Protein 7NAA (pdb70)

B-factor: mean 72.17, std 18.71, range [42.24, 182.86]

Nearest PDB structures (foldseek):
  7naa-assembly1_A  TM=1.004E+00  e=2.270E-48  Mycobacterium tuberculosis
  7naa-assembly1_B  TM=9.798E-01  e=1.724E-45  Mycobacterium tuberculosis
  7naa-assembly2_D  TM=9.864E-01  e=9.974E-43  Mycobacterium tuberculosis
  7naa-assembly2_C  TM=9.886E-01  e=7.429E-39  Mycobacterium tuberculosis
  9c1w-assembly1_A  TM=7.776E-01  e=1.264E-12  Homo sapiens

Radius of gyration: 35.01 Å; Cα contacts (8 Å, |Δi|>4): 1855; chains: 4; bounding box: 90×110×55 Å

Secondary structure (DSSP, 8-state):
--TT-EETTEEEEEEEE--EEEEEE-SSSSSEEEEEE----HHHH--TTTTT---TTBPPEEEEEEETTEEEEEEE---EEEHHHHHHHT-TT---HHHHHHHHHHHHHHHHHHHHTT---S---GGGEEEESTTSTT-EEEE-----SS--HHHHTT----HHHHHHHHHHHHHHHHHSS-SS--S-HHHHHHHHHHSPPPPGGGT-GGGGGGHHHHHHHT-SSGGGS-SSHHHHHHHHHHH-/--SS-EETTEEEEEEEE--EEEEEE-SSSSSEEEEEE-----THHHH---TTBPPEEEEEEETTEEEEEEE---EEEHHHHHHHS-TT---HHHHHHHHHHHHHHHHHHHHTT---S---GGGEEEESTTSTT-EEEE-------TTS--HHHHTTPPP-THHHHHHHHHHHHHHHSSS-SS--S-HHHHHHHHHHSPPPPGGGT-GGGGGGHHHHHHHT-SSGGGS-SSHHHHHHHHHHH-/---EEEE-SSSSSEEEE-----HHHH---TTBPPEEEEE-----EEEEE---EEEHHHHHHHT-TT---HHHHHHHHHHHHHHHHHHHHTT---S---GGGEEEESTTSTT-EEEE-----SS--HHHHTTPPP-THHHHHHHHHHHHHHHHSS-SS--SSHHHHHHHHHHSPPPPGGGT-GGGGGGHHHHHHHT-SSGGGS-SSHHHHHHHHHHH-/---SEETTEEEEEE--EEEEE-SSSSSEEEEEE------HHHH---TTBPPEEEEEEETTEEEEEEE---EEEHHHHHHHS-TT---HHHHHHHHHHHHHHHHHHHHTT---S---GGGEEEESTTSTT-EEEE-----SS--HHHHTTPPP-HHHHHHHHHHHHHHHHHSS-SS--S-HHHHHHHHHHSPPPPGGGT-GGGGGGHHHHHHHT-SSGGGS-SSHHHHHHHHHH-

Structure (mmCIF, N/CA/C/O backbone):
data_7NAA
#
_entry.id   7NAA
#
_cell.length_a   100.127
_cell.length_b   239.330
_cell.length_c   53.982
_cell.angle_alpha   90.00
_cell.angle_beta   90.00
_cell.angle_gamma   90.00
#
_symmetry.space_group_name_H-M   'P 21 21 2'
#
loop_
_entity.id
_entity.type
_entity.pdbx_description
1 polymer 'Non-specific serine/threonine protein kinase'
2 non-polymer (4-{[4-(1-benzothiophen-2-yl)pyrimidin-2-yl]amino}phenyl)[4-(pyrrolidin-1-yl)piperidin-1-yl]methanone
3 water water
#
loop_
_atom_site.group_PDB
_atom_site.id
_atom_site.type_symbol
_atom_site.label_atom_id
_atom_site.label_alt_id
_atom_site.label_comp_id
_atom_site.label_asym_id
_atom_site.label_entity_id
_atom_site.label_seq_id
_atom_site.pdbx_PDB_ins_code
_atom_site.Cartn_x
_atom_site.Cartn_y
_atom_site.Cartn_z
_atom_site.occupancy
_atom_site.B_iso_or_equiv
_atom_site.auth_seq_id
_atom_site.auth_comp_id
_atom_site.auth_asym_id
_atom_site.auth_atom_id
_atom_site.pdbx_PDB_model_num
ATOM 1 N N . LEU A 1 3 ? 29.868 -6.807 29.086 1.00 76.46 3 LEU A N 1
ATOM 2 C CA . LEU A 1 3 ? 29.425 -8.194 28.672 1.00 78.27 3 LEU A CA 1
ATOM 3 C C . LEU A 1 3 ? 28.233 -8.618 29.544 1.00 77.34 3 LEU A C 1
ATOM 4 O O . LEU A 1 3 ? 27.140 -8.855 28.982 1.00 76.73 3 LEU A O 1
ATOM 9 N N . ALA A 1 4 ? 28.411 -8.669 30.866 1.00 77.27 4 ALA A N 1
ATOM 10 C CA . ALA A 1 4 ? 27.354 -9.089 31.818 1.00 77.77 4 ALA A CA 1
ATOM 11 C C . ALA A 1 4 ? 26.101 -8.214 31.621 1.00 74.97 4 ALA A C 1
ATOM 12 O O . ALA A 1 4 ? 26.217 -6.961 31.720 1.00 74.48 4 ALA A O 1
ATOM 14 N N . GLU A 1 5 ? 24.958 -8.839 31.308 1.00 73.98 5 GLU A N 1
ATOM 15 C CA . GLU A 1 5 ? 23.604 -8.215 31.325 1.00 72.07 5 GLU A CA 1
ATOM 16 C C . GLU A 1 5 ? 23.283 -7.722 32.743 1.00 72.61 5 GLU A C 1
ATOM 17 O O . GLU A 1 5 ? 23.501 -8.499 33.689 1.00 74.81 5 GLU A O 1
ATOM 19 N N . GLY A 1 6 ? 22.768 -6.493 32.882 1.00 69.93 6 GLY A N 1
ATOM 20 C CA . GLY A 1 6 ? 22.442 -5.878 34.187 1.00 69.97 6 GLY A CA 1
ATOM 21 C C . GLY A 1 6 ? 23.643 -5.181 34.806 1.00 70.14 6 GLY A C 1
ATOM 22 O O . GLY A 1 6 ? 23.447 -4.455 35.802 1.00 69.09 6 GLY A O 1
ATOM 23 N N . SER A 1 7 ? 24.835 -5.352 34.218 1.00 70.91 7 SER A N 1
ATOM 24 C CA . SER A 1 7 ? 26.099 -4.649 34.572 1.00 71.35 7 SER A CA 1
ATOM 25 C C . SER A 1 7 ? 25.996 -3.155 34.236 1.00 70.09 7 SER A C 1
ATOM 26 O O . SER A 1 7 ? 25.199 -2.798 33.343 1.00 68.07 7 SER A O 1
ATOM 28 N N . THR A 1 8 ? 26.795 -2.320 34.910 1.00 72.31 8 THR A N 1
ATOM 29 C CA . THR A 1 8 ? 26.953 -0.870 34.618 1.00 71.52 8 THR A CA 1
ATOM 30 C C . THR A 1 8 ? 28.281 -0.651 33.890 1.00 72.06 8 THR A C 1
ATOM 31 O O . THR A 1 8 ? 29.311 -1.151 34.376 1.00 76.30 8 THR A O 1
ATOM 35 N N . PHE A 1 9 ? 28.239 0.061 32.762 1.00 69.26 9 PHE A N 1
ATOM 36 C CA . PHE A 1 9 ? 29.415 0.431 31.937 1.00 67.35 9 PHE A CA 1
ATOM 37 C C . PHE A 1 9 ? 29.292 1.902 31.522 1.00 65.10 9 PHE A C 1
ATOM 38 O O . PHE A 1 9 ? 28.370 2.249 30.742 1.00 64.02 9 PHE A O 1
ATOM 46 N N . ALA A 1 10 ? 30.206 2.738 32.023 1.00 64.32 10 ALA A N 1
ATOM 47 C CA . ALA A 1 10 ? 30.240 4.199 31.789 1.00 61.85 10 ALA A CA 1
ATOM 48 C C . ALA A 1 10 ? 28.867 4.769 32.129 1.00 60.98 10 ALA A C 1
ATOM 49 O O . ALA A 1 10 ? 28.383 5.605 31.361 1.00 61.14 10 ALA A O 1
ATOM 51 N N . GLY A 1 11 ? 28.251 4.290 33.217 1.00 61.54 11 GLY A N 1
ATOM 52 C CA . GLY A 1 11 ? 26.943 4.762 33.706 1.00 61.05 11 GLY A CA 1
ATOM 53 C C . GLY A 1 11 ? 25.785 4.052 33.035 1.00 59.61 11 GLY A C 1
ATOM 54 O O . GLY A 1 11 ? 24.702 3.992 33.652 1.00 61.25 11 GLY A O 1
ATOM 55 N N . PHE A 1 12 ? 25.981 3.543 31.817 1.00 58.04 12 PHE A N 1
ATOM 56 C CA . PHE A 1 12 ? 24.954 2.784 31.057 1.00 57.85 12 PHE A CA 1
ATOM 57 C C . PHE A 1 12 ? 24.685 1.455 31.783 1.00 59.75 12 PHE A C 1
ATOM 58 O O . PHE A 1 12 ? 25.650 0.845 32.256 1.00 60.54 12 PHE A O 1
ATOM 66 N N . THR A 1 13 ? 23.418 1.042 31.892 1.00 60.38 13 THR A N 1
ATOM 67 C CA . THR A 1 13 ? 23.008 -0.311 32.355 1.00 61.95 13 THR A CA 1
ATOM 68 C C . THR A 1 13 ? 22.859 -1.221 31.129 1.00 61.91 13 THR A C 1
ATOM 69 O O . THR A 1 13 ? 22.006 -0.915 30.258 1.00 60.47 13 THR A O 1
ATOM 73 N N . ILE A 1 14 ? 23.652 -2.296 31.069 1.00 63.15 14 ILE A N 1
ATOM 74 C CA . ILE A 1 14 ? 23.656 -3.257 29.930 1.00 64.66 14 ILE A CA 1
ATOM 75 C C . ILE A 1 14 ? 22.365 -4.076 30.030 1.00 65.17 14 ILE A C 1
ATOM 76 O O . ILE A 1 14 ? 22.032 -4.487 31.152 1.00 65.98 14 ILE A O 1
ATOM 81 N N . VAL A 1 15 ? 21.661 -4.252 28.908 1.00 64.41 15 VAL A N 1
ATOM 82 C CA . VAL A 1 15 ? 20.344 -4.950 28.843 1.00 67.45 15 VAL A CA 1
ATOM 83 C C . VAL A 1 15 ? 20.525 -6.277 28.097 1.00 70.29 15 VAL A C 1
ATOM 84 O O . VAL A 1 15 ? 20.141 -7.298 28.683 1.00 72.25 15 VAL A O 1
ATOM 88 N N . ARG A 1 16 ? 21.104 -6.251 26.889 1.00 70.08 16 ARG A N 1
ATOM 89 C CA . ARG A 1 16 ? 21.468 -7.459 26.101 1.00 72.32 16 ARG A CA 1
ATOM 90 C C . ARG A 1 16 ? 22.576 -7.090 25.108 1.00 70.34 16 ARG A C 1
ATOM 91 O O . ARG A 1 16 ? 22.746 -5.897 24.862 1.00 67.92 16 ARG A O 1
ATOM 99 N N . GLN A 1 17 ? 23.297 -8.080 24.556 1.00 70.42 17 GLN A N 1
ATOM 100 C CA . GLN A 1 17 ? 24.182 -7.893 23.374 1.00 68.97 17 GLN A CA 1
ATOM 101 C C . GLN A 1 17 ? 23.301 -7.893 22.113 1.00 69.26 17 GLN A C 1
ATOM 102 O O . GLN A 1 17 ? 22.406 -8.761 22.021 1.00 70.80 17 GLN A O 1
ATOM 104 N N . LEU A 1 18 ? 23.502 -6.906 21.225 1.00 67.69 18 LEU A N 1
ATOM 105 C CA . LEU A 1 18 ? 22.725 -6.735 19.965 1.00 67.39 18 LEU A CA 1
ATOM 106 C C . LEU A 1 18 ? 23.515 -7.294 18.778 1.00 67.61 18 LEU A C 1
ATOM 107 O O . LEU A 1 18 ? 22.887 -7.693 17.784 1.00 68.81 18 LEU A O 1
ATOM 112 N N . GLY A 1 19 ? 24.843 -7.272 18.849 1.00 67.55 19 GLY A N 1
ATOM 113 C CA . GLY A 1 19 ? 25.701 -7.634 17.708 1.00 71.09 19 GLY A CA 1
ATOM 114 C C . GLY A 1 19 ? 27.185 -7.490 18.019 1.00 73.82 19 GLY A C 1
ATOM 115 O O . GLY A 1 19 ? 27.544 -7.247 19.204 1.00 74.02 19 GLY A O 1
ATOM 116 N N . SER A 1 20 ? 28.024 -7.667 16.989 1.00 77.40 20 SER A N 1
ATOM 117 C CA . SER A 1 20 ? 29.509 -7.738 17.074 1.00 78.97 20 SER A CA 1
ATOM 118 C C . SER A 1 20 ? 30.116 -7.458 15.691 1.00 79.42 20 SER A C 1
ATOM 119 O O . SER A 1 20 ? 30.366 -6.265 15.393 1.00 77.37 20 SER A O 1
ATOM 122 N N . GLY A 1 24 ? 34.713 -4.889 18.622 1.00 83.04 24 GLY A N 1
ATOM 123 C CA . GLY A 1 24 ? 33.468 -4.096 18.628 1.00 81.24 24 GLY A CA 1
ATOM 124 C C . GLY A 1 24 ? 32.231 -4.940 18.914 1.00 83.41 24 GLY A C 1
ATOM 125 O O . GLY A 1 24 ? 31.563 -5.347 17.927 1.00 85.68 24 GLY A O 1
ATOM 126 N N . GLU A 1 25 ? 31.932 -5.186 20.201 1.00 83.18 25 GLU A N 1
ATOM 127 C CA . GLU A 1 25 ? 30.642 -5.757 20.702 1.00 82.98 25 GLU A CA 1
ATOM 128 C C . GLU A 1 25 ? 29.663 -4.601 20.978 1.00 80.66 25 GLU A C 1
ATOM 129 O O . GLU A 1 25 ? 30.110 -3.568 21.550 1.00 80.57 25 GLU A O 1
ATOM 131 N N . VAL A 1 26 ? 28.395 -4.747 20.567 1.00 79.05 26 VAL A N 1
ATOM 132 C CA . VAL A 1 26 ? 27.343 -3.686 20.618 1.00 76.48 26 VAL A CA 1
ATOM 133 C C . VAL A 1 26 ? 26.199 -4.147 21.528 1.00 75.68 26 VAL A C 1
ATOM 134 O O . VAL A 1 26 ? 25.527 -5.142 21.172 1.00 78.59 26 VAL A O 1
ATOM 138 N N . TYR A 1 27 ? 25.945 -3.412 22.618 1.00 72.06 27 TYR A N 1
ATOM 139 C CA . TYR A 1 27 ? 24.915 -3.735 23.637 1.00 71.48 27 TYR A CA 1
ATOM 140 C C . TYR A 1 27 ? 23.761 -2.725 23.573 1.00 69.13 27 TYR A C 1
ATOM 141 O O . TYR A 1 27 ? 24.011 -1.541 23.352 1.00 69.20 27 TYR A O 1
ATOM 150 N N . LEU A 1 28 ? 22.528 -3.203 23.742 1.00 69.73 28 LEU A N 1
ATOM 151 C CA . LEU A 1 28 ? 21.347 -2.384 24.125 1.00 67.22 28 LEU A CA 1
ATOM 152 C C . LEU A 1 28 ? 21.539 -1.990 25.589 1.00 65.88 28 LEU A C 1
ATOM 153 O O . LEU A 1 28 ? 21.725 -2.900 26.425 1.00 67.23 28 LEU A O 1
ATOM 158 N N . ALA A 1 29 ? 21.535 -0.696 25.898 1.00 64.04 29 ALA A N 1
ATOM 159 C CA . ALA A 1 29 ? 21.898 -0.174 27.241 1.00 62.85 29 ALA A CA 1
ATOM 160 C C . ALA A 1 29 ? 20.968 0.981 27.629 1.00 60.13 29 ALA A C 1
ATOM 161 O O . ALA A 1 29 ? 20.680 1.814 26.762 1.00 57.84 29 ALA A O 1
ATOM 163 N N . ARG A 1 30 ? 20.527 1.016 28.890 1.00 59.03 30 ARG A N 1
ATOM 164 C CA . ARG A 1 30 ? 19.780 2.161 29.477 1.00 57.96 30 ARG A CA 1
ATOM 165 C C . ARG A 1 30 ? 20.787 3.280 29.749 1.00 56.48 30 ARG A C 1
ATOM 166 O O . ARG A 1 30 ? 21.811 2.993 30.399 1.00 56.91 30 ARG A O 1
ATOM 168 N N . HIS A 1 31 ? 20.520 4.491 29.235 1.00 55.20 31 HIS A N 1
ATOM 169 C CA . HIS A 1 31 ? 21.391 5.696 29.345 1.00 54.01 31 HIS A CA 1
ATOM 170 C C . HIS A 1 31 ? 21.493 6.080 30.816 1.00 53.58 31 HIS A C 1
ATOM 171 O O . HIS A 1 31 ? 20.518 5.961 31.552 1.00 54.82 31 HIS A O 1
ATOM 178 N N . PRO A 1 32 ? 22.667 6.524 31.307 1.00 52.82 32 PRO A N 1
ATOM 179 C CA . PRO A 1 32 ? 22.809 6.896 32.716 1.00 54.46 32 PRO A CA 1
ATOM 180 C C . PRO A 1 32 ? 21.893 8.027 33.221 1.00 56.25 32 PRO A C 1
ATOM 181 O O . PRO A 1 32 ? 21.543 7.987 34.377 1.00 57.75 32 PRO A O 1
ATOM 185 N N . ARG A 1 33 ? 21.531 9.002 32.376 1.00 56.74 33 ARG A N 1
ATOM 186 C CA . ARG A 1 33 ? 20.843 10.252 32.814 1.00 58.55 33 ARG A CA 1
ATOM 187 C C . ARG A 1 33 ? 19.475 10.398 32.141 1.00 59.24 33 ARG A C 1
ATOM 188 O O . ARG A 1 33 ? 18.537 10.828 32.822 1.00 61.42 33 ARG A O 1
ATOM 196 N N . LEU A 1 34 ? 19.348 10.080 30.853 1.00 58.86 34 LEU A N 1
ATOM 197 C CA . LEU A 1 34 ? 18.058 10.143 30.115 1.00 59.55 34 LEU A CA 1
ATOM 198 C C . LEU A 1 34 ? 17.333 8.810 30.273 1.00 59.61 34 LEU A C 1
ATOM 199 O O . LEU A 1 34 ? 17.952 7.752 30.206 1.00 58.42 34 LEU A O 1
ATOM 204 N N . PRO A 1 35 ? 15.992 8.812 30.447 1.00 61.65 35 PRO A N 1
ATOM 205 C CA . PRO A 1 35 ? 15.220 7.570 30.484 1.00 60.90 35 PRO A CA 1
ATOM 206 C C . PRO A 1 35 ? 14.898 7.094 29.059 1.00 59.10 35 PRO A C 1
ATOM 207 O O . PRO A 1 35 ? 13.792 7.291 28.584 1.00 59.24 35 PRO A O 1
ATOM 211 N N . ARG A 1 36 ? 15.892 6.485 28.414 1.00 56.97 36 ARG A N 1
ATOM 212 C CA . ARG A 1 36 ? 15.754 5.824 27.093 1.00 56.60 36 ARG A CA 1
ATOM 213 C C . ARG A 1 36 ? 16.840 4.756 26.952 1.00 54.92 36 ARG A C 1
ATOM 214 O O . ARG A 1 36 ? 17.780 4.754 27.755 1.00 54.10 36 ARG A O 1
ATOM 222 N N . GLN A 1 37 ? 16.697 3.889 25.952 1.00 55.24 37 GLN A N 1
ATOM 223 C CA . GLN A 1 37 ? 17.664 2.817 25.614 1.00 54.41 37 GLN A CA 1
ATOM 224 C C . GLN A 1 37 ? 18.528 3.295 24.444 1.00 52.68 37 GLN A C 1
ATOM 225 O O . GLN A 1 37 ? 17.973 3.839 23.477 1.00 51.27 37 GLN A O 1
ATOM 231 N N . ASP A 1 38 ? 19.838 3.079 24.555 1.00 52.64 38 ASP A N 1
ATOM 232 C CA . ASP A 1 38 ? 20.846 3.384 23.512 1.00 53.32 38 ASP A CA 1
ATOM 233 C C . ASP A 1 38 ? 21.576 2.103 23.105 1.00 53.56 38 ASP A C 1
ATOM 234 O O . ASP A 1 38 ? 21.505 1.104 23.844 1.00 55.81 38 ASP A O 1
ATOM 239 N N . ALA A 1 39 ? 22.223 2.142 21.944 1.00 53.30 39 ALA A N 1
ATOM 240 C CA . ALA A 1 39 ? 23.171 1.128 21.444 1.00 53.89 39 ALA A CA 1
ATOM 241 C C . ALA A 1 39 ? 24.575 1.562 21.862 1.00 54.40 39 ALA A C 1
ATOM 242 O O . ALA A 1 39 ? 25.012 2.629 21.412 1.00 56.48 39 ALA A O 1
ATOM 244 N N . LEU A 1 40 ? 25.237 0.785 22.719 1.00 55.38 40 LEU A N 1
ATOM 245 C CA . LEU A 1 40 ? 26.610 1.057 23.208 1.00 56.71 40 LEU A CA 1
ATOM 246 C C . LEU A 1 40 ? 27.583 0.083 22.533 1.00 59.62 40 LEU A C 1
ATOM 247 O O . LEU A 1 40 ? 27.455 -1.122 22.775 1.00 63.41 40 LEU A O 1
ATOM 252 N N . LYS A 1 41 ? 28.487 0.583 21.687 1.00 61.69 41 LYS A N 1
ATOM 253 C CA . LYS A 1 41 ? 29.575 -0.218 21.066 1.00 66.58 41 LYS A CA 1
ATOM 254 C C . LYS A 1 41 ? 30.864 -0.098 21.885 1.00 70.40 41 LYS A C 1
ATOM 255 O O . LYS A 1 41 ? 31.302 1.052 22.117 1.00 69.98 41 LYS A O 1
ATOM 261 N N . VAL A 1 42 ? 31.420 -1.237 22.327 1.00 73.67 42 VAL A N 1
ATOM 262 C CA . VAL A 1 42 ? 32.586 -1.299 23.259 1.00 75.77 42 VAL A CA 1
ATOM 263 C C . VAL A 1 42 ? 33.760 -2.034 22.601 1.00 78.69 42 VAL A C 1
ATOM 264 O O . VAL A 1 42 ? 33.498 -3.021 21.897 1.00 78.65 42 VAL A O 1
ATOM 268 N N . LEU A 1 43 ? 34.993 -1.557 22.828 1.00 83.05 43 LEU A N 1
ATOM 269 C CA . LEU A 1 43 ? 36.270 -2.197 22.392 1.00 86.84 43 LEU A CA 1
ATOM 270 C C . LEU A 1 43 ? 37.005 -2.758 23.621 1.00 90.60 43 LEU A C 1
ATOM 271 O O . LEU A 1 43 ? 36.784 -2.220 24.726 1.00 92.10 43 LEU A O 1
ATOM 273 N N . ARG A 1 44 ? 37.860 -3.773 23.431 1.00 93.83 44 ARG A N 1
ATOM 274 C CA . ARG A 1 44 ? 38.559 -4.527 24.515 1.00 97.42 44 ARG A CA 1
ATOM 275 C C . ARG A 1 44 ? 40.013 -4.049 24.677 1.00 99.70 44 ARG A C 1
ATOM 276 O O . ARG A 1 44 ? 40.380 -3.618 25.793 1.00 97.71 44 ARG A O 1
ATOM 278 N N . ALA A 1 45 ? 40.812 -4.162 23.606 1.00 103.30 45 ALA A N 1
ATOM 279 C CA . ALA A 1 45 ? 42.254 -3.815 23.539 1.00 105.65 45 ALA A CA 1
ATOM 280 C C . ALA A 1 45 ? 42.531 -2.992 22.271 1.00 103.95 45 ALA A C 1
ATOM 281 O O . ALA A 1 45 ? 42.336 -1.754 22.332 1.00 101.79 45 ALA A O 1
ATOM 283 N N . ALA A 1 55 ? 45.768 1.540 17.266 1.00 105.87 55 ALA A N 1
ATOM 284 C CA . ALA A 1 55 ? 44.372 1.091 17.038 1.00 104.07 55 ALA A CA 1
ATOM 285 C C . ALA A 1 55 ? 43.379 2.103 17.625 1.00 102.60 55 ALA A C 1
ATOM 286 O O . ALA A 1 55 ? 42.323 2.278 17.004 1.00 103.04 55 ALA A O 1
ATOM 288 N N . ARG A 1 56 ? 43.695 2.724 18.772 1.00 102.51 56 ARG A N 1
ATOM 289 C CA . ARG A 1 56 ? 42.832 3.733 19.451 1.00 99.61 56 ARG A CA 1
ATOM 290 C C . ARG A 1 56 ? 42.526 4.862 18.461 1.00 96.52 56 ARG A C 1
ATOM 291 O O . ARG A 1 56 ? 41.352 5.251 18.376 1.00 94.47 56 ARG A O 1
ATOM 299 N N . PHE A 1 57 ? 43.536 5.341 17.724 1.00 96.32 57 PHE A N 1
ATOM 300 C CA . PHE A 1 57 ? 43.402 6.409 16.695 1.00 96.18 57 PHE A CA 1
ATOM 301 C C . PHE A 1 57 ? 42.364 5.984 15.649 1.00 95.68 57 PHE A C 1
ATOM 302 O O . PHE A 1 57 ? 41.442 6.777 15.384 1.00 102.67 57 PHE A O 1
ATOM 304 N N . ASN A 1 58 ? 42.498 4.773 15.099 1.00 94.09 58 ASN A N 1
ATOM 305 C CA . ASN A 1 58 ? 41.543 4.177 14.122 1.00 91.64 58 ASN A CA 1
ATOM 306 C C . ASN A 1 58 ? 40.113 4.236 14.696 1.00 89.23 58 ASN A C 1
ATOM 307 O O . ASN A 1 58 ? 39.253 4.891 14.053 1.00 87.57 58 ASN A O 1
ATOM 309 N N . ARG A 1 59 ? 39.873 3.611 15.864 1.00 87.72 59 ARG A N 1
ATOM 310 C CA . ARG A 1 59 ? 38.570 3.615 16.594 1.00 84.58 59 ARG A CA 1
ATOM 311 C C . ARG A 1 59 ? 38.042 5.042 16.725 1.00 85.51 59 ARG A C 1
ATOM 312 O O . ARG A 1 59 ? 36.831 5.154 16.866 1.00 86.94 59 ARG A O 1
ATOM 314 N N . GLU A 1 60 ? 38.931 6.052 16.745 1.00 86.76 60 GLU A N 1
ATOM 315 C CA . GLU A 1 60 ? 38.617 7.506 16.659 1.00 83.70 60 GLU A CA 1
ATOM 316 C C . GLU A 1 60 ? 38.487 7.913 15.178 1.00 83.76 60 GLU A C 1
ATOM 317 O O . GLU A 1 60 ? 39.094 8.916 14.771 1.00 76.93 60 GLU A O 1
ATOM 319 N N . ALA A 1 61 ? 37.717 7.146 14.394 1.00 108.42 61 ALA A N 1
ATOM 320 C CA . ALA A 1 61 ? 37.078 7.565 13.118 1.00 106.60 61 ALA A CA 1
ATOM 321 C C . ALA A 1 61 ? 35.820 8.370 13.458 1.00 104.66 61 ALA A C 1
ATOM 322 O O . ALA A 1 61 ? 34.704 7.802 13.351 1.00 104.36 61 ALA A O 1
ATOM 324 N N . ASP A 1 62 ? 36.006 9.639 13.845 1.00 105.62 62 ASP A N 1
ATOM 325 C CA . ASP A 1 62 ? 34.945 10.612 14.241 1.00 101.84 62 ASP A CA 1
ATOM 326 C C . ASP A 1 62 ? 34.196 11.110 12.995 1.00 100.37 62 ASP A C 1
ATOM 327 O O . ASP A 1 62 ? 33.763 12.279 12.952 1.00 100.60 62 ASP A O 1
ATOM 332 N N . ALA A 1 63 ? 34.019 10.228 12.011 1.00 100.88 63 ALA A N 1
ATOM 333 C CA . ALA A 1 63 ? 33.186 10.441 10.801 1.00 98.76 63 ALA A CA 1
ATOM 334 C C . ALA A 1 63 ? 31.704 10.420 11.197 1.00 96.16 63 ALA A C 1
ATOM 335 O O . ALA A 1 63 ? 30.935 11.232 10.653 1.00 94.57 63 ALA A O 1
ATOM 337 N N . ALA A 1 64 ? 31.340 9.436 12.035 1.00 94.44 64 ALA A N 1
ATOM 338 C CA . ALA A 1 64 ? 29.944 9.076 12.391 1.00 91.50 64 ALA A CA 1
ATOM 339 C C . ALA A 1 64 ? 29.224 10.284 12.998 1.00 88.93 64 ALA A C 1
ATOM 340 O O . ALA A 1 64 ? 28.028 10.447 12.695 1.00 88.37 64 ALA A O 1
ATOM 342 N N . ALA A 1 65 ? 29.916 11.078 13.830 1.00 87.13 65 ALA A N 1
ATOM 343 C CA . ALA A 1 65 ? 29.405 12.326 14.458 1.00 85.60 65 ALA A CA 1
ATOM 344 C C . ALA A 1 65 ? 29.266 13.430 13.402 1.00 80.76 65 ALA A C 1
ATOM 345 O O . ALA A 1 65 ? 28.374 14.286 13.563 1.00 79.88 65 ALA A O 1
ATOM 347 N N . SER A 1 66 ? 30.114 13.392 12.365 1.00 77.05 66 SER A N 1
ATOM 348 C CA . SER A 1 66 ? 30.087 14.308 11.189 1.00 76.38 66 SER A CA 1
ATOM 349 C C . SER A 1 66 ? 28.798 14.124 10.374 1.00 73.07 66 SER A C 1
ATOM 350 O O . SER A 1 66 ? 28.366 15.100 9.746 1.00 76.32 66 SER A O 1
ATOM 352 N N . LEU A 1 67 ? 28.226 12.911 10.359 1.00 67.61 67 LEU A N 1
ATOM 353 C CA . LEU A 1 67 ? 27.094 12.538 9.476 1.00 65.50 67 LEU A CA 1
ATOM 354 C C . LEU A 1 67 ? 25.775 12.782 10.203 1.00 63.79 67 LEU A C 1
ATOM 355 O O . LEU A 1 67 ? 25.642 12.331 11.356 1.00 61.93 67 LEU A O 1
ATOM 360 N N . TRP A 1 68 ? 24.846 13.460 9.528 1.00 57.76 68 TRP A N 1
ATOM 361 C CA . TRP A 1 68 ? 23.487 13.778 10.020 1.00 56.31 68 TRP A CA 1
ATOM 362 C C . TRP A 1 68 ? 22.519 13.560 8.861 1.00 55.11 68 TRP A C 1
ATOM 363 O O . TRP A 1 68 ? 22.397 14.439 7.973 1.00 55.30 68 TRP A O 1
ATOM 374 N N . HIS A 1 69 ? 21.934 12.355 8.818 1.00 53.33 69 HIS A N 1
ATOM 375 C CA . HIS A 1 69 ? 21.057 11.859 7.726 1.00 52.36 69 HIS A CA 1
ATOM 376 C C . HIS A 1 69 ? 19.904 11.082 8.357 1.00 51.48 69 HIS A C 1
ATOM 377 O O . HIS A 1 69 ? 20.080 10.430 9.383 1.00 50.96 69 HIS A O 1
ATOM 384 N N . PRO A 1 70 ? 18.678 11.156 7.795 1.00 51.28 70 PRO A N 1
ATOM 385 C CA . PRO A 1 70 ? 17.528 10.470 8.380 1.00 51.04 70 PRO A CA 1
ATOM 386 C C . PRO A 1 70 ? 17.607 8.934 8.333 1.00 50.65 70 PRO A C 1
ATOM 387 O O . PRO A 1 70 ? 16.835 8.312 9.036 1.00 51.00 70 PRO A O 1
ATOM 391 N N . HIS A 1 71 ? 18.522 8.370 7.542 1.00 50.23 71 HIS A N 1
ATOM 392 C CA . HIS A 1 71 ? 18.718 6.900 7.364 1.00 49.94 71 HIS A CA 1
ATOM 393 C C . HIS A 1 71 ? 20.078 6.432 7.917 1.00 49.18 71 HIS A C 1
ATOM 394 O O . HIS A 1 71 ? 20.446 5.278 7.649 1.00 49.30 71 HIS A O 1
ATOM 401 N N . ILE A 1 72 ? 20.821 7.299 8.615 1.00 48.38 72 ILE A N 1
ATOM 402 C CA . ILE A 1 72 ? 22.107 6.951 9.283 1.00 47.51 72 ILE A CA 1
ATOM 403 C C . ILE A 1 72 ? 21.887 7.099 10.787 1.00 47.27 72 ILE A C 1
ATOM 404 O O . ILE A 1 72 ? 21.420 8.153 11.215 1.00 47.41 72 ILE A O 1
ATOM 409 N N . VAL A 1 73 ? 22.197 6.055 11.541 1.00 47.66 73 VAL A N 1
ATOM 410 C CA . VAL A 1 73 ? 22.076 5.997 13.028 1.00 48.15 73 VAL A CA 1
ATOM 411 C C . VAL A 1 73 ? 22.963 7.102 13.612 1.00 48.40 73 VAL A C 1
ATOM 412 O O . VAL A 1 73 ? 24.125 7.208 13.178 1.00 47.88 73 VAL A O 1
ATOM 416 N N . ALA A 1 74 ? 22.432 7.876 14.560 1.00 49.07 74 ALA A N 1
ATOM 417 C CA . ALA A 1 74 ? 23.111 9.038 15.188 1.00 49.52 74 ALA A CA 1
ATOM 418 C C . ALA A 1 74 ? 24.039 8.589 16.315 1.00 49.88 74 ALA A C 1
ATOM 419 O O . ALA A 1 74 ? 23.620 7.729 17.089 1.00 51.17 74 ALA A O 1
ATOM 421 N N . VAL A 1 75 ? 25.235 9.169 16.409 1.00 50.11 75 VAL A N 1
ATOM 422 C CA . VAL A 1 75 ? 26.151 9.033 17.575 1.00 50.11 75 VAL A CA 1
ATOM 423 C C . VAL A 1 75 ? 25.898 10.220 18.508 1.00 51.15 75 VAL A C 1
ATOM 424 O O . VAL A 1 75 ? 25.910 11.366 18.034 1.00 51.39 75 VAL A O 1
ATOM 428 N N . HIS A 1 76 ? 25.703 9.942 19.794 1.00 52.07 76 HIS A N 1
ATOM 429 C CA . HIS A 1 76 ? 25.506 10.957 20.858 1.00 52.65 76 HIS A CA 1
ATOM 430 C C . HIS A 1 76 ? 26.869 11.360 21.428 1.00 53.69 76 HIS A C 1
ATOM 431 O O . HIS A 1 76 ? 27.095 12.565 21.573 1.00 54.29 76 HIS A O 1
ATOM 438 N N . ASP A 1 77 ? 27.741 10.389 21.726 1.00 54.10 77 ASP A N 1
ATOM 439 C CA . ASP A 1 77 ? 28.998 10.615 22.486 1.00 54.92 77 ASP A CA 1
ATOM 440 C C . ASP A 1 77 ? 29.959 9.424 22.311 1.00 56.35 77 ASP A C 1
ATOM 441 O O . ASP A 1 77 ? 29.507 8.325 21.960 1.00 56.79 77 ASP A O 1
ATOM 446 N N . ARG A 1 78 ? 31.251 9.667 22.543 1.00 57.89 78 ARG A N 1
ATOM 447 C CA . ARG A 1 78 ? 32.361 8.685 22.558 1.00 58.74 78 ARG A CA 1
ATOM 448 C C . ARG A 1 78 ? 33.106 8.864 23.888 1.00 61.48 78 ARG A C 1
ATOM 449 O O . ARG A 1 78 ? 32.943 9.922 24.510 1.00 60.30 78 ARG A O 1
ATOM 451 N N . GLY A 1 79 ? 33.888 7.870 24.321 1.00 65.67 79 GLY A N 1
ATOM 452 C CA . GLY A 1 79 ? 34.685 7.972 25.561 1.00 68.54 79 GLY A CA 1
ATOM 453 C C . GLY A 1 79 ? 35.523 6.739 25.839 1.00 71.20 79 GLY A C 1
ATOM 454 O O . GLY A 1 79 ? 35.513 5.813 25.004 1.00 71.63 79 GLY A O 1
ATOM 455 N N . GLU A 1 80 ? 36.225 6.743 26.979 1.00 74.81 80 GLU A N 1
ATOM 456 C CA . GLU A 1 80 ? 37.050 5.613 27.491 1.00 77.78 80 GLU A CA 1
ATOM 457 C C . GLU A 1 80 ? 36.655 5.325 28.947 1.00 78.20 80 GLU A C 1
ATOM 458 O O . GLU A 1 80 ? 36.758 6.238 29.784 1.00 77.65 80 GLU A O 1
ATOM 464 N N . PHE A 1 81 ? 36.210 4.097 29.225 1.00 79.09 81 PHE A N 1
ATOM 465 C CA . PHE A 1 81 ? 35.845 3.593 30.575 1.00 80.84 81 PHE A CA 1
ATOM 466 C C . PHE A 1 81 ? 36.726 2.377 30.890 1.00 84.19 81 PHE A C 1
ATOM 467 O O . PHE A 1 81 ? 36.576 1.338 30.202 1.00 83.54 81 PHE A O 1
ATOM 475 N N . ASP A 1 82 ? 37.620 2.518 31.878 1.00 88.33 82 ASP A N 1
ATOM 476 C CA . ASP A 1 82 ? 38.575 1.469 32.331 1.00 90.96 82 ASP A CA 1
ATOM 477 C C . ASP A 1 82 ? 39.257 0.846 31.103 1.00 89.72 82 ASP A C 1
ATOM 478 O O . ASP A 1 82 ? 39.136 -0.383 30.913 1.00 88.23 82 ASP A O 1
ATOM 483 N N . GLY A 1 83 ? 39.902 1.677 30.278 1.00 88.53 83 GLY A N 1
ATOM 484 C CA . GLY A 1 83 ? 40.755 1.255 29.149 1.00 88.20 83 GLY A CA 1
ATOM 485 C C . GLY A 1 83 ? 39.972 0.738 27.950 1.00 88.40 83 GLY A C 1
ATOM 486 O O . GLY A 1 83 ? 40.625 0.373 26.950 1.00 92.15 83 GLY A O 1
ATOM 487 N N . GLN A 1 84 ? 38.636 0.691 28.020 1.00 87.81 84 GLN A N 1
ATOM 488 C CA . GLN A 1 84 ? 37.754 0.215 26.916 1.00 85.47 84 GLN A CA 1
ATOM 489 C C . GLN A 1 84 ? 37.078 1.431 26.259 1.00 83.36 84 GLN A C 1
ATOM 490 O O . GLN A 1 84 ? 36.378 2.170 26.976 1.00 80.90 84 GLN A O 1
ATOM 492 N N . LEU A 1 85 ? 37.293 1.637 24.953 1.00 81.45 85 LEU A N 1
ATOM 493 C CA . LEU A 1 85 ? 36.665 2.733 24.156 1.00 78.03 85 LEU A CA 1
ATOM 494 C C . LEU A 1 85 ? 35.202 2.381 23.871 1.00 75.55 85 LEU A C 1
ATOM 495 O O . LEU A 1 85 ? 34.944 1.226 23.453 1.00 77.07 85 LEU A O 1
ATOM 500 N N . TRP A 1 86 ? 34.289 3.342 24.065 1.00 71.95 86 TRP A N 1
ATOM 501 C CA . TRP A 1 86 ? 32.823 3.158 23.873 1.00 67.97 86 TRP A CA 1
ATOM 502 C C . TRP A 1 86 ? 32.250 4.263 22.973 1.00 65.55 86 TRP A C 1
ATOM 503 O O . TRP A 1 86 ? 32.762 5.405 23.020 1.00 64.62 86 TRP A O 1
ATOM 514 N N . ILE A 1 87 ? 31.211 3.919 22.206 1.00 62.80 87 ILE A N 1
ATOM 515 C CA . ILE A 1 87 ? 30.396 4.850 21.378 1.00 61.32 87 ILE A CA 1
ATOM 516 C C . ILE A 1 87 ? 28.929 4.674 21.772 1.00 61.20 87 ILE A C 1
ATOM 517 O O . ILE A 1 87 ? 28.393 3.569 21.574 1.00 60.70 87 ILE A O 1
ATOM 522 N N . ASP A 1 88 ? 28.314 5.731 22.314 1.00 61.71 88 ASP A N 1
ATOM 523 C CA . ASP A 1 88 ? 26.858 5.822 22.616 1.00 61.30 88 ASP A CA 1
ATOM 524 C C . ASP A 1 88 ? 26.162 6.292 21.337 1.00 60.76 88 ASP A C 1
ATOM 525 O O . ASP A 1 88 ? 26.553 7.362 20.827 1.00 61.00 88 ASP A O 1
ATOM 530 N N . MET A 1 89 ? 25.214 5.505 20.819 1.00 60.40 89 MET A N 1
ATOM 531 C CA . MET A 1 89 ? 24.469 5.844 19.578 1.00 60.97 89 MET A CA 1
ATOM 532 C C . MET A 1 89 ? 22.991 5.477 19.742 1.00 58.62 89 MET A C 1
ATOM 533 O O . MET A 1 89 ? 22.664 4.755 20.686 1.00 57.29 89 MET A O 1
ATOM 538 N N . ASP A 1 90 ? 22.138 6.010 18.868 1.00 56.68 90 ASP A N 1
ATOM 539 C CA . ASP A 1 90 ? 20.690 5.689 18.800 1.00 55.78 90 ASP A CA 1
ATOM 540 C C . ASP A 1 90 ? 20.502 4.174 18.806 1.00 54.19 90 ASP A C 1
ATOM 541 O O . ASP A 1 90 ? 21.266 3.508 18.124 1.00 53.38 90 ASP A O 1
ATOM 546 N N . PHE A 1 91 ? 19.505 3.683 19.539 1.00 53.93 91 PHE A N 1
ATOM 547 C CA . PHE A 1 91 ? 19.007 2.287 19.458 1.00 54.79 91 PHE A CA 1
ATOM 548 C C . PHE A 1 91 ? 17.792 2.287 18.539 1.00 53.72 91 PHE A C 1
ATOM 549 O O . PHE A 1 91 ? 16.801 2.977 18.855 1.00 52.91 91 PHE A O 1
ATOM 557 N N . VAL A 1 92 ? 17.875 1.536 17.435 1.00 53.05 92 VAL A N 1
ATOM 558 C CA . VAL A 1 92 ? 16.756 1.372 16.468 1.00 53.13 92 VAL A CA 1
ATOM 559 C C . VAL A 1 92 ? 15.890 0.208 16.965 1.00 54.58 92 VAL A C 1
ATOM 560 O O . VAL A 1 92 ? 16.261 -0.955 16.791 1.00 56.31 92 VAL A O 1
ATOM 564 N N . ASP A 1 93 ? 14.780 0.540 17.612 1.00 55.77 93 ASP A N 1
ATOM 565 C CA . ASP A 1 93 ? 13.813 -0.407 18.199 1.00 56.93 93 ASP A CA 1
ATOM 566 C C . ASP A 1 93 ? 12.962 -1.005 17.076 1.00 56.37 93 ASP A C 1
ATOM 567 O O . ASP A 1 93 ? 11.951 -0.390 16.681 1.00 56.04 93 ASP A O 1
ATOM 572 N N . GLY A 1 94 ? 13.400 -2.169 16.597 1.00 55.84 94 GLY A N 1
ATOM 573 C CA . GLY A 1 94 ? 12.744 -2.969 15.549 1.00 55.36 94 GLY A CA 1
ATOM 574 C C . GLY A 1 94 ? 13.524 -4.254 15.308 1.00 54.79 94 GLY A C 1
ATOM 575 O O . GLY A 1 94 ? 13.838 -4.933 16.297 1.00 55.41 94 GLY A O 1
ATOM 576 N N . THR A 1 95 ? 13.872 -4.534 14.053 1.00 53.44 95 THR A N 1
ATOM 577 C CA . THR A 1 95 ? 14.629 -5.729 13.620 1.00 53.12 95 THR A CA 1
ATOM 578 C C . THR A 1 95 ? 15.786 -5.314 12.708 1.00 53.31 95 THR A C 1
ATOM 579 O O . THR A 1 95 ? 15.667 -4.269 12.050 1.00 52.86 95 THR A O 1
ATOM 583 N N . ASP A 1 96 ? 16.858 -6.103 12.681 1.00 53.81 96 ASP A N 1
ATOM 584 C CA . ASP A 1 96 ? 17.852 -6.092 11.571 1.00 53.46 96 ASP A CA 1
ATOM 585 C C . ASP A 1 96 ? 17.314 -7.004 10.466 1.00 52.66 96 ASP A C 1
ATOM 586 O O . ASP A 1 96 ? 16.372 -7.784 10.733 1.00 53.15 96 ASP A O 1
ATOM 591 N N . THR A 1 97 ? 17.869 -6.904 9.262 1.00 51.56 97 THR A N 1
ATOM 592 C CA . THR A 1 97 ? 17.386 -7.664 8.085 1.00 51.83 97 THR A CA 1
ATOM 593 C C . THR A 1 97 ? 17.761 -9.145 8.229 1.00 52.27 97 THR A C 1
ATOM 594 O O . THR A 1 97 ? 17.093 -9.976 7.592 1.00 52.45 97 THR A O 1
ATOM 598 N N . VAL A 1 98 ? 18.789 -9.461 9.024 1.00 52.72 98 VAL A N 1
ATOM 599 C CA . VAL A 1 98 ? 19.240 -10.855 9.337 1.00 53.76 98 VAL A CA 1
ATOM 600 C C . VAL A 1 98 ? 18.051 -11.628 9.928 1.00 53.93 98 VAL A C 1
ATOM 601 O O . VAL A 1 98 ? 17.716 -12.691 9.386 1.00 53.44 98 VAL A O 1
ATOM 605 N N . SER A 1 99 ? 17.461 -11.087 10.998 1.00 53.52 99 SER A N 1
ATOM 606 C CA . SER A 1 99 ? 16.333 -11.672 11.762 1.00 53.87 99 SER A CA 1
ATOM 607 C C . SER A 1 99 ? 15.092 -11.755 10.877 1.00 53.85 99 SER A C 1
ATOM 608 O O . SER A 1 99 ? 14.303 -12.733 11.049 1.00 55.25 99 SER A O 1
ATOM 611 N N . LEU A 1 100 ? 14.928 -10.788 9.974 1.00 52.92 100 LEU A N 1
ATOM 612 C CA . LEU A 1 100 ? 13.801 -10.787 9.010 1.00 53.47 100 LEU A CA 1
ATOM 613 C C . LEU A 1 100 ? 13.963 -11.978 8.061 1.00 54.39 100 LEU A C 1
ATOM 614 O O . LEU A 1 100 ? 12.940 -12.608 7.727 1.00 54.43 100 LEU A O 1
ATOM 619 N N . LEU A 1 101 ? 15.200 -12.290 7.662 1.00 55.22 101 LEU A N 1
ATOM 620 C CA . LEU A 1 101 ? 15.515 -13.445 6.775 1.00 56.31 101 LEU A CA 1
ATOM 621 C C . LEU A 1 101 ? 15.328 -14.759 7.534 1.00 55.69 101 LEU A C 1
ATOM 622 O O . LEU A 1 101 ? 14.609 -15.614 7.021 1.00 55.71 101 LEU A O 1
ATOM 627 N N . ARG A 1 102 ? 15.936 -14.897 8.710 1.00 55.58 102 ARG A N 1
ATOM 628 C CA . ARG A 1 102 ? 15.884 -16.145 9.515 1.00 57.06 102 ARG A CA 1
ATOM 629 C C . ARG A 1 102 ? 14.411 -16.480 9.807 1.00 58.27 102 ARG A C 1
ATOM 630 O O . ARG A 1 102 ? 14.001 -17.595 9.504 1.00 58.90 102 ARG A O 1
ATOM 632 N N . ASP A 1 103 ? 13.631 -15.533 10.349 1.00 59.41 103 ASP A N 1
ATOM 633 C CA . ASP A 1 103 ? 12.344 -15.830 11.033 1.00 60.59 103 ASP A CA 1
ATOM 634 C C . ASP A 1 103 ? 11.131 -15.611 10.126 1.00 61.03 103 ASP A C 1
ATOM 635 O O . ASP A 1 103 ? 10.067 -16.155 10.494 1.00 60.90 103 ASP A O 1
ATOM 640 N N . ARG A 1 104 ? 11.237 -14.832 9.040 1.00 61.98 104 ARG A N 1
ATOM 641 C CA . ARG A 1 104 ? 10.041 -14.479 8.208 1.00 62.75 104 ARG A CA 1
ATOM 642 C C . ARG A 1 104 ? 10.192 -14.949 6.758 1.00 62.09 104 ARG A C 1
ATOM 643 O O . ARG A 1 104 ? 9.244 -15.524 6.266 1.00 62.76 104 ARG A O 1
ATOM 651 N N . TYR A 1 105 ? 11.337 -14.729 6.123 1.00 62.51 105 TYR A N 1
ATOM 652 C CA . TYR A 1 105 ? 11.562 -14.905 4.666 1.00 63.44 105 TYR A CA 1
ATOM 653 C C . TYR A 1 105 ? 12.850 -15.699 4.446 1.00 62.69 105 TYR A C 1
ATOM 654 O O . TYR A 1 105 ? 13.845 -15.159 3.971 1.00 61.97 105 TYR A O 1
ATOM 663 N N . PRO A 1 106 ? 12.919 -16.989 4.834 1.00 62.74 106 PRO A N 1
ATOM 664 C CA . PRO A 1 106 ? 14.176 -17.745 4.764 1.00 62.44 106 PRO A CA 1
ATOM 665 C C . PRO A 1 106 ? 14.715 -17.913 3.338 1.00 62.07 106 PRO A C 1
ATOM 666 O O . PRO A 1 106 ? 15.915 -18.059 3.185 1.00 61.35 106 PRO A O 1
ATOM 670 N N . ASN A 1 107 ? 13.813 -17.904 2.350 1.00 62.44 107 ASN A N 1
ATOM 671 C CA . ASN A 1 107 ? 14.141 -18.115 0.912 1.00 63.00 107 ASN A CA 1
ATOM 672 C C . ASN A 1 107 ? 14.224 -16.779 0.180 1.00 62.46 107 ASN A C 1
ATOM 673 O O . ASN A 1 107 ? 14.422 -16.789 -1.050 1.00 61.74 107 ASN A O 1
ATOM 678 N N . GLY A 1 108 ? 14.094 -15.666 0.903 1.00 62.63 108 GLY A N 1
ATOM 679 C CA . GLY A 1 108 ? 14.267 -14.306 0.362 1.00 61.76 108 GLY A CA 1
ATOM 680 C C . GLY A 1 108 ? 13.064 -13.427 0.621 1.00 61.66 108 GLY A C 1
ATOM 681 O O . GLY A 1 108 ? 11.966 -13.967 0.697 1.00 63.08 108 GLY A O 1
ATOM 682 N N . MET A 1 109 ? 13.282 -12.115 0.734 1.00 61.57 109 MET A N 1
ATOM 683 C CA . MET A 1 109 ? 12.235 -11.100 1.007 1.00 61.13 109 MET A CA 1
ATOM 684 C C . MET A 1 109 ? 11.534 -10.755 -0.300 1.00 60.94 109 MET A C 1
ATOM 685 O O . MET A 1 109 ? 12.103 -10.938 -1.372 1.00 61.13 109 MET A O 1
ATOM 690 N N . PRO A 1 110 ? 10.282 -10.251 -0.246 1.00 61.13 110 PRO A N 1
ATOM 691 C CA . PRO A 1 110 ? 9.604 -9.731 -1.431 1.00 62.32 110 PRO A CA 1
ATOM 692 C C . PRO A 1 110 ? 10.391 -8.587 -2.099 1.00 63.59 110 PRO A C 1
ATOM 693 O O . PRO A 1 110 ? 10.933 -7.743 -1.397 1.00 63.36 110 PRO A O 1
ATOM 697 N N . GLY A 1 111 ? 10.436 -8.601 -3.436 1.00 65.80 111 GLY A N 1
ATOM 698 C CA . GLY A 1 111 ? 11.145 -7.624 -4.286 1.00 66.32 111 GLY A CA 1
ATOM 699 C C . GLY A 1 111 ? 10.896 -6.181 -3.860 1.00 67.29 111 GLY A C 1
ATOM 700 O O . GLY A 1 111 ? 11.845 -5.444 -3.594 1.00 66.98 111 GLY A O 1
ATOM 701 N N . PRO A 1 112 ? 9.626 -5.716 -3.803 1.00 68.64 112 PRO A N 1
ATOM 702 C CA . PRO A 1 112 ? 9.334 -4.334 -3.411 1.00 67.77 112 PRO A CA 1
ATOM 703 C C . PRO A 1 112 ? 9.924 -3.929 -2.049 1.00 67.16 112 PRO A C 1
ATOM 704 O O . PRO A 1 112 ? 10.353 -2.794 -1.940 1.00 68.05 112 PRO A O 1
ATOM 708 N N . GLU A 1 113 ? 9.944 -4.831 -1.059 1.00 66.74 113 GLU A N 1
ATOM 709 C CA . GLU A 1 113 ? 10.491 -4.531 0.294 1.00 66.23 113 GLU A CA 1
ATOM 710 C C . GLU A 1 113 ? 12.016 -4.371 0.198 1.00 63.75 113 GLU A C 1
ATOM 711 O O . GLU A 1 113 ? 12.569 -3.521 0.922 1.00 61.90 113 GLU A O 1
ATOM 717 N N . VAL A 1 114 ? 12.675 -5.138 -0.674 1.00 62.09 114 VAL A N 1
ATOM 718 C CA . VAL A 1 114 ? 14.157 -5.077 -0.845 1.00 60.81 114 VAL A CA 1
ATOM 719 C C . VAL A 1 114 ? 14.530 -3.751 -1.525 1.00 59.83 114 VAL A C 1
ATOM 720 O O . VAL A 1 114 ? 15.487 -3.121 -1.061 1.00 58.89 114 VAL A O 1
ATOM 724 N N . THR A 1 115 ? 13.808 -3.337 -2.572 1.00 59.23 115 THR A N 1
ATOM 725 C CA . THR A 1 115 ? 14.023 -2.039 -3.270 1.00 59.37 115 THR A CA 1
ATOM 726 C C . THR A 1 115 ? 13.869 -0.882 -2.267 1.00 57.93 115 THR A C 1
ATOM 727 O O . THR A 1 115 ? 14.708 0.042 -2.290 1.00 56.77 115 THR A O 1
ATOM 731 N N . GLU A 1 116 ? 12.858 -0.943 -1.397 1.00 56.71 116 GLU A N 1
ATOM 732 C CA . GLU A 1 116 ? 12.650 0.047 -0.311 1.00 55.75 116 GLU A CA 1
ATOM 733 C C . GLU A 1 116 ? 13.925 0.129 0.536 1.00 54.27 116 GLU A C 1
ATOM 734 O O . GLU A 1 116 ? 14.493 1.224 0.668 1.00 56.09 116 GLU A O 1
ATOM 740 N N . ILE A 1 117 ? 14.394 -0.997 1.059 1.00 53.21 117 ILE A N 1
ATOM 741 C CA . ILE A 1 117 ? 15.546 -1.059 2.011 1.00 51.65 117 ILE A CA 1
ATOM 742 C C . ILE A 1 117 ? 16.828 -0.606 1.298 1.00 51.01 117 ILE A C 1
ATOM 743 O O . ILE A 1 117 ? 17.555 0.250 1.856 1.00 50.68 117 ILE A O 1
ATOM 748 N N . ILE A 1 118 ? 17.093 -1.135 0.103 1.00 50.48 118 ILE A N 1
ATOM 749 C CA . ILE A 1 118 ? 18.368 -0.869 -0.624 1.00 49.93 118 ILE A CA 1
ATOM 750 C C . ILE A 1 118 ? 18.402 0.607 -1.050 1.00 49.43 118 ILE A C 1
ATOM 751 O O . ILE A 1 118 ? 19.457 1.216 -0.871 1.00 48.95 118 ILE A O 1
ATOM 756 N N . THR A 1 119 ? 17.295 1.162 -1.554 1.00 49.64 119 THR A N 1
ATOM 757 C CA . THR A 1 119 ? 17.170 2.605 -1.902 1.00 49.87 119 THR A CA 1
ATOM 758 C C . THR A 1 119 ? 17.520 3.462 -0.672 1.00 49.15 119 THR A C 1
ATOM 759 O O . THR A 1 119 ? 18.365 4.379 -0.807 1.00 48.76 119 THR A O 1
ATOM 763 N N . ALA A 1 120 ? 16.921 3.173 0.485 1.00 48.53 120 ALA A N 1
ATOM 764 C CA . ALA A 1 120 ? 17.136 3.960 1.721 1.00 48.69 120 ALA A CA 1
ATOM 765 C C . ALA A 1 120 ? 18.620 3.939 2.091 1.00 48.84 120 ALA A C 1
ATOM 766 O O . ALA A 1 120 ? 19.172 5.017 2.411 1.00 49.07 120 ALA A O 1
ATOM 768 N N . VAL A 1 121 ? 19.242 2.756 2.053 1.00 49.49 121 VAL A N 1
ATOM 769 C CA . VAL A 1 121 ? 20.677 2.553 2.419 1.00 49.01 121 VAL A CA 1
ATOM 770 C C . VAL A 1 121 ? 21.561 3.186 1.339 1.00 49.16 121 VAL A C 1
ATOM 771 O O . VAL A 1 121 ? 22.605 3.767 1.702 1.00 49.17 121 VAL A O 1
ATOM 775 N N . ALA A 1 122 ? 21.167 3.077 0.067 1.00 49.51 122 ALA A N 1
ATOM 776 C CA . ALA A 1 122 ? 21.901 3.637 -1.089 1.00 50.52 122 ALA A CA 1
ATOM 777 C C . ALA A 1 122 ? 22.046 5.155 -0.890 1.00 51.28 122 ALA A C 1
ATOM 778 O O . ALA A 1 122 ? 23.140 5.701 -1.123 1.00 51.16 122 ALA A O 1
ATOM 780 N N . GLU A 1 123 ? 20.965 5.798 -0.462 1.00 52.00 123 GLU A N 1
ATOM 781 C CA . GLU A 1 123 ? 20.909 7.255 -0.210 1.00 52.54 123 GLU A CA 1
ATOM 782 C C . GLU A 1 123 ? 21.879 7.613 0.924 1.00 51.47 123 GLU A C 1
ATOM 783 O O . GLU A 1 123 ? 22.738 8.481 0.722 1.00 51.73 123 GLU A O 1
ATOM 789 N N . ALA A 1 124 ? 21.771 6.943 2.063 1.00 50.45 124 ALA A N 1
ATOM 790 C CA . ALA A 1 124 ? 22.672 7.123 3.225 1.00 49.64 124 ALA A CA 1
ATOM 791 C C . ALA A 1 124 ? 24.134 7.018 2.771 1.00 49.01 124 ALA A C 1
ATOM 792 O O . ALA A 1 124 ? 24.938 7.883 3.167 1.00 49.04 124 ALA A O 1
ATOM 794 N N . LEU A 1 125 ? 24.460 6.014 1.957 1.00 48.48 125 LEU A N 1
ATOM 795 C CA . LEU A 1 125 ? 25.858 5.730 1.530 1.00 48.53 125 LEU A CA 1
ATOM 796 C C . LEU A 1 125 ? 26.316 6.825 0.555 1.00 48.70 125 LEU A C 1
ATOM 797 O O . LEU A 1 125 ? 27.425 7.341 0.741 1.00 48.97 125 LEU A O 1
ATOM 802 N N . ASP A 1 126 ? 25.480 7.163 -0.431 1.00 49.01 126 ASP A N 1
ATOM 803 C CA . ASP A 1 126 ? 25.762 8.210 -1.448 1.00 49.41 126 ASP A CA 1
ATOM 804 C C . ASP A 1 126 ? 26.001 9.549 -0.749 1.00 49.78 126 ASP A C 1
ATOM 805 O O . ASP A 1 126 ? 26.938 10.244 -1.136 1.00 49.16 126 ASP A O 1
ATOM 810 N N . TYR A 1 127 ? 25.202 9.861 0.262 1.00 50.57 127 TYR A N 1
ATOM 811 C CA . TYR A 1 127 ? 25.339 11.081 1.091 1.00 51.47 127 TYR A CA 1
ATOM 812 C C . TYR A 1 127 ? 26.722 11.059 1.739 1.00 51.51 127 TYR A C 1
ATOM 813 O O . TYR A 1 127 ? 27.460 12.058 1.596 1.00 53.19 127 TYR A O 1
ATOM 822 N N . ALA A 1 128 ? 27.074 9.962 2.416 1.00 50.79 128 ALA A N 1
ATOM 823 C CA . ALA A 1 128 ? 28.355 9.818 3.143 1.00 50.23 128 ALA A CA 1
ATOM 824 C C . ALA A 1 128 ? 29.512 9.916 2.143 1.00 50.77 128 ALA A C 1
ATOM 825 O O . ALA A 1 128 ? 30.533 10.547 2.491 1.00 51.34 128 ALA A O 1
ATOM 827 N N . HIS A 1 129 ? 29.361 9.348 0.944 1.00 51.20 129 HIS A N 1
ATOM 828 C CA . HIS A 1 129 ? 30.419 9.319 -0.099 1.00 52.42 129 HIS A CA 1
ATOM 829 C C . HIS A 1 129 ? 30.703 10.751 -0.583 1.00 53.90 129 HIS A C 1
ATOM 830 O O . HIS A 1 129 ? 31.877 11.118 -0.672 1.00 53.62 129 HIS A O 1
ATOM 837 N N . GLU A 1 130 ? 29.660 11.541 -0.855 1.00 55.83 130 GLU A N 1
ATOM 838 C CA . GLU A 1 130 ? 29.762 12.959 -1.295 1.00 57.22 130 GLU A CA 1
ATOM 839 C C . GLU A 1 130 ? 30.580 13.766 -0.280 1.00 58.30 130 GLU A C 1
ATOM 840 O O . GLU A 1 130 ? 31.186 14.770 -0.707 1.00 61.20 130 GLU A O 1
ATOM 846 N N . ARG A 1 131 ? 30.596 13.352 0.995 1.00 57.38 131 ARG A N 1
ATOM 847 C CA . ARG A 1 131 ? 31.373 13.990 2.097 1.00 57.37 131 ARG A CA 1
ATOM 848 C C . ARG A 1 131 ? 32.671 13.214 2.370 1.00 58.02 131 ARG A C 1
ATOM 849 O O . ARG A 1 131 ? 33.223 13.365 3.475 1.00 57.04 131 ARG A O 1
ATOM 857 N N . ARG A 1 132 ? 33.145 12.424 1.401 1.00 60.09 132 ARG A N 1
ATOM 858 C CA . ARG A 1 132 ? 34.437 11.679 1.444 1.00 61.15 132 ARG A CA 1
ATOM 859 C C . ARG A 1 132 ? 34.488 10.720 2.651 1.00 58.94 132 ARG A C 1
ATOM 860 O O . ARG A 1 132 ? 35.567 10.591 3.248 1.00 59.98 132 ARG A O 1
ATOM 868 N N . LEU A 1 133 ? 33.379 10.059 3.002 1.00 54.39 133 LEU A N 1
ATOM 869 C CA . LEU A 1 133 ? 33.304 9.068 4.125 1.00 52.65 133 LEU A CA 1
ATOM 870 C C . LEU A 1 133 ? 32.720 7.727 3.636 1.00 50.22 133 LEU A C 1
ATOM 871 O O . LEU A 1 133 ? 31.674 7.748 2.978 1.00 49.67 133 LEU A O 1
ATOM 876 N N . LEU A 1 134 ? 33.396 6.615 3.937 1.00 48.24 134 LEU A N 1
ATOM 877 C CA . LEU A 1 134 ? 33.003 5.236 3.543 1.00 46.64 134 LEU A CA 1
ATOM 878 C C . LEU A 1 134 ? 32.485 4.489 4.771 1.00 45.84 134 LEU A C 1
ATOM 879 O O . LEU A 1 134 ? 33.026 4.687 5.854 1.00 45.89 134 LEU A O 1
ATOM 884 N N . HIS A 1 135 ? 31.478 3.646 4.599 1.00 45.43 135 HIS A N 1
ATOM 885 C CA . HIS A 1 135 ? 30.950 2.762 5.673 1.00 45.47 135 HIS A CA 1
ATOM 886 C C . HIS A 1 135 ? 31.981 1.678 5.984 1.00 45.94 135 HIS A C 1
ATOM 887 O O . HIS A 1 135 ? 32.379 1.564 7.157 1.00 46.28 135 HIS A O 1
ATOM 894 N N . ARG A 1 136 ? 32.369 0.921 4.951 1.00 45.95 136 ARG A N 1
ATOM 895 C CA . ARG A 1 136 ? 33.444 -0.107 4.970 1.00 46.75 136 ARG A CA 1
ATOM 896 C C . ARG A 1 136 ? 32.916 -1.471 5.460 1.00 47.14 136 ARG A C 1
ATOM 897 O O . ARG A 1 136 ? 33.687 -2.412 5.369 1.00 48.28 136 ARG A O 1
ATOM 899 N N . ASP A 1 137 ? 31.684 -1.597 5.952 1.00 46.41 137 ASP A N 1
ATOM 900 C CA . ASP A 1 137 ? 31.142 -2.883 6.487 1.00 46.70 137 ASP A CA 1
ATOM 901 C C . ASP A 1 137 ? 29.622 -2.965 6.268 1.00 45.60 137 ASP A C 1
ATOM 902 O O . ASP A 1 137 ? 28.922 -3.382 7.215 1.00 44.96 137 ASP A O 1
ATOM 907 N N . VAL A 1 138 ? 29.111 -2.624 5.073 1.00 44.95 138 VAL A N 1
ATOM 908 C CA . VAL A 1 138 ? 27.657 -2.786 4.755 1.00 44.57 138 VAL A CA 1
ATOM 909 C C . VAL A 1 138 ? 27.322 -4.283 4.783 1.00 45.34 138 VAL A C 1
ATOM 910 O O . VAL A 1 138 ? 28.012 -5.058 4.100 1.00 46.19 138 VAL A O 1
ATOM 914 N N . LYS A 1 139 ? 26.316 -4.671 5.566 1.00 45.31 139 LYS A N 1
ATOM 915 C CA . LYS A 1 139 ? 25.871 -6.080 5.696 1.00 46.81 139 LYS A CA 1
ATOM 916 C C . LYS A 1 139 ? 24.480 -6.112 6.322 1.00 47.21 139 LYS A C 1
ATOM 917 O O . LYS A 1 139 ? 24.097 -5.180 7.017 1.00 46.79 139 LYS A O 1
ATOM 923 N N . PRO A 1 140 ? 23.695 -7.191 6.104 1.00 48.77 140 PRO A N 1
ATOM 924 C CA . PRO A 1 140 ? 22.333 -7.279 6.627 1.00 48.91 140 PRO A CA 1
ATOM 925 C C . PRO A 1 140 ? 22.180 -6.896 8.106 1.00 49.19 140 PRO A C 1
ATOM 926 O O . PRO A 1 140 ? 21.144 -6.354 8.453 1.00 48.85 140 PRO A O 1
ATOM 930 N N . ALA A 1 141 ? 23.195 -7.161 8.934 1.00 50.51 141 ALA A N 1
ATOM 931 C CA . ALA A 1 141 ? 23.141 -6.946 10.400 1.00 51.86 141 ALA A CA 1
ATOM 932 C C . ALA A 1 141 ? 23.260 -5.455 10.739 1.00 51.36 141 ALA A C 1
ATOM 933 O O . ALA A 1 141 ? 22.867 -5.091 11.862 1.00 51.63 141 ALA A O 1
ATOM 935 N N . ASN A 1 142 ? 23.787 -4.651 9.812 1.00 51.36 142 ASN A N 1
ATOM 936 C CA . ASN A 1 142 ? 23.927 -3.172 9.941 1.00 51.31 142 ASN A CA 1
ATOM 937 C C . ASN A 1 142 ? 22.725 -2.451 9.322 1.00 51.30 142 ASN A C 1
ATOM 938 O O . ASN A 1 142 ? 22.733 -1.214 9.370 1.00 51.80 142 ASN A O 1
ATOM 943 N N . ILE A 1 143 ? 21.773 -3.172 8.722 1.00 50.90 143 ILE A N 1
ATOM 944 C CA . ILE A 1 143 ? 20.548 -2.567 8.132 1.00 50.85 143 ILE A CA 1
ATOM 945 C C . ILE A 1 143 ? 19.394 -2.848 9.090 1.00 51.14 143 ILE A C 1
ATOM 946 O O . ILE A 1 143 ? 18.917 -3.991 9.124 1.00 53.08 143 ILE A O 1
ATOM 951 N N . LEU A 1 144 ? 19.004 -1.832 9.859 1.00 50.89 144 LEU A N 1
ATOM 952 C CA . LEU A 1 144 ? 17.966 -1.896 10.911 1.00 51.18 144 LEU A CA 1
ATOM 953 C C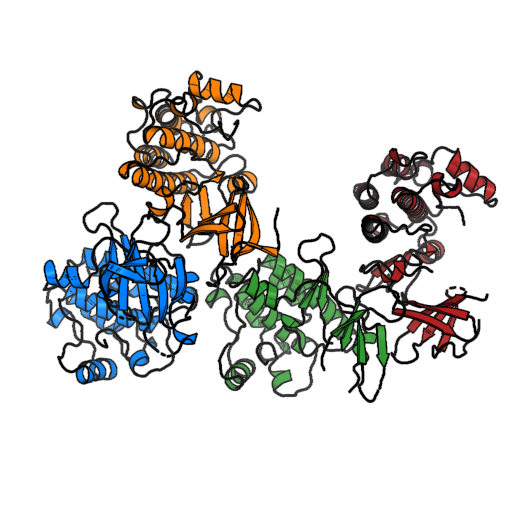 . LEU A 1 144 ? 16.687 -1.256 10.373 1.00 51.01 144 LEU A C 1
ATOM 954 O O . LEU A 1 144 ? 16.784 -0.377 9.531 1.00 50.41 144 LEU A O 1
ATOM 959 N N . ILE A 1 145 ? 15.530 -1.716 10.842 1.00 51.90 145 ILE A N 1
ATOM 960 C CA . ILE A 1 145 ? 14.184 -1.184 10.484 1.00 51.95 145 ILE A CA 1
ATOM 961 C C . ILE A 1 145 ? 13.384 -1.033 11.777 1.00 53.40 145 ILE A C 1
ATOM 962 O O . ILE A 1 145 ? 13.013 -2.048 12.352 1.00 53.51 145 ILE A O 1
ATOM 967 N N . ALA A 1 146 ? 13.156 0.199 12.231 1.00 55.33 146 ALA A N 1
ATOM 968 C CA . ALA A 1 146 ? 12.333 0.498 13.428 1.00 57.18 146 ALA A CA 1
ATOM 969 C C . ALA A 1 146 ? 10.864 0.407 13.016 1.00 59.02 146 ALA A C 1
ATOM 970 O O . ALA A 1 146 ? 10.547 0.792 11.851 1.00 58.02 146 ALA A O 1
ATOM 972 N N . ASN A 1 147 ? 10.016 -0.121 13.903 1.00 61.84 147 ASN A N 1
ATOM 973 C CA . ASN A 1 147 ? 8.543 -0.221 13.689 1.00 64.36 147 ASN A CA 1
ATOM 974 C C . ASN A 1 147 ? 8.283 -0.771 12.281 1.00 64.59 147 ASN A C 1
ATOM 975 O O . ASN A 1 147 ? 7.654 -0.107 11.453 1.00 64.57 147 ASN A O 1
ATOM 977 N N . PRO A 1 148 ? 8.792 -1.982 11.950 1.00 64.20 148 PRO A N 1
ATOM 978 C CA . PRO A 1 148 ? 8.706 -2.506 10.587 1.00 64.67 148 PRO A CA 1
ATOM 979 C C . PRO A 1 148 ? 7.277 -2.600 10.040 1.00 68.09 148 PRO A C 1
ATOM 980 O O . PRO A 1 148 ? 7.109 -2.411 8.858 1.00 68.36 148 PRO A O 1
ATOM 984 N N . ASP A 1 149 ? 6.303 -2.898 10.911 1.00 72.61 149 ASP A N 1
ATOM 985 C CA . ASP A 1 149 ? 4.899 -3.235 10.546 1.00 75.63 149 ASP A CA 1
ATOM 986 C C . ASP A 1 149 ? 3.987 -2.014 10.747 1.00 79.56 149 ASP A C 1
ATOM 987 O O . ASP A 1 149 ? 2.781 -2.157 10.498 1.00 80.53 149 ASP A O 1
ATOM 992 N N . SER A 1 150 ? 4.548 -0.876 11.181 1.00 83.95 150 SER A N 1
ATOM 993 C CA . SER A 1 150 ? 3.830 0.386 11.514 1.00 87.06 150 SER A CA 1
ATOM 994 C C . SER A 1 150 ? 3.983 1.391 10.377 1.00 89.55 150 SER A C 1
ATOM 995 O O . SER A 1 150 ? 4.828 1.230 9.499 1.00 87.47 150 SER A O 1
ATOM 997 N N . PRO A 1 151 ? 3.139 2.448 10.352 1.00 95.47 151 PRO A N 1
ATOM 998 C CA . PRO A 1 151 ? 3.378 3.613 9.498 1.00 98.15 151 PRO A CA 1
ATOM 999 C C . PRO A 1 151 ? 4.685 4.365 9.818 1.00 96.67 151 PRO A C 1
ATOM 1000 O O . PRO A 1 151 ? 5.224 4.988 8.922 1.00 95.54 151 PRO A O 1
ATOM 1004 N N . ASP A 1 152 ? 5.167 4.274 11.065 1.00 94.69 152 ASP A N 1
ATOM 1005 C CA . ASP A 1 152 ? 6.410 4.923 11.570 1.00 91.19 152 ASP A CA 1
ATOM 1006 C C . ASP A 1 152 ? 7.665 4.205 11.042 1.00 86.09 152 ASP A C 1
ATOM 1007 O O . ASP A 1 152 ? 8.763 4.556 11.514 1.00 83.26 152 ASP A O 1
ATOM 1012 N N . ARG A 1 153 ? 7.495 3.241 10.122 1.00 83.92 153 ARG A N 1
ATOM 1013 C CA . ARG A 1 153 ? 8.566 2.379 9.542 1.00 79.55 153 ARG A CA 1
ATOM 1014 C C . ARG A 1 153 ? 9.742 3.252 9.101 1.00 74.39 153 ARG A C 1
ATOM 1015 O O . ARG A 1 153 ? 9.496 4.253 8.410 1.00 75.27 153 ARG A O 1
ATOM 1023 N N . ARG A 1 154 ? 10.961 2.871 9.485 1.00 68.04 154 ARG A N 1
ATOM 1024 C CA . ARG A 1 154 ? 12.193 3.670 9.265 1.00 64.93 154 ARG A CA 1
ATOM 1025 C C . ARG A 1 154 ? 13.381 2.722 9.063 1.00 61.15 154 ARG A C 1
ATOM 1026 O O . ARG A 1 154 ? 13.743 2.022 10.036 1.00 60.33 154 ARG A O 1
ATOM 1034 N N . ILE A 1 155 ? 13.993 2.755 7.875 1.00 57.71 155 ILE A N 1
ATOM 1035 C CA . ILE A 1 155 ? 15.210 1.979 7.525 1.00 54.71 155 ILE A CA 1
ATOM 1036 C C . ILE A 1 155 ? 16.439 2.806 7.921 1.00 54.34 155 ILE A C 1
ATOM 1037 O O . ILE A 1 155 ? 16.538 3.969 7.489 1.00 55.17 155 ILE A O 1
ATOM 1042 N N . MET A 1 156 ? 17.349 2.204 8.694 1.00 52.71 156 MET A N 1
ATOM 1043 C CA . MET A 1 156 ? 18.564 2.865 9.225 1.00 51.69 156 MET A CA 1
ATOM 1044 C C . MET A 1 156 ? 19.802 2.036 8.871 1.00 50.58 156 MET A C 1
ATOM 1045 O O . MET A 1 156 ? 19.726 0.796 8.947 1.00 50.73 156 MET A O 1
ATOM 1050 N N . LEU A 1 157 ? 20.896 2.712 8.516 1.00 49.69 157 LEU A N 1
ATOM 1051 C CA . LEU A 1 157 ? 22.234 2.103 8.337 1.00 49.13 157 LEU A CA 1
ATOM 1052 C C . LEU A 1 157 ? 23.064 2.431 9.574 1.00 49.72 157 LEU A C 1
ATOM 1053 O O . LEU A 1 157 ? 23.215 3.621 9.864 1.00 49.51 157 LEU A O 1
ATOM 1058 N N . ALA A 1 158 ? 23.597 1.410 10.254 1.00 50.27 158 ALA A N 1
ATOM 1059 C CA . ALA A 1 158 ? 24.343 1.565 11.523 1.00 51.53 158 ALA A CA 1
ATOM 1060 C C . ALA A 1 158 ? 25.817 1.225 11.331 1.00 52.42 158 ALA A C 1
ATOM 1061 O O . ALA A 1 158 ? 26.158 0.663 10.288 1.00 50.65 158 ALA A O 1
ATOM 1063 N N . ASP A 1 159 ? 26.634 1.644 12.299 1.00 55.73 159 ASP A N 1
ATOM 1064 C CA . ASP A 1 159 ? 28.055 1.239 12.479 1.00 58.69 159 ASP A CA 1
ATOM 1065 C C . ASP A 1 159 ? 28.934 1.888 11.403 1.00 58.72 159 ASP A C 1
ATOM 1066 O O . ASP A 1 159 ? 29.897 1.237 10.960 1.00 61.25 159 ASP A O 1
ATOM 1071 N N . PHE A 1 160 ? 28.645 3.133 11.023 1.00 62.59 160 PHE A N 1
ATOM 1072 C CA . PHE A 1 160 ? 29.575 3.990 10.236 1.00 62.74 160 PHE A CA 1
ATOM 1073 C C . PHE A 1 160 ? 30.881 4.220 11.023 1.00 64.79 160 PHE A C 1
ATOM 1074 O O . PHE A 1 160 ? 31.949 3.839 10.478 1.00 67.69 160 PHE A O 1
ATOM 1082 N N . THR A 1 181 ? 33.732 -11.061 9.158 1.00 59.40 181 THR A N 1
ATOM 1083 C CA . THR A 1 181 ? 32.842 -11.642 8.109 1.00 59.42 181 THR A CA 1
ATOM 1084 C C . THR A 1 181 ? 33.176 -11.056 6.725 1.00 57.93 181 THR A C 1
ATOM 1085 O O . THR A 1 181 ? 33.198 -9.814 6.570 1.00 56.46 181 THR A O 1
ATOM 1089 N N . VAL A 1 182 ? 33.339 -11.955 5.749 1.00 56.36 182 VAL A N 1
ATOM 1090 C CA . VAL A 1 182 ? 33.948 -11.705 4.415 1.00 54.29 182 VAL A CA 1
ATOM 1091 C C . VAL A 1 182 ? 32.878 -11.889 3.334 1.00 52.94 182 VAL A C 1
ATOM 1092 O O . VAL A 1 182 ? 33.198 -11.770 2.155 1.00 51.75 182 VAL A O 1
ATOM 1096 N N . SER A 1 183 ? 31.640 -12.168 3.734 1.00 53.08 183 SER A N 1
ATOM 1097 C CA . SER A 1 183 ? 30.533 -12.541 2.818 1.00 53.21 183 SER A CA 1
ATOM 1098 C C . SER A 1 183 ? 30.203 -11.392 1.848 1.00 52.40 183 SER A C 1
ATOM 1099 O O . SER A 1 183 ? 29.785 -11.673 0.710 1.00 52.94 183 SER A O 1
ATOM 1102 N N . TYR A 1 184 ? 30.371 -10.137 2.271 1.00 51.61 184 TYR A N 1
ATOM 1103 C CA . TYR A 1 184 ? 29.901 -8.937 1.530 1.00 50.15 184 TYR A CA 1
ATOM 1104 C C . TYR A 1 184 ? 31.069 -8.024 1.138 1.00 49.26 184 TYR A C 1
ATOM 1105 O O . TYR A 1 184 ? 30.834 -7.122 0.317 1.00 48.36 184 TYR A O 1
ATOM 1114 N N . ALA A 1 185 ? 32.284 -8.269 1.647 1.00 48.68 185 ALA A N 1
ATOM 1115 C CA . ALA A 1 185 ? 33.476 -7.426 1.401 1.00 48.26 185 ALA A CA 1
ATOM 1116 C C . ALA A 1 185 ? 33.887 -7.497 -0.070 1.00 47.94 185 ALA A C 1
ATOM 1117 O O . ALA A 1 185 ? 33.922 -8.591 -0.658 1.00 48.57 185 ALA A O 1
ATOM 1119 N N . ALA A 1 186 ? 34.210 -6.335 -0.632 1.00 47.96 186 ALA A N 1
ATOM 1120 C CA . ALA A 1 186 ? 34.634 -6.140 -2.033 1.00 47.45 186 ALA A CA 1
ATOM 1121 C C . ALA A 1 186 ? 36.071 -6.614 -2.159 1.00 47.42 186 ALA A C 1
ATOM 1122 O O . ALA A 1 186 ? 36.837 -6.531 -1.203 1.00 47.21 186 ALA A O 1
ATOM 1124 N N . PRO A 1 187 ? 36.481 -7.124 -3.335 1.00 47.56 187 PRO A N 1
ATOM 1125 C CA . PRO A 1 187 ? 37.827 -7.667 -3.512 1.00 48.13 187 PRO A CA 1
ATOM 1126 C C . PRO A 1 187 ? 38.925 -6.658 -3.143 1.00 49.00 187 PRO A C 1
ATOM 1127 O O . PRO A 1 187 ? 39.861 -7.049 -2.431 1.00 49.60 187 PRO A O 1
ATOM 1131 N N . GLU A 1 188 ? 38.785 -5.408 -3.603 1.00 49.70 188 GLU A N 1
ATOM 1132 C CA . GLU A 1 188 ? 39.775 -4.325 -3.349 1.00 50.89 188 GLU A CA 1
ATOM 1133 C C . GLU A 1 188 ? 39.917 -4.106 -1.838 1.00 51.48 188 GLU A C 1
ATOM 1134 O O . GLU A 1 188 ? 41.038 -3.829 -1.390 1.00 52.02 188 GLU A O 1
ATOM 1140 N N . GLN A 1 189 ? 38.830 -4.260 -1.088 1.00 52.12 189 GLN A N 1
ATOM 1141 C CA . GLN A 1 189 ? 38.812 -4.060 0.381 1.00 53.39 189 GLN A CA 1
ATOM 1142 C C . GLN A 1 189 ? 39.500 -5.249 1.058 1.00 52.67 189 GLN A C 1
ATOM 1143 O O . GLN A 1 189 ? 40.305 -5.018 1.973 1.00 52.70 189 GLN A O 1
ATOM 1149 N N . LEU A 1 190 ? 39.206 -6.474 0.613 1.00 52.13 190 LEU A N 1
ATOM 1150 C CA . LEU A 1 190 ? 39.878 -7.703 1.116 1.00 51.96 190 LEU A CA 1
ATOM 1151 C C . LEU A 1 190 ? 41.389 -7.572 0.894 1.00 52.17 190 LEU A C 1
ATOM 1152 O O . LEU A 1 190 ? 42.143 -7.910 1.831 1.00 52.51 190 LEU A O 1
ATOM 1157 N N . MET A 1 191 ? 41.810 -7.052 -0.264 1.00 51.79 191 MET A N 1
ATOM 1158 C CA . MET A 1 191 ? 43.248 -6.913 -0.617 1.00 52.88 191 MET A CA 1
ATOM 1159 C C . MET A 1 191 ? 43.917 -5.759 0.147 1.00 54.49 191 MET A C 1
ATOM 1160 O O . MET A 1 191 ? 45.154 -5.663 0.114 1.00 55.07 191 MET A O 1
ATOM 1165 N N . GLY A 1 192 ? 43.145 -4.898 0.804 1.00 55.98 192 GLY A N 1
ATOM 1166 C CA . GLY A 1 192 ? 43.670 -3.719 1.519 1.00 57.48 192 GLY A CA 1
ATOM 1167 C C . GLY A 1 192 ? 44.184 -2.653 0.564 1.00 58.90 192 GLY A C 1
ATOM 1168 O O . GLY A 1 192 ? 45.126 -1.947 0.934 1.00 60.75 192 GLY A O 1
ATOM 1169 N N . ASN A 1 193 ? 43.579 -2.530 -0.621 1.00 59.58 193 ASN A N 1
ATOM 1170 C CA . ASN A 1 193 ? 43.885 -1.492 -1.644 1.00 60.44 193 ASN A CA 1
ATOM 1171 C C . ASN A 1 193 ? 43.113 -0.206 -1.326 1.00 59.87 193 ASN A C 1
ATOM 1172 O O . ASN A 1 193 ? 42.301 -0.211 -0.374 1.00 59.38 193 ASN A O 1
ATOM 1177 N N . GLU A 1 194 ? 43.364 0.852 -2.111 1.00 60.13 194 GLU A N 1
ATOM 1178 C CA . GLU A 1 194 ? 42.708 2.180 -1.998 1.00 59.82 194 GLU A CA 1
ATOM 1179 C C . GLU A 1 194 ? 41.209 1.991 -2.252 1.00 58.97 194 GLU A C 1
ATOM 1180 O O . GLU A 1 194 ? 40.845 1.340 -3.274 1.00 59.31 194 GLU A O 1
ATOM 1182 N N . LEU A 1 195 ? 40.378 2.521 -1.351 1.00 57.39 195 LEU A N 1
ATOM 1183 C CA . LEU A 1 195 ? 38.901 2.360 -1.412 1.00 55.53 195 LEU A CA 1
ATOM 1184 C C . LEU A 1 195 ? 38.249 3.627 -1.966 1.00 54.31 195 LEU A C 1
ATOM 1185 O O . LEU A 1 195 ? 38.836 4.681 -1.897 1.00 55.80 195 LEU A O 1
ATOM 1190 N N . ASP A 1 196 ? 37.053 3.472 -2.508 1.00 53.19 196 ASP A N 1
ATOM 1191 C CA . ASP A 1 196 ? 36.132 4.563 -2.882 1.00 53.26 196 ASP A CA 1
ATOM 1192 C C . ASP A 1 196 ? 34.717 4.051 -2.583 1.00 52.91 196 ASP A C 1
ATOM 1193 O O . ASP A 1 196 ? 34.583 2.917 -2.047 1.00 52.12 196 ASP A O 1
ATOM 1198 N N . GLY A 1 197 ? 33.699 4.848 -2.917 1.00 52.51 197 GLY A N 1
ATOM 1199 C CA . GLY A 1 197 ? 32.283 4.531 -2.639 1.00 51.91 197 GLY A CA 1
ATOM 1200 C C . GLY A 1 197 ? 31.876 3.190 -3.240 1.00 50.41 197 GLY A C 1
ATOM 1201 O O . GLY A 1 197 ? 31.000 2.522 -2.668 1.00 49.89 197 GLY A O 1
ATOM 1202 N N . ARG A 1 198 ? 32.498 2.795 -4.349 1.00 49.90 198 ARG A N 1
ATOM 1203 C CA . ARG A 1 198 ? 32.093 1.585 -5.107 1.00 50.00 198 ARG A CA 1
ATOM 1204 C C . ARG A 1 198 ? 32.377 0.312 -4.279 1.00 49.45 198 ARG A C 1
ATOM 1205 O O . ARG A 1 198 ? 31.773 -0.724 -4.584 1.00 49.02 198 ARG A O 1
ATOM 1207 N N . ALA A 1 199 ? 33.222 0.382 -3.244 1.00 49.26 199 ALA A N 1
ATOM 1208 C CA . ALA A 1 199 ? 33.449 -0.735 -2.296 1.00 48.61 199 ALA A CA 1
ATOM 1209 C C . ALA A 1 199 ? 32.164 -1.001 -1.506 1.00 48.12 199 ALA A C 1
ATOM 1210 O O . ALA A 1 199 ? 31.750 -2.159 -1.444 1.00 47.65 199 ALA A O 1
ATOM 1212 N N . ASP A 1 200 ? 31.560 0.045 -0.935 1.00 48.25 200 ASP A N 1
ATOM 1213 C CA . ASP A 1 200 ? 30.274 -0.024 -0.187 1.00 47.61 200 ASP A CA 1
ATOM 1214 C C . ASP A 1 200 ? 29.161 -0.482 -1.141 1.00 46.40 200 ASP A C 1
ATOM 1215 O O . ASP A 1 200 ? 28.234 -1.175 -0.678 1.00 45.75 200 ASP A O 1
ATOM 1220 N N . GLN A 1 201 ? 29.236 -0.101 -2.419 1.00 45.73 201 GLN A N 1
ATOM 1221 C CA . GLN A 1 201 ? 28.226 -0.498 -3.429 1.00 45.62 201 GLN A CA 1
ATOM 1222 C C . GLN A 1 201 ? 28.214 -2.027 -3.539 1.00 45.13 201 GLN A C 1
ATOM 1223 O O . GLN A 1 201 ? 27.115 -2.633 -3.426 1.00 44.92 201 GLN A O 1
ATOM 1229 N N . TYR A 1 202 ? 29.398 -2.616 -3.741 1.00 44.69 202 TYR A N 1
ATOM 1230 C CA . TYR A 1 202 ? 29.628 -4.085 -3.788 1.00 44.40 202 TYR A CA 1
ATOM 1231 C C . TYR A 1 202 ? 28.940 -4.723 -2.581 1.00 43.92 202 TYR A C 1
ATOM 1232 O O . TYR A 1 202 ? 28.106 -5.637 -2.756 1.00 44.71 202 TYR A O 1
ATOM 1241 N N . ALA A 1 203 ? 29.271 -4.244 -1.388 1.00 43.19 203 ALA A N 1
ATOM 1242 C CA . ALA A 1 203 ? 28.728 -4.760 -0.116 1.00 43.21 203 ALA A CA 1
ATOM 1243 C C . ALA A 1 203 ? 27.202 -4.684 -0.150 1.00 43.04 203 ALA A C 1
ATOM 1244 O O . ALA A 1 203 ? 26.558 -5.708 0.193 1.00 43.17 203 ALA A O 1
ATOM 1246 N N . LEU A 1 204 ? 26.651 -3.536 -0.560 1.00 42.80 204 LEU A N 1
ATOM 1247 C CA . LEU A 1 204 ? 25.182 -3.295 -0.633 1.00 42.79 204 LEU A CA 1
ATOM 1248 C C . LEU A 1 204 ? 24.551 -4.285 -1.618 1.00 42.59 204 LEU A C 1
ATOM 1249 O O . LEU A 1 204 ? 23.453 -4.774 -1.328 1.00 42.24 204 LEU A O 1
ATOM 1254 N N . ALA A 1 205 ? 25.215 -4.543 -2.747 1.00 42.74 205 ALA A N 1
ATOM 1255 C CA . ALA A 1 205 ? 24.737 -5.477 -3.792 1.00 43.20 205 ALA A CA 1
ATOM 1256 C C . ALA A 1 205 ? 24.755 -6.906 -3.243 1.00 43.76 205 ALA A C 1
ATOM 1257 O O . ALA A 1 205 ? 23.749 -7.626 -3.419 1.00 44.03 205 ALA A O 1
ATOM 1259 N N . ALA A 1 206 ? 25.853 -7.295 -2.592 1.00 44.27 206 ALA A N 1
ATOM 1260 C CA . ALA A 1 206 ? 26.009 -8.601 -1.907 1.00 44.73 206 ALA A CA 1
ATOM 1261 C C . ALA A 1 206 ? 24.913 -8.737 -0.852 1.00 44.95 206 ALA A C 1
ATOM 1262 O O . ALA A 1 206 ? 24.295 -9.812 -0.770 1.00 46.23 206 ALA A O 1
ATOM 1264 N N . THR A 1 207 ? 24.668 -7.672 -0.089 1.00 44.62 207 THR A N 1
ATOM 1265 C CA . THR A 1 207 ? 23.582 -7.603 0.919 1.00 44.58 207 THR A CA 1
ATOM 1266 C C . THR A 1 207 ? 22.241 -7.831 0.218 1.00 44.64 207 THR A C 1
ATOM 1267 O O . THR A 1 207 ? 21.471 -8.676 0.697 1.00 45.24 207 THR A O 1
ATOM 1271 N N . ALA A 1 208 ? 21.982 -7.141 -0.891 1.00 44.50 208 ALA A N 1
ATOM 1272 C CA . ALA A 1 208 ? 20.697 -7.222 -1.624 1.00 45.33 208 ALA A CA 1
ATOM 1273 C C . ALA A 1 208 ? 20.493 -8.654 -2.137 1.00 45.97 208 ALA A C 1
ATOM 1274 O O . ALA A 1 208 ? 19.376 -9.181 -2.023 1.00 46.26 208 ALA A O 1
ATOM 1276 N N . PHE A 1 209 ? 21.540 -9.254 -2.695 1.00 46.32 209 PHE A N 1
ATOM 1277 C CA . PHE A 1 209 ? 21.550 -10.659 -3.174 1.00 47.05 209 PHE A CA 1
ATOM 1278 C C . PHE A 1 209 ? 21.044 -11.556 -2.038 1.00 48.12 209 PHE A C 1
ATOM 1279 O O . PHE A 1 209 ? 20.090 -12.330 -2.242 1.00 48.45 209 PHE A O 1
ATOM 1287 N N . HIS A 1 210 ? 21.647 -11.430 -0.855 1.00 48.38 210 HIS A N 1
ATOM 1288 C CA . HIS A 1 210 ? 21.278 -12.205 0.359 1.00 49.43 210 HIS A CA 1
ATOM 1289 C C . HIS A 1 210 ? 19.794 -11.971 0.664 1.00 50.49 210 HIS A C 1
ATOM 1290 O O . HIS A 1 210 ? 19.062 -12.961 0.769 1.00 50.64 210 HIS A O 1
ATOM 1297 N N . LEU A 1 211 ? 19.363 -10.709 0.748 1.00 51.35 211 LEU A N 1
ATOM 1298 C CA . LEU A 1 211 ? 17.960 -10.337 1.087 1.00 52.18 211 LEU A CA 1
ATOM 1299 C C . LEU A 1 211 ? 16.981 -10.974 0.096 1.00 53.28 211 LEU A C 1
ATOM 1300 O O . LEU A 1 211 ? 15.916 -11.383 0.539 1.00 54.51 211 LEU A O 1
ATOM 1305 N N . LEU A 1 212 ? 17.319 -11.031 -1.193 1.00 53.67 212 LEU A N 1
ATOM 1306 C CA . LEU A 1 212 ? 16.410 -11.523 -2.268 1.00 54.38 212 LEU A CA 1
ATOM 1307 C C . LEU A 1 212 ? 16.340 -13.058 -2.298 1.00 54.96 212 LEU A C 1
ATOM 1308 O O . LEU A 1 212 ? 15.253 -13.550 -2.587 1.00 56.44 212 LEU A O 1
ATOM 1313 N N . THR A 1 213 ? 17.453 -13.773 -2.089 1.00 54.43 213 THR A N 1
ATOM 1314 C CA . THR A 1 213 ? 17.582 -15.238 -2.338 1.00 54.60 213 THR A CA 1
ATOM 1315 C C . THR A 1 213 ? 17.533 -16.068 -1.051 1.00 55.12 213 THR A C 1
ATOM 1316 O O . THR A 1 213 ? 17.054 -17.211 -1.122 1.00 57.03 213 THR A O 1
ATOM 1320 N N . GLY A 1 214 ? 18.082 -15.581 0.055 1.00 54.47 214 GLY A N 1
ATOM 1321 C CA . GLY A 1 214 ? 18.204 -16.356 1.302 1.00 54.70 214 GLY A CA 1
ATOM 1322 C C . GLY A 1 214 ? 19.651 -16.600 1.670 1.00 54.49 214 GLY A C 1
ATOM 1323 O O . GLY A 1 214 ? 19.916 -16.923 2.837 1.00 54.17 214 GLY A O 1
ATOM 1324 N N . SER A 1 215 ? 20.567 -16.394 0.722 1.00 54.75 215 SER A N 1
ATOM 1325 C CA . SER A 1 215 ? 22.019 -16.677 0.875 1.00 56.06 215 SER A CA 1
ATOM 1326 C C . SER A 1 215 ? 22.847 -15.628 0.132 1.00 55.58 215 SER A C 1
ATOM 1327 O O . SER A 1 215 ? 22.391 -15.050 -0.856 1.00 55.42 215 SER A O 1
ATOM 1330 N N . PRO A 1 216 ? 24.093 -15.355 0.584 1.00 54.82 216 PRO A N 1
ATOM 1331 C CA . PRO A 1 216 ? 24.977 -14.426 -0.117 1.00 54.36 216 PRO A CA 1
ATOM 1332 C C . PRO A 1 216 ? 25.460 -14.980 -1.454 1.00 54.48 216 PRO A C 1
ATOM 1333 O O . PRO A 1 216 ? 25.321 -16.167 -1.719 1.00 54.18 216 PRO A O 1
ATOM 1337 N N . PRO A 1 217 ? 26.029 -14.130 -2.340 1.00 55.19 217 PRO A N 1
ATOM 1338 C CA . PRO A 1 217 ? 26.432 -14.553 -3.682 1.00 55.92 217 PRO A CA 1
ATOM 1339 C C . PRO A 1 217 ? 27.417 -15.723 -3.677 1.00 57.03 217 PRO A C 1
ATOM 1340 O O . PRO A 1 217 ? 27.320 -16.559 -4.545 1.00 58.54 217 PRO A O 1
ATOM 1344 N N . PHE A 1 218 ? 28.327 -15.750 -2.704 1.00 57.74 218 PHE A N 1
ATOM 1345 C CA . PHE A 1 218 ? 29.353 -16.810 -2.517 1.00 58.87 218 PHE A CA 1
ATOM 1346 C C . PHE A 1 218 ? 29.172 -17.438 -1.134 1.00 61.42 218 PHE A C 1
ATOM 1347 O O . PHE A 1 218 ? 29.418 -16.755 -0.127 1.00 61.62 218 PHE A O 1
ATOM 1355 N N . GLN A 1 219 ? 28.669 -18.671 -1.089 1.00 65.80 219 GLN A N 1
ATOM 1356 C CA . GLN A 1 219 ? 28.386 -19.353 0.199 1.00 70.57 219 GLN A CA 1
ATOM 1357 C C . GLN A 1 219 ? 29.287 -20.580 0.311 1.00 70.81 219 GLN A C 1
ATOM 1358 O O . GLN A 1 219 ? 29.360 -21.344 -0.651 1.00 74.38 219 GLN A O 1
ATOM 1364 N N . HIS A 1 220 ? 29.990 -20.679 1.439 1.00 69.41 220 HIS A N 1
ATOM 1365 C CA . HIS A 1 220 ? 30.907 -21.790 1.772 1.00 69.77 220 HIS A CA 1
ATOM 1366 C C . HIS A 1 220 ? 31.236 -21.691 3.256 1.00 70.04 220 HIS A C 1
ATOM 1367 O O . HIS A 1 220 ? 31.336 -20.558 3.759 1.00 70.92 220 HIS A O 1
ATOM 1374 N N . ALA A 1 221 ? 31.388 -22.829 3.928 1.00 71.44 221 ALA A N 1
ATOM 1375 C CA . ALA A 1 221 ? 31.736 -22.896 5.367 1.00 72.48 221 ALA A CA 1
ATOM 1376 C C . ALA A 1 221 ? 33.117 -22.265 5.570 1.00 71.87 221 ALA A C 1
ATOM 1377 O O . ALA A 1 221 ? 33.304 -21.610 6.613 1.00 72.34 221 ALA A O 1
ATOM 1379 N N . ASN A 1 222 ? 34.027 -22.448 4.601 1.00 71.27 222 ASN A N 1
ATOM 1380 C CA . ASN A 1 222 ? 35.430 -21.962 4.651 1.00 71.42 222 ASN A CA 1
ATOM 1381 C C . ASN A 1 222 ? 35.494 -20.506 4.187 1.00 68.51 222 ASN A C 1
ATOM 1382 O O . ASN A 1 222 ? 35.340 -20.225 2.999 1.00 65.97 222 ASN A O 1
ATOM 1387 N N . PRO A 1 223 ? 35.774 -19.549 5.103 1.00 67.16 223 PRO A N 1
ATOM 1388 C CA . PRO A 1 223 ? 35.926 -18.140 4.736 1.00 65.77 223 PRO A CA 1
ATOM 1389 C C . PRO A 1 223 ? 36.941 -17.927 3.607 1.00 63.94 223 PRO A C 1
ATOM 1390 O O . PRO A 1 223 ? 36.709 -17.059 2.781 1.00 63.11 223 PRO A O 1
ATOM 1394 N N . ALA A 1 224 ? 38.026 -18.708 3.604 1.00 63.39 224 ALA A N 1
ATOM 1395 C CA . ALA A 1 224 ? 39.122 -18.613 2.611 1.00 62.62 224 ALA A CA 1
ATOM 1396 C C . ALA A 1 224 ? 38.544 -18.819 1.210 1.00 61.29 224 ALA A C 1
ATOM 1397 O O . ALA A 1 224 ? 39.010 -18.151 0.262 1.00 60.42 224 ALA A O 1
ATOM 1399 N N . VAL A 1 225 ? 37.541 -19.693 1.089 1.00 60.93 225 VAL A N 1
ATOM 1400 C CA . VAL A 1 225 ? 36.899 -20.012 -0.219 1.00 60.07 225 VAL A CA 1
ATOM 1401 C C . VAL A 1 225 ? 36.074 -18.797 -0.650 1.00 58.75 225 VAL A C 1
ATOM 1402 O O . VAL A 1 225 ? 36.257 -18.337 -1.784 1.00 59.33 225 VAL A O 1
ATOM 1406 N N . VAL A 1 226 ? 35.229 -18.281 0.242 1.00 57.32 226 VAL A N 1
ATOM 1407 C CA . VAL A 1 226 ? 34.418 -17.051 0.020 1.00 56.08 226 VAL A CA 1
ATOM 1408 C C . VAL A 1 226 ? 35.366 -15.935 -0.447 1.00 55.73 226 VAL A C 1
ATOM 1409 O O . VAL A 1 226 ? 35.098 -15.348 -1.518 1.00 55.74 226 VAL A O 1
ATOM 1413 N N . ILE A 1 227 ? 36.465 -15.699 0.279 1.00 55.09 227 ILE A N 1
ATOM 1414 C CA . ILE A 1 227 ? 37.472 -14.653 -0.068 1.00 54.49 227 ILE A CA 1
ATOM 1415 C C . ILE A 1 227 ? 37.958 -14.875 -1.503 1.00 54.67 227 ILE A C 1
ATOM 1416 O O . ILE A 1 227 ? 38.043 -13.885 -2.254 1.00 54.60 227 ILE A O 1
ATOM 1421 N N . SER A 1 228 ? 38.281 -16.118 -1.864 1.00 55.63 228 SER A N 1
ATOM 1422 C CA . SER A 1 228 ? 38.882 -16.456 -3.178 1.00 56.62 228 SER A CA 1
ATOM 1423 C C . SER A 1 228 ? 37.873 -16.147 -4.287 1.00 56.26 228 SER A C 1
ATOM 1424 O O . SER A 1 228 ? 38.290 -15.740 -5.388 1.00 56.04 228 SER A O 1
ATOM 1427 N N . GLN A 1 229 ? 36.586 -16.334 -4.007 1.00 56.70 229 GLN A N 1
ATOM 1428 C CA . GLN A 1 229 ? 35.516 -16.153 -5.017 1.00 58.09 229 GLN A CA 1
ATOM 1429 C C . GLN A 1 229 ? 35.289 -14.652 -5.227 1.00 56.37 229 GLN A C 1
ATOM 1430 O O . GLN A 1 229 ? 35.131 -14.228 -6.398 1.00 55.76 229 GLN A O 1
ATOM 1436 N N . HIS A 1 230 ? 35.299 -13.873 -4.142 1.00 54.53 230 HIS A N 1
ATOM 1437 C CA . HIS A 1 230 ? 35.299 -12.390 -4.193 1.00 53.04 230 HIS A CA 1
ATOM 1438 C C . HIS A 1 230 ? 36.412 -11.912 -5.131 1.00 53.55 230 HIS A C 1
ATOM 1439 O O . HIS A 1 230 ? 36.118 -11.056 -5.994 1.00 53.34 230 HIS A O 1
ATOM 1446 N N . LEU A 1 231 ? 37.617 -12.479 -5.010 1.00 54.00 231 LEU A N 1
ATOM 1447 C CA . LEU A 1 231 ? 38.825 -12.037 -5.761 1.00 54.69 231 LEU A CA 1
ATOM 1448 C C . LEU A 1 231 ? 38.797 -12.534 -7.215 1.00 55.78 231 LEU A C 1
ATOM 1449 O O . LEU A 1 231 ? 39.180 -11.749 -8.091 1.00 56.97 231 LEU A O 1
ATOM 1454 N N . SER A 1 232 ? 38.381 -13.777 -7.475 1.00 57.57 232 SER A N 1
ATOM 1455 C CA . SER A 1 232 ? 38.660 -14.503 -8.748 1.00 58.77 232 SER A CA 1
ATOM 1456 C C . SER A 1 232 ? 37.382 -14.983 -9.456 1.00 59.18 232 SER A C 1
ATOM 1457 O O . SER A 1 232 ? 37.388 -14.997 -10.700 1.00 60.64 232 SER A O 1
ATOM 1459 N N . ALA A 1 233 ? 36.340 -15.370 -8.720 1.00 59.00 233 ALA A N 1
ATOM 1460 C CA . ALA A 1 233 ? 35.141 -16.035 -9.283 1.00 59.48 233 ALA A CA 1
ATOM 1461 C C . ALA A 1 233 ? 34.224 -15.003 -9.951 1.00 59.69 233 ALA A C 1
ATOM 1462 O O . ALA A 1 233 ? 33.943 -13.964 -9.331 1.00 59.96 233 ALA A O 1
ATOM 1464 N N . SER A 1 234 ? 33.754 -15.303 -11.163 1.00 59.76 234 SER A N 1
ATOM 1465 C CA . SER A 1 234 ? 32.650 -14.583 -11.848 1.00 59.58 234 SER A CA 1
ATOM 1466 C C . SER A 1 234 ? 31.481 -14.416 -10.875 1.00 60.11 234 SER A C 1
ATOM 1467 O O . SER A 1 234 ? 31.132 -15.351 -10.163 1.00 60.20 234 SER A O 1
ATOM 1469 N N . PRO A 1 235 ? 30.860 -13.217 -10.765 1.00 60.93 235 PRO A N 1
ATOM 1470 C CA . PRO A 1 235 ? 29.685 -13.043 -9.912 1.00 59.87 235 PRO A CA 1
ATOM 1471 C C . PRO A 1 235 ? 28.554 -13.938 -10.405 1.00 59.90 235 PRO A C 1
ATOM 1472 O O . PRO A 1 235 ? 28.292 -14.007 -11.603 1.00 60.53 235 PRO A O 1
ATOM 1476 N N . PRO A 1 236 ? 27.842 -14.637 -9.495 1.00 59.40 236 PRO A N 1
ATOM 1477 C CA . PRO A 1 236 ? 26.864 -15.638 -9.892 1.00 59.46 236 PRO A CA 1
ATOM 1478 C C . PRO A 1 236 ? 25.597 -14.978 -10.442 1.00 59.93 236 PRO A C 1
ATOM 1479 O O . PRO A 1 236 ? 25.339 -13.836 -10.087 1.00 61.28 236 PRO A O 1
ATOM 1483 N N . ALA A 1 237 ? 24.855 -15.702 -11.278 1.00 60.52 237 ALA A N 1
ATOM 1484 C CA . ALA A 1 237 ? 23.511 -15.314 -11.739 1.00 61.15 237 ALA A CA 1
ATOM 1485 C C . ALA A 1 237 ? 22.515 -15.503 -10.591 1.00 61.50 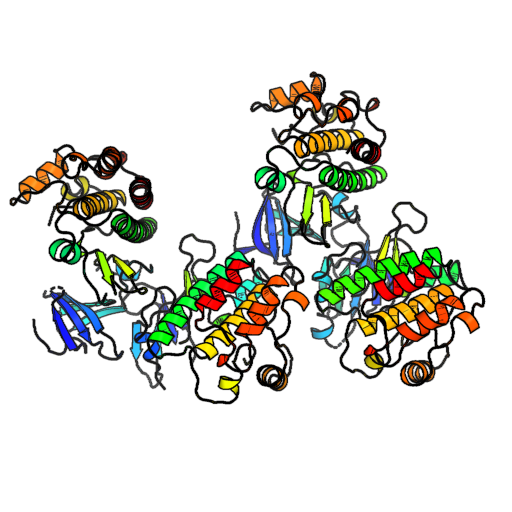237 ALA A C 1
ATOM 1486 O O . ALA A 1 237 ? 22.406 -16.620 -10.084 1.00 62.35 237 ALA A O 1
ATOM 1488 N N . ILE A 1 238 ? 21.835 -14.429 -10.185 1.00 61.74 238 ILE A N 1
ATOM 1489 C CA . ILE A 1 238 ? 20.788 -14.451 -9.125 1.00 61.82 238 ILE A CA 1
ATOM 1490 C C . ILE A 1 238 ? 19.638 -15.331 -9.624 1.00 63.79 238 ILE A C 1
ATOM 1491 O O . ILE A 1 238 ? 18.966 -15.950 -8.786 1.00 64.49 238 ILE A O 1
ATOM 1496 N N . GLY A 1 239 ? 19.440 -15.393 -10.945 1.00 65.99 239 GLY A N 1
ATOM 1497 C CA . GLY A 1 239 ? 18.456 -16.271 -11.610 1.00 68.50 239 GLY A CA 1
ATOM 1498 C C . GLY A 1 239 ? 18.709 -17.753 -11.331 1.00 69.95 239 GLY A C 1
ATOM 1499 O O . GLY A 1 239 ? 17.729 -18.514 -11.290 1.00 71.69 239 GLY A O 1
ATOM 1500 N N . ASP A 1 240 ? 19.972 -18.150 -11.141 1.00 69.23 240 ASP A N 1
ATOM 1501 C CA . ASP A 1 240 ? 20.382 -19.546 -10.836 1.00 69.59 240 ASP A CA 1
ATOM 1502 C C . ASP A 1 240 ? 19.957 -19.945 -9.413 1.00 69.43 240 ASP A C 1
ATOM 1503 O O . ASP A 1 240 ? 20.015 -21.136 -9.122 1.00 70.70 240 ASP A O 1
ATOM 1508 N N . ARG A 1 241 ? 19.568 -19.007 -8.546 1.00 69.49 241 ARG A N 1
ATOM 1509 C CA . ARG A 1 241 ? 19.043 -19.303 -7.178 1.00 70.43 241 ARG A CA 1
ATOM 1510 C C . ARG A 1 241 ? 17.518 -19.166 -7.154 1.00 70.93 241 ARG A C 1
ATOM 1511 O O . ARG A 1 241 ? 16.861 -20.014 -6.524 1.00 71.64 241 ARG A O 1
ATOM 1519 N N . VAL A 1 242 ? 17.001 -18.097 -7.768 1.00 70.35 242 VAL A N 1
ATOM 1520 C CA . VAL A 1 242 ? 15.554 -17.749 -7.816 1.00 70.63 242 VAL A CA 1
ATOM 1521 C C . VAL A 1 242 ? 15.206 -17.420 -9.264 1.00 72.53 242 VAL A C 1
ATOM 1522 O O . VAL A 1 242 ? 15.470 -16.317 -9.734 1.00 74.47 242 VAL A O 1
ATOM 1526 N N . PRO A 1 243 ? 14.648 -18.390 -10.025 1.00 75.00 243 PRO A N 1
ATOM 1527 C CA . PRO A 1 243 ? 14.317 -18.190 -11.439 1.00 74.18 243 PRO A CA 1
ATOM 1528 C C . PRO A 1 243 ? 13.573 -16.885 -11.757 1.00 72.31 243 PRO A C 1
ATOM 1529 O O . PRO A 1 243 ? 13.909 -16.262 -12.743 1.00 73.04 243 PRO A O 1
ATOM 1533 N N . GLU A 1 244 ? 12.601 -16.507 -10.921 1.00 71.27 244 GLU A N 1
ATOM 1534 C CA . GLU A 1 244 ? 11.771 -15.280 -11.094 1.00 70.66 244 GLU A CA 1
ATOM 1535 C C . GLU A 1 244 ? 12.673 -14.037 -11.192 1.00 69.00 244 GLU A C 1
ATOM 1536 O O . GLU A 1 244 ? 12.238 -13.061 -11.820 1.00 68.76 244 GLU A O 1
ATOM 1538 N N . LEU A 1 245 ? 13.886 -14.080 -10.627 1.00 68.13 245 LEU A N 1
ATOM 1539 C CA . LEU A 1 245 ? 14.807 -12.913 -10.504 1.00 67.18 245 LEU A CA 1
ATOM 1540 C C . LEU A 1 245 ? 15.834 -12.862 -11.644 1.00 67.05 245 LEU A C 1
ATOM 1541 O O . LEU A 1 245 ? 16.755 -12.026 -11.539 1.00 65.66 245 LEU A O 1
ATOM 1546 N N . THR A 1 246 ? 15.676 -13.664 -12.704 1.00 66.68 246 THR A N 1
ATOM 1547 C CA . THR A 1 246 ? 16.652 -13.739 -13.829 1.00 66.98 246 THR A CA 1
ATOM 1548 C C . THR A 1 246 ? 16.903 -12.348 -14.422 1.00 65.65 246 THR A C 1
ATOM 1549 O O . THR A 1 246 ? 18.040 -12.025 -14.746 1.00 65.82 246 THR A O 1
ATOM 1553 N N . PRO A 1 247 ? 15.878 -11.489 -14.615 1.00 64.55 247 PRO A N 1
ATOM 1554 C CA . PRO A 1 247 ? 16.097 -10.159 -15.192 1.00 64.58 247 PRO A CA 1
ATOM 1555 C C . PRO A 1 247 ? 17.155 -9.295 -14.479 1.00 63.63 247 PRO A C 1
ATOM 1556 O O . PRO A 1 247 ? 17.760 -8.475 -15.136 1.00 64.62 247 PRO A O 1
ATOM 1560 N N . LEU A 1 248 ? 17.370 -9.517 -13.181 1.00 61.62 248 LEU A N 1
ATOM 1561 C CA . LEU A 1 248 ? 18.357 -8.770 -12.354 1.00 59.19 248 LEU A CA 1
ATOM 1562 C C . LEU A 1 248 ? 19.785 -9.279 -12.602 1.00 58.56 248 LEU A C 1
ATOM 1563 O O . LEU A 1 248 ? 20.713 -8.702 -12.001 1.00 57.55 248 LEU A O 1
ATOM 1568 N N . ASP A 1 249 ? 19.975 -10.321 -13.416 1.00 57.89 249 ASP A N 1
ATOM 1569 C CA . ASP A 1 249 ? 21.301 -10.968 -13.602 1.00 57.70 249 ASP A CA 1
ATOM 1570 C C . ASP A 1 249 ? 22.351 -9.913 -13.956 1.00 56.88 249 ASP A C 1
ATOM 1571 O O . ASP A 1 249 ? 23.390 -9.838 -13.297 1.00 57.02 249 ASP A O 1
ATOM 1576 N N . PRO A 1 250 ? 22.130 -9.051 -14.979 1.00 55.60 250 PRO A N 1
ATOM 1577 C CA . PRO A 1 250 ? 23.149 -8.096 -15.408 1.00 53.98 250 PRO A CA 1
ATOM 1578 C C . PRO A 1 250 ? 23.404 -7.008 -14.353 1.00 52.40 250 PRO A C 1
ATOM 1579 O O . PRO A 1 250 ? 24.514 -6.483 -14.310 1.00 51.15 250 PRO A O 1
ATOM 1583 N N . VAL A 1 251 ? 22.382 -6.711 -13.538 1.00 51.26 251 VAL A N 1
ATOM 1584 C CA . VAL A 1 251 ? 22.424 -5.714 -12.426 1.00 50.29 251 VAL A CA 1
ATOM 1585 C C . VAL A 1 251 ? 23.456 -6.177 -11.397 1.00 50.06 251 VAL A C 1
ATOM 1586 O O . VAL A 1 251 ? 24.354 -5.384 -11.072 1.00 50.12 251 VAL A O 1
ATOM 1590 N N . PHE A 1 252 ? 23.353 -7.421 -10.918 1.00 50.03 252 PHE A N 1
ATOM 1591 C CA . PHE A 1 252 ? 24.294 -7.989 -9.919 1.00 49.15 252 PHE A CA 1
ATOM 1592 C C . PHE A 1 252 ? 25.642 -8.287 -10.578 1.00 49.17 252 PHE A C 1
ATOM 1593 O O . PHE A 1 252 ? 26.664 -8.072 -9.912 1.00 50.04 252 PHE A O 1
ATOM 1601 N N . ALA A 1 253 ? 25.654 -8.711 -11.842 1.00 49.50 253 ALA A N 1
ATOM 1602 C CA . ALA A 1 253 ? 26.894 -8.881 -12.638 1.00 50.59 253 ALA A CA 1
ATOM 1603 C C . ALA A 1 253 ? 27.703 -7.576 -12.588 1.00 51.25 253 ALA A C 1
ATOM 1604 O O . ALA A 1 253 ? 28.933 -7.628 -12.404 1.00 51.71 253 ALA A O 1
ATOM 1606 N N . LYS A 1 254 ? 27.014 -6.441 -12.717 1.00 51.92 254 LYS A N 1
ATOM 1607 C CA . LYS A 1 254 ? 27.616 -5.084 -12.780 1.00 51.90 254 LYS A CA 1
ATOM 1608 C C . LYS A 1 254 ? 28.056 -4.618 -11.389 1.00 50.78 254 LYS A C 1
ATOM 1609 O O . LYS A 1 254 ? 29.219 -4.205 -11.245 1.00 50.70 254 LYS A O 1
ATOM 1615 N N . ALA A 1 255 ? 27.150 -4.626 -10.414 1.00 49.61 255 ALA A N 1
ATOM 1616 C CA . ALA A 1 255 ? 27.412 -4.102 -9.056 1.00 49.24 255 ALA A CA 1
ATOM 1617 C C . ALA A 1 255 ? 28.441 -4.979 -8.339 1.00 49.16 255 ALA A C 1
ATOM 1618 O O . ALA A 1 255 ? 29.193 -4.430 -7.512 1.00 49.42 255 ALA A O 1
ATOM 1620 N N . LEU A 1 256 ? 28.496 -6.283 -8.651 1.00 49.51 256 LEU A N 1
ATOM 1621 C CA . LEU A 1 256 ? 29.451 -7.247 -8.029 1.00 49.33 256 LEU A CA 1
ATOM 1622 C C . LEU A 1 256 ? 30.691 -7.427 -8.911 1.00 50.29 256 LEU A C 1
ATOM 1623 O O . LEU A 1 256 ? 31.461 -8.377 -8.652 1.00 52.10 256 LEU A O 1
ATOM 1628 N N . ALA A 1 257 ? 30.898 -6.550 -9.892 1.00 50.78 257 ALA A N 1
ATOM 1629 C CA . ALA A 1 257 ? 32.085 -6.553 -10.775 1.00 51.87 257 ALA A CA 1
ATOM 1630 C C . ALA A 1 257 ? 33.354 -6.566 -9.920 1.00 52.97 257 ALA A C 1
ATOM 1631 O O . ALA A 1 257 ? 33.324 -6.035 -8.807 1.00 52.50 257 ALA A O 1
ATOM 1633 N N . LYS A 1 258 ? 34.424 -7.163 -10.439 1.00 55.72 258 LYS A N 1
ATOM 1634 C CA . LYS A 1 258 ? 35.744 -7.281 -9.759 1.00 56.88 258 LYS A CA 1
ATOM 1635 C C . LYS A 1 258 ? 36.411 -5.909 -9.728 1.00 57.97 258 LYS A C 1
ATOM 1636 O O . LYS A 1 258 ? 36.840 -5.507 -8.631 1.00 60.55 258 LYS A O 1
ATOM 1642 N N . GLN A 1 259 ? 36.484 -5.242 -10.881 1.00 62.60 259 GLN A N 1
ATOM 1643 C CA . GLN A 1 259 ? 37.070 -3.883 -11.027 1.00 63.82 259 GLN A CA 1
ATOM 1644 C C . GLN A 1 259 ? 36.017 -2.843 -10.626 1.00 60.82 259 GLN A C 1
ATOM 1645 O O . GLN A 1 259 ? 34.960 -2.768 -11.246 1.00 60.52 259 GLN A O 1
ATOM 1651 N N . PRO A 1 260 ? 36.251 -2.007 -9.583 1.00 58.90 260 PRO A N 1
ATOM 1652 C CA . PRO A 1 260 ? 35.325 -0.929 -9.227 1.00 57.02 260 PRO A CA 1
ATOM 1653 C C . PRO A 1 260 ? 34.823 -0.074 -10.402 1.00 56.89 260 PRO A C 1
ATOM 1654 O O . PRO A 1 260 ? 33.666 0.266 -10.417 1.00 54.76 260 PRO A O 1
ATOM 1658 N N . LYS A 1 261 ? 35.693 0.226 -11.370 1.00 59.98 261 LYS A N 1
ATOM 1659 C CA . LYS A 1 261 ? 35.363 1.083 -12.543 1.00 61.92 261 LYS A CA 1
ATOM 1660 C C . LYS A 1 261 ? 34.197 0.487 -13.343 1.00 61.93 261 LYS A C 1
ATOM 1661 O O . LYS A 1 261 ? 33.560 1.257 -14.082 1.00 64.88 261 LYS A O 1
ATOM 1667 N N . ASP A 1 262 ? 33.913 -0.813 -13.216 1.00 60.88 262 ASP A N 1
ATOM 1668 C CA . ASP A 1 262 ? 32.881 -1.509 -14.038 1.00 60.60 262 ASP A CA 1
ATOM 1669 C C . ASP A 1 262 ? 31.546 -1.589 -13.283 1.00 57.75 262 ASP A C 1
ATOM 1670 O O . ASP A 1 262 ? 30.564 -2.085 -13.874 1.00 57.26 262 ASP A O 1
ATOM 1675 N N . ARG A 1 263 ? 31.480 -1.071 -12.056 1.00 55.46 263 ARG A N 1
ATOM 1676 C CA . ARG A 1 263 ? 30.236 -1.035 -11.248 1.00 54.09 263 ARG A CA 1
ATOM 1677 C C . ARG A 1 263 ? 29.417 0.209 -11.613 1.00 54.41 263 ARG A C 1
ATOM 1678 O O . ARG A 1 263 ? 29.784 0.905 -12.568 1.00 56.52 263 ARG A O 1
ATOM 1686 N N . TYR A 1 264 ? 28.328 0.464 -10.893 1.00 53.70 264 TYR A N 1
ATOM 1687 C CA . TYR A 1 264 ? 27.519 1.701 -11.038 1.00 55.90 264 TYR A CA 1
ATOM 1688 C C . TYR A 1 264 ? 28.311 2.885 -10.471 1.00 57.07 264 TYR A C 1
ATOM 1689 O O . TYR A 1 264 ? 29.236 2.660 -9.670 1.00 56.09 264 TYR A O 1
ATOM 1698 N N . GLN A 1 265 ? 27.967 4.108 -10.884 1.00 59.01 265 GLN A N 1
ATOM 1699 C CA . GLN A 1 265 ? 28.664 5.328 -10.410 1.00 60.86 265 GLN A CA 1
ATOM 1700 C C . GLN A 1 265 ? 28.242 5.650 -8.975 1.00 59.13 265 GLN A C 1
ATOM 1701 O O . GLN A 1 265 ? 29.119 6.038 -8.188 1.00 59.26 265 GLN A O 1
ATOM 1707 N N . ARG A 1 266 ? 26.954 5.495 -8.665 1.00 58.54 266 ARG A N 1
ATOM 1708 C CA . ARG A 1 266 ? 26.368 5.741 -7.323 1.00 58.94 266 ARG A CA 1
ATOM 1709 C C . ARG A 1 266 ? 25.571 4.506 -6.876 1.00 57.12 266 ARG A C 1
ATOM 1710 O O . ARG A 1 266 ? 25.127 3.733 -7.733 1.00 57.22 266 ARG A O 1
ATOM 1718 N N . CYS A 1 267 ? 25.397 4.345 -5.565 1.00 55.60 267 CYS A N 1
ATOM 1719 C CA . CYS A 1 267 ? 24.617 3.254 -4.934 1.00 54.97 267 CYS A CA 1
ATOM 1720 C C . CYS A 1 267 ? 23.140 3.348 -5.343 1.00 55.66 267 CYS A C 1
ATOM 1721 O O . CYS A 1 267 ? 22.516 2.280 -5.508 1.00 55.39 267 CYS A O 1
ATOM 1724 N N . VAL A 1 268 ? 22.589 4.559 -5.501 1.00 55.62 268 VAL A N 1
ATOM 1725 C CA . VAL A 1 268 ? 21.157 4.741 -5.893 1.00 55.96 268 VAL A CA 1
ATOM 1726 C C . VAL A 1 268 ? 20.962 4.288 -7.340 1.00 55.38 268 VAL A C 1
ATOM 1727 O O . VAL A 1 268 ? 19.836 3.893 -7.668 1.00 55.93 268 VAL A O 1
ATOM 1731 N N . ASP A 1 269 ? 21.997 4.366 -8.180 1.00 55.08 269 ASP A N 1
ATOM 1732 C CA . ASP A 1 269 ? 21.926 3.856 -9.573 1.00 55.98 269 ASP A CA 1
ATOM 1733 C C . ASP A 1 269 ? 21.648 2.356 -9.501 1.00 54.65 269 ASP A C 1
ATOM 1734 O O . ASP A 1 269 ? 20.754 1.891 -10.229 1.00 55.83 269 ASP A O 1
ATOM 1739 N N . PHE A 1 270 ? 22.376 1.641 -8.639 1.00 52.57 270 PHE A N 1
ATOM 1740 C CA . PHE A 1 270 ? 22.188 0.191 -8.400 1.00 51.30 270 PHE A CA 1
ATOM 1741 C C . PHE A 1 270 ? 20.774 -0.036 -7.853 1.00 51.75 270 PHE A C 1
ATOM 1742 O O . PHE A 1 270 ? 20.051 -0.878 -8.414 1.00 53.65 270 PHE A O 1
ATOM 1750 N N . ALA A 1 271 ? 20.392 0.699 -6.808 1.00 51.74 271 ALA A N 1
ATOM 1751 C CA . ALA A 1 271 ? 19.059 0.612 -6.169 1.00 53.22 271 ALA A CA 1
ATOM 1752 C C . ALA A 1 271 ? 17.956 0.818 -7.217 1.00 55.60 271 ALA A C 1
ATOM 1753 O O . ALA A 1 271 ? 16.936 0.114 -7.151 1.00 56.89 271 ALA A O 1
ATOM 1755 N N . ARG A 1 272 ? 18.148 1.752 -8.152 1.00 57.19 272 ARG A N 1
ATOM 1756 C CA . ARG A 1 272 ? 17.161 2.080 -9.215 1.00 59.48 272 ARG A CA 1
ATOM 1757 C C . ARG A 1 272 ? 17.090 0.928 -10.216 1.00 58.57 272 ARG A C 1
ATOM 1758 O O . ARG A 1 272 ? 15.979 0.595 -10.628 1.00 60.92 272 ARG A O 1
ATOM 1766 N N . ALA A 1 273 ? 18.226 0.353 -10.598 1.00 56.82 273 ALA A N 1
ATOM 1767 C CA . ALA A 1 273 ? 18.320 -0.792 -11.535 1.00 56.94 273 ALA A CA 1
ATOM 1768 C C . ALA A 1 273 ? 17.564 -1.989 -10.948 1.00 56.72 273 ALA A C 1
ATOM 1769 O O . ALA A 1 273 ? 16.888 -2.682 -11.742 1.00 57.98 273 ALA A O 1
ATOM 1771 N N . LEU A 1 274 ? 17.664 -2.207 -9.630 1.00 55.73 274 LEU A N 1
ATOM 1772 C CA . LEU A 1 274 ? 16.839 -3.197 -8.885 1.00 57.05 274 LEU A CA 1
ATOM 1773 C C . LEU A 1 274 ? 15.357 -2.869 -9.079 1.00 60.30 274 LEU A C 1
ATOM 1774 O O . LEU A 1 274 ? 14.627 -3.719 -9.627 1.00 62.20 274 LEU A O 1
ATOM 1779 N N . GLY A 1 275 ? 14.939 -1.675 -8.644 1.00 63.45 275 GLY A N 1
ATOM 1780 C CA . GLY A 1 275 ? 13.546 -1.201 -8.713 1.00 67.61 275 GLY A CA 1
ATOM 1781 C C . GLY A 1 275 ? 12.934 -1.442 -10.082 1.00 71.40 275 GLY A C 1
ATOM 1782 O O . GLY A 1 275 ? 11.824 -2.000 -10.134 1.00 73.54 275 GLY A O 1
ATOM 1783 N N . HIS A 1 276 ? 13.642 -1.058 -11.149 1.00 75.10 276 HIS A N 1
ATOM 1784 C CA . HIS A 1 276 ? 13.182 -1.125 -12.563 1.00 81.15 276 HIS A CA 1
ATOM 1785 C C . HIS A 1 276 ? 12.648 -2.529 -12.880 1.00 81.65 276 HIS A C 1
ATOM 1786 O O . HIS A 1 276 ? 11.615 -2.624 -13.578 1.00 85.75 276 HIS A O 1
ATOM 1793 N N . ARG A 1 277 ? 13.311 -3.573 -12.371 1.00 80.28 277 ARG A N 1
ATOM 1794 C CA . ARG A 1 277 ? 13.024 -4.991 -12.707 1.00 81.13 277 ARG A CA 1
ATOM 1795 C C . ARG A 1 277 ? 12.182 -5.658 -11.608 1.00 80.83 277 ARG A C 1
ATOM 1796 O O . ARG A 1 277 ? 11.552 -6.665 -11.930 1.00 84.06 277 ARG A O 1
ATOM 1804 N N . LEU A 1 278 ? 12.092 -5.087 -10.405 1.00 79.79 278 LEU A N 1
ATOM 1805 C CA . LEU A 1 278 ? 11.144 -5.544 -9.348 1.00 79.60 278 LEU A CA 1
ATOM 1806 C C . LEU A 1 278 ? 9.818 -4.768 -9.460 1.00 82.47 278 LEU A C 1
ATOM 1807 O O . LEU A 1 278 ? 9.478 -3.826 -8.744 1.00 83.92 278 LEU A O 1
ATOM 1812 N N . LEU B 1 3 ? 25.453 35.265 27.684 1.00 100.95 3 LEU B N 1
ATOM 1813 C CA . LEU B 1 3 ? 26.562 35.777 28.539 1.00 102.27 3 LEU B CA 1
ATOM 1814 C C . LEU B 1 3 ? 27.736 34.786 28.507 1.00 100.05 3 LEU B C 1
ATOM 1815 O O . LEU B 1 3 ? 28.150 34.331 29.586 1.00 101.91 3 LEU B O 1
ATOM 1820 N N . ALA B 1 4 ? 28.252 34.506 27.293 1.00 97.71 4 ALA B N 1
ATOM 1821 C CA . ALA B 1 4 ? 29.395 33.597 27.091 1.00 93.50 4 ALA B CA 1
ATOM 1822 C C . ALA B 1 4 ? 29.790 33.536 25.597 1.00 92.31 4 ALA B C 1
ATOM 1823 O O . ALA B 1 4 ? 28.918 33.292 24.770 1.00 94.10 4 ALA B O 1
ATOM 1825 N N . GLU B 1 5 ? 31.050 33.804 25.225 1.00 89.04 5 GLU B N 1
ATOM 1826 C CA . GLU B 1 5 ? 31.530 33.642 23.821 1.00 87.69 5 GLU B CA 1
ATOM 1827 C C . GLU B 1 5 ? 33.005 33.197 23.882 1.00 84.88 5 GLU B C 1
ATOM 1828 O O . GLU B 1 5 ? 33.774 33.803 24.622 1.00 88.36 5 GLU B O 1
ATOM 1834 N N . GLY B 1 6 ? 33.427 32.191 23.112 1.00 80.72 6 GLY B N 1
ATOM 1835 C CA . GLY B 1 6 ? 34.800 31.673 23.203 1.00 76.99 6 GLY B CA 1
ATOM 1836 C C . GLY B 1 6 ? 34.984 31.015 24.555 1.00 74.85 6 GLY B C 1
ATOM 1837 O O . GLY B 1 6 ? 36.073 30.543 24.870 1.00 72.60 6 GLY B O 1
ATOM 1838 N N . SER B 1 7 ? 33.928 30.952 25.340 1.00 74.85 7 SER B N 1
ATOM 1839 C CA . SER B 1 7 ? 33.931 30.395 26.719 1.00 75.50 7 SER B CA 1
ATOM 1840 C C . SER B 1 7 ? 33.842 28.861 26.683 1.00 76.07 7 SER B C 1
ATOM 1841 O O . SER B 1 7 ? 33.345 28.327 25.674 1.00 75.49 7 SER B O 1
ATOM 1843 N N . THR B 1 8 ? 34.297 28.180 27.738 1.00 77.98 8 THR B N 1
ATOM 1844 C CA . THR B 1 8 ? 34.150 26.713 27.941 1.00 79.70 8 THR B CA 1
ATOM 1845 C C . THR B 1 8 ? 33.053 26.455 28.974 1.00 81.47 8 THR B C 1
ATOM 1846 O O . THR B 1 8 ? 33.132 27.047 30.066 1.00 83.00 8 THR B O 1
ATOM 1850 N N . PHE B 1 9 ? 32.078 25.604 28.637 1.00 82.60 9 PHE B N 1
ATOM 1851 C CA . PHE B 1 9 ? 30.940 25.218 29.513 1.00 83.94 9 PHE B CA 1
ATOM 1852 C C . PHE B 1 9 ? 30.700 23.710 29.396 1.00 86.53 9 PHE B C 1
ATOM 1853 O O . PHE B 1 9 ? 30.281 23.248 28.321 1.00 85.57 9 PHE B O 1
ATOM 1861 N N . ALA B 1 10 ? 30.950 22.979 30.485 1.00 62.05 10 ALA B N 1
ATOM 1862 C CA . ALA B 1 10 ? 30.833 21.510 30.567 1.00 63.18 10 ALA B CA 1
ATOM 1863 C C . ALA B 1 10 ? 31.606 20.891 29.405 1.00 62.95 10 ALA B C 1
ATOM 1864 O O . ALA B 1 10 ? 31.072 19.963 28.780 1.00 65.42 10 ALA B O 1
ATOM 1866 N N . GLY B 1 11 ? 32.791 21.421 29.106 1.00 63.09 11 GLY B N 1
ATOM 1867 C CA . GLY B 1 11 ? 33.682 20.916 28.043 1.00 62.38 11 GLY B CA 1
ATOM 1868 C C . GLY B 1 11 ? 33.355 21.511 26.684 1.00 60.83 11 GLY B C 1
ATOM 1869 O O . GLY B 1 11 ? 34.257 21.552 25.821 1.00 60.50 11 GLY B O 1
ATOM 1870 N N . PHE B 1 12 ? 32.109 21.937 26.480 1.00 60.15 12 PHE B N 1
ATOM 1871 C CA . PHE B 1 12 ? 31.648 22.578 25.223 1.00 60.67 12 PHE B CA 1
ATOM 1872 C C . PHE B 1 12 ? 32.344 23.943 25.080 1.00 60.74 12 PHE B C 1
ATOM 1873 O O . PHE B 1 12 ? 32.493 24.639 26.099 1.00 60.43 12 PHE B O 1
ATOM 1881 N N . THR B 1 13 ? 32.803 24.285 23.871 1.00 60.21 13 THR B N 1
ATOM 1882 C CA . THR B 1 13 ? 33.282 25.640 23.511 1.00 61.54 13 THR B CA 1
ATOM 1883 C C . THR B 1 13 ? 32.120 26.422 22.893 1.00 61.16 13 THR B C 1
ATOM 1884 O O . THR B 1 13 ? 31.589 25.973 21.864 1.00 57.51 13 THR B O 1
ATOM 1888 N N . ILE B 1 14 ? 31.764 27.564 23.497 1.00 62.42 14 ILE B N 1
ATOM 1889 C CA . ILE B 1 14 ? 30.664 28.454 23.020 1.00 62.14 14 ILE B CA 1
ATOM 1890 C C . ILE B 1 14 ? 31.128 29.138 21.733 1.00 62.63 14 ILE B C 1
ATOM 1891 O O . ILE B 1 14 ? 32.255 29.594 21.700 1.00 63.82 14 ILE B O 1
ATOM 1896 N N . VAL B 1 15 ? 30.279 29.146 20.705 1.00 62.68 15 VAL B N 1
ATOM 1897 C CA . VAL B 1 15 ? 30.560 29.676 19.341 1.00 63.69 15 VAL B CA 1
ATOM 1898 C C . VAL B 1 15 ? 29.674 30.907 19.102 1.00 65.88 15 VAL B C 1
ATOM 1899 O O . VAL B 1 15 ? 30.195 31.938 18.662 1.00 68.24 15 VAL B O 1
ATOM 1903 N N . ARG B 1 16 ? 28.370 30.793 19.357 1.00 66.29 16 ARG B N 1
ATOM 1904 C CA . ARG B 1 16 ? 27.350 31.837 19.105 1.00 68.20 16 ARG B CA 1
ATOM 1905 C C . ARG B 1 16 ? 26.207 31.688 20.117 1.00 67.37 16 ARG B C 1
ATOM 1906 O O . ARG B 1 16 ? 26.038 30.581 20.643 1.00 65.20 16 ARG B O 1
ATOM 1914 N N . GLN B 1 17 ? 25.425 32.744 20.364 1.00 68.96 17 GLN B N 1
ATOM 1915 C CA . GLN B 1 17 ? 24.086 32.622 21.015 1.00 68.76 17 GLN B CA 1
ATOM 1916 C C . GLN B 1 17 ? 23.072 32.302 19.912 1.00 69.35 17 GLN B C 1
ATOM 1917 O O . GLN B 1 17 ? 23.176 32.908 18.834 1.00 68.36 17 GLN B O 1
ATOM 1919 N N . LEU B 1 18 ? 22.171 31.340 20.156 1.00 69.93 18 LEU B N 1
ATOM 1920 C CA . LEU B 1 18 ? 21.118 30.907 19.201 1.00 70.52 18 LEU B CA 1
ATOM 1921 C C . LEU B 1 18 ? 19.739 31.413 19.638 1.00 72.58 18 LEU B C 1
ATOM 1922 O O . LEU B 1 18 ? 18.868 31.538 18.743 1.00 72.06 18 LEU B O 1
ATOM 1927 N N . GLY B 1 19 ? 19.498 31.606 20.941 1.00 74.25 19 GLY B N 1
ATOM 1928 C CA . GLY B 1 19 ? 18.159 31.991 21.426 1.00 77.75 19 GLY B CA 1
ATOM 1929 C C . GLY B 1 19 ? 18.046 32.116 22.936 1.00 80.40 19 GLY B C 1
ATOM 1930 O O . GLY B 1 19 ? 19.072 31.977 23.621 1.00 78.62 19 GLY B O 1
ATOM 1931 N N . SER B 1 20 ? 16.812 32.347 23.412 1.00 84.43 20 SER B N 1
ATOM 1932 C CA . SER B 1 20 ? 16.418 32.516 24.838 1.00 86.15 20 SER B CA 1
ATOM 1933 C C . SER B 1 20 ? 15.040 31.880 25.095 1.00 86.45 20 SER B C 1
ATOM 1934 O O . SER B 1 20 ? 14.235 31.837 24.138 1.00 86.00 20 SER B O 1
ATOM 1937 N N . GLY B 1 24 ? 16.504 30.110 30.215 1.00 87.05 24 GLY B N 1
ATOM 1938 C CA . GLY B 1 24 ? 16.825 29.169 29.120 1.00 84.57 24 GLY B CA 1
ATOM 1939 C C . GLY B 1 24 ? 17.480 29.859 27.926 1.00 83.81 24 GLY B C 1
ATOM 1940 O O . GLY B 1 24 ? 16.745 30.157 26.951 1.00 83.07 24 GLY B O 1
ATOM 1941 N N . GLU B 1 25 ? 18.799 30.112 28.011 1.00 81.28 25 GLU B N 1
ATOM 1942 C CA . GLU B 1 25 ? 19.661 30.622 26.910 1.00 79.59 25 GLU B CA 1
ATOM 1943 C C . GLU B 1 25 ? 20.241 29.419 26.145 1.00 76.37 25 GLU B C 1
ATOM 1944 O O . GLU B 1 25 ? 20.651 28.441 26.793 1.00 73.98 25 GLU B O 1
ATOM 1946 N N . VAL B 1 26 ? 20.264 29.492 24.808 1.00 74.88 26 VAL B N 1
ATOM 1947 C CA . VAL B 1 26 ? 20.691 28.403 23.875 1.00 72.54 26 VAL B CA 1
ATOM 1948 C C . VAL B 1 26 ? 21.917 28.870 23.077 1.00 72.57 26 VAL B C 1
ATOM 1949 O O . VAL B 1 26 ? 21.790 29.862 22.323 1.00 72.89 26 VAL B O 1
ATOM 1953 N N . TYR B 1 27 ? 23.040 28.151 23.183 1.00 70.03 27 TYR B N 1
ATOM 1954 C CA . TYR B 1 27 ? 24.314 28.467 22.482 1.00 68.25 27 TYR B CA 1
ATOM 1955 C C . TYR B 1 27 ? 24.612 27.401 21.421 1.00 64.20 27 TYR B C 1
ATOM 1956 O O . TYR B 1 27 ? 24.349 26.222 21.661 1.00 63.02 27 TYR B O 1
ATOM 1965 N N . LEU B 1 28 ? 25.123 27.817 20.260 1.00 61.71 28 LEU B N 1
ATOM 1966 C CA . LEU B 1 28 ? 25.876 26.955 19.316 1.00 59.69 28 LEU B CA 1
ATOM 1967 C C . LEU B 1 28 ? 27.229 26.656 19.962 1.00 59.84 28 LEU B C 1
ATOM 1968 O O . LEU B 1 28 ? 27.930 27.606 20.266 1.00 60.41 28 LEU B O 1
ATOM 1973 N N . ALA B 1 29 ? 27.572 25.386 20.183 1.00 60.10 29 ALA B N 1
ATOM 1974 C CA . ALA B 1 29 ? 28.760 24.977 20.973 1.00 60.42 29 ALA B CA 1
ATOM 1975 C C . ALA B 1 29 ? 29.474 23.789 20.320 1.00 59.60 29 ALA B C 1
ATOM 1976 O O . ALA B 1 29 ? 28.793 22.889 19.844 1.00 58.34 29 ALA B O 1
ATOM 1978 N N . ARG B 1 30 ? 30.805 23.830 20.267 1.00 59.99 30 ARG B N 1
ATOM 1979 C CA . ARG B 1 30 ? 31.664 22.713 19.809 1.00 59.95 30 ARG B CA 1
ATOM 1980 C C . ARG B 1 30 ? 31.713 21.679 20.940 1.00 59.23 30 ARG B C 1
ATOM 1981 O O . ARG B 1 30 ? 32.011 22.073 22.082 1.00 59.22 30 ARG B O 1
ATOM 1989 N N . HIS B 1 31 ? 31.398 20.419 20.616 1.00 57.68 31 HIS B N 1
ATOM 1990 C CA . HIS B 1 31 ? 31.306 19.284 21.569 1.00 57.23 31 HIS B CA 1
ATOM 1991 C C . HIS B 1 31 ? 32.693 19.011 22.145 1.00 57.24 31 HIS B C 1
ATOM 1992 O O . HIS B 1 31 ? 33.693 19.115 21.440 1.00 57.46 31 HIS B O 1
ATOM 1999 N N . PRO B 1 32 ? 32.805 18.684 23.450 1.00 57.17 32 PRO B N 1
ATOM 2000 C CA . PRO B 1 32 ? 34.106 18.421 24.062 1.00 57.98 32 PRO B CA 1
ATOM 2001 C C . PRO B 1 32 ? 34.916 17.255 23.468 1.00 58.50 32 PRO B C 1
ATOM 2002 O O . PRO B 1 32 ? 36.120 17.342 23.508 1.00 59.70 32 PRO B O 1
ATOM 2006 N N . ARG B 1 33 ? 34.268 16.216 22.937 1.00 57.87 33 ARG B N 1
ATOM 2007 C CA . ARG B 1 33 ? 34.951 14.977 22.470 1.00 59.38 33 ARG B CA 1
ATOM 2008 C C . ARG B 1 33 ? 34.771 14.784 20.958 1.00 60.11 33 ARG B C 1
ATOM 2009 O O . ARG B 1 33 ? 35.745 14.395 20.311 1.00 63.03 33 ARG B O 1
ATOM 2017 N N . LEU B 1 34 ? 33.573 14.999 20.415 1.00 60.30 34 LEU B N 1
ATOM 2018 C CA . LEU B 1 34 ? 33.278 14.783 18.972 1.00 60.50 34 LEU B CA 1
ATOM 2019 C C . LEU B 1 34 ? 33.566 16.063 18.197 1.00 60.66 34 LEU B C 1
ATOM 2020 O O . LEU B 1 34 ? 33.263 17.153 18.674 1.00 60.89 34 LEU B O 1
ATOM 2025 N N . PRO B 1 35 ? 34.125 15.979 16.969 1.00 60.89 35 PRO B N 1
ATOM 2026 C CA . PRO B 1 35 ? 34.382 17.163 16.151 1.00 60.06 35 PRO B CA 1
ATOM 2027 C C . PRO B 1 35 ? 33.124 17.603 15.386 1.00 58.53 35 PRO B C 1
ATOM 2028 O O . PRO B 1 35 ? 33.026 17.349 14.196 1.00 58.09 35 PRO B O 1
ATOM 2032 N N . ARG B 1 36 ? 32.179 18.219 16.093 1.00 57.43 36 ARG B N 1
ATOM 2033 C CA . ARG B 1 36 ? 30.925 18.758 15.507 1.00 57.47 36 ARG B CA 1
ATOM 2034 C C . ARG B 1 36 ? 30.377 19.851 16.427 1.00 57.31 36 ARG B C 1
ATOM 2035 O O . ARG B 1 36 ? 30.820 19.931 17.590 1.00 56.37 36 ARG B O 1
ATOM 2043 N N . GLN B 1 37 ? 29.424 20.633 15.919 1.00 57.57 37 GLN B N 1
ATOM 2044 C CA . GLN B 1 37 ? 28.748 21.719 16.669 1.00 58.00 37 GLN B CA 1
ATOM 2045 C C . GLN B 1 37 ? 27.379 21.212 17.131 1.00 56.61 37 GLN B C 1
ATOM 2046 O O . GLN B 1 37 ? 26.672 20.576 16.330 1.00 56.53 37 GLN B O 1
ATOM 2052 N N . ASP B 1 38 ? 27.032 21.493 18.385 1.00 56.41 38 ASP B N 1
ATOM 2053 C CA . ASP B 1 38 ? 25.734 21.147 19.018 1.00 56.83 38 ASP B CA 1
ATOM 2054 C C . ASP B 1 38 ? 25.045 22.430 19.503 1.00 58.90 38 ASP B C 1
ATOM 2055 O O . ASP B 1 38 ? 25.726 23.480 19.611 1.00 60.28 38 ASP B O 1
ATOM 2060 N N . ALA B 1 39 ? 23.738 22.347 19.765 1.00 58.29 39 ALA B N 1
ATOM 2061 C CA . ALA B 1 39 ? 22.928 23.373 20.455 1.00 58.85 39 ALA B CA 1
ATOM 2062 C C . ALA B 1 39 ? 22.907 23.044 21.947 1.00 59.89 39 ALA B C 1
ATOM 2063 O O . ALA B 1 39 ? 22.397 21.975 22.293 1.00 60.09 39 ALA B O 1
ATOM 2065 N N . LEU B 1 40 ? 23.480 23.915 22.780 1.00 62.16 40 LEU B N 1
ATOM 2066 C CA . LEU B 1 40 ? 23.553 23.750 24.252 1.00 63.42 40 LEU B CA 1
ATOM 2067 C C . LEU B 1 40 ? 22.581 24.737 24.914 1.00 65.26 40 LEU B C 1
ATOM 2068 O O . LEU B 1 40 ? 22.798 25.946 24.791 1.00 66.59 40 LEU B O 1
ATOM 2073 N N . LYS B 1 41 ? 21.517 24.235 25.544 1.00 66.80 41 LYS B N 1
ATOM 2074 C CA . LYS B 1 41 ? 20.539 25.045 26.314 1.00 68.76 41 LYS B CA 1
ATOM 2075 C C . LYS B 1 41 ? 20.982 25.029 27.778 1.00 71.27 41 LYS B C 1
ATOM 2076 O O . LYS B 1 41 ? 21.290 23.935 28.279 1.00 70.35 41 LYS B O 1
ATOM 2082 N N . VAL B 1 42 ? 21.037 26.201 28.422 1.00 75.26 42 VAL B N 1
ATOM 2083 C CA . VAL B 1 42 ? 21.600 26.399 29.793 1.00 77.68 42 VAL B CA 1
ATOM 2084 C C . VAL B 1 42 ? 20.567 27.136 30.658 1.00 81.82 42 VAL B C 1
ATOM 2085 O O . VAL B 1 42 ? 19.924 28.056 30.133 1.00 85.05 42 VAL B O 1
ATOM 2089 N N . LEU B 1 43 ? 20.427 26.736 31.930 1.00 84.32 43 LEU B N 1
ATOM 2090 C CA . LEU B 1 43 ? 19.576 27.392 32.967 1.00 88.00 43 LEU B CA 1
ATOM 2091 C C . LEU B 1 43 ? 20.486 28.074 34.006 1.00 90.87 43 LEU B C 1
ATOM 2092 O O . LEU B 1 43 ? 21.641 27.631 34.149 1.00 91.53 43 LEU B O 1
ATOM 2094 N N . ARG B 1 44 ? 19.998 29.110 34.706 1.00 92.82 44 ARG B N 1
ATOM 2095 C CA . ARG B 1 44 ? 20.794 29.908 35.690 1.00 94.77 44 ARG B CA 1
ATOM 2096 C C . ARG B 1 44 ? 20.423 29.496 37.127 1.00 96.58 44 ARG B C 1
ATOM 2097 O O . ARG B 1 44 ? 21.333 29.095 37.883 1.00 94.49 44 ARG B O 1
ATOM 2099 N N . ALA B 1 45 ? 19.142 29.621 37.491 1.00 99.27 45 ALA B N 1
ATOM 2100 C CA . ALA B 1 45 ? 18.575 29.299 38.827 1.00 99.84 45 ALA B CA 1
ATOM 2101 C C . ALA B 1 45 ? 18.176 27.812 38.876 1.00 98.39 45 ALA B C 1
ATOM 2102 O O . ALA B 1 45 ? 17.035 27.510 39.298 1.00 97.27 45 ALA B O 1
ATOM 2104 N N . GLU B 1 60 ? 12.945 19.637 33.646 1.00 99.21 60 GLU B N 1
ATOM 2105 C CA . GLU B 1 60 ? 13.183 18.168 33.535 1.00 98.84 60 GLU B CA 1
ATOM 2106 C C . GLU B 1 60 ? 12.413 17.608 32.330 1.00 98.05 60 GLU B C 1
ATOM 2107 O O . GLU B 1 60 ? 11.539 16.715 32.533 1.00 93.81 60 GLU B O 1
ATOM 2109 N N . ALA B 1 61 ? 12.732 18.085 31.128 1.00 98.25 61 ALA B N 1
ATOM 2110 C CA . ALA B 1 61 ? 12.062 17.624 29.912 1.00 95.82 61 ALA B CA 1
ATOM 2111 C C . ALA B 1 61 ? 12.682 16.359 29.360 1.00 96.85 61 ALA B C 1
ATOM 2112 O O . ALA B 1 61 ? 13.364 16.397 28.337 1.00 94.13 61 ALA B O 1
ATOM 2114 N N . ASP B 1 62 ? 12.442 15.224 30.011 1.00 95.77 62 ASP B N 1
ATOM 2115 C CA . ASP B 1 62 ? 12.966 13.942 29.537 1.00 91.46 62 ASP B CA 1
ATOM 2116 C C . ASP B 1 62 ? 12.231 13.491 28.288 1.00 89.77 62 ASP B C 1
ATOM 2117 O O . ASP B 1 62 ? 12.780 12.743 27.491 1.00 91.91 62 ASP B O 1
ATOM 2122 N N . ALA B 1 63 ? 10.982 13.908 28.130 1.00 88.18 63 ALA B N 1
ATOM 2123 C CA . ALA B 1 63 ? 10.207 13.615 26.921 1.00 86.30 63 ALA B CA 1
ATOM 2124 C C . ALA B 1 63 ? 10.934 13.830 25.603 1.00 83.31 63 ALA B C 1
ATOM 2125 O O . ALA B 1 63 ? 10.738 13.083 24.656 1.00 79.19 63 ALA B O 1
ATOM 2127 N N . ALA B 1 64 ? 11.732 14.877 25.518 1.00 82.01 64 ALA B N 1
ATOM 2128 C CA . ALA B 1 64 ? 12.524 15.177 24.298 1.00 80.26 64 ALA B CA 1
ATOM 2129 C C . ALA B 1 64 ? 13.428 13.984 23.921 1.00 79.53 64 ALA B C 1
ATOM 2130 O O . ALA B 1 64 ? 13.541 13.695 22.704 1.00 79.17 64 ALA B O 1
ATOM 2132 N N . ALA B 1 65 ? 14.048 13.334 24.918 1.00 78.17 65 ALA B N 1
ATOM 2133 C CA . ALA B 1 65 ? 14.904 12.130 24.767 1.00 76.58 65 ALA B CA 1
ATOM 2134 C C . ALA B 1 65 ? 14.049 10.907 24.415 1.00 73.58 65 ALA B C 1
ATOM 2135 O O . ALA B 1 65 ? 14.573 9.999 23.755 1.00 73.39 65 ALA B O 1
ATOM 2137 N N . SER B 1 66 ? 12.786 10.897 24.856 1.00 71.08 66 SER B N 1
ATOM 2138 C CA . SER B 1 66 ? 11.760 9.863 24.549 1.00 69.13 66 SER B CA 1
ATOM 2139 C C . SER B 1 66 ? 11.436 9.842 23.047 1.00 66.78 66 SER B C 1
ATOM 2140 O O . SER B 1 66 ? 11.024 8.793 22.555 1.00 70.22 66 SER B O 1
ATOM 2142 N N . LEU B 1 67 ? 11.579 10.967 22.342 1.00 63.35 67 LEU B N 1
ATOM 2143 C CA . LEU B 1 67 ? 11.135 11.106 20.929 1.00 60.83 67 LEU B CA 1
ATOM 2144 C C . LEU B 1 67 ? 12.295 10.806 19.983 1.00 57.76 67 LEU B C 1
ATOM 2145 O O . LEU B 1 67 ? 13.367 11.356 20.205 1.00 56.72 67 LEU B O 1
ATOM 2150 N N . TRP B 1 68 ? 12.042 9.980 18.958 1.00 55.81 68 TRP B N 1
ATOM 2151 C CA . TRP B 1 68 ? 13.005 9.626 17.879 1.00 53.70 68 TRP B CA 1
ATOM 2152 C C . TRP B 1 68 ? 12.278 9.774 16.538 1.00 52.47 68 TRP B C 1
ATOM 2153 O O . TRP B 1 68 ? 11.538 8.852 16.130 1.00 52.94 68 TRP B O 1
ATOM 2164 N N . HIS B 1 69 ? 12.444 10.917 15.889 1.00 51.43 69 HIS B N 1
ATOM 2165 C CA . HIS B 1 69 ? 11.728 11.285 14.639 1.00 50.96 69 HIS B CA 1
ATOM 2166 C C . HIS B 1 69 ? 12.676 12.075 13.750 1.00 49.79 69 HIS B C 1
ATOM 2167 O O . HIS B 1 69 ? 13.470 12.866 14.258 1.00 49.24 69 HIS B O 1
ATOM 2174 N N . PRO B 1 70 ? 12.644 11.866 12.415 1.00 49.88 70 PRO B N 1
ATOM 2175 C CA . PRO B 1 70 ? 13.553 12.567 11.511 1.00 50.61 70 PRO B CA 1
ATOM 2176 C C . PRO B 1 70 ? 13.331 14.087 11.434 1.00 50.85 70 PRO B C 1
ATOM 2177 O O . PRO B 1 70 ? 14.198 14.754 10.920 1.00 51.47 70 PRO B O 1
ATOM 2181 N N . HIS B 1 71 ? 12.194 14.582 11.938 1.00 51.22 71 HIS B N 1
ATOM 2182 C CA . HIS B 1 71 ? 11.788 16.013 11.913 1.00 51.62 71 HIS B CA 1
ATOM 2183 C C . HIS B 1 71 ? 11.703 16.602 13.333 1.00 51.29 71 HIS B C 1
ATOM 2184 O O . HIS B 1 71 ? 11.180 17.732 13.466 1.00 50.90 71 HIS B O 1
ATOM 2191 N N . ILE B 1 72 ? 12.161 15.881 14.363 1.00 52.13 72 ILE B N 1
ATOM 2192 C CA . ILE B 1 72 ? 12.263 16.400 15.764 1.00 51.54 72 ILE B CA 1
ATOM 2193 C C . ILE B 1 72 ? 13.746 16.452 16.120 1.00 51.27 72 ILE B C 1
ATOM 2194 O O . ILE B 1 72 ? 14.420 15.461 15.919 1.00 52.74 72 ILE B O 1
ATOM 2199 N N . VAL B 1 73 ? 14.217 17.589 16.609 1.00 52.09 73 VAL B N 1
ATOM 2200 C CA . VAL B 1 73 ? 15.626 17.823 17.044 1.00 52.39 73 VAL B CA 1
ATOM 2201 C C . VAL B 1 73 ? 15.947 16.826 18.166 1.00 52.15 73 VAL B C 1
ATOM 2202 O O . VAL B 1 73 ? 15.154 16.727 19.095 1.00 52.84 73 VAL B O 1
ATOM 2206 N N . ALA B 1 74 ? 17.063 16.104 18.055 1.00 51.75 74 ALA B N 1
ATOM 2207 C CA . ALA B 1 74 ? 17.468 15.005 18.960 1.00 51.41 74 ALA B CA 1
ATOM 2208 C C . ALA B 1 74 ? 18.222 15.571 20.163 1.00 51.88 74 ALA B C 1
ATOM 2209 O O . ALA B 1 74 ? 19.039 16.478 19.952 1.00 52.85 74 ALA B O 1
ATOM 2211 N N . VAL B 1 75 ? 17.981 15.037 21.357 1.00 51.88 75 VAL B N 1
ATOM 2212 C CA . VAL B 1 75 ? 18.786 15.311 22.584 1.00 52.58 75 VAL B CA 1
ATOM 2213 C C . VAL B 1 75 ? 19.862 14.228 22.711 1.00 53.45 75 VAL B C 1
ATOM 2214 O O . VAL B 1 75 ? 19.523 13.044 22.633 1.00 53.47 75 VAL B O 1
ATOM 2218 N N . HIS B 1 76 ? 21.114 14.628 22.915 1.00 54.66 76 HIS B N 1
ATOM 2219 C CA . HIS B 1 76 ? 22.265 13.715 23.130 1.00 54.75 76 HIS B CA 1
ATOM 2220 C C . HIS B 1 76 ? 22.420 13.423 24.622 1.00 55.24 76 HIS B C 1
ATOM 2221 O O . HIS B 1 76 ? 22.593 12.260 24.948 1.00 57.53 76 HIS B O 1
ATOM 2228 N N . ASP B 1 77 ? 22.339 14.435 25.485 1.00 56.12 77 ASP B N 1
ATOM 2229 C CA . ASP B 1 77 ? 22.680 14.320 26.932 1.00 57.06 77 ASP B CA 1
ATOM 2230 C C . ASP B 1 77 ? 22.140 15.533 27.717 1.00 59.31 77 ASP B C 1
ATOM 2231 O O . ASP B 1 77 ? 21.855 16.573 27.104 1.00 59.44 77 ASP B O 1
ATOM 2236 N N . ARG B 1 78 ? 22.001 15.381 29.035 1.00 62.17 78 ARG B N 1
ATOM 2237 C CA . ARG B 1 78 ? 21.623 16.431 30.022 1.00 64.06 78 ARG B CA 1
ATOM 2238 C C . ARG B 1 78 ? 22.671 16.397 31.140 1.00 66.33 78 ARG B C 1
ATOM 2239 O O . ARG B 1 78 ? 23.387 15.375 31.236 1.00 66.76 78 ARG B O 1
ATOM 2241 N N . GLY B 1 79 ? 22.781 17.454 31.949 1.00 68.61 79 GLY B N 1
ATOM 2242 C CA . GLY B 1 79 ? 23.728 17.488 33.080 1.00 71.10 79 GLY B CA 1
ATOM 2243 C C . GLY B 1 79 ? 23.666 18.775 33.881 1.00 73.99 79 GLY B C 1
ATOM 2244 O O . GLY B 1 79 ? 22.815 19.631 33.567 1.00 74.92 79 GLY B O 1
ATOM 2245 N N . GLU B 1 80 ? 24.543 18.891 34.884 1.00 77.41 80 GLU B N 1
ATOM 2246 C CA . GLU B 1 80 ? 24.699 20.078 35.762 1.00 82.01 80 GLU B CA 1
ATOM 2247 C C . GLU B 1 80 ? 26.180 20.473 35.810 1.00 82.69 80 GLU B C 1
ATOM 2248 O O . GLU B 1 80 ? 27.006 19.635 36.223 1.00 82.02 80 GLU B O 1
ATOM 2254 N N . PHE B 1 81 ? 26.494 21.702 35.392 1.00 84.68 81 PHE B N 1
ATOM 2255 C CA . PHE B 1 81 ? 27.851 22.307 35.442 1.00 86.64 81 PHE B CA 1
ATOM 2256 C C . PHE B 1 81 ? 27.792 23.586 36.285 1.00 87.28 81 PHE B C 1
ATOM 2257 O O . PHE B 1 81 ? 27.114 24.541 35.855 1.00 87.94 81 PHE B O 1
ATOM 2265 N N . ASP B 1 82 ? 28.467 23.590 37.440 1.00 88.05 82 ASP B N 1
ATOM 2266 C CA . ASP B 1 82 ? 28.525 24.733 38.397 1.00 89.74 82 ASP B CA 1
ATOM 2267 C C . ASP B 1 82 ? 27.102 25.256 38.640 1.00 89.31 82 ASP B C 1
ATOM 2268 O O . ASP B 1 82 ? 26.853 26.450 38.378 1.00 87.58 82 ASP B O 1
ATOM 2273 N N . GLY B 1 83 ? 26.193 24.371 39.065 1.00 89.77 83 GLY B N 1
ATOM 2274 C CA . GLY B 1 83 ? 24.824 24.712 39.504 1.00 89.37 83 GLY B CA 1
ATOM 2275 C C . GLY B 1 83 ? 23.883 25.062 38.359 1.00 87.69 83 GLY B C 1
ATOM 2276 O O . GLY B 1 83 ? 22.697 25.300 38.652 1.00 87.32 83 GLY B O 1
ATOM 2277 N N . GLN B 1 84 ? 24.363 25.076 37.110 1.00 86.17 84 GLN B N 1
ATOM 2278 C CA . GLN B 1 84 ? 23.563 25.422 35.903 1.00 85.58 84 GLN B CA 1
ATOM 2279 C C . GLN B 1 84 ? 23.225 24.136 35.128 1.00 83.16 84 GLN B C 1
ATOM 2280 O O . GLN B 1 84 ? 24.162 23.424 34.733 1.00 83.45 84 GLN B O 1
ATOM 2282 N N . LEU B 1 85 ? 21.933 23.844 34.946 1.00 80.99 85 LEU B N 1
ATOM 2283 C CA . LEU B 1 85 ? 21.430 22.659 34.198 1.00 79.73 85 LEU B CA 1
ATOM 2284 C C . LEU B 1 85 ? 21.572 22.917 32.697 1.00 78.88 85 LEU B C 1
ATOM 2285 O O . LEU B 1 85 ? 21.176 24.010 32.252 1.00 78.04 85 LEU B O 1
ATOM 2290 N N . TRP B 1 86 ? 22.094 21.934 31.950 1.00 77.97 86 TRP B N 1
ATOM 2291 C CA . TRP B 1 86 ? 22.354 22.040 30.487 1.00 75.61 86 TRP B CA 1
ATOM 2292 C C . TRP B 1 86 ? 21.749 20.845 29.740 1.00 73.29 86 TRP B C 1
ATOM 2293 O O . TRP B 1 86 ? 21.710 19.744 30.314 1.00 73.14 86 TRP B O 1
ATOM 2304 N N . ILE B 1 87 ? 21.315 21.081 28.499 1.00 70.98 87 ILE B N 1
ATOM 2305 C CA . ILE B 1 87 ? 20.825 20.051 27.540 1.00 69.51 87 ILE B CA 1
ATOM 2306 C C . ILE B 1 87 ? 21.637 20.177 26.247 1.00 67.71 87 ILE B C 1
ATOM 2307 O O . ILE B 1 87 ? 21.561 21.241 25.602 1.00 66.09 87 ILE B O 1
ATOM 2312 N N . ASP B 1 88 ? 22.392 19.129 25.904 1.00 65.73 88 ASP B N 1
ATOM 2313 C CA . ASP B 1 88 ? 23.137 18.992 24.623 1.00 63.71 88 ASP B CA 1
ATOM 2314 C C . ASP B 1 88 ? 22.173 18.386 23.603 1.00 62.50 88 ASP B C 1
ATOM 2315 O O . ASP B 1 88 ? 21.635 17.314 23.887 1.00 62.24 88 ASP B O 1
ATOM 2320 N N . MET B 1 89 ? 21.930 19.069 22.485 1.00 62.57 89 MET B N 1
ATOM 2321 C CA . MET B 1 89 ? 21.008 18.591 21.414 1.00 62.85 89 MET B CA 1
ATOM 2322 C C . MET B 1 89 ? 21.600 18.906 20.035 1.00 61.01 89 MET B C 1
ATOM 2323 O O . MET B 1 89 ? 22.559 19.680 19.971 1.00 60.66 89 MET B O 1
ATOM 2328 N N . ASP B 1 90 ? 21.073 18.270 18.990 1.00 60.02 90 ASP B N 1
ATOM 2329 C CA . ASP B 1 90 ? 21.451 18.512 17.576 1.00 60.66 90 ASP B CA 1
ATOM 2330 C C . ASP B 1 90 ? 21.425 20.009 17.291 1.00 61.28 90 ASP B C 1
ATOM 2331 O O . ASP B 1 90 ? 20.503 20.670 17.772 1.00 62.11 90 ASP B O 1
ATOM 2336 N N . PHE B 1 91 ? 22.403 20.503 16.534 1.00 61.62 91 PHE B N 1
ATOM 2337 C CA . PHE B 1 91 ? 22.401 21.861 15.948 1.00 62.03 91 PHE B CA 1
ATOM 2338 C C . PHE B 1 91 ? 21.909 21.759 14.507 1.00 62.21 91 PHE B C 1
ATOM 2339 O O . PHE B 1 91 ? 22.551 21.065 13.707 1.00 61.25 91 PHE B O 1
ATOM 2347 N N . VAL B 1 92 ? 20.809 22.438 14.192 1.00 63.58 92 VAL B N 1
ATOM 2348 C CA . VAL B 1 92 ? 20.269 22.535 12.803 1.00 65.42 92 VAL B CA 1
ATOM 2349 C C . VAL B 1 92 ? 20.964 23.710 12.103 1.00 65.90 92 VAL B C 1
ATOM 2350 O O . VAL B 1 92 ? 20.582 24.859 12.363 1.00 64.68 92 VAL B O 1
ATOM 2354 N N . ASP B 1 93 ? 21.961 23.418 11.269 1.00 67.05 93 ASP B N 1
ATOM 2355 C CA . ASP B 1 93 ? 22.754 24.435 10.530 1.00 68.22 93 ASP B CA 1
ATOM 2356 C C . ASP B 1 93 ? 21.948 24.923 9.328 1.00 68.19 93 ASP B C 1
ATOM 2357 O O . ASP B 1 93 ? 22.031 24.327 8.250 1.00 67.19 93 ASP B O 1
ATOM 2362 N N . GLY B 1 94 ? 21.186 25.990 9.541 1.00 70.30 94 GLY B N 1
ATOM 2363 C CA . GLY B 1 94 ? 20.390 26.723 8.544 1.00 72.09 94 GLY B CA 1
ATOM 2364 C C . GLY B 1 94 ? 19.730 27.922 9.207 1.00 72.84 94 GLY B C 1
ATOM 2365 O O . GLY B 1 94 ? 20.436 28.649 9.979 1.00 73.67 94 GLY B O 1
ATOM 2366 N N . THR B 1 95 ? 18.427 28.105 8.976 1.00 72.52 95 THR B N 1
ATOM 2367 C CA . THR B 1 95 ? 17.639 29.233 9.537 1.00 75.12 95 THR B CA 1
ATOM 2368 C C . THR B 1 95 ? 16.354 28.715 10.183 1.00 71.86 95 THR B C 1
ATOM 2369 O O . THR B 1 95 ? 15.918 27.620 9.799 1.00 71.29 95 THR B O 1
ATOM 2373 N N . ASP B 1 96 ? 15.796 29.485 11.123 1.00 70.17 96 ASP B N 1
ATOM 2374 C CA . ASP B 1 96 ? 14.383 29.360 11.553 1.00 69.80 96 ASP B CA 1
ATOM 2375 C C . ASP B 1 96 ? 13.497 30.072 10.524 1.00 68.76 96 ASP B C 1
ATOM 2376 O O . ASP B 1 96 ? 14.035 30.836 9.720 1.00 69.13 96 ASP B O 1
ATOM 2381 N N . THR B 1 97 ? 12.196 29.799 10.533 1.00 67.36 97 THR B N 1
ATOM 2382 C CA . THR B 1 97 ? 11.242 30.315 9.519 1.00 67.24 97 THR B CA 1
ATOM 2383 C C . THR B 1 97 ? 11.031 31.816 9.735 1.00 68.84 97 THR B C 1
ATOM 2384 O O . THR B 1 97 ? 10.668 32.475 8.749 1.00 70.27 97 THR B O 1
ATOM 2388 N N . VAL B 1 98 ? 11.253 32.321 10.960 1.00 69.05 98 VAL B N 1
ATOM 2389 C CA . VAL B 1 98 ? 11.167 33.773 11.315 1.00 69.72 98 VAL B CA 1
ATOM 2390 C C . VAL B 1 98 ? 12.113 34.550 10.394 1.00 70.58 98 VAL B C 1
ATOM 2391 O O . VAL B 1 98 ? 11.649 35.483 9.704 1.00 72.61 98 VAL B O 1
ATOM 2395 N N . SER B 1 99 ? 13.391 34.166 10.406 1.00 70.78 99 SER B N 1
ATOM 2396 C CA . SER B 1 99 ? 14.493 34.812 9.649 1.00 72.85 99 SER B CA 1
ATOM 2397 C C . SER B 1 99 ? 14.259 34.651 8.144 1.00 74.03 99 SER B C 1
ATOM 2398 O O . SER B 1 99 ? 14.652 35.558 7.375 1.00 75.24 99 SER B O 1
ATOM 2401 N N . LEU B 1 100 ? 13.718 33.503 7.742 1.00 73.20 100 LEU B N 1
ATOM 2402 C CA . LEU B 1 100 ? 13.458 33.259 6.336 1.00 74.14 100 LEU B CA 1
ATOM 2403 C C . LEU B 1 100 ? 12.310 34.139 5.937 1.00 75.54 100 LEU B C 1
ATOM 2404 O O . LEU B 1 100 ? 12.247 34.502 4.793 1.00 75.19 100 LEU B O 1
ATOM 2409 N N . LEU B 1 101 ? 11.356 34.385 6.834 1.00 76.22 101 LEU B N 1
ATOM 2410 C CA . LEU B 1 101 ? 10.254 35.325 6.570 1.00 77.94 101 LEU B CA 1
ATOM 2411 C C . LEU B 1 101 ? 10.695 36.778 6.490 1.00 82.04 101 LEU B C 1
ATOM 2412 O O . LEU B 1 101 ? 10.171 37.523 5.698 1.00 84.04 101 LEU B O 1
ATOM 2417 N N . ARG B 1 102 ? 11.620 37.214 7.343 1.00 83.50 102 ARG B N 1
ATOM 2418 C CA . ARG B 1 102 ? 12.023 38.623 7.375 1.00 85.28 102 ARG B CA 1
ATOM 2419 C C . ARG B 1 102 ? 13.051 38.995 6.316 1.00 86.07 102 ARG B C 1
ATOM 2420 O O . ARG B 1 102 ? 12.981 40.094 5.773 1.00 88.87 102 ARG B O 1
ATOM 2422 N N . ASP B 1 103 ? 13.972 38.094 6.000 1.00 86.29 103 ASP B N 1
ATOM 2423 C CA . ASP B 1 103 ? 15.094 38.370 5.053 1.00 88.71 103 ASP B CA 1
ATOM 2424 C C . ASP B 1 103 ? 14.750 38.006 3.599 1.00 88.60 103 ASP B C 1
ATOM 2425 O O . ASP B 1 103 ? 15.356 38.553 2.698 1.00 91.39 103 ASP B O 1
ATOM 2430 N N . ARG B 1 104 ? 13.846 37.062 3.383 1.00 89.90 104 ARG B N 1
ATOM 2431 C CA . ARG B 1 104 ? 13.176 36.768 2.092 1.00 91.74 104 ARG B CA 1
ATOM 2432 C C . ARG B 1 104 ? 11.691 36.726 2.450 1.00 89.90 104 ARG B C 1
ATOM 2433 O O . ARG B 1 104 ? 11.407 36.539 3.638 1.00 90.07 104 ARG B O 1
ATOM 2441 N N . TYR B 1 105 ? 10.771 36.855 1.500 1.00 86.93 105 TYR B N 1
ATOM 2442 C CA . TYR B 1 105 ? 9.318 36.604 1.730 1.00 84.87 105 TYR B CA 1
ATOM 2443 C C . TYR B 1 105 ? 8.761 37.390 2.927 1.00 82.51 105 TYR B C 1
ATOM 2444 O O . TYR B 1 105 ? 8.032 36.832 3.748 1.00 80.70 105 TYR B O 1
ATOM 2453 N N . PRO B 1 106 ? 8.950 38.727 3.020 1.00 82.04 106 PRO B N 1
ATOM 2454 C CA . PRO B 1 106 ? 8.311 39.514 4.078 1.00 80.25 106 PRO B CA 1
ATOM 2455 C C . PRO B 1 106 ? 6.777 39.529 3.993 1.00 77.38 106 PRO B C 1
ATOM 2456 O O . PRO B 1 106 ? 6.147 39.727 5.014 1.00 74.50 106 PRO B O 1
ATOM 2460 N N . ASN B 1 107 ? 6.230 39.342 2.801 1.00 76.63 107 ASN B N 1
ATOM 2461 C CA . ASN B 1 107 ? 4.788 39.384 2.619 1.00 76.77 107 ASN B CA 1
ATOM 2462 C C . ASN B 1 107 ? 4.212 37.989 2.636 1.00 74.49 107 ASN B C 1
ATOM 2463 O O . ASN B 1 107 ? 2.999 37.813 2.676 1.00 73.50 107 ASN B O 1
ATOM 2468 N N . GLY B 1 108 ? 5.081 36.991 2.600 1.00 73.39 108 GLY B N 1
ATOM 2469 C CA . GLY B 1 108 ? 4.622 35.623 2.683 1.00 72.46 108 GLY B CA 1
ATOM 2470 C C . GLY B 1 108 ? 5.361 34.608 1.852 1.00 72.20 108 GLY B C 1
ATOM 2471 O O . GLY B 1 108 ? 5.831 34.897 0.750 1.00 71.78 108 GLY B O 1
ATOM 2472 N N . MET B 1 109 ? 5.398 33.378 2.344 1.00 71.08 109 MET B N 1
ATOM 2473 C CA . MET B 1 109 ? 6.144 32.347 1.653 1.00 69.98 109 MET B CA 1
ATOM 2474 C C . MET B 1 109 ? 5.360 31.679 0.510 1.00 68.47 109 MET B C 1
ATOM 2475 O O . MET B 1 109 ? 4.132 31.674 0.547 1.00 68.11 109 MET B O 1
ATOM 2480 N N . PRO B 1 110 ? 6.057 31.119 -0.516 1.00 67.77 110 PRO B N 1
ATOM 2481 C CA . PRO B 1 110 ? 5.274 30.429 -1.540 1.00 68.33 110 PRO B CA 1
ATOM 2482 C C . PRO B 1 110 ? 4.487 29.242 -0.951 1.00 69.03 110 PRO B C 1
ATOM 2483 O O . PRO B 1 110 ? 5.025 28.534 -0.099 1.00 68.33 110 PRO B O 1
ATOM 2487 N N . GLY B 1 111 ? 3.240 29.064 -1.408 1.00 69.95 111 GLY B N 1
ATOM 2488 C CA . GLY B 1 111 ? 2.310 28.006 -0.964 1.00 69.60 111 GLY B CA 1
ATOM 2489 C C . GLY B 1 111 ? 2.968 26.629 -0.889 1.00 69.42 111 GLY B C 1
ATOM 2490 O O . GLY B 1 111 ? 2.937 25.988 0.155 1.00 69.82 111 GLY B O 1
ATOM 2491 N N . PRO B 1 112 ? 3.566 26.113 -1.987 1.00 69.44 112 PRO B N 1
ATOM 2492 C CA . PRO B 1 112 ? 4.202 24.797 -1.963 1.00 68.92 112 PRO B CA 1
ATOM 2493 C C . PRO B 1 112 ? 5.274 24.629 -0.871 1.00 68.48 112 PRO B C 1
ATOM 2494 O O . PRO B 1 112 ? 5.338 23.544 -0.311 1.00 68.70 112 PRO B O 1
ATOM 2498 N N . GLU B 1 113 ? 6.066 25.667 -0.578 1.00 67.87 113 GLU B N 1
ATOM 2499 C CA . GLU B 1 113 ? 7.125 25.596 0.470 1.00 67.34 113 GLU B CA 1
ATOM 2500 C C . GLU B 1 113 ? 6.462 25.513 1.852 1.00 65.79 113 GLU B C 1
ATOM 2501 O O . GLU B 1 113 ? 7.007 24.819 2.726 1.00 65.34 113 GLU B O 1
ATOM 2507 N N . VAL B 1 114 ? 5.322 26.174 2.047 1.00 66.03 114 VAL B N 1
ATOM 2508 C CA . VAL B 1 114 ? 4.592 26.177 3.351 1.00 66.40 114 VAL B CA 1
ATOM 2509 C C . VAL B 1 114 ? 3.987 24.783 3.585 1.00 66.26 114 VAL B C 1
ATOM 2510 O O . VAL B 1 114 ? 4.122 24.289 4.710 1.00 66.95 114 VAL B O 1
ATOM 2514 N N . THR B 1 115 ? 3.365 24.171 2.573 1.00 65.82 115 THR B N 1
ATOM 2515 C CA . THR B 1 115 ? 2.801 22.794 2.655 1.00 66.36 115 THR B CA 1
ATOM 2516 C C . THR B 1 115 ? 3.917 21.799 3.023 1.00 64.42 115 THR B C 1
ATOM 2517 O O . THR B 1 115 ? 3.682 20.930 3.887 1.00 62.08 115 THR B O 1
ATOM 2521 N N . GLU B 1 116 ? 5.095 21.936 2.411 1.00 62.89 116 GLU B N 1
ATOM 2522 C CA . GLU B 1 116 ? 6.287 21.114 2.734 1.00 61.98 116 GLU B CA 1
ATOM 2523 C C . GLU B 1 116 ? 6.581 21.241 4.236 1.00 59.58 116 GLU B C 1
ATOM 2524 O O . GLU B 1 116 ? 6.615 20.215 4.925 1.00 59.41 116 GLU B O 1
ATOM 2530 N N . ILE B 1 117 ? 6.748 22.465 4.736 1.00 58.06 117 ILE B N 1
ATOM 2531 C CA . ILE B 1 117 ? 7.167 22.732 6.144 1.00 56.77 117 ILE B CA 1
ATOM 2532 C C . ILE B 1 117 ? 6.072 22.255 7.111 1.00 54.90 117 ILE B C 1
ATOM 2533 O O . ILE B 1 117 ? 6.392 21.570 8.097 1.00 53.46 117 ILE B O 1
ATOM 2538 N N . ILE B 1 118 ? 4.815 22.598 6.845 1.00 54.02 118 ILE B N 1
ATOM 2539 C CA . ILE B 1 118 ? 3.683 22.300 7.771 1.00 53.10 118 ILE B CA 1
ATOM 2540 C C . ILE B 1 118 ? 3.464 20.786 7.814 1.00 52.28 118 ILE B C 1
ATOM 2541 O O . ILE B 1 118 ? 3.288 20.274 8.925 1.00 53.20 118 ILE B O 1
ATOM 2546 N N . THR B 1 119 ? 3.509 20.092 6.671 1.00 51.15 119 THR B N 1
ATOM 2547 C CA . THR B 1 119 ? 3.423 18.609 6.599 1.00 50.18 119 THR B CA 1
ATOM 2548 C C . THR B 1 119 ? 4.515 17.989 7.486 1.00 49.16 119 THR B C 1
ATOM 2549 O O . THR B 1 119 ? 4.186 17.131 8.324 1.00 48.99 119 THR B O 1
ATOM 2553 N N . ALA B 1 120 ? 5.764 18.417 7.330 1.00 48.42 120 ALA B N 1
ATOM 2554 C CA . ALA B 1 120 ? 6.916 17.888 8.098 1.00 48.23 120 ALA B CA 1
ATOM 2555 C C . ALA B 1 120 ? 6.665 18.050 9.602 1.00 48.08 120 ALA B C 1
ATOM 2556 O O . ALA B 1 120 ? 6.871 17.079 10.354 1.00 47.93 120 ALA B O 1
ATOM 2558 N N . VAL B 1 121 ? 6.229 19.239 10.024 1.00 48.35 121 VAL B N 1
ATOM 2559 C CA . VAL B 1 121 ? 5.980 19.574 11.459 1.00 48.10 121 VAL B CA 1
ATOM 2560 C C . VAL B 1 121 ? 4.724 18.828 11.940 1.00 47.90 121 VAL B C 1
ATOM 2561 O O . VAL B 1 121 ? 4.718 18.371 13.097 1.00 47.88 121 VAL B O 1
ATOM 2565 N N . ALA B 1 122 ? 3.708 18.699 11.080 1.00 47.83 122 ALA B N 1
ATOM 2566 C CA . ALA B 1 122 ? 2.444 17.988 11.374 1.00 48.01 122 ALA B CA 1
ATOM 2567 C C . ALA B 1 122 ? 2.760 16.536 11.753 1.00 48.46 122 ALA B C 1
ATOM 2568 O O . ALA B 1 122 ? 2.191 16.016 12.739 1.00 48.16 122 ALA B O 1
ATOM 2570 N N . GLU B 1 123 ? 3.662 15.920 10.996 1.00 48.91 123 GLU B N 1
ATOM 2571 C CA . GLU B 1 123 ? 4.104 14.524 11.200 1.00 49.41 123 GLU B CA 1
ATOM 2572 C C . GLU B 1 123 ? 4.790 14.419 12.568 1.00 48.87 123 GLU B C 1
ATOM 2573 O O . GLU B 1 123 ? 4.378 13.556 13.382 1.00 49.17 123 GLU B O 1
ATOM 2579 N N . ALA B 1 124 ? 5.777 15.273 12.825 1.00 47.96 124 ALA B N 1
ATOM 2580 C CA . ALA B 1 124 ? 6.520 15.318 14.101 1.00 47.82 124 ALA B CA 1
ATOM 2581 C C . ALA B 1 124 ? 5.530 15.408 15.265 1.00 47.63 124 ALA B C 1
ATOM 2582 O O . ALA B 1 124 ? 5.699 14.680 16.257 1.00 47.43 124 ALA B O 1
ATOM 2584 N N . LEU B 1 125 ? 4.520 16.270 15.143 1.00 47.74 125 LEU B N 1
ATOM 2585 C CA . LEU B 1 125 ? 3.558 16.548 16.240 1.00 48.08 125 LEU B CA 1
ATOM 2586 C C . LEU B 1 125 ? 2.644 15.334 16.415 1.00 48.46 125 LEU B C 1
ATOM 2587 O O . LEU B 1 125 ? 2.460 14.907 17.577 1.00 49.12 125 LEU B O 1
ATOM 2592 N N . ASP B 1 126 ? 2.103 14.795 15.312 1.00 48.24 126 ASP B N 1
ATOM 2593 C CA . ASP B 1 126 ? 1.201 13.611 15.321 1.00 47.87 126 ASP B CA 1
ATOM 2594 C C . ASP B 1 126 ? 1.928 12.433 15.976 1.00 48.35 126 ASP B C 1
ATOM 2595 O O . ASP B 1 126 ? 1.311 11.734 16.806 1.00 48.35 126 ASP B O 1
ATOM 2600 N N . TYR B 1 127 ? 3.206 12.242 15.635 1.00 48.90 127 TYR B N 1
ATOM 2601 C CA . TYR B 1 127 ? 4.086 11.211 16.239 1.00 49.75 127 TYR B CA 1
ATOM 2602 C C . TYR B 1 127 ? 4.140 11.424 17.759 1.00 50.31 127 TYR B C 1
ATOM 2603 O O . TYR B 1 127 ? 3.870 10.468 18.511 1.00 50.54 127 TYR B O 1
ATOM 2612 N N . ALA B 1 128 ? 4.464 12.644 18.202 1.00 50.44 128 ALA B N 1
ATOM 2613 C CA . ALA B 1 128 ? 4.624 12.977 19.636 1.00 51.32 128 ALA B CA 1
ATOM 2614 C C . ALA B 1 128 ? 3.287 12.780 20.358 1.00 52.29 128 ALA B C 1
ATOM 2615 O O . ALA B 1 128 ? 3.302 12.301 21.513 1.00 52.30 128 ALA B O 1
ATOM 2617 N N . HIS B 1 129 ? 2.171 13.106 19.693 1.00 52.72 129 HIS B N 1
ATOM 2618 C CA . HIS B 1 129 ? 0.809 13.010 20.281 1.00 53.35 129 HIS B CA 1
ATOM 2619 C C . HIS B 1 129 ? 0.472 11.540 20.554 1.00 54.19 129 HIS B C 1
ATOM 2620 O O . HIS B 1 129 ? -0.005 11.256 21.669 1.00 54.66 129 HIS B O 1
ATOM 2627 N N . GLU B 1 130 ? 0.739 10.649 19.589 1.00 54.78 130 GLU B N 1
ATOM 2628 C CA . GLU B 1 130 ? 0.502 9.182 19.714 1.00 55.62 130 GLU B CA 1
ATOM 2629 C C . GLU B 1 130 ? 1.225 8.636 20.954 1.00 57.13 130 GLU B C 1
ATOM 2630 O O . GLU B 1 130 ? 0.740 7.636 21.497 1.00 57.23 130 GLU B O 1
ATOM 2632 N N . ARG B 1 131 ? 2.321 9.279 21.381 1.00 58.92 131 ARG B N 1
ATOM 2633 C CA . ARG B 1 131 ? 3.129 8.919 22.583 1.00 60.31 131 ARG B CA 1
ATOM 2634 C C . ARG B 1 131 ? 2.777 9.813 23.781 1.00 59.74 131 ARG B C 1
ATOM 2635 O O . ARG B 1 131 ? 3.622 9.920 24.707 1.00 59.05 131 ARG B O 1
ATOM 2643 N N . ARG B 1 132 ? 1.590 10.434 23.770 1.00 59.56 132 ARG B N 1
ATOM 2644 C CA . ARG B 1 132 ? 1.027 11.217 24.906 1.00 59.33 132 ARG B CA 1
ATOM 2645 C C . ARG B 1 132 ? 1.969 12.384 25.282 1.00 58.74 132 ARG B C 1
ATOM 2646 O O . ARG B 1 132 ? 2.089 12.676 26.489 1.00 58.87 132 ARG B O 1
ATOM 2648 N N . LEU B 1 133 ? 2.603 13.035 24.297 1.00 57.88 133 LEU B N 1
ATOM 2649 C CA . LEU B 1 133 ? 3.480 14.225 24.506 1.00 57.67 133 LEU B CA 1
ATOM 2650 C C . LEU B 1 133 ? 3.001 15.377 23.613 1.00 55.44 133 LEU B C 1
ATOM 2651 O O . LEU B 1 133 ? 2.880 15.178 22.384 1.00 53.25 133 LEU B O 1
ATOM 2656 N N . LEU B 1 134 ? 2.763 16.542 24.224 1.00 54.88 134 LEU B N 1
ATOM 2657 C CA . LEU B 1 134 ? 2.396 17.797 23.517 1.00 54.32 134 LEU B CA 1
ATOM 2658 C C . LEU B 1 134 ? 3.624 18.705 23.466 1.00 54.24 134 LEU B C 1
ATOM 2659 O O . LEU B 1 134 ? 4.380 18.735 24.460 1.00 54.73 134 LEU B O 1
ATOM 2664 N N . HIS B 1 135 ? 3.834 19.392 22.344 1.00 53.82 135 HIS B N 1
ATOM 2665 C CA . HIS B 1 135 ? 4.912 20.401 22.188 1.00 54.05 135 HIS B CA 1
ATOM 2666 C C . HIS B 1 135 ? 4.607 21.602 23.086 1.00 55.46 135 HIS B C 1
ATOM 2667 O O . HIS B 1 135 ? 5.458 21.942 23.915 1.00 56.03 135 HIS B O 1
ATOM 2674 N N . ARG B 1 136 ? 3.431 22.205 22.903 1.00 56.81 136 ARG B N 1
ATOM 2675 C CA . ARG B 1 136 ? 2.848 23.287 23.747 1.00 59.31 136 ARG B CA 1
ATOM 2676 C C . ARG B 1 136 ? 3.356 24.676 23.340 1.00 58.50 136 ARG B C 1
ATOM 2677 O O . ARG B 1 136 ? 2.803 25.631 23.861 1.00 59.63 136 ARG B O 1
ATOM 2685 N N . ASP B 1 137 ? 4.317 24.779 22.413 1.00 57.02 137 ASP B N 1
ATOM 2686 C CA . ASP B 1 137 ? 4.888 26.077 21.973 1.00 56.67 137 ASP B CA 1
ATOM 2687 C C . ASP B 1 137 ? 5.312 26.019 20.496 1.00 55.07 137 ASP B C 1
ATOM 2688 O O . ASP B 1 137 ? 6.386 26.533 20.172 1.00 53.73 137 ASP B O 1
ATOM 2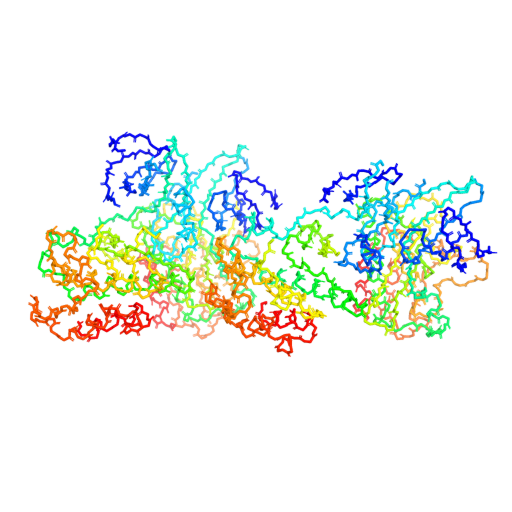693 N N . VAL B 1 138 ? 4.469 25.476 19.615 1.00 54.55 138 VAL B N 1
ATOM 2694 C CA . VAL B 1 138 ? 4.706 25.480 18.141 1.00 54.14 138 VAL B CA 1
ATOM 2695 C C . VAL B 1 138 ? 4.656 26.936 17.676 1.00 54.98 138 VAL B C 1
ATOM 2696 O O . VAL B 1 138 ? 3.646 27.627 17.970 1.00 54.31 138 VAL B O 1
ATOM 2700 N N . LYS B 1 139 ? 5.713 27.386 16.996 1.00 56.15 139 LYS B N 1
ATOM 2701 C CA . LYS B 1 139 ? 5.822 28.780 16.490 1.00 57.27 139 LYS B CA 1
ATOM 2702 C C . LYS B 1 139 ? 6.940 28.844 15.458 1.00 57.21 139 LYS B C 1
ATOM 2703 O O . LYS B 1 139 ? 7.852 28.018 15.482 1.00 57.07 139 LYS B O 1
ATOM 2709 N N . PRO B 1 140 ? 6.909 29.832 14.535 1.00 57.82 140 PRO B N 1
ATOM 2710 C CA . PRO B 1 140 ? 7.918 29.934 13.480 1.00 58.22 140 PRO B CA 1
ATOM 2711 C C . PRO B 1 140 ? 9.372 29.804 13.962 1.00 58.96 140 PRO B C 1
ATOM 2712 O O . PRO B 1 140 ? 10.173 29.265 13.217 1.00 58.74 140 PRO B O 1
ATOM 2716 N N . ALA B 1 141 ? 9.682 30.264 15.178 1.00 60.27 141 ALA B N 1
ATOM 2717 C CA . ALA B 1 141 ? 11.066 30.297 15.718 1.00 61.33 141 ALA B CA 1
ATOM 2718 C C . ALA B 1 141 ? 11.529 28.895 16.123 1.00 60.29 141 ALA B C 1
ATOM 2719 O O . ALA B 1 141 ? 12.754 28.695 16.253 1.00 60.15 141 ALA B O 1
ATOM 2721 N N . ASN B 1 142 ? 10.585 27.974 16.347 1.00 60.23 142 ASN B N 1
ATOM 2722 C CA . ASN B 1 142 ? 10.856 26.555 16.701 1.00 60.09 142 ASN B CA 1
ATOM 2723 C C . ASN B 1 142 ? 10.861 25.667 15.450 1.00 59.58 142 ASN B C 1
ATOM 2724 O O . ASN B 1 142 ? 11.081 24.472 15.609 1.00 59.56 142 ASN B O 1
ATOM 2729 N N . ILE B 1 143 ? 10.600 26.214 14.264 1.00 60.27 143 ILE B N 1
ATOM 2730 C CA . ILE B 1 143 ? 10.665 25.461 12.978 1.00 59.89 143 ILE B CA 1
ATOM 2731 C C . ILE B 1 143 ? 11.963 25.862 12.278 1.00 60.67 143 ILE B C 1
ATOM 2732 O O . ILE B 1 143 ? 12.025 26.966 11.738 1.00 60.16 143 ILE B O 1
ATOM 2737 N N . LEU B 1 144 ? 12.957 24.975 12.316 1.00 60.79 144 LEU B N 1
ATOM 2738 C CA . LEU B 1 144 ? 14.306 25.170 11.728 1.00 61.03 144 LEU B CA 1
ATOM 2739 C C . LEU B 1 144 ? 14.380 24.414 10.398 1.00 61.61 144 LEU B C 1
ATOM 2740 O O . LEU B 1 144 ? 13.688 23.395 10.257 1.00 61.32 144 LEU B O 1
ATOM 2745 N N . ILE B 1 145 ? 15.161 24.924 9.447 1.00 63.33 145 ILE B N 1
ATOM 2746 C CA . ILE B 1 145 ? 15.401 24.295 8.117 1.00 64.82 145 ILE B CA 1
ATOM 2747 C C . ILE B 1 145 ? 16.905 24.335 7.840 1.00 65.85 145 ILE B C 1
ATOM 2748 O O . ILE B 1 145 ? 17.438 25.442 7.587 1.00 68.78 145 ILE B O 1
ATOM 2753 N N . ALA B 1 146 ? 17.566 23.185 7.885 1.00 66.12 146 ALA B N 1
ATOM 2754 C CA . ALA B 1 146 ? 18.996 23.037 7.550 1.00 67.90 146 ALA B CA 1
ATOM 2755 C C . ALA B 1 146 ? 19.132 23.056 6.029 1.00 69.45 146 ALA B C 1
ATOM 2756 O O . ALA B 1 146 ? 18.244 22.483 5.365 1.00 67.60 146 ALA B O 1
ATOM 2758 N N . ASN B 1 147 ? 20.182 23.700 5.515 1.00 72.77 147 ASN B N 1
ATOM 2759 C CA . ASN B 1 147 ? 20.525 23.711 4.067 1.00 76.29 147 ASN B CA 1
ATOM 2760 C C . ASN B 1 147 ? 19.263 23.978 3.252 1.00 77.49 147 ASN B C 1
ATOM 2761 O O . ASN B 1 147 ? 18.862 23.146 2.441 1.00 77.79 147 ASN B O 1
ATOM 2766 N N . PRO B 1 148 ? 18.584 25.130 3.460 1.00 79.16 148 PRO B N 1
ATOM 2767 C CA . PRO B 1 148 ? 17.301 25.396 2.807 1.00 80.78 148 PRO B CA 1
ATOM 2768 C C . PRO B 1 148 ? 17.345 25.327 1.273 1.00 83.63 148 PRO B C 1
ATOM 2769 O O . PRO B 1 148 ? 16.364 24.884 0.704 1.00 85.18 148 PRO B O 1
ATOM 2773 N N . ASP B 1 149 ? 18.461 25.737 0.661 1.00 88.97 149 ASP B N 1
ATOM 2774 C CA . ASP B 1 149 ? 18.609 25.882 -0.817 1.00 92.96 149 ASP B CA 1
ATOM 2775 C C . ASP B 1 149 ? 19.366 24.690 -1.416 1.00 97.68 149 ASP B C 1
ATOM 2776 O O . ASP B 1 149 ? 19.616 24.724 -2.642 1.00 101.20 149 ASP B O 1
ATOM 2781 N N . SER B 1 150 ? 19.711 23.687 -0.597 1.00 112.74 150 SER B N 1
ATOM 2782 C CA . SER B 1 150 ? 20.427 22.443 -1.003 1.00 111.20 150 SER B CA 1
ATOM 2783 C C . SER B 1 150 ? 19.442 21.288 -1.172 1.00 106.08 150 SER B C 1
ATOM 2784 O O . SER B 1 150 ? 18.305 21.357 -0.709 1.00 100.70 150 SER B O 1
ATOM 2786 N N . PRO B 1 151 ? 19.853 20.201 -1.863 1.00 106.16 151 PRO B N 1
ATOM 2787 C CA . PRO B 1 151 ? 19.106 18.942 -1.844 1.00 103.57 151 PRO B CA 1
ATOM 2788 C C . PRO B 1 151 ? 19.014 18.302 -0.447 1.00 99.67 151 PRO B C 1
ATOM 2789 O O . PRO B 1 151 ? 18.037 17.601 -0.193 1.00 96.32 151 PRO B O 1
ATOM 2793 N N . ASP B 1 152 ? 19.998 18.572 0.429 1.00 99.25 152 ASP B N 1
ATOM 2794 C CA . ASP B 1 152 ? 20.086 17.995 1.803 1.00 95.16 152 ASP B CA 1
ATOM 2795 C C . ASP B 1 152 ? 19.115 18.723 2.748 1.00 91.36 152 ASP B C 1
ATOM 2796 O O . ASP B 1 152 ? 19.211 18.483 3.974 1.00 89.15 152 ASP B O 1
ATOM 2798 N N . ARG B 1 153 ? 18.234 19.575 2.197 1.00 89.46 153 ARG B N 1
ATOM 2799 C CA . ARG B 1 153 ? 17.188 20.360 2.910 1.00 87.18 153 ARG B CA 1
ATOM 2800 C C . ARG B 1 153 ? 16.472 19.471 3.933 1.00 80.74 153 ARG B C 1
ATOM 2801 O O . ARG B 1 153 ? 16.040 18.368 3.548 1.00 80.53 153 ARG B O 1
ATOM 2809 N N . ARG B 1 154 ? 16.341 19.951 5.173 1.00 75.82 154 ARG B N 1
ATOM 2810 C CA . ARG B 1 154 ? 15.774 19.189 6.308 1.00 71.46 154 ARG B CA 1
ATOM 2811 C C . ARG B 1 154 ? 15.001 20.125 7.247 1.00 67.99 154 ARG B C 1
ATOM 2812 O O . ARG B 1 154 ? 15.613 21.019 7.837 1.00 68.16 154 ARG B O 1
ATOM 2820 N N . ILE B 1 155 ? 13.700 19.891 7.375 1.00 64.36 155 ILE B N 1
ATOM 2821 C CA . ILE B 1 155 ? 12.754 20.663 8.231 1.00 62.36 155 ILE B CA 1
ATOM 2822 C C . ILE B 1 155 ? 12.725 20.011 9.616 1.00 60.96 155 ILE B C 1
ATOM 2823 O O . ILE B 1 155 ? 12.428 18.811 9.671 1.00 61.14 155 ILE B O 1
ATOM 2828 N N . MET B 1 156 ? 13.000 20.758 10.687 1.00 60.86 156 MET B N 1
ATOM 2829 C CA . MET B 1 156 ? 13.096 20.229 12.079 1.00 61.20 156 MET B CA 1
ATOM 2830 C C . MET B 1 156 ? 12.224 21.049 13.038 1.00 61.29 156 MET B C 1
ATOM 2831 O O . MET B 1 156 ? 12.177 22.266 12.873 1.00 62.76 156 MET B O 1
ATOM 2836 N N . LEU B 1 157 ? 11.574 20.393 14.001 1.00 61.60 157 LEU B N 1
ATOM 2837 C CA . LEU B 1 157 ? 10.812 21.028 15.103 1.00 62.17 157 LEU B CA 1
ATOM 2838 C C . LEU B 1 157 ? 11.655 20.941 16.374 1.00 63.62 157 LEU B C 1
ATOM 2839 O O . LEU B 1 157 ? 12.020 19.815 16.744 1.00 64.58 157 LEU B O 1
ATOM 2844 N N . ALA B 1 158 ? 11.924 22.075 17.029 1.00 63.89 158 ALA B N 1
ATOM 2845 C CA . ALA B 1 158 ? 12.780 22.165 18.234 1.00 65.60 158 ALA B CA 1
ATOM 2846 C C . ALA B 1 158 ? 11.967 22.590 19.463 1.00 66.23 158 ALA B C 1
ATOM 2847 O O . ALA B 1 158 ? 10.814 22.993 19.300 1.00 64.64 158 ALA B O 1
ATOM 2849 N N . ASP B 1 159 ? 12.583 22.482 20.643 1.00 69.46 159 ASP B N 1
ATOM 2850 C CA . ASP B 1 159 ? 12.149 23.090 21.931 1.00 72.78 159 ASP B CA 1
ATOM 2851 C C . ASP B 1 159 ? 10.903 22.371 22.464 1.00 72.86 159 ASP B C 1
ATOM 2852 O O . ASP B 1 159 ? 10.022 23.049 23.026 1.00 74.36 159 ASP B O 1
ATOM 2857 N N . PHE B 1 160 ? 10.844 21.050 22.328 1.00 73.20 160 PHE B N 1
ATOM 2858 C CA . PHE B 1 160 ? 9.848 20.199 23.042 1.00 75.28 160 PHE B CA 1
ATOM 2859 C C . PHE B 1 160 ? 10.057 20.296 24.558 1.00 80.07 160 PHE B C 1
ATOM 2860 O O . PHE B 1 160 ? 9.065 20.701 25.240 1.00 84.04 160 PHE B O 1
ATOM 2868 N N . THR B 1 178 ? 6.187 36.101 31.698 1.00 134.40 178 THR B N 1
ATOM 2869 C CA . THR B 1 178 ? 4.859 35.432 31.594 1.00 134.53 178 THR B CA 1
ATOM 2870 C C . THR B 1 178 ? 4.248 35.663 30.202 1.00 131.87 178 THR B C 1
ATOM 2871 O O . THR B 1 178 ? 3.658 34.702 29.665 1.00 131.82 178 THR B O 1
ATOM 2875 N N . VAL B 1 179 ? 4.433 36.861 29.629 1.00 129.42 179 VAL B N 1
ATOM 2876 C CA . VAL B 1 179 ? 3.918 37.219 28.294 1.00 124.62 179 VAL B CA 1
ATOM 2877 C C . VAL B 1 179 ? 4.783 36.652 27.154 1.00 121.30 179 VAL B C 1
ATOM 2878 O O . VAL B 1 179 ? 5.480 37.431 26.505 1.00 120.27 179 VAL B O 1
ATOM 2880 N N . GLY B 1 180 ? 4.752 35.330 26.886 1.00 116.70 180 GLY B N 1
ATOM 2881 C CA . GLY B 1 180 ? 5.596 34.756 25.852 1.0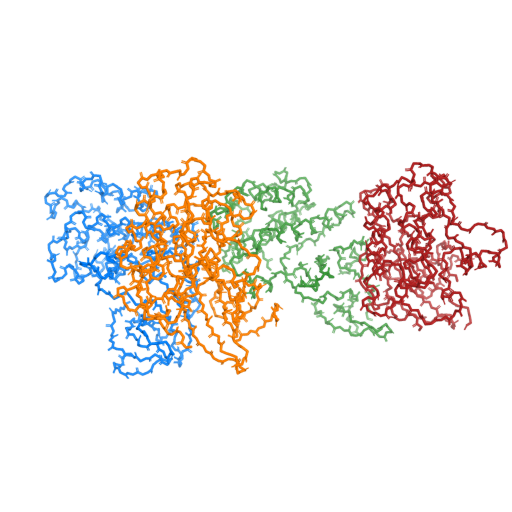0 111.19 180 GLY B CA 1
ATOM 2882 C C . GLY B 1 180 ? 4.936 34.993 24.522 1.00 107.66 180 GLY B C 1
ATOM 2883 O O . GLY B 1 180 ? 4.251 35.986 24.304 1.00 111.97 180 GLY B O 1
ATOM 2884 N N . THR B 1 181 ? 5.152 34.081 23.597 1.00 100.85 181 THR B N 1
ATOM 2885 C CA . THR B 1 181 ? 4.500 34.202 22.324 1.00 95.83 181 THR B CA 1
ATOM 2886 C C . THR B 1 181 ? 3.067 33.764 22.390 1.00 92.40 181 THR B C 1
ATOM 2887 O O . THR B 1 181 ? 2.743 32.628 22.054 1.00 90.47 181 THR B O 1
ATOM 2889 N N . VAL B 1 182 ? 2.212 34.656 22.858 1.00 73.70 182 VAL B N 1
ATOM 2890 C CA . VAL B 1 182 ? 0.760 34.335 22.922 1.00 70.30 182 VAL B CA 1
ATOM 2891 C C . VAL B 1 182 ? 0.190 34.398 21.503 1.00 68.34 182 VAL B C 1
ATOM 2892 O O . VAL B 1 182 ? -0.995 34.108 21.357 1.00 69.12 182 VAL B O 1
ATOM 2896 N N . SER B 1 183 ? 1.006 34.724 20.500 1.00 66.12 183 SER B N 1
ATOM 2897 C CA . SER B 1 183 ? 0.561 34.893 19.095 1.00 65.01 183 SER B CA 1
ATOM 2898 C C . SER B 1 183 ? -0.044 33.599 18.531 1.00 62.88 183 SER B C 1
ATOM 2899 O O . SER B 1 183 ? -0.950 33.709 17.678 1.00 66.15 183 SER B O 1
ATOM 2902 N N . TYR B 1 184 ? 0.439 32.430 18.964 1.00 59.35 184 TYR B N 1
ATOM 2903 C CA . TYR B 1 184 ? 0.077 31.120 18.358 1.00 57.08 184 TYR B CA 1
ATOM 2904 C C . TYR B 1 184 ? -0.645 30.203 19.358 1.00 54.92 184 TYR B C 1
ATOM 2905 O O . TYR B 1 184 ? -1.183 29.208 18.903 1.00 54.17 184 TYR B O 1
ATOM 2914 N N . ALA B 1 185 ? -0.702 30.549 20.645 1.00 54.65 185 ALA B N 1
ATOM 2915 C CA . ALA B 1 185 ? -1.286 29.716 21.722 1.00 54.67 185 ALA B CA 1
ATOM 2916 C C . ALA B 1 185 ? -2.791 29.555 21.514 1.00 55.07 185 ALA B C 1
ATOM 2917 O O . ALA B 1 185 ? -3.480 30.544 21.228 1.00 57.36 185 ALA B O 1
ATOM 2919 N N . ALA B 1 186 ? -3.284 28.333 21.690 1.00 55.45 186 ALA B N 1
ATOM 2920 C CA . ALA B 1 186 ? -4.706 27.960 21.571 1.00 55.84 186 ALA B CA 1
ATOM 2921 C C . ALA B 1 186 ? -5.445 28.463 22.807 1.00 56.44 186 ALA B C 1
ATOM 2922 O O . ALA B 1 186 ? -4.877 28.510 23.904 1.00 56.85 186 ALA B O 1
ATOM 2924 N N . PRO B 1 187 ? -6.734 28.844 22.658 1.00 56.68 187 PRO B N 1
ATOM 2925 C CA . PRO B 1 187 ? -7.499 29.414 23.762 1.00 57.48 187 PRO B CA 1
ATOM 2926 C C . PRO B 1 187 ? -7.524 28.497 24.995 1.00 58.21 187 PRO B C 1
ATOM 2927 O O . PRO B 1 187 ? -7.331 28.999 26.085 1.00 59.00 187 PRO B O 1
ATOM 2931 N N . GLU B 1 188 ? -7.745 27.192 24.802 1.00 58.94 188 GLU B N 1
ATOM 2932 C CA . GLU B 1 188 ? -7.846 26.207 25.914 1.00 59.68 188 GLU B CA 1
ATOM 2933 C C . GLU B 1 188 ? -6.518 26.182 26.676 1.00 60.32 188 GLU B C 1
ATOM 2934 O O . GLU B 1 188 ? -6.555 25.982 27.899 1.00 60.76 188 GLU B O 1
ATOM 2940 N N . GLN B 1 189 ? -5.395 26.389 25.986 1.00 60.93 189 GLN B N 1
ATOM 2941 C CA . GLN B 1 189 ? -4.046 26.380 26.608 1.00 62.28 189 GLN B CA 1
ATOM 2942 C C . GLN B 1 189 ? -3.860 27.679 27.399 1.00 61.97 189 GLN B C 1
ATOM 2943 O O . GLN B 1 189 ? -3.366 27.606 28.535 1.00 62.21 189 GLN B O 1
ATOM 2949 N N . LEU B 1 190 ? -4.255 28.817 26.830 1.00 61.42 190 LEU B N 1
ATOM 2950 C CA . LEU B 1 190 ? -4.249 30.130 27.538 1.00 62.05 190 LEU B CA 1
ATOM 2951 C C . LEU B 1 190 ? -5.094 30.024 28.822 1.00 62.57 190 LEU B C 1
ATOM 2952 O O . LEU B 1 190 ? -4.626 30.506 29.868 1.00 62.07 190 LEU B O 1
ATOM 2957 N N . MET B 1 191 ? -6.261 29.371 28.761 1.00 62.57 191 MET B N 1
ATOM 2958 C CA . MET B 1 191 ? -7.196 29.213 29.911 1.00 63.63 191 MET B CA 1
ATOM 2959 C C . MET B 1 191 ? -6.658 28.196 30.937 1.00 64.34 191 MET B C 1
ATOM 2960 O O . MET B 1 191 ? -7.229 28.119 32.038 1.00 65.60 191 MET B O 1
ATOM 2965 N N . GLY B 1 192 ? -5.634 27.412 30.597 1.00 64.25 192 GLY B N 1
ATOM 2966 C CA . GLY B 1 192 ? -5.073 26.380 31.492 1.00 65.41 192 GLY B CA 1
ATOM 2967 C C . GLY B 1 192 ? -6.013 25.197 31.668 1.00 65.84 192 GLY B C 1
ATOM 2968 O O . GLY B 1 192 ? -6.013 24.601 32.760 1.00 66.28 192 GLY B O 1
ATOM 2969 N N . ASN B 1 193 ? -6.791 24.870 30.630 1.00 65.59 193 ASN B N 1
ATOM 2970 C CA . ASN B 1 193 ? -7.714 23.703 30.591 1.00 66.22 193 ASN B CA 1
ATOM 2971 C C . ASN B 1 193 ? -6.946 22.437 30.193 1.00 65.79 193 ASN B C 1
ATOM 2972 O O . ASN B 1 193 ? -5.764 22.562 29.824 1.00 66.48 193 ASN B O 1
ATOM 2977 N N . GLU B 1 194 ? -7.611 21.278 30.248 1.00 66.23 194 GLU B N 1
ATOM 2978 C CA . GLU B 1 194 ? -7.054 19.959 29.829 1.00 66.05 194 GLU B CA 1
ATOM 2979 C C . GLU B 1 194 ? -6.747 20.033 28.330 1.00 64.44 194 GLU B C 1
ATOM 2980 O O . GLU B 1 194 ? -7.637 20.484 27.556 1.00 65.68 194 GLU B O 1
ATOM 2982 N N . LEU B 1 195 ? -5.526 19.646 27.944 1.00 61.34 195 LEU B N 1
ATOM 2983 C CA . LEU B 1 195 ? -5.026 19.774 26.551 1.00 59.01 195 LEU B CA 1
ATOM 2984 C C . LEU B 1 195 ? -5.079 18.415 25.842 1.00 57.55 195 LEU B C 1
ATOM 2985 O O . LEU B 1 195 ? -5.120 17.380 26.511 1.00 57.31 195 LEU B O 1
ATOM 2990 N N . ASP B 1 196 ? -5.094 18.447 24.515 1.00 55.75 196 ASP B N 1
ATOM 2991 C CA . ASP B 1 196 ? -4.826 17.290 23.638 1.00 54.71 196 ASP B CA 1
ATOM 2992 C C . ASP B 1 196 ? -4.027 17.812 22.438 1.00 53.79 196 ASP B C 1
ATOM 2993 O O . ASP B 1 196 ? -3.670 19.013 22.434 1.00 54.31 196 ASP B O 1
ATOM 2998 N N . GLY B 1 197 ? -3.759 16.952 21.462 1.00 53.16 197 GLY B N 1
ATOM 2999 C CA . GLY B 1 197 ? -2.960 17.281 20.273 1.00 52.84 197 GLY B CA 1
ATOM 3000 C C . GLY B 1 197 ? -3.516 18.467 19.511 1.00 52.57 197 GLY B C 1
ATOM 3001 O O . GLY B 1 197 ? -2.729 19.190 18.876 1.00 53.31 197 GLY B O 1
ATOM 3002 N N . ARG B 1 198 ? -4.822 18.690 19.570 1.00 52.62 198 ARG B N 1
ATOM 3003 C CA . ARG B 1 198 ? -5.488 19.761 18.783 1.00 52.53 198 ARG B CA 1
ATOM 3004 C C . ARG B 1 198 ? -5.048 21.147 19.267 1.00 51.21 198 ARG B C 1
ATOM 3005 O O . ARG B 1 198 ? -5.222 22.098 18.494 1.00 51.94 198 ARG B O 1
ATOM 3013 N N . ALA B 1 199 ? -4.458 21.268 20.458 1.00 50.28 199 ALA B N 1
ATOM 3014 C CA . ALA B 1 199 ? -3.836 22.536 20.934 1.00 49.83 199 ALA B CA 1
ATOM 3015 C C . ALA B 1 199 ? -2.635 22.888 20.046 1.00 48.53 199 ALA B C 1
ATOM 3016 O O . ALA B 1 199 ? -2.572 24.025 19.572 1.00 48.30 199 ALA B O 1
ATOM 3018 N N . ASP B 1 200 ? -1.729 21.931 19.822 1.00 47.73 200 ASP B N 1
ATOM 3019 C CA . ASP B 1 200 ? -0.548 22.088 18.927 1.00 46.88 200 ASP B CA 1
ATOM 3020 C C . ASP B 1 200 ? -1.032 22.338 17.493 1.00 46.53 200 ASP B C 1
ATOM 3021 O O . ASP B 1 200 ? -0.337 23.063 16.762 1.00 46.60 200 ASP B O 1
ATOM 3026 N N . GLN B 1 201 ? -2.172 21.760 17.094 1.00 46.49 201 GLN B N 1
ATOM 3027 C CA . GLN B 1 201 ? -2.740 21.949 15.731 1.00 46.41 201 GLN B CA 1
ATOM 3028 C C . GLN B 1 201 ? -3.025 23.444 15.528 1.00 47.14 201 GLN B C 1
ATOM 3029 O O . GLN B 1 201 ? -2.556 24.016 14.514 1.00 46.30 201 GLN B O 1
ATOM 3035 N N . TYR B 1 202 ? -3.755 24.042 16.475 1.00 48.24 202 TYR B N 1
ATOM 3036 C CA . TYR B 1 202 ? -4.078 25.488 16.517 1.00 49.85 202 TYR B CA 1
ATOM 3037 C C . TYR B 1 202 ? -2.784 26.288 16.298 1.00 51.16 202 TYR B C 1
ATOM 3038 O O . TYR B 1 202 ? -2.723 27.132 15.371 1.00 52.23 202 TYR B O 1
ATOM 3047 N N . ALA B 1 203 ? -1.769 26.019 17.125 1.00 51.19 203 ALA B N 1
ATOM 3048 C CA . ALA B 1 203 ? -0.464 26.702 17.066 1.00 51.97 203 ALA B CA 1
ATOM 3049 C C . ALA B 1 203 ? 0.130 26.552 15.658 1.00 52.63 203 ALA B C 1
ATOM 3050 O O . ALA B 1 203 ? 0.579 27.579 15.092 1.00 55.01 203 ALA B O 1
ATOM 3052 N N . LEU B 1 204 ? 0.110 25.336 15.110 1.00 52.24 204 LEU B N 1
ATOM 3053 C CA . LEU B 1 204 ? 0.662 25.018 13.767 1.00 52.62 204 LEU B CA 1
ATOM 3054 C C . LEU B 1 204 ? -0.105 25.803 12.702 1.00 52.23 204 LEU B C 1
ATOM 3055 O O . LEU B 1 204 ? 0.537 26.275 11.748 1.00 52.75 204 LEU B O 1
ATOM 3060 N N . ALA B 1 205 ? -1.426 25.913 12.843 1.00 51.53 205 ALA B N 1
ATOM 3061 C CA . ALA B 1 205 ? -2.293 26.646 11.894 1.00 51.96 205 ALA B CA 1
ATOM 3062 C C . ALA B 1 205 ? -1.972 28.148 11.971 1.00 52.13 205 ALA B C 1
ATOM 3063 O O . ALA B 1 205 ? -1.819 28.788 10.901 1.00 51.21 205 ALA B O 1
ATOM 3065 N N . ALA B 1 206 ? -1.858 28.680 13.192 1.00 51.90 206 ALA B N 1
ATOM 3066 C CA . ALA B 1 206 ? -1.450 30.076 13.464 1.00 52.25 206 ALA B CA 1
ATOM 3067 C C . ALA B 1 206 ? -0.073 30.317 12.840 1.00 52.22 206 ALA B C 1
ATOM 3068 O O . ALA B 1 206 ? 0.119 31.371 12.188 1.00 52.53 206 ALA B O 1
ATOM 3070 N N . THR B 1 207 ? 0.843 29.368 13.024 1.00 50.78 207 THR B N 1
ATOM 3071 C CA . THR B 1 207 ? 2.197 29.401 12.416 1.00 50.43 207 THR B CA 1
ATOM 3072 C C . THR B 1 207 ? 2.064 29.459 10.885 1.00 51.42 207 THR B C 1
ATOM 3073 O O . THR B 1 207 ? 2.705 30.327 10.267 1.00 51.79 207 THR B O 1
ATOM 3077 N N . ALA B 1 208 ? 1.242 28.590 10.294 1.00 51.86 208 ALA B N 1
ATOM 3078 C CA . ALA B 1 208 ? 1.076 28.497 8.826 1.00 53.29 208 ALA B CA 1
ATOM 3079 C C . ALA B 1 208 ? 0.512 29.821 8.288 1.00 55.35 208 ALA B C 1
ATOM 3080 O O . ALA B 1 208 ? 0.996 30.306 7.241 1.00 56.19 208 ALA B O 1
ATOM 3082 N N . PHE B 1 209 ? -0.479 30.385 8.982 1.00 56.63 209 PHE B N 1
ATOM 3083 C CA . PHE B 1 209 ? -1.089 31.704 8.664 1.00 58.00 209 PHE B CA 1
ATOM 3084 C C . PHE B 1 209 ? 0.033 32.736 8.528 1.00 58.77 209 PHE B C 1
ATOM 3085 O O . PHE B 1 209 ? 0.120 33.417 7.492 1.00 59.13 209 PHE B O 1
ATOM 3093 N N . HIS B 1 210 ? 0.893 32.816 9.546 1.00 59.16 210 HIS B N 1
ATOM 3094 C CA . HIS B 1 210 ? 2.056 33.742 9.602 1.00 59.78 210 HIS B CA 1
ATOM 3095 C C . HIS B 1 210 ? 2.936 33.494 8.375 1.00 60.95 210 HIS B C 1
ATOM 3096 O O . HIS B 1 210 ? 3.209 34.451 7.660 1.00 63.41 210 HIS B O 1
ATOM 3103 N N . LEU B 1 211 ? 3.324 32.242 8.125 1.00 61.09 211 LEU B N 1
ATOM 3104 C CA . LEU B 1 211 ? 4.248 31.882 7.021 1.00 62.29 211 LEU B CA 1
ATOM 3105 C C . LEU B 1 211 ? 3.650 32.312 5.678 1.00 64.06 211 LEU B C 1
ATOM 3106 O O . LEU B 1 211 ? 4.429 32.748 4.822 1.00 65.78 211 LEU B O 1
ATOM 3111 N N . LEU B 1 212 ? 2.346 32.151 5.476 1.00 65.02 212 LEU B N 1
ATOM 3112 C CA . LEU B 1 212 ? 1.715 32.463 4.186 1.00 66.71 212 LEU B CA 1
ATOM 3113 C C . LEU B 1 212 ? 1.483 33.946 4.002 1.00 68.17 212 LEU B C 1
ATOM 3114 O O . LEU B 1 212 ? 1.586 34.455 2.889 1.00 69.36 212 LEU B O 1
ATOM 3119 N N . THR B 1 213 ? 1.140 34.651 5.070 1.00 69.05 213 THR B N 1
ATOM 3120 C CA . THR B 1 213 ? 0.997 36.096 4.991 1.00 70.38 213 THR B CA 1
ATOM 3121 C C . THR B 1 213 ? 2.305 36.560 5.583 1.00 73.20 213 THR B C 1
ATOM 3122 O O . THR B 1 213 ? 3.266 35.817 5.587 1.00 76.78 213 THR B O 1
ATOM 3126 N N . GLY B 1 214 ? 2.386 37.773 6.091 1.00 74.89 214 GLY B N 1
ATOM 3127 C CA . GLY B 1 214 ? 3.610 38.166 6.767 1.00 75.01 214 GLY B CA 1
ATOM 3128 C C . GLY B 1 214 ? 3.304 38.472 8.208 1.00 73.95 214 GLY B C 1
ATOM 3129 O O . GLY B 1 214 ? 4.056 39.193 8.860 1.00 75.35 214 GLY B O 1
ATOM 3130 N N . SER B 1 215 ? 2.224 37.901 8.724 1.00 72.83 215 SER B N 1
ATOM 3131 C CA . SER B 1 215 ? 1.774 38.249 10.101 1.00 71.91 215 SER B CA 1
ATOM 3132 C C . SER B 1 215 ? 0.873 37.140 10.647 1.00 71.41 215 SER B C 1
ATOM 3133 O O . SER B 1 215 ? 0.201 36.429 9.893 1.00 70.58 215 SER B O 1
ATOM 3135 N N . PRO B 1 216 ? 0.828 36.960 11.986 1.00 70.48 216 PRO B N 1
ATOM 3136 C CA . PRO B 1 216 ? -0.072 35.996 12.614 1.00 68.62 216 PRO B CA 1
ATOM 3137 C C . PRO B 1 216 ? -1.537 36.398 12.483 1.00 69.33 216 PRO B C 1
ATOM 3138 O O . PRO B 1 216 ? -1.855 37.543 12.142 1.00 69.95 216 PRO B O 1
ATOM 3142 N N . PRO B 1 217 ? -2.486 35.470 12.752 1.00 69.18 217 PRO B N 1
ATOM 3143 C CA . PRO B 1 217 ? -3.911 35.743 12.582 1.00 69.27 217 PRO B CA 1
ATOM 3144 C C . PRO B 1 217 ? -4.386 36.964 13.393 1.00 69.53 217 PRO B C 1
ATOM 3145 O O . PRO B 1 217 ? -5.225 37.688 12.907 1.00 69.22 217 PRO B O 1
ATOM 3149 N N . PHE B 1 218 ? -3.846 37.134 14.604 1.00 69.86 218 PHE B N 1
ATOM 3150 C CA . PHE B 1 218 ? -4.162 38.222 15.554 1.00 71.31 218 PHE B CA 1
ATOM 3151 C C . PHE B 1 218 ? -2.866 38.956 15.896 1.00 74.79 218 PHE B C 1
ATOM 3152 O O . PHE B 1 218 ? -2.023 38.401 16.617 1.00 73.94 218 PHE B O 1
ATOM 3160 N N . GLN B 1 219 ? -2.715 40.188 15.407 1.00 81.74 219 GLN B N 1
ATOM 3161 C CA . GLN B 1 219 ? -1.499 41.005 15.651 1.00 84.59 219 GLN B CA 1
ATOM 3162 C C . GLN B 1 219 ? -1.893 42.246 16.448 1.00 83.95 219 GLN B C 1
ATOM 3163 O O . GLN B 1 219 ? -2.870 42.903 16.062 1.00 83.76 219 GLN B O 1
ATOM 3169 N N . HIS B 1 220 ? -1.191 42.487 17.554 1.00 85.28 220 HIS B N 1
ATOM 3170 C CA . HIS B 1 220 ? -1.392 43.661 18.443 1.00 87.44 220 HIS B CA 1
ATOM 3171 C C . HIS B 1 220 ? -0.187 43.768 19.375 1.00 86.66 220 HIS B C 1
ATOM 3172 O O . HIS B 1 220 ? 0.331 42.722 19.782 1.00 86.59 220 HIS B O 1
ATOM 3179 N N . ALA B 1 221 ? 0.250 44.990 19.670 1.00 87.17 221 ALA B N 1
ATOM 3180 C CA . ALA B 1 221 ? 1.397 45.262 20.564 1.00 86.34 221 ALA B CA 1
ATOM 3181 C C . ALA B 1 221 ? 1.069 44.750 21.971 1.00 84.32 221 ALA B C 1
ATOM 3182 O O . ALA B 1 221 ? 2.002 44.241 22.627 1.00 85.38 221 ALA B O 1
ATOM 3184 N N . ASN B 1 222 ? -0.203 44.855 22.388 1.00 80.15 222 ASN B N 1
ATOM 3185 C CA . ASN B 1 222 ? -0.696 44.451 23.735 1.00 77.53 222 ASN B CA 1
ATOM 3186 C C . ASN B 1 222 ? -1.000 42.949 23.739 1.00 76.38 222 ASN B C 1
ATOM 3187 O O . ASN B 1 222 ? -1.978 42.504 23.132 1.00 73.13 222 ASN B O 1
ATOM 3189 N N . PRO B 1 223 ? -0.187 42.127 24.450 1.00 74.72 223 PRO B N 1
ATOM 3190 C CA . PRO B 1 223 ? -0.437 40.693 24.557 1.00 73.28 223 PRO B CA 1
ATOM 3191 C C . PRO B 1 223 ? -1.860 40.374 25.032 1.00 72.35 223 PRO B C 1
ATOM 3192 O O . PRO B 1 223 ? -2.424 39.395 24.546 1.00 74.22 223 PRO B O 1
ATOM 3196 N N . ALA B 1 224 ? -2.391 41.183 25.955 1.00 70.74 224 ALA B N 1
ATOM 3197 C CA . ALA B 1 224 ? -3.731 40.998 26.553 1.00 70.50 224 ALA B CA 1
ATOM 3198 C C . ALA B 1 224 ? -4.783 41.012 25.439 1.00 70.54 224 ALA B C 1
ATOM 3199 O O . ALA B 1 224 ? -5.759 40.223 25.527 1.00 69.61 224 ALA B O 1
ATOM 3201 N N . VAL B 1 225 ? -4.571 41.841 24.413 1.00 70.61 225 VAL B N 1
ATOM 3202 C CA . VAL B 1 225 ? -5.518 41.966 23.267 1.00 70.52 225 VAL B CA 1
ATOM 3203 C C . VAL B 1 225 ? -5.446 40.677 22.438 1.00 67.77 225 VAL B C 1
ATOM 3204 O O . VAL B 1 225 ? -6.492 40.091 22.165 1.00 65.99 225 VAL B O 1
ATOM 3208 N N . VAL B 1 226 ? -4.239 40.252 22.075 1.00 66.83 226 VAL B N 1
ATOM 3209 C CA . VAL B 1 226 ? -3.983 38.991 21.331 1.00 66.10 226 VAL B CA 1
ATOM 3210 C C . VAL B 1 226 ? -4.664 37.843 22.088 1.00 65.24 226 VAL B C 1
ATOM 3211 O O . VAL B 1 226 ? -5.459 37.120 21.451 1.00 64.62 226 VAL B O 1
ATOM 3215 N N . ILE B 1 227 ? -4.435 37.732 23.399 1.00 64.72 227 ILE B N 1
ATOM 3216 C CA . ILE B 1 227 ? -5.060 36.670 24.244 1.00 65.26 227 ILE B CA 1
ATOM 3217 C C . ILE B 1 227 ? -6.585 36.728 24.091 1.00 65.33 227 ILE B C 1
ATOM 3218 O O . ILE B 1 227 ? -7.201 35.666 23.934 1.00 64.43 227 ILE B O 1
ATOM 3223 N N . SER B 1 228 ? -7.168 37.924 24.151 1.00 67.33 228 SER B N 1
ATOM 3224 C CA . SER B 1 228 ? -8.639 38.124 24.124 1.00 68.89 228 SER B CA 1
ATOM 3225 C C . SER B 1 228 ? -9.191 37.679 22.769 1.00 69.65 228 SER B C 1
ATOM 3226 O O . SER B 1 228 ? -10.315 37.154 22.738 1.00 71.08 228 SER B O 1
ATOM 3229 N N . GLN B 1 229 ? -8.425 37.859 21.695 1.00 70.06 229 GLN B N 1
ATOM 3230 C CA . GLN B 1 229 ? -8.867 37.518 20.318 1.00 71.17 229 GLN B CA 1
ATOM 3231 C C . GLN B 1 229 ? -8.829 35.995 20.156 1.00 69.48 229 GLN B C 1
ATOM 3232 O O . GLN B 1 229 ? -9.787 35.427 19.578 1.00 70.23 229 GLN B O 1
ATOM 3238 N N . HIS B 1 230 ? -7.777 35.351 20.669 1.00 67.24 230 HIS B N 1
ATOM 3239 C CA . HIS B 1 230 ? -7.680 33.873 20.766 1.00 65.47 230 HIS B CA 1
ATOM 3240 C C . HIS B 1 230 ? -8.947 33.335 21.431 1.00 65.92 230 HIS B C 1
ATOM 3241 O O . HIS B 1 230 ? -9.505 32.365 20.897 1.00 67.70 230 HIS B O 1
ATOM 3248 N N . LEU B 1 231 ? -9.394 33.952 22.530 1.00 65.61 231 LEU B N 1
ATOM 3249 C CA . LEU B 1 231 ? -10.530 33.454 23.356 1.00 66.07 231 LEU B CA 1
ATOM 3250 C C . LEU B 1 231 ? -11.882 33.766 22.700 1.00 66.90 231 LEU B C 1
ATOM 3251 O O . LEU B 1 231 ? -12.761 32.899 22.755 1.00 68.35 231 LEU B O 1
ATOM 3256 N N . SER B 1 232 ? -12.062 34.964 22.132 1.00 68.20 232 SER B N 1
ATOM 3257 C CA . SER B 1 232 ? -13.398 35.556 21.830 1.00 68.41 232 SER B CA 1
ATOM 3258 C C . SER B 1 232 ? -13.560 35.928 20.349 1.00 68.61 232 SER B C 1
ATOM 3259 O O . SER B 1 232 ? -14.692 35.810 19.854 1.00 70.68 232 SER B O 1
ATOM 3261 N N . ALA B 1 233 ? -12.501 36.361 19.660 1.00 67.68 233 ALA B N 1
ATOM 3262 C CA . ALA B 1 233 ? -12.573 36.873 18.272 1.00 67.61 233 ALA B CA 1
ATOM 3263 C C . ALA B 1 233 ? -12.710 35.712 17.282 1.00 68.11 233 ALA B C 1
ATOM 3264 O O . ALA B 1 233 ? -11.947 34.740 17.380 1.00 68.46 233 ALA B O 1
ATOM 3266 N N . SER B 1 234 ? -13.643 35.823 16.342 1.00 69.22 234 SER B N 1
ATOM 3267 C CA . SER B 1 234 ? -13.757 34.939 15.157 1.00 69.43 234 SER B CA 1
ATOM 3268 C C . SER B 1 234 ? -12.390 34.867 14.471 1.00 69.48 234 SER B C 1
ATOM 3269 O O . SER B 1 234 ? -11.713 35.883 14.328 1.00 70.96 234 SER B O 1
ATOM 3272 N N . PRO B 1 235 ? -11.903 33.671 14.069 1.00 68.95 235 PRO B N 1
ATOM 3273 C CA . PRO B 1 235 ? -10.638 33.576 13.344 1.00 67.73 235 PRO B CA 1
ATOM 3274 C C . PRO B 1 235 ? -10.747 34.314 12.015 1.00 67.42 235 PRO B C 1
ATOM 3275 O O . PRO B 1 235 ? -11.737 34.173 11.312 1.00 66.34 235 PRO B O 1
ATOM 3279 N N . PRO B 1 236 ? -9.728 35.105 11.623 1.00 67.75 236 PRO B N 1
ATOM 3280 C CA . PRO B 1 236 ? -9.820 35.951 10.435 1.00 67.42 236 PRO B CA 1
ATOM 3281 C C . PRO B 1 236 ? -9.721 35.112 9.158 1.00 65.13 236 PRO B C 1
ATOM 3282 O O . PRO B 1 236 ? -9.146 34.075 9.217 1.00 64.83 236 PRO B O 1
ATOM 3286 N N . ALA B 1 237 ? -10.311 35.584 8.063 1.00 65.43 237 ALA B N 1
ATOM 3287 C CA . ALA B 1 237 ? -10.185 34.998 6.710 1.00 66.27 237 ALA B CA 1
ATOM 3288 C C . ALA B 1 237 ? -8.794 35.338 6.172 1.00 67.55 237 ALA B C 1
ATOM 3289 O O . ALA B 1 237 ? -8.443 36.525 6.123 1.00 68.36 237 ALA B O 1
ATOM 3291 N N . ILE B 1 238 ? -8.015 34.316 5.822 1.00 69.01 238 ILE B N 1
ATOM 3292 C CA . ILE B 1 238 ? -6.642 34.472 5.257 1.00 68.92 238 ILE B CA 1
ATOM 3293 C C . ILE B 1 238 ? -6.763 35.186 3.906 1.00 69.32 238 ILE B C 1
ATOM 3294 O O . ILE B 1 238 ? -5.829 35.892 3.531 1.00 68.11 238 ILE B O 1
ATOM 3299 N N . GLY B 1 239 ? -7.896 35.013 3.221 1.00 71.56 239 GLY B N 1
ATOM 3300 C CA . GLY B 1 239 ? -8.226 35.700 1.955 1.00 76.00 239 GLY B CA 1
ATOM 3301 C C . GLY B 1 239 ? -8.299 37.214 2.115 1.00 78.77 239 GLY B C 1
ATOM 3302 O O . GLY B 1 239 ? -7.979 37.921 1.144 1.00 79.79 239 GLY B O 1
ATOM 3303 N N . ASP B 1 240 ? -8.688 37.699 3.301 1.00 79.61 240 ASP B N 1
ATOM 3304 C CA . ASP B 1 240 ? -8.788 39.143 3.633 1.00 81.32 240 ASP B CA 1
ATOM 3305 C C . ASP B 1 240 ? -7.387 39.776 3.725 1.00 81.63 240 ASP B C 1
ATOM 3306 O O . ASP B 1 240 ? -7.319 41.012 3.727 1.00 84.45 240 ASP B O 1
ATOM 3311 N N . ARG B 1 241 ? -6.309 38.987 3.814 1.00 80.03 241 ARG B N 1
ATOM 3312 C CA . ARG B 1 241 ? -4.904 39.485 3.853 1.00 80.19 241 ARG B CA 1
ATOM 3313 C C . ARG B 1 241 ? -4.233 39.270 2.494 1.00 79.97 241 ARG B C 1
ATOM 3314 O O . ARG B 1 241 ? -3.489 40.179 2.051 1.00 80.80 241 ARG B O 1
ATOM 3322 N N . VAL B 1 242 ? -4.436 38.090 1.900 1.00 77.34 242 VAL B N 1
ATOM 3323 C CA . VAL B 1 242 ? -3.853 37.682 0.590 1.00 78.12 242 VAL B CA 1
ATOM 3324 C C . VAL B 1 242 ? -4.979 37.102 -0.260 1.00 80.11 242 VAL B C 1
ATOM 3325 O O . VAL B 1 242 ? -5.362 35.946 -0.089 1.00 79.52 242 VAL B O 1
ATOM 3329 N N . PRO B 1 243 ? -5.575 37.913 -1.167 1.00 83.68 243 PRO B N 1
ATOM 3330 C CA . PRO B 1 243 ? -6.708 37.479 -1.992 1.00 85.27 243 PRO B CA 1
ATOM 3331 C C . PRO B 1 243 ? -6.549 36.103 -2.651 1.00 85.12 243 PRO B C 1
ATOM 3332 O O . PRO B 1 243 ? -7.498 35.348 -2.645 1.00 86.90 243 PRO B O 1
ATOM 3336 N N . GLU B 1 244 ? -5.357 35.818 -3.191 1.00 84.95 244 GLU B N 1
ATOM 3337 C CA . GLU B 1 244 ? -5.022 34.549 -3.890 1.00 83.56 244 GLU B CA 1
ATOM 3338 C C . GLU B 1 244 ? -5.323 33.345 -2.981 1.00 81.45 244 GLU B C 1
ATOM 3339 O O . GLU B 1 244 ? -5.605 32.273 -3.532 1.00 80.84 244 GLU B O 1
ATOM 3341 N N . LEU B 1 245 ? -5.287 33.523 -1.652 1.00 79.73 245 LEU B N 1
ATOM 3342 C CA . LEU B 1 245 ? -5.370 32.426 -0.647 1.00 77.18 245 LEU B CA 1
ATOM 3343 C C . LEU B 1 245 ? -6.804 32.240 -0.121 1.00 76.70 245 LEU B C 1
ATOM 3344 O O . LEU B 1 245 ? -6.968 31.493 0.876 1.00 74.04 245 LEU B O 1
ATOM 3349 N N . THR B 1 246 ? -7.815 32.849 -0.753 1.00 77.18 246 THR B N 1
ATOM 3350 C CA . THR B 1 246 ? -9.231 32.792 -0.287 1.00 77.17 246 THR B CA 1
ATOM 3351 C C . THR B 1 246 ? -9.687 31.341 -0.130 1.00 76.28 246 THR B C 1
ATOM 3352 O O . THR B 1 246 ? -10.391 31.030 0.825 1.00 76.09 246 THR B O 1
ATOM 3356 N N . PRO B 1 247 ? -9.346 30.411 -1.055 1.00 75.77 247 PRO B N 1
ATOM 3357 C CA . PRO B 1 247 ? -9.767 29.016 -0.932 1.00 76.79 247 PRO B CA 1
ATOM 3358 C C . PRO B 1 247 ? -9.447 28.347 0.418 1.00 76.00 247 PRO B C 1
ATOM 3359 O O . PRO B 1 247 ? -10.189 27.458 0.808 1.00 76.85 247 PRO B O 1
ATOM 3363 N N . LEU B 1 248 ? -8.374 28.778 1.090 1.00 74.26 248 LEU B N 1
ATOM 3364 C CA . LEU B 1 248 ? -7.922 28.220 2.389 1.00 72.76 248 LEU B CA 1
ATOM 3365 C C . LEU B 1 248 ? -8.784 28.750 3.544 1.00 70.18 248 LEU B C 1
ATOM 3366 O O . LEU B 1 248 ? -8.544 28.317 4.680 1.00 70.18 248 LEU B O 1
ATOM 3371 N N . ASP B 1 249 ? -9.726 29.658 3.295 1.00 68.81 249 ASP B N 1
ATOM 3372 C CA . ASP B 1 249 ? -10.511 30.333 4.364 1.00 67.94 249 ASP B CA 1
ATOM 3373 C C . ASP B 1 249 ? -11.116 29.291 5.299 1.00 65.49 249 ASP B C 1
ATOM 3374 O O . ASP B 1 249 ? -10.914 29.369 6.505 1.00 63.92 249 ASP B O 1
ATOM 3379 N N . PRO B 1 250 ? -11.858 28.276 4.795 1.00 64.99 250 PRO B N 1
ATOM 3380 C CA . PRO B 1 250 ? -12.539 27.317 5.668 1.00 63.15 250 PRO B CA 1
ATOM 3381 C C . PRO B 1 250 ? -11.550 26.414 6.414 1.00 60.21 250 PRO B C 1
ATOM 3382 O O . PRO B 1 250 ? -11.888 25.968 7.499 1.00 59.23 250 PRO B O 1
ATOM 3386 N N . VAL B 1 251 ? -10.367 26.197 5.824 1.00 58.36 251 VAL B N 1
ATOM 3387 C CA . VAL B 1 251 ? -9.244 25.392 6.400 1.00 56.48 251 VAL B CA 1
ATOM 3388 C C . VAL B 1 251 ? -8.770 26.060 7.696 1.00 54.98 251 VAL B C 1
ATOM 3389 O O . VAL B 1 251 ? -8.741 25.377 8.726 1.00 54.17 251 VAL B O 1
ATOM 3393 N N . PHE B 1 252 ? -8.438 27.351 7.652 1.00 54.84 252 PHE B N 1
ATOM 3394 C CA . PHE B 1 252 ? -7.971 28.117 8.838 1.00 53.82 252 PHE B CA 1
ATOM 3395 C C . PHE B 1 252 ? -9.147 28.365 9.787 1.00 53.56 252 PHE B C 1
ATOM 3396 O O . PHE B 1 252 ? -8.930 28.301 11.006 1.00 52.73 252 PHE B O 1
ATOM 3404 N N . ALA B 1 253 ? -10.353 28.597 9.260 1.00 54.20 253 ALA B N 1
ATOM 3405 C CA . ALA B 1 253 ? -11.593 28.716 10.064 1.00 55.10 253 ALA B CA 1
ATOM 3406 C C . ALA B 1 253 ? -11.723 27.479 10.957 1.00 55.08 253 ALA B C 1
ATOM 3407 O O . ALA B 1 253 ? -12.053 27.630 12.147 1.00 56.22 253 ALA B O 1
ATOM 3409 N N . LYS B 1 254 ? -11.429 26.303 10.402 1.00 54.60 254 LYS B N 1
ATOM 3410 C CA . LYS B 1 254 ? -11.563 24.991 11.080 1.00 54.55 254 LYS B CA 1
ATOM 3411 C C . LYS B 1 254 ? -10.421 24.763 12.073 1.00 53.54 254 LYS B C 1
ATOM 3412 O O . LYS B 1 254 ? -10.706 24.461 13.231 1.00 53.64 254 LYS B O 1
ATOM 3418 N N . ALA B 1 255 ? -9.174 24.855 11.625 1.00 52.97 255 ALA B N 1
ATOM 3419 C CA . ALA B 1 255 ? -7.981 24.556 12.447 1.00 52.71 255 ALA B CA 1
ATOM 3420 C C . ALA B 1 255 ? -7.847 25.596 13.573 1.00 53.27 255 ALA B C 1
ATOM 3421 O O . ALA B 1 255 ? -7.332 25.217 14.642 1.00 53.72 255 ALA B O 1
ATOM 3423 N N . LEU B 1 256 ? -8.302 26.843 13.359 1.00 53.59 256 LEU B N 1
ATOM 3424 C CA . LEU B 1 256 ? -8.232 27.939 14.370 1.00 53.14 256 LEU B CA 1
ATOM 3425 C C . LEU B 1 256 ? -9.551 28.043 15.142 1.00 53.52 256 LEU B C 1
ATOM 3426 O O . LEU B 1 256 ? -9.738 29.046 15.852 1.00 56.03 256 LEU B O 1
ATOM 3431 N N . ALA B 1 257 ? -10.424 27.046 15.042 1.00 53.37 257 ALA B N 1
ATOM 3432 C CA . ALA B 1 257 ? -11.695 26.980 15.793 1.00 54.37 257 ALA B CA 1
ATOM 3433 C C . ALA B 1 257 ? -11.417 27.151 17.288 1.00 54.75 257 ALA B C 1
ATOM 3434 O O . ALA B 1 257 ? -10.333 26.774 17.734 1.00 53.55 257 ALA B O 1
ATOM 3436 N N . LYS B 1 258 ? -12.377 27.719 18.016 1.00 57.62 258 LYS B N 1
ATOM 3437 C CA . LYS B 1 258 ? -12.289 28.020 19.470 1.00 59.29 258 LYS B CA 1
ATOM 3438 C C . LYS B 1 258 ? -12.351 26.708 20.247 1.00 59.69 258 LYS B C 1
ATOM 3439 O O . LYS B 1 258 ? -11.475 26.493 21.093 1.00 59.18 258 LYS B O 1
ATOM 3445 N N . GLN B 1 259 ? -13.361 25.883 19.954 1.00 61.47 259 GLN B N 1
ATOM 3446 C CA . GLN B 1 259 ? -13.559 24.539 20.542 1.00 62.85 259 GLN B CA 1
ATOM 3447 C C . GLN B 1 259 ? -12.650 23.534 19.827 1.00 61.37 259 GLN B C 1
ATOM 3448 O O . GLN B 1 259 ? -12.783 23.328 18.627 1.00 60.31 259 GLN B O 1
ATOM 3454 N N . PRO B 1 260 ? -11.716 22.854 20.533 1.00 60.50 260 PRO B N 1
ATOM 3455 C CA . PRO B 1 260 ? -10.920 21.776 19.935 1.00 59.68 260 PRO B CA 1
ATOM 3456 C C . PRO B 1 260 ? -11.718 20.750 19.109 1.00 60.71 260 PRO B C 1
ATOM 3457 O O . PRO B 1 260 ? -11.235 20.355 18.062 1.00 60.90 260 PRO B O 1
ATOM 3461 N N . LYS B 1 261 ? -12.922 20.383 19.566 1.00 61.15 261 LYS B N 1
ATOM 3462 C CA . LYS B 1 261 ? -13.805 19.382 18.900 1.00 60.73 261 LYS B CA 1
ATOM 3463 C C . LYS B 1 261 ? -14.097 19.797 17.446 1.00 60.45 261 LYS B C 1
ATOM 3464 O O . LYS B 1 261 ? -14.456 18.906 16.654 1.00 59.77 261 LYS B O 1
ATOM 3466 N N . ASP B 1 262 ? -13.979 21.090 17.101 1.00 60.20 262 ASP B N 1
ATOM 3467 C CA . ASP B 1 262 ? -14.388 21.623 15.771 1.00 60.52 262 ASP B CA 1
ATOM 3468 C C . ASP B 1 262 ? -13.181 21.710 14.832 1.00 58.54 262 ASP B C 1
ATOM 3469 O O . ASP B 1 262 ? -13.380 22.082 13.660 1.00 58.67 262 ASP B O 1
ATOM 3474 N N . ARG B 1 263 ? -11.984 21.348 15.298 1.00 56.81 263 ARG B N 1
ATOM 3475 C CA . ARG B 1 263 ? -10.745 21.375 14.475 1.00 55.73 263 ARG B CA 1
ATOM 3476 C C . ARG B 1 263 ? -10.614 20.051 13.711 1.00 55.76 263 ARG B C 1
ATOM 3477 O O . ARG B 1 263 ? -11.558 19.225 13.761 1.00 55.90 263 ARG B O 1
ATOM 3485 N N . TYR B 1 264 ? -9.493 19.849 13.015 1.00 55.10 264 TYR B N 1
ATOM 3486 C CA . TYR B 1 264 ? -9.150 18.548 12.377 1.00 55.31 264 TYR B CA 1
ATOM 3487 C C . TYR B 1 264 ? -8.803 17.536 13.470 1.00 56.23 264 TYR B C 1
ATOM 3488 O O . TYR B 1 264 ? -8.497 17.947 14.602 1.00 55.92 264 TYR B O 1
ATOM 3497 N N . GLN B 1 265 ? -8.846 16.244 13.154 1.00 58.44 265 GLN B N 1
ATOM 3498 C CA . GLN B 1 265 ? -8.526 15.182 14.143 1.00 60.29 265 GLN B CA 1
ATOM 3499 C C . GLN B 1 265 ? -7.011 15.131 14.382 1.00 59.75 265 GLN B C 1
ATOM 3500 O O . GLN B 1 265 ? -6.618 14.975 15.560 1.00 59.31 265 GLN B O 1
ATOM 3506 N N . ARG B 1 266 ? -6.215 15.246 13.311 1.00 59.83 266 ARG B N 1
ATOM 3507 C CA . ARG B 1 266 ? -4.730 15.189 13.344 1.00 60.36 266 ARG B CA 1
ATOM 3508 C C . ARG B 1 266 ? -4.151 16.406 12.609 1.00 59.71 266 ARG B C 1
ATOM 3509 O O . ARG B 1 266 ? -4.854 17.001 11.763 1.00 59.40 266 ARG B O 1
ATOM 3517 N N . CYS B 1 267 ? -2.911 16.765 12.936 1.00 58.49 267 CYS B N 1
ATOM 3518 C CA . CYS B 1 267 ? -2.168 17.894 12.324 1.00 57.52 267 CYS B CA 1
ATOM 3519 C C . CYS B 1 267 ? -1.950 17.648 10.825 1.00 56.21 267 CYS B C 1
ATOM 3520 O O . CYS B 1 267 ? -1.988 18.633 10.068 1.00 56.93 267 CYS B O 1
ATOM 3523 N N . VAL B 1 268 ? -1.711 16.403 10.405 1.00 54.37 268 VAL B N 1
ATOM 3524 C CA . VAL B 1 268 ? -1.479 16.069 8.966 1.00 54.02 268 VAL B CA 1
ATOM 3525 C C . VAL B 1 268 ? -2.773 16.270 8.171 1.00 53.79 268 VAL B C 1
ATOM 3526 O O . VAL B 1 268 ? -2.681 16.534 6.967 1.00 53.04 268 VAL B O 1
ATOM 3530 N N . ASP B 1 269 ? -3.936 16.128 8.803 1.00 54.15 269 ASP B N 1
ATOM 3531 C CA . ASP B 1 269 ? -5.238 16.378 8.136 1.00 55.14 269 ASP B CA 1
ATOM 3532 C C . ASP B 1 269 ? -5.261 17.855 7.737 1.00 55.92 269 ASP B C 1
ATOM 3533 O O . ASP B 1 269 ? -5.623 18.147 6.582 1.00 58.70 269 ASP B O 1
ATOM 3538 N N . PHE B 1 270 ? -4.865 18.743 8.654 1.00 58.29 270 PHE B N 1
ATOM 3539 C CA . PHE B 1 270 ? -4.750 20.202 8.408 1.00 57.97 270 PHE B CA 1
ATOM 3540 C C . PHE B 1 270 ? -3.716 20.436 7.302 1.00 55.80 270 PHE B C 1
ATOM 3541 O O . PHE B 1 270 ? -4.026 21.133 6.329 1.00 56.43 270 PHE B O 1
ATOM 3549 N N . ALA B 1 271 ? -2.524 19.860 7.437 1.00 54.77 271 ALA B N 1
ATOM 3550 C CA . ALA B 1 271 ? -1.422 19.972 6.458 1.00 54.67 271 ALA B CA 1
ATOM 3551 C C . ALA B 1 271 ? -1.901 19.538 5.069 1.00 55.30 271 ALA B C 1
ATOM 3552 O O . ALA B 1 271 ? -1.514 20.184 4.083 1.00 55.12 271 ALA B O 1
ATOM 3554 N N . ARG B 1 272 ? -2.713 18.477 4.989 1.00 57.16 272 ARG B N 1
ATOM 3555 C CA . ARG B 1 272 ? -3.238 17.933 3.706 1.00 59.38 272 ARG B CA 1
ATOM 3556 C C . ARG B 1 272 ? -4.259 18.912 3.124 1.00 58.56 272 ARG B C 1
ATOM 3557 O O . ARG B 1 272 ? -4.233 19.115 1.914 1.00 58.77 272 ARG B O 1
ATOM 3565 N N . ALA B 1 273 ? -5.132 19.481 3.955 1.00 58.40 273 ALA B N 1
ATOM 3566 C CA . ALA B 1 273 ? -6.159 20.466 3.548 1.00 60.02 273 ALA B CA 1
ATOM 3567 C C . ALA B 1 273 ? -5.473 21.712 2.959 1.00 60.59 273 ALA B C 1
ATOM 3568 O O . ALA B 1 273 ? -6.003 22.255 1.969 1.00 61.13 273 ALA B O 1
ATOM 3570 N N . LEU B 1 274 ? -4.339 22.133 3.530 1.00 60.25 274 LEU B N 1
ATOM 3571 C CA . LEU B 1 274 ? -3.452 23.174 2.944 1.00 61.65 274 LEU B CA 1
ATOM 3572 C C . LEU B 1 274 ? -3.002 22.729 1.551 1.00 63.88 274 LEU B C 1
ATOM 3573 O O . LEU B 1 274 ? -3.292 23.442 0.580 1.00 65.97 274 LEU B O 1
ATOM 3578 N N . GLY B 1 275 ? -2.304 21.593 1.469 1.00 66.27 275 GLY B N 1
ATOM 3579 C CA . GLY B 1 275 ? -1.754 21.034 0.221 1.00 69.90 275 GLY B CA 1
ATOM 3580 C C . GLY B 1 275 ? -2.779 21.028 -0.899 1.00 73.58 275 GLY B C 1
ATOM 3581 O O . GLY B 1 275 ? -2.438 21.476 -2.001 1.00 74.16 275 GLY B O 1
ATOM 3582 N N . HIS B 1 276 ? -3.996 20.551 -0.612 1.00 78.72 276 HIS B N 1
ATOM 3583 C CA . HIS B 1 276 ? -5.125 20.390 -1.572 1.00 84.64 276 HIS B CA 1
ATOM 3584 C C . HIS B 1 276 ? -5.338 21.692 -2.353 1.00 86.40 276 HIS B C 1
ATOM 3585 O O . HIS B 1 276 ? -5.608 21.600 -3.560 1.00 90.30 276 HIS B O 1
ATOM 3592 N N . ARG B 1 277 ? -5.211 22.850 -1.693 1.00 86.32 277 ARG B N 1
ATOM 3593 C CA . ARG B 1 277 ? -5.516 24.184 -2.279 1.00 86.66 277 ARG B CA 1
ATOM 3594 C C . ARG B 1 277 ? -4.226 24.900 -2.704 1.00 84.26 277 ARG B C 1
ATOM 3595 O O . ARG B 1 277 ? -4.327 25.748 -3.583 1.00 84.56 277 ARG B O 1
ATOM 3603 N N . LEU B 1 278 ? -3.057 24.538 -2.171 1.00 83.66 278 LEU B N 1
ATOM 3604 C CA . LEU B 1 278 ? -1.749 25.129 -2.581 1.00 84.04 278 LEU B CA 1
ATOM 3605 C C . LEU B 1 278 ? -1.073 24.236 -3.635 1.00 86.81 278 LEU B C 1
ATOM 3606 O O . LEU B 1 278 ? -0.174 23.407 -3.411 1.00 87.31 278 LEU B O 1
ATOM 3611 N N . GLY C 1 24 ? 64.589 28.530 17.803 1.00 113.83 24 GLY C N 1
ATOM 3612 C CA . GLY C 1 24 ? 63.639 29.674 17.883 1.00 111.89 24 GLY C CA 1
ATOM 3613 C C . GLY C 1 24 ? 62.456 29.379 18.793 1.00 113.26 24 GLY C C 1
ATOM 3614 O O . GLY C 1 24 ? 61.394 28.983 18.267 1.00 113.27 24 GLY C O 1
ATOM 3615 N N . GLU C 1 25 ? 62.636 29.569 20.109 1.00 114.15 25 GLU C N 1
ATOM 3616 C CA . GLU C 1 25 ? 61.563 29.574 21.148 1.00 115.23 25 GLU C CA 1
ATOM 3617 C C . GLU C 1 25 ? 61.021 31.006 21.295 1.00 114.89 25 GLU C C 1
ATOM 3618 O O . GLU C 1 25 ? 61.841 31.952 21.279 1.00 115.43 25 GLU C O 1
ATOM 3620 N N . VAL C 1 26 ? 59.692 31.162 21.380 1.00 115.71 26 VAL C N 1
ATOM 3621 C CA . VAL C 1 26 ? 58.975 32.477 21.373 1.00 111.74 26 VAL C CA 1
ATOM 3622 C C . VAL C 1 26 ? 58.218 32.650 22.693 1.00 108.14 26 VAL C C 1
ATOM 3623 O O . VAL C 1 26 ? 57.279 31.867 22.935 1.00 109.46 26 VAL C O 1
ATOM 3627 N N . TYR C 1 27 ? 58.589 33.655 23.491 1.00 104.12 27 TYR C N 1
ATOM 3628 C CA . TYR C 1 27 ? 58.028 33.904 24.846 1.00 102.37 27 TYR C CA 1
ATOM 3629 C C . TYR C 1 27 ? 57.191 35.191 24.844 1.00 99.62 27 TYR C C 1
ATOM 3630 O O . TYR C 1 27 ? 57.594 36.170 24.188 1.00 98.29 27 TYR C O 1
ATOM 3632 N N . LEU C 1 28 ? 56.036 35.154 25.517 1.00 98.38 28 LEU C N 1
ATOM 3633 C CA . LEU C 1 28 ? 55.274 36.364 25.920 1.00 96.90 28 LEU C CA 1
ATOM 3634 C C . LEU C 1 28 ? 56.046 37.005 27.073 1.00 97.72 28 LEU C C 1
ATOM 3635 O O . LEU C 1 28 ? 56.292 36.305 28.061 1.00 97.58 28 LEU C O 1
ATOM 3637 N N . ALA C 1 29 ? 56.453 38.270 26.939 1.00 99.88 29 ALA C N 1
ATOM 3638 C CA . ALA C 1 29 ? 57.374 38.941 27.887 1.00 100.24 29 ALA C CA 1
ATOM 3639 C C . ALA C 1 29 ? 56.923 40.381 28.146 1.00 99.89 29 ALA C C 1
ATOM 3640 O O . ALA C 1 29 ? 56.527 41.058 27.170 1.00 100.24 29 ALA C O 1
ATOM 3642 N N . ARG C 1 30 ? 56.999 40.819 29.411 1.00 100.29 30 ARG C N 1
ATOM 3643 C CA . ARG C 1 30 ? 56.839 42.240 29.820 1.00 99.70 30 ARG C CA 1
ATOM 3644 C C . ARG C 1 30 ? 58.104 43.000 29.400 1.00 99.21 30 ARG C C 1
ATOM 3645 O O . ARG C 1 30 ? 59.207 42.543 29.755 1.00 99.35 30 ARG C O 1
ATOM 3647 N N . HIS C 1 31 ? 57.941 44.088 28.636 1.00 98.61 31 HIS C N 1
ATOM 3648 C CA . HIS C 1 31 ? 59.037 44.923 28.069 1.00 97.17 31 HIS C CA 1
ATOM 3649 C C . HIS C 1 31 ? 59.784 45.582 29.226 1.00 100.46 31 HIS C C 1
ATOM 3650 O O . HIS C 1 31 ? 59.174 45.967 30.223 1.00 103.20 31 HIS C O 1
ATOM 3657 N N . PRO C 1 32 ? 61.127 45.705 29.154 1.00 101.07 32 PRO C N 1
ATOM 3658 C CA . PRO C 1 32 ? 61.899 46.299 30.248 1.00 102.21 32 PRO C CA 1
ATOM 3659 C C . PRO C 1 32 ? 61.553 47.754 30.614 1.00 103.10 32 PRO C C 1
ATOM 3660 O O . PRO C 1 32 ? 61.691 48.081 31.773 1.00 104.28 32 PRO C O 1
ATOM 3664 N N . ARG C 1 33 ? 61.121 48.581 29.656 1.00 103.94 33 ARG C N 1
ATOM 3665 C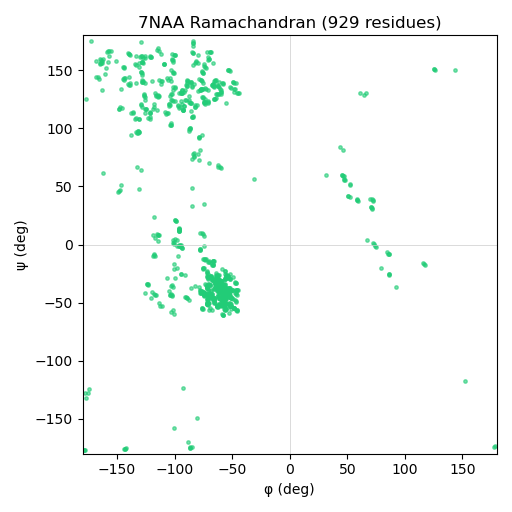 CA . ARG C 1 33 ? 60.920 50.045 29.867 1.00 104.65 33 ARG C CA 1
ATOM 3666 C C . ARG C 1 33 ? 59.443 50.431 29.686 1.00 104.92 33 ARG C C 1
ATOM 3667 O O . ARG C 1 33 ? 58.953 51.217 30.511 1.00 106.99 33 ARG C O 1
ATOM 3669 N N . LEU C 1 34 ? 58.764 49.916 28.658 1.00 115.22 34 LEU C N 1
ATOM 3670 C CA . LEU C 1 34 ? 57.346 50.256 28.365 1.00 113.42 34 LEU C CA 1
ATOM 3671 C C . LEU C 1 34 ? 56.430 49.290 29.113 1.00 114.08 34 LEU C C 1
ATOM 3672 O O . LEU C 1 34 ? 56.718 48.098 29.189 1.00 114.38 34 LEU C O 1
ATOM 3677 N N . PRO C 1 35 ? 55.294 49.760 29.675 1.00 114.01 35 PRO C N 1
ATOM 3678 C CA . PRO C 1 35 ? 54.372 48.888 30.401 1.00 115.21 35 PRO C CA 1
ATOM 3679 C C . PRO C 1 35 ? 53.411 48.167 29.441 1.00 112.45 35 PRO C C 1
ATOM 3680 O O . PRO C 1 35 ? 52.266 48.572 29.325 1.00 112.58 35 PRO C O 1
ATOM 3684 N N . ARG C 1 36 ? 53.910 47.139 28.755 1.00 109.45 36 ARG C N 1
ATOM 3685 C CA . ARG C 1 36 ? 53.124 46.318 27.796 1.00 107.31 36 ARG C CA 1
ATOM 3686 C C . ARG C 1 36 ? 53.802 44.960 27.610 1.00 104.44 36 ARG C C 1
ATOM 3687 O O . ARG C 1 36 ? 54.976 44.835 28.005 1.00 102.30 36 ARG C O 1
ATOM 3695 N N . GLN C 1 37 ? 53.080 44.001 27.028 1.00 102.39 37 GLN C N 1
ATOM 3696 C CA . GLN C 1 37 ? 53.567 42.618 26.777 1.00 100.49 37 GLN C CA 1
ATOM 3697 C C . GLN C 1 37 ? 53.964 42.494 25.301 1.00 98.17 37 GLN C C 1
ATOM 3698 O O . GLN C 1 37 ? 53.198 42.955 24.435 1.00 96.02 37 GLN C O 1
ATOM 3700 N N . ASP C 1 38 ? 55.140 41.922 25.044 1.00 98.41 38 ASP C N 1
ATOM 3701 C CA . ASP C 1 38 ? 55.696 41.692 23.686 1.00 98.99 38 ASP C CA 1
ATOM 3702 C C . ASP C 1 38 ? 55.962 40.194 23.496 1.00 101.46 38 ASP C C 1
ATOM 3703 O O . ASP C 1 38 ? 56.038 39.463 24.519 1.00 104.03 38 ASP C O 1
ATOM 3708 N N . ALA C 1 39 ? 56.086 39.770 22.230 1.00 100.45 39 ALA C N 1
ATOM 3709 C CA . ALA C 1 39 ? 56.548 38.426 21.820 1.00 98.84 39 ALA C CA 1
ATOM 3710 C C . ALA C 1 39 ? 58.058 38.494 21.592 1.00 101.48 39 ALA C C 1
ATOM 3711 O O . ALA C 1 39 ? 58.474 39.243 20.692 1.00 101.62 39 ALA C O 1
ATOM 3713 N N . LEU C 1 40 ? 58.844 37.770 22.395 1.00 104.97 40 LEU C N 1
ATOM 3714 C CA . LEU C 1 40 ? 60.325 37.695 22.268 1.00 106.96 40 LEU C CA 1
ATOM 3715 C C . LEU C 1 40 ? 60.707 36.328 21.684 1.00 108.61 40 LEU C C 1
ATOM 3716 O O . LEU C 1 40 ? 60.461 35.317 22.366 1.00 110.03 40 LEU C O 1
ATOM 3718 N N . LYS C 1 41 ? 61.240 36.302 20.457 1.00 108.09 41 LYS C N 1
ATOM 3719 C CA . LYS C 1 41 ? 61.767 35.077 19.797 1.00 107.12 41 LYS C CA 1
ATOM 3720 C C . LYS C 1 41 ? 63.265 34.985 20.098 1.00 107.79 41 LYS C C 1
ATOM 3721 O O . LYS C 1 41 ? 63.933 36.019 19.942 1.00 107.44 41 LYS C O 1
ATOM 3723 N N . ARG C 1 59 ? 71.667 34.373 9.811 1.00 120.66 59 ARG C N 1
ATOM 3724 C CA . ARG C 1 59 ? 70.297 34.358 9.213 1.00 118.86 59 ARG C CA 1
ATOM 3725 C C . ARG C 1 59 ? 69.331 35.162 10.100 1.00 116.92 59 ARG C C 1
ATOM 3726 O O . ARG C 1 59 ? 68.335 34.587 10.607 1.00 113.05 59 ARG C O 1
ATOM 3728 N N . GLU C 1 60 ? 69.638 36.452 10.276 1.00 119.34 60 GLU C N 1
ATOM 3729 C CA . GLU C 1 60 ? 68.768 37.486 10.905 1.00 118.67 60 GLU C CA 1
ATOM 3730 C C . GLU C 1 60 ? 67.830 38.064 9.831 1.00 117.98 60 GLU C C 1
ATOM 3731 O O . GLU C 1 60 ? 68.353 38.714 8.889 1.00 114.79 60 GLU C O 1
ATOM 3733 N N . ALA C 1 61 ? 66.523 37.841 9.960 1.00 115.80 61 ALA C N 1
ATOM 3734 C CA . ALA C 1 61 ? 65.554 38.349 8.991 1.00 111.97 61 ALA C CA 1
ATOM 3735 C C . ALA C 1 61 ? 65.117 39.750 9.358 1.00 111.26 61 ALA C C 1
ATOM 3736 O O . ALA C 1 61 ? 64.228 39.933 10.187 1.00 109.44 61 ALA C O 1
ATOM 3738 N N . ASP C 1 62 ? 65.732 40.745 8.735 1.00 111.28 62 ASP C N 1
ATOM 3739 C CA . ASP C 1 62 ? 65.406 42.132 9.031 1.00 107.36 62 ASP C CA 1
ATOM 3740 C C . ASP C 1 62 ? 64.372 42.631 8.047 1.00 103.17 62 ASP C C 1
ATOM 3741 O O . ASP C 1 62 ? 63.952 43.782 8.120 1.00 101.20 62 ASP C O 1
ATOM 3746 N N . ALA C 1 63 ? 63.968 41.774 7.116 1.00 101.76 63 ALA C N 1
ATOM 3747 C CA . ALA C 1 63 ? 62.933 42.136 6.155 1.00 99.27 63 ALA C CA 1
ATOM 3748 C C . ALA C 1 63 ? 61.628 42.332 6.897 1.00 94.90 63 ALA C C 1
ATOM 3749 O O . ALA C 1 63 ? 60.772 43.096 6.471 1.00 93.23 63 ALA C O 1
ATOM 3751 N N . ALA C 1 64 ? 61.456 41.614 7.991 1.00 90.61 64 ALA C N 1
ATOM 3752 C CA . ALA C 1 64 ? 60.260 41.791 8.853 1.00 89.42 64 ALA C CA 1
ATOM 3753 C C . ALA C 1 64 ? 60.140 43.242 9.349 1.00 89.54 64 ALA C C 1
ATOM 3754 O O . ALA C 1 64 ? 59.006 43.766 9.379 1.00 89.67 64 ALA C O 1
ATOM 3756 N N . ALA C 1 65 ? 61.261 43.850 9.756 1.00 90.62 65 ALA C N 1
ATOM 3757 C CA . ALA C 1 65 ? 61.368 45.257 10.216 1.00 90.00 65 ALA C CA 1
ATOM 3758 C C . ALA C 1 65 ? 61.199 46.217 9.032 1.00 88.83 65 ALA C C 1
ATOM 3759 O O . ALA C 1 65 ? 60.758 47.349 9.267 1.00 88.46 65 ALA C O 1
ATOM 3761 N N . SER C 1 66 ? 61.553 45.776 7.818 1.00 89.01 66 SER C N 1
ATOM 3762 C CA . SER C 1 66 ? 61.357 46.501 6.532 1.00 89.24 66 SER C CA 1
ATOM 3763 C C . SER C 1 66 ? 59.865 46.717 6.239 1.00 88.15 66 SER C C 1
ATOM 3764 O O . SER C 1 66 ? 59.542 47.718 5.567 1.00 89.74 66 SER C O 1
ATOM 3766 N N . LEU C 1 67 ? 58.986 45.827 6.708 1.00 86.09 67 LEU C N 1
ATOM 3767 C CA . LEU C 1 67 ? 57.537 45.852 6.362 1.00 84.68 67 LEU C CA 1
ATOM 3768 C C . LEU C 1 67 ? 56.760 46.639 7.418 1.00 83.80 67 LEU C C 1
ATOM 3769 O O . LEU C 1 67 ? 56.966 46.372 8.610 1.00 85.20 67 LEU C O 1
ATOM 3774 N N . TRP C 1 68 ? 55.879 47.544 6.977 1.00 81.67 68 TRP C N 1
ATOM 3775 C CA . TRP C 1 68 ? 54.985 48.370 7.835 1.00 78.82 68 TRP C CA 1
ATOM 3776 C C . TRP C 1 68 ? 53.562 48.283 7.268 1.00 75.46 68 TRP C C 1
ATOM 3777 O O . TRP C 1 68 ? 53.245 48.995 6.296 1.00 75.39 68 TRP C O 1
ATOM 3788 N N . HIS C 1 69 ? 52.751 47.389 7.820 1.00 72.89 69 HIS C N 1
ATOM 3789 C CA . HIS C 1 69 ? 51.391 47.063 7.313 1.00 71.59 69 HIS C CA 1
ATOM 3790 C C . HIS C 1 69 ? 50.480 46.778 8.500 1.00 71.59 69 HIS C C 1
ATOM 3791 O O . HIS C 1 69 ? 50.930 46.212 9.492 1.00 72.31 69 HIS C O 1
ATOM 3798 N N . PRO C 1 70 ? 49.191 47.183 8.458 1.00 72.03 70 PRO C N 1
ATOM 3799 C CA . PRO C 1 70 ? 48.286 46.956 9.586 1.00 71.57 70 PRO C CA 1
ATOM 3800 C C . PRO C 1 70 ? 47.962 45.478 9.856 1.00 70.77 70 PRO C C 1
ATOM 3801 O O . PRO C 1 70 ? 47.452 45.196 10.922 1.00 70.33 70 PRO C O 1
ATOM 3805 N N . HIS C 1 71 ? 48.274 44.585 8.910 1.00 70.57 71 HIS C N 1
ATOM 3806 C CA . HIS C 1 71 ? 48.005 43.125 8.987 1.00 71.47 71 HIS C CA 1
ATOM 3807 C C . HIS C 1 71 ? 49.307 42.307 9.037 1.00 71.67 71 HIS C C 1
ATOM 3808 O O 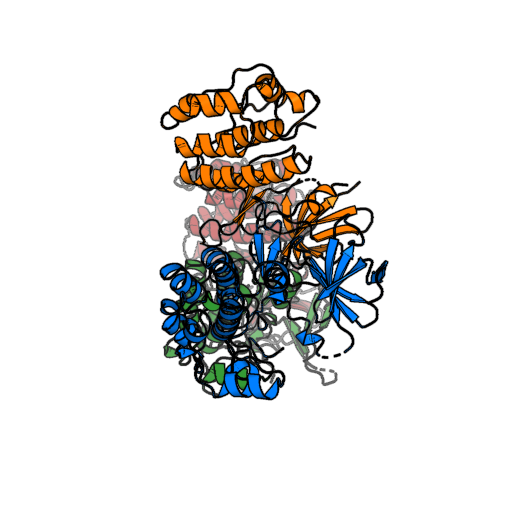. HIS C 1 71 ? 49.211 41.073 8.905 1.00 71.01 71 HIS C O 1
ATOM 3815 N N . ILE C 1 72 ? 50.474 42.948 9.175 1.00 71.47 72 ILE C N 1
ATOM 3816 C CA . ILE C 1 72 ? 51.781 42.252 9.360 1.00 72.23 72 ILE C CA 1
ATOM 3817 C C . ILE C 1 72 ? 52.288 42.596 10.757 1.00 74.60 72 ILE C C 1
ATOM 3818 O O . ILE C 1 72 ? 52.328 43.790 11.078 1.00 75.31 72 ILE C O 1
ATOM 3823 N N . VAL C 1 73 ? 52.640 41.580 11.546 1.00 77.91 73 VAL C N 1
ATOM 3824 C CA . VAL C 1 73 ? 53.152 41.729 12.938 1.00 80.54 73 VAL C CA 1
ATOM 3825 C C . VAL C 1 73 ? 54.430 42.571 12.893 1.00 80.70 73 VAL C C 1
ATOM 3826 O O . VAL C 1 73 ? 55.288 42.277 12.050 1.00 78.79 73 VAL C O 1
ATOM 3830 N N . ALA C 1 74 ? 54.528 43.592 13.750 1.00 83.10 74 ALA C N 1
ATOM 3831 C CA . ALA C 1 74 ? 55.627 44.587 13.752 1.00 84.73 74 ALA C CA 1
ATOM 3832 C C . ALA C 1 74 ? 56.801 44.060 14.577 1.00 87.70 74 ALA C C 1
ATOM 3833 O O . ALA C 1 74 ? 56.550 43.494 15.655 1.00 89.61 74 ALA C O 1
ATOM 3835 N N . VAL C 1 75 ? 58.028 44.289 14.099 1.00 90.02 75 VAL C N 1
ATOM 3836 C CA . VAL C 1 75 ? 59.287 44.090 14.879 1.00 91.79 75 VAL C CA 1
ATOM 3837 C C . VAL C 1 75 ? 59.666 45.436 15.490 1.00 91.57 75 VAL C C 1
ATOM 3838 O O . VAL C 1 75 ? 59.705 46.432 14.746 1.00 93.22 75 VAL C O 1
ATOM 3842 N N . HIS C 1 76 ? 59.947 45.464 16.790 1.00 93.20 76 HIS C N 1
ATOM 3843 C CA . HIS C 1 76 ? 60.419 46.672 17.519 1.00 95.95 76 HIS C CA 1
ATOM 3844 C C . HIS C 1 76 ? 61.949 46.747 17.465 1.00 97.16 76 HIS C C 1
ATOM 3845 O O . HIS C 1 76 ? 62.460 47.825 17.158 1.00 96.88 76 HIS C O 1
ATOM 3852 N N . ASP C 1 77 ? 62.642 45.636 17.727 1.00 100.07 77 ASP C N 1
ATOM 3853 C CA . ASP C 1 77 ? 64.116 45.612 17.936 1.00 103.07 77 ASP C CA 1
ATOM 3854 C C . ASP C 1 77 ? 64.666 44.179 17.815 1.00 105.39 77 ASP C C 1
ATOM 3855 O O . ASP C 1 77 ? 63.885 43.218 17.954 1.00 102.91 77 ASP C O 1
ATOM 3860 N N . ARG C 1 78 ? 65.972 44.065 17.541 1.00 108.42 78 ARG C N 1
ATOM 3861 C CA . ARG C 1 78 ? 66.765 42.804 17.521 1.00 110.51 78 ARG C CA 1
ATOM 3862 C C . ARG C 1 78 ? 67.966 42.995 18.458 1.00 115.37 78 ARG C C 1
ATOM 3863 O O . ARG C 1 78 ? 68.264 44.159 18.783 1.00 117.17 78 ARG C O 1
ATOM 3865 N N . GLY C 1 79 ? 68.620 41.911 18.890 1.00 120.31 79 GLY C N 1
ATOM 3866 C CA . GLY C 1 79 ? 69.834 41.992 19.731 1.00 124.92 79 GLY C CA 1
ATOM 3867 C C . GLY C 1 79 ? 70.427 40.632 20.062 1.00 127.86 79 GLY C C 1
ATOM 3868 O O . GLY C 1 79 ? 69.898 39.626 19.569 1.00 126.64 79 GLY C O 1
ATOM 3869 N N . GLU C 1 80 ? 71.495 40.616 20.869 1.00 133.44 80 GLU C N 1
ATOM 3870 C CA . GLU C 1 80 ? 72.171 39.391 21.388 1.00 136.52 80 GLU C CA 1
ATOM 3871 C C . GLU C 1 80 ? 72.328 39.505 22.910 1.00 136.74 80 GLU C C 1
ATOM 3872 O O . GLU C 1 80 ? 72.948 40.494 23.363 1.00 134.96 80 GLU C O 1
ATOM 3874 N N . ASP C 1 82 ? 73.658 37.063 26.026 1.00 180.27 82 ASP C N 1
ATOM 3875 C CA . ASP C 1 82 ? 74.492 35.891 26.409 1.00 180.23 82 ASP C CA 1
ATOM 3876 C C . ASP C 1 82 ? 74.513 34.889 25.248 1.00 174.17 82 ASP C C 1
ATOM 3877 O O . ASP C 1 82 ? 74.091 33.733 25.457 1.00 175.60 82 ASP C O 1
ATOM 3879 N N . GLY C 1 83 ? 74.943 35.337 24.062 1.00 166.76 83 GLY C N 1
ATOM 3880 C CA . GLY C 1 83 ? 75.169 34.495 22.869 1.00 160.32 83 GLY C CA 1
ATOM 3881 C C . GLY C 1 83 ? 73.883 34.007 22.209 1.00 153.91 83 GLY C C 1
ATOM 3882 O O . GLY C 1 83 ? 73.991 33.277 21.205 1.00 149.29 83 GLY C O 1
ATOM 3883 N N . GLN C 1 84 ? 72.710 34.388 22.729 1.00 151.02 84 GLN C N 1
ATOM 3884 C CA . GLN C 1 84 ? 71.382 34.026 22.160 1.00 146.51 84 GLN C CA 1
ATOM 3885 C C . GLN C 1 84 ? 70.798 35.256 21.447 1.00 143.72 84 GLN C C 1
ATOM 3886 O O . GLN C 1 84 ? 70.612 36.291 22.114 1.00 145.43 84 GLN C O 1
ATOM 3888 N N . LEU C 1 85 ? 70.543 35.153 20.134 1.00 139.58 85 LEU C N 1
ATOM 3889 C CA . LEU C 1 85 ? 69.954 36.238 19.299 1.00 135.45 85 LEU C CA 1
ATOM 3890 C C . LEU C 1 85 ? 68.448 36.310 19.574 1.00 131.88 85 LEU C C 1
ATOM 3891 O O . LEU C 1 85 ? 67.807 35.241 19.573 1.00 129.83 85 LEU C O 1
ATOM 3893 N N . TRP C 1 86 ? 67.912 37.519 19.782 1.00 130.67 86 TRP C N 1
ATOM 3894 C CA . TRP C 1 86 ? 66.488 37.756 20.146 1.00 128.65 86 TRP C CA 1
ATOM 3895 C C . TRP C 1 86 ? 65.853 38.795 19.215 1.00 124.41 86 TRP C C 1
ATOM 3896 O O . TRP C 1 86 ? 66.570 39.717 18.768 1.00 125.59 86 TRP C O 1
ATOM 3907 N N . ILE C 1 87 ? 64.550 38.635 18.951 1.00 117.24 87 ILE C N 1
ATOM 3908 C CA . ILE C 1 87 ? 63.703 39.601 18.194 1.00 111.41 87 ILE C CA 1
ATOM 3909 C C . ILE C 1 87 ? 62.505 39.969 19.072 1.00 110.44 87 ILE C C 1
ATOM 3910 O O . ILE C 1 87 ? 61.715 39.063 19.392 1.00 109.79 87 ILE C O 1
ATOM 3912 N N . ASP C 1 88 ? 62.405 41.249 19.451 1.00 110.21 88 ASP C N 1
ATOM 3913 C CA . ASP C 1 88 ? 61.251 41.852 20.170 1.00 108.89 88 ASP C CA 1
ATOM 3914 C C . ASP C 1 88 ? 60.223 42.259 19.111 1.00 106.42 88 ASP C C 1
ATOM 3915 O O . ASP C 1 88 ? 60.596 43.015 18.195 1.00 105.37 88 ASP C O 1
ATOM 3920 N N . MET C 1 89 ? 58.999 41.728 19.188 1.00 105.46 89 MET C N 1
ATOM 3921 C CA . MET C 1 89 ? 57.919 42.021 18.207 1.00 103.46 89 MET C CA 1
ATOM 3922 C C . MET C 1 89 ? 56.583 42.153 18.943 1.00 101.15 89 MET C C 1
ATOM 3923 O O . MET C 1 89 ? 56.512 41.784 20.141 1.00 102.32 89 MET C O 1
ATOM 3928 N N . ASP C 1 90 ? 55.582 42.712 18.260 1.00 97.62 90 ASP C N 1
ATOM 3929 C CA . ASP C 1 90 ? 54.191 42.839 18.766 1.00 96.82 90 ASP C CA 1
ATOM 3930 C C . ASP C 1 90 ? 53.724 41.490 19.303 1.00 94.13 90 ASP C C 1
ATOM 3931 O O . ASP C 1 90 ? 54.030 40.484 18.657 1.00 92.81 90 ASP C O 1
ATOM 3936 N N . PHE C 1 91 ? 53.004 41.483 20.424 1.00 93.56 91 PHE C N 1
ATOM 3937 C CA . PHE C 1 91 ? 52.264 40.304 20.934 1.00 91.01 91 PHE C CA 1
ATOM 3938 C C . PHE C 1 91 ? 50.809 40.420 20.477 1.00 88.43 91 PHE C C 1
ATOM 3939 O O . PHE C 1 91 ? 50.153 41.385 20.890 1.00 90.47 91 PHE C O 1
ATOM 3947 N N . VAL C 1 92 ? 50.328 39.471 19.670 1.00 84.65 92 VAL C N 1
ATOM 3948 C CA . VAL C 1 92 ? 48.907 39.409 19.219 1.00 81.47 92 VAL C CA 1
ATOM 3949 C C . VAL C 1 92 ? 48.125 38.629 20.279 1.00 81.93 92 VAL C C 1
ATOM 3950 O O . VAL C 1 92 ? 48.208 37.397 20.288 1.00 82.49 92 VAL C O 1
ATOM 3954 N N . ASP C 1 93 ? 47.421 39.334 21.165 1.00 84.08 93 ASP C N 1
ATOM 3955 C CA . ASP C 1 93 ? 46.633 38.727 22.272 1.00 85.12 93 ASP C CA 1
ATOM 3956 C C . ASP C 1 93 ? 45.313 38.204 21.702 1.00 82.92 93 ASP C C 1
ATOM 3957 O O . ASP C 1 93 ? 44.355 38.994 21.634 1.00 82.32 93 ASP C O 1
ATOM 3962 N N . GLY C 1 94 ? 45.280 36.931 21.301 1.00 81.45 94 GLY C N 1
ATOM 3963 C CA . GLY C 1 94 ? 44.061 36.273 20.786 1.00 79.15 94 GLY C CA 1
ATOM 3964 C C . GLY C 1 94 ? 44.290 34.806 20.511 1.00 77.50 94 GLY C C 1
ATOM 3965 O O . GLY C 1 94 ? 44.797 34.135 21.404 1.00 79.74 94 GLY C O 1
ATOM 3966 N N . THR C 1 95 ? 43.953 34.349 19.307 1.00 74.74 95 THR C N 1
ATOM 3967 C CA . THR C 1 95 ? 44.061 32.943 18.846 1.00 72.86 95 THR C CA 1
ATOM 3968 C C . THR C 1 95 ? 44.711 32.911 17.460 1.00 71.03 95 THR C C 1
ATOM 3969 O O . THR C 1 95 ? 44.601 33.908 16.731 1.00 70.71 95 THR C O 1
ATOM 3973 N N . ASP C 1 96 ? 45.359 31.800 17.100 1.00 69.24 96 ASP C N 1
ATOM 3974 C CA . ASP C 1 96 ? 45.674 31.465 15.682 1.00 66.63 96 ASP C CA 1
ATOM 3975 C C . ASP C 1 96 ? 44.447 30.771 15.091 1.00 64.11 96 ASP C C 1
ATOM 3976 O O . ASP C 1 96 ? 43.565 30.378 15.869 1.00 63.70 96 ASP C O 1
ATOM 3981 N N . THR C 1 97 ? 44.379 30.645 13.765 1.00 62.15 97 THR C N 1
ATOM 3982 C CA . THR C 1 97 ? 43.204 30.069 13.059 1.00 61.50 97 THR C CA 1
ATOM 3983 C C . THR C 1 97 ? 43.139 28.554 13.297 1.00 61.82 97 THR C C 1
ATOM 3984 O O . THR C 1 97 ? 42.033 28.006 13.182 1.00 61.80 97 THR C O 1
ATOM 3988 N N . VAL C 1 98 ? 44.274 27.911 13.611 1.00 62.49 98 VAL C N 1
ATOM 3989 C CA . VAL C 1 98 ? 44.371 26.455 13.950 1.00 63.35 98 VAL C CA 1
ATOM 3990 C C . VAL C 1 98 ? 43.440 26.177 15.131 1.00 63.02 98 VAL C C 1
ATOM 3991 O O . VAL C 1 98 ? 42.578 25.294 15.013 1.00 63.51 98 VAL C O 1
ATOM 3995 N N . SER C 1 99 ? 43.630 26.914 16.226 1.00 62.14 99 SER C N 1
ATOM 3996 C CA . SER C 1 99 ? 42.877 26.789 17.498 1.00 62.31 99 SER C CA 1
ATOM 3997 C C . SER C 1 99 ? 41.411 27.162 17.277 1.00 61.17 99 SER C C 1
ATOM 3998 O O . SER C 1 99 ? 40.563 26.594 17.961 1.00 60.96 99 SER C O 1
ATOM 4001 N N . LEU C 1 100 ? 41.128 28.086 16.364 1.00 60.25 100 LEU C N 1
ATOM 400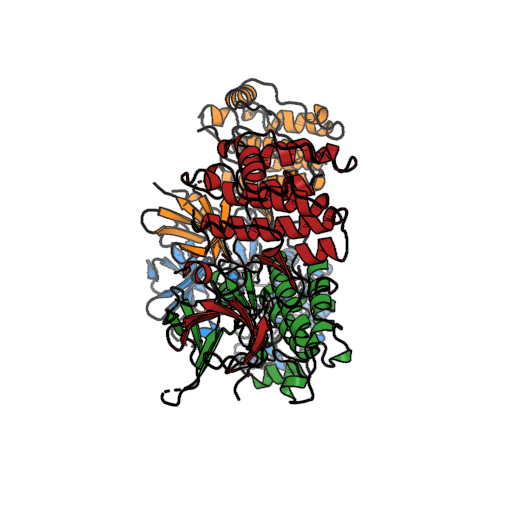2 C CA . LEU C 1 100 ? 39.733 28.452 15.995 1.00 60.36 100 LEU C CA 1
ATOM 4003 C C . LEU C 1 100 ? 39.055 27.244 15.337 1.00 60.29 100 LEU C C 1
ATOM 4004 O O . LEU C 1 100 ? 37.846 27.025 15.604 1.00 60.04 100 LEU C O 1
ATOM 4009 N N . LEU C 1 101 ? 39.804 26.489 14.523 1.00 60.55 101 LEU C N 1
ATOM 4010 C CA . LEU C 1 101 ? 39.303 25.272 13.832 1.00 61.49 101 LEU C CA 1
ATOM 4011 C C . LEU C 1 101 ? 39.109 24.141 14.859 1.00 62.31 101 LEU C C 1
ATOM 4012 O O . LEU C 1 101 ? 38.012 23.550 14.888 1.00 62.07 101 LEU C O 1
ATOM 4017 N N . ARG C 1 102 ? 40.123 23.860 15.680 1.00 63.13 102 ARG C N 1
ATOM 4018 C CA . ARG C 1 102 ? 40.074 22.796 16.715 1.00 65.18 102 ARG C CA 1
ATOM 4019 C C . ARG C 1 102 ? 38.894 23.057 17.667 1.00 65.88 102 ARG C C 1
ATOM 4020 O O . ARG C 1 102 ? 38.075 22.151 17.821 1.00 67.31 102 ARG C O 1
ATOM 4022 N N . ASP C 1 103 ? 38.755 24.269 18.199 1.00 67.07 103 ASP C N 1
ATOM 4023 C CA . ASP C 1 103 ? 37.939 24.593 19.403 1.00 68.14 103 ASP C CA 1
ATOM 4024 C C . ASP C 1 103 ? 36.521 25.063 19.041 1.00 66.67 103 ASP C C 1
ATOM 4025 O O . ASP C 1 103 ? 35.657 24.937 19.933 1.00 65.01 103 ASP C O 1
ATOM 4030 N N . ARG C 1 104 ? 36.292 25.624 17.844 1.00 66.89 104 ARG C N 1
ATOM 4031 C CA . ARG C 1 104 ? 34.973 26.220 17.488 1.00 67.97 104 ARG C CA 1
ATOM 4032 C C . ARG C 1 104 ? 34.389 25.655 16.194 1.00 69.00 104 ARG C C 1
ATOM 4033 O O . ARG C 1 104 ? 33.177 25.421 16.192 1.00 68.43 104 ARG C O 1
ATOM 4041 N N . TYR C 1 105 ? 35.182 25.453 15.145 1.00 63.76 105 TYR C N 1
ATOM 4042 C CA . TYR C 1 105 ? 34.698 25.148 13.768 1.00 65.37 105 TYR C CA 1
ATOM 4043 C C . TYR C 1 105 ? 35.410 23.917 13.199 1.00 64.61 105 TYR C C 1
ATOM 4044 O O . TYR C 1 105 ? 36.215 24.025 12.282 1.00 62.78 105 TYR C O 1
ATOM 4053 N N . PRO C 1 106 ? 35.239 22.713 13.783 1.00 65.72 106 PRO C N 1
ATOM 4054 C CA . PRO C 1 106 ? 36.041 21.550 13.388 1.00 66.17 106 PRO C CA 1
ATOM 4055 C C . PRO C 1 106 ? 35.823 21.103 11.935 1.00 67.00 106 PRO C C 1
ATOM 4056 O O . PRO C 1 106 ? 36.747 20.543 11.348 1.00 66.55 106 PRO C O 1
ATOM 4060 N N . ASN C 1 107 ? 34.632 21.379 11.393 1.00 69.41 107 ASN C N 1
ATOM 4061 C CA . ASN C 1 107 ? 34.209 20.997 10.019 1.00 71.12 107 ASN C CA 1
ATOM 4062 C C . ASN C 1 107 ? 34.387 22.175 9.059 1.00 69.20 107 ASN C C 1
ATOM 4063 O O . ASN C 1 107 ? 34.007 22.024 7.882 1.00 70.03 107 ASN C O 1
ATOM 4068 N N . GLY C 1 108 ? 34.940 23.296 9.527 1.00 67.59 108 GLY C N 1
ATOM 4069 C CA . GLY C 1 108 ? 35.230 24.475 8.686 1.00 65.55 108 GLY C CA 1
ATOM 4070 C C . GLY C 1 108 ? 34.615 25.742 9.253 1.00 63.81 108 GLY C C 1
ATOM 4071 O O . GLY C 1 108 ? 33.559 25.645 9.914 1.00 63.51 108 GLY C O 1
ATOM 4072 N N . MET C 1 109 ? 35.263 26.885 9.000 1.00 62.20 109 MET C N 1
ATOM 4073 C CA . MET C 1 109 ? 34.851 28.235 9.479 1.00 61.02 109 MET C CA 1
ATOM 4074 C C . MET C 1 109 ? 33.741 28.761 8.585 1.00 60.57 109 MET C C 1
ATOM 4075 O O . MET C 1 109 ? 33.619 28.326 7.441 1.00 61.29 109 MET C O 1
ATOM 4080 N N . PRO C 1 110 ? 32.903 29.702 9.082 1.00 59.67 110 PRO C N 1
ATOM 4081 C CA . PRO C 1 110 ? 31.895 30.348 8.241 1.00 59.83 110 PRO C CA 1
ATOM 4082 C C . PRO C 1 110 ? 32.521 31.057 7.029 1.00 58.70 110 PRO C C 1
ATOM 4083 O O . PRO C 1 110 ? 33.547 31.675 7.195 1.00 57.35 110 PRO C O 1
ATOM 4087 N N . GLY C 1 111 ? 31.899 30.943 5.852 1.00 59.27 111 GLY C N 1
ATOM 4088 C CA . GLY C 1 111 ? 32.357 31.548 4.584 1.00 59.24 111 GLY C CA 1
ATOM 4089 C C . GLY C 1 111 ? 32.759 33.014 4.737 1.00 58.52 111 GLY C C 1
ATOM 4090 O O . GLY C 1 111 ? 33.882 33.384 4.407 1.00 57.71 111 GLY C O 1
ATOM 4091 N N . PRO C 1 112 ? 31.867 33.896 5.238 1.00 60.01 112 PRO C N 1
ATOM 4092 C CA . PRO C 1 112 ? 32.201 35.308 5.432 1.00 60.39 112 PRO C CA 1
ATOM 4093 C C . PRO C 1 112 ? 33.461 35.551 6.277 1.00 59.89 112 PRO C C 1
ATOM 4094 O O . PRO C 1 112 ? 34.190 36.463 5.949 1.00 61.03 112 PRO C O 1
ATOM 4098 N N . GLU C 1 113 ? 33.699 34.753 7.326 1.00 59.52 113 GLU C N 1
ATOM 4099 C CA . GLU C 1 113 ? 34.886 34.907 8.216 1.00 58.42 113 GLU C CA 1
ATOM 4100 C C . GLU C 1 113 ? 36.140 34.498 7.439 1.00 58.65 113 GLU C C 1
ATOM 4101 O O . GLU C 1 113 ? 37.175 35.123 7.670 1.00 59.60 113 GLU C O 1
ATOM 4107 N N . VAL C 1 114 ? 36.052 33.511 6.542 1.00 59.23 114 VAL C N 1
ATOM 4108 C CA . VAL C 1 114 ? 37.217 33.036 5.738 1.00 59.30 114 VAL C CA 1
ATOM 4109 C C . VAL C 1 114 ? 37.593 34.117 4.718 1.00 59.44 114 VAL C C 1
ATOM 4110 O O . VAL C 1 114 ? 38.804 34.398 4.604 1.00 59.34 114 VAL C O 1
ATOM 4114 N N . THR C 1 115 ? 36.617 34.712 4.023 1.00 60.84 115 THR C N 1
ATOM 4115 C CA . THR C 1 115 ? 36.844 35.833 3.067 1.00 62.23 115 THR C CA 1
ATOM 4116 C C . THR C 1 115 ? 37.536 37.004 3.792 1.00 62.22 115 THR C C 1
ATOM 4117 O O . THR C 1 115 ? 38.505 37.572 3.231 1.00 61.78 115 THR C O 1
ATOM 4121 N N . GLU C 1 116 ? 37.071 37.339 4.999 1.00 61.94 116 GLU C N 1
ATOM 4122 C CA . GLU C 1 116 ? 37.687 38.389 5.854 1.00 61.96 116 GLU C CA 1
ATOM 4123 C C . GLU C 1 116 ? 39.168 38.049 6.054 1.00 60.26 116 GLU C C 1
ATOM 4124 O O . GLU C 1 116 ? 40.007 38.885 5.715 1.00 60.10 116 GLU C O 1
ATOM 4130 N N . ILE C 1 117 ? 39.474 36.842 6.545 1.00 57.93 117 ILE C N 1
ATOM 4131 C CA . ILE C 1 117 ? 40.857 36.432 6.928 1.00 56.49 117 ILE C CA 1
ATOM 4132 C C . ILE C 1 117 ? 41.733 36.388 5.676 1.00 55.37 117 ILE C C 1
ATOM 4133 O O . ILE C 1 117 ? 42.848 36.953 5.722 1.00 55.49 117 ILE C O 1
ATOM 4138 N N . ILE C 1 118 ? 41.256 35.757 4.600 1.00 54.15 118 ILE C N 1
ATOM 4139 C CA . ILE C 1 118 ? 42.089 35.532 3.384 1.00 53.75 118 ILE C CA 1
ATOM 4140 C C . ILE C 1 118 ? 42.364 36.887 2.718 1.00 54.70 118 ILE C C 1
ATOM 4141 O O . ILE C 1 118 ? 43.531 37.113 2.346 1.00 54.41 118 ILE C O 1
ATOM 4146 N N . THR C 1 119 ? 41.357 37.762 2.606 1.00 55.95 119 THR C N 1
ATOM 4147 C CA . THR C 1 119 ? 41.516 39.136 2.058 1.00 56.83 119 THR C CA 1
ATOM 4148 C C . THR C 1 119 ? 42.605 39.874 2.857 1.00 57.21 119 THR C C 1
ATOM 4149 O O . THR C 1 119 ? 43.524 40.435 2.230 1.00 57.52 119 THR C O 1
ATOM 4153 N N . ALA C 1 120 ? 42.519 39.871 4.190 1.00 57.08 120 ALA C N 1
ATOM 4154 C CA . ALA C 1 120 ? 43.471 40.573 5.086 1.00 57.35 120 ALA C CA 1
ATOM 4155 C C . ALA C 1 120 ? 44.891 40.076 4.818 1.00 57.49 120 ALA C C 1
ATOM 4156 O O . ALA C 1 120 ? 45.801 40.918 4.677 1.00 58.69 120 ALA C O 1
ATOM 4158 N N . VAL C 1 121 ? 45.071 38.751 4.756 1.00 56.55 121 VAL C N 1
ATOM 4159 C CA . VAL C 1 121 ? 46.401 38.103 4.555 1.00 56.25 121 VAL C CA 1
ATOM 4160 C C . VAL C 1 121 ? 46.857 38.336 3.106 1.00 56.05 121 VAL C C 1
ATOM 4161 O O . VAL C 1 121 ? 48.064 38.554 2.908 1.00 55.72 121 VAL C O 1
ATOM 4165 N N . ALA C 1 122 ? 45.932 38.307 2.144 1.00 55.99 122 ALA C N 1
ATOM 4166 C CA . ALA C 1 122 ? 46.210 38.530 0.706 1.00 56.98 122 ALA C CA 1
ATOM 4167 C C . ALA C 1 122 ? 46.848 39.911 0.532 1.00 59.05 122 ALA C C 1
ATOM 4168 O O . ALA C 1 122 ? 47.847 40.042 -0.216 1.00 59.71 122 ALA C O 1
ATOM 4170 N N . GLU C 1 123 ? 46.291 40.902 1.226 1.00 60.98 123 GLU C N 1
ATOM 4171 C CA . GLU C 1 123 ? 46.760 42.305 1.196 1.00 62.32 123 GLU C CA 1
ATOM 4172 C C . GLU C 1 123 ? 48.182 42.365 1.763 1.00 62.41 123 GLU C C 1
ATOM 4173 O O . GLU C 1 123 ? 49.078 42.891 1.065 1.00 62.72 123 GLU C O 1
ATOM 4179 N N . ALA C 1 124 ? 48.389 41.817 2.961 1.00 62.09 124 ALA C N 1
ATOM 4180 C CA . ALA C 1 124 ? 49.709 41.765 3.637 1.00 62.65 124 ALA C CA 1
ATOM 4181 C C . ALA C 1 124 ? 50.742 41.170 2.677 1.00 62.44 124 ALA C C 1
ATOM 4182 O O . ALA C 1 124 ? 51.843 41.739 2.564 1.00 64.07 124 ALA C O 1
ATOM 4184 N N . LEU C 1 125 ? 50.391 40.078 1.998 1.00 60.61 125 LEU C N 1
ATOM 4185 C CA . LEU C 1 125 ? 51.331 39.331 1.127 1.00 61.13 125 LEU C CA 1
ATOM 4186 C C . LEU C 1 125 ? 51.610 40.150 -0.135 1.00 61.78 125 LEU C C 1
ATOM 4187 O O . LEU C 1 125 ? 52.793 40.276 -0.492 1.00 62.22 125 LEU C O 1
ATOM 4192 N N . ASP C 1 126 ? 50.567 40.687 -0.774 1.00 62.79 126 ASP C N 1
ATOM 4193 C CA . ASP C 1 126 ? 50.684 41.521 -2.004 1.00 64.03 126 ASP C CA 1
ATOM 4194 C C . ASP C 1 126 ? 51.576 42.732 -1.710 1.00 65.38 126 ASP C C 1
ATOM 4195 O O . ASP C 1 126 ? 52.442 43.053 -2.551 1.00 66.81 126 ASP C O 1
ATOM 4200 N N . TYR C 1 127 ? 51.400 43.352 -0.542 1.00 66.17 127 TYR C N 1
ATOM 4201 C CA . TYR C 1 127 ? 52.240 44.481 -0.060 1.00 68.25 127 TYR C CA 1
ATOM 4202 C C . TYR C 1 127 ? 53.703 44.019 0.001 1.00 68.18 127 TYR C C 1
ATOM 4203 O O . TYR C 1 127 ? 54.570 44.683 -0.576 1.00 68.67 127 TYR C O 1
ATOM 4212 N N . ALA C 1 128 ? 53.969 42.897 0.674 1.00 68.01 128 ALA C N 1
ATOM 4213 C CA . ALA C 1 128 ? 55.336 42.357 0.877 1.00 68.34 128 ALA C CA 1
ATOM 4214 C C . ALA C 1 128 ? 55.951 41.994 -0.476 1.00 68.49 128 ALA C C 1
ATOM 4215 O O . ALA C 1 128 ? 57.159 42.230 -0.656 1.00 68.62 128 ALA C O 1
ATOM 4217 N N . HIS C 1 129 ? 55.142 41.473 -1.403 1.00 68.87 129 HIS C N 1
ATOM 4218 C CA . HIS C 1 129 ? 55.604 41.034 -2.746 1.00 70.57 129 HIS C CA 1
ATOM 4219 C C . HIS C 1 129 ? 56.074 42.254 -3.544 1.00 72.29 129 HIS C C 1
ATOM 4220 O O . HIS C 1 129 ? 57.167 42.173 -4.129 1.00 72.88 129 HIS C O 1
ATOM 4227 N N . GLU C 1 130 ? 55.300 43.343 -3.536 1.00 75.42 130 GLU C N 1
ATOM 4228 C CA . GLU C 1 130 ? 55.648 44.629 -4.210 1.00 79.00 130 GLU C CA 1
ATOM 4229 C C . GLU C 1 130 ? 57.024 45.122 -3.746 1.00 79.42 130 GLU C C 1
ATOM 4230 O O . GLU C 1 130 ? 57.672 45.813 -4.541 1.00 81.30 130 GLU C O 1
ATOM 4236 N N . ARG C 1 131 ? 57.437 44.778 -2.520 1.00 79.04 131 ARG C N 1
ATOM 4237 C CA . ARG C 1 131 ? 58.753 45.135 -1.915 1.00 80.78 131 ARG C CA 1
ATOM 4238 C C . ARG C 1 131 ? 59.753 43.972 -2.026 1.00 80.09 131 ARG C C 1
ATOM 4239 O O . ARG C 1 131 ? 60.734 43.964 -1.248 1.00 79.71 131 ARG C O 1
ATOM 4247 N N . ARG C 1 132 ? 59.519 43.032 -2.951 1.00 78.64 132 ARG C N 1
ATOM 4248 C CA . ARG C 1 132 ? 60.439 41.911 -3.290 1.00 77.79 132 ARG C CA 1
ATOM 4249 C C . ARG C 1 132 ? 60.725 41.046 -2.045 1.00 76.89 132 ARG C C 1
ATOM 4250 O O . ARG C 1 132 ? 61.873 40.583 -1.904 1.00 77.51 132 ARG C O 1
ATOM 4252 N N . LEU C 1 133 ? 59.719 40.818 -1.189 1.00 75.03 133 LEU C N 1
ATOM 4253 C CA . LEU C 1 133 ? 59.823 39.955 0.020 1.00 74.02 133 LEU C CA 1
ATOM 4254 C C . LEU C 1 133 ? 58.711 38.902 0.000 1.00 70.67 133 LEU C C 1
ATOM 4255 O O . LEU C 1 133 ? 57.530 39.275 -0.158 1.00 69.81 133 LEU C O 1
ATOM 4260 N N . LEU C 1 134 ? 59.087 37.630 0.163 1.00 68.45 134 LEU C N 1
ATOM 4261 C CA . LEU C 1 134 ? 58.153 36.472 0.224 1.00 64.87 134 LEU C CA 1
ATOM 4262 C C . LEU C 1 134 ? 58.059 36.012 1.676 1.00 64.01 134 LEU C C 1
ATOM 4263 O O . LEU C 1 134 ? 59.096 36.039 2.369 1.00 66.66 134 LEU C O 1
ATOM 4268 N N . HIS C 1 135 ? 56.869 35.613 2.119 1.00 61.70 135 HIS C N 1
ATOM 4269 C CA . HIS C 1 135 ? 56.644 35.060 3.479 1.00 61.59 135 HIS C CA 1
ATOM 4270 C C . HIS C 1 135 ? 57.322 33.691 3.570 1.00 61.84 135 HIS C C 1
ATOM 4271 O O . HIS C 1 135 ? 58.131 33.502 4.478 1.00 63.21 135 HIS C O 1
ATOM 4278 N N . ARG C 1 136 ? 56.978 32.786 2.647 1.00 61.54 136 ARG C N 1
ATOM 4279 C CA . ARG C 1 136 ? 57.618 31.460 2.419 1.00 62.37 136 ARG C CA 1
ATOM 4280 C C . ARG C 1 136 ? 57.002 30.387 3.332 1.00 59.77 136 ARG C C 1
ATOM 4281 O O . ARG C 1 136 ? 57.290 29.233 3.083 1.00 59.21 136 ARG C O 1
ATOM 4289 N N . ASP C 1 137 ? 56.140 30.736 4.296 1.00 57.64 137 ASP C N 1
ATOM 4290 C CA . ASP C 1 137 ? 55.517 29.762 5.226 1.00 56.80 137 ASP C CA 1
ATOM 4291 C C . ASP C 1 137 ? 54.101 30.202 5.633 1.00 54.30 137 ASP C C 1
ATOM 4292 O O . ASP C 1 137 ? 53.785 30.097 6.832 1.00 53.31 137 ASP C O 1
ATOM 4297 N N . VAL C 1 138 ? 53.256 30.614 4.678 1.00 52.77 138 VAL C N 1
ATOM 4298 C CA . VAL C 1 138 ? 51.826 30.944 4.963 1.00 52.36 138 VAL C CA 1
ATOM 4299 C C . VAL C 1 138 ? 51.109 29.662 5.409 1.00 51.88 138 VAL C C 1
ATOM 4300 O O . VAL C 1 138 ? 51.179 28.661 4.679 1.00 52.65 138 VAL C O 1
ATOM 4304 N N . LYS C 1 139 ? 50.474 29.693 6.578 1.00 51.17 139 LYS C N 1
ATOM 4305 C CA . LYS C 1 139 ? 49.743 28.534 7.145 1.00 51.22 139 LYS C CA 1
ATOM 4306 C C . LYS C 1 139 ? 48.823 29.022 8.258 1.00 50.76 139 LYS C C 1
ATOM 4307 O O . LYS C 1 139 ? 49.083 30.051 8.867 1.00 50.16 139 LYS C O 1
ATOM 4313 N N . PRO C 1 140 ? 47.740 28.275 8.572 1.00 50.72 140 PRO C N 1
ATOM 4314 C CA . PRO C 1 140 ? 46.798 28.675 9.618 1.00 50.71 140 PRO C CA 1
ATOM 4315 C C . PRO C 1 140 ? 47.439 29.134 10.938 1.00 52.04 140 PRO C C 1
ATOM 4316 O O . PRO C 1 140 ? 46.893 30.010 11.565 1.00 53.85 140 PRO C O 1
ATOM 4320 N N . ALA C 1 141 ? 48.575 28.568 11.319 1.00 53.46 141 ALA C N 1
ATOM 4321 C CA . ALA C 1 141 ? 49.247 28.825 12.616 1.00 55.17 141 ALA C CA 1
ATOM 4322 C C . ALA C 1 141 ? 49.946 30.191 12.599 1.00 56.01 141 ALA C C 1
ATOM 4323 O O . ALA C 1 141 ? 50.242 30.701 13.688 1.00 56.05 141 ALA C O 1
ATOM 4325 N N . ASN C 1 142 ? 50.227 30.732 11.411 1.00 57.46 142 ASN C N 1
ATOM 4326 C CA . ASN C 1 142 ? 50.847 32.071 11.204 1.00 59.59 142 ASN C CA 1
ATOM 4327 C C . ASN C 1 142 ? 49.785 33.149 10.962 1.00 58.83 142 ASN C C 1
ATOM 4328 O O . ASN C 1 142 ? 50.171 34.301 10.742 1.00 59.21 142 ASN C O 1
ATOM 4333 N N . ILE C 1 143 ? 48.501 32.786 10.957 1.00 58.83 143 ILE C N 1
ATOM 4334 C CA . ILE C 1 143 ? 47.375 33.757 10.848 1.00 58.73 143 ILE C CA 1
ATOM 4335 C C . ILE C 1 143 ? 46.786 33.908 12.249 1.00 58.90 143 ILE C C 1
ATOM 4336 O O . ILE C 1 143 ? 46.059 33.002 12.686 1.00 58.27 143 ILE C O 1
ATOM 4341 N N . LEU C 1 144 ? 47.114 35.017 12.910 1.00 60.36 144 LEU C N 1
ATOM 4342 C CA . LEU C 1 144 ? 46.680 35.346 14.291 1.00 61.23 144 LEU C CA 1
ATOM 4343 C C . LEU C 1 144 ? 45.524 36.338 14.217 1.00 61.19 144 LEU C C 1
ATOM 4344 O O . LEU C 1 144 ? 45.481 37.112 13.262 1.00 61.40 144 LEU C O 1
ATOM 4349 N N . ILE C 1 145 ? 44.605 36.258 15.170 1.00 61.49 145 ILE C N 1
ATOM 4350 C CA . ILE C 1 145 ? 43.458 37.194 15.309 1.00 61.94 145 ILE C CA 1
ATOM 4351 C C . ILE C 1 145 ? 43.414 37.656 16.766 1.00 63.00 145 ILE C C 1
ATOM 4352 O O . ILE C 1 145 ? 43.080 36.840 17.625 1.00 61.29 145 ILE C O 1
ATOM 4357 N N . ALA C 1 146 ? 43.776 38.913 17.028 1.00 65.32 146 ALA C N 1
ATOM 4358 C CA . ALA C 1 146 ? 43.682 39.520 18.372 1.00 66.74 146 ALA C CA 1
ATOM 4359 C C . ALA C 1 146 ? 42.223 39.867 18.646 1.00 66.79 146 ALA C C 1
ATOM 4360 O O . ALA C 1 146 ? 41.542 40.287 17.698 1.00 65.33 146 ALA C O 1
ATOM 4362 N N . ASN C 1 147 ? 41.778 39.656 19.892 1.00 67.92 147 ASN C N 1
ATOM 4363 C CA . ASN C 1 147 ? 40.422 40.021 20.370 1.00 70.62 147 ASN C CA 1
ATOM 4364 C C . ASN C 1 147 ? 39.403 39.575 19.326 1.00 70.20 147 ASN C C 1
ATOM 4365 O O . ASN C 1 147 ? 38.687 40.397 18.757 1.00 71.13 147 ASN C O 1
ATOM 4370 N N . PRO C 1 148 ? 39.327 38.264 19.006 1.00 69.76 148 PRO C N 1
ATOM 4371 C CA . PRO C 1 148 ? 38.468 37.781 17.921 1.00 69.22 148 PRO C CA 1
ATOM 4372 C C . PRO C 1 148 ? 36.990 38.167 18.069 1.00 69.08 148 PRO C C 1
ATOM 4373 O O . PRO C 1 148 ? 36.353 38.392 17.069 1.00 66.93 148 PRO C O 1
ATOM 4377 N N . ASP C 1 149 ? 36.501 38.224 19.311 1.00 70.98 149 ASP C N 1
ATOM 4378 C CA . ASP C 1 149 ? 35.065 38.355 19.678 1.00 72.55 149 ASP C CA 1
ATOM 4379 C C . ASP C 1 149 ? 34.753 39.809 20.067 1.00 71.21 149 ASP C C 1
ATOM 4380 O O . ASP C 1 149 ? 33.596 40.068 20.427 1.00 70.82 149 ASP C O 1
ATOM 4385 N N . SER C 1 150 ? 35.744 40.710 19.997 1.00 71.26 150 SER C N 1
ATOM 4386 C CA . SER C 1 150 ? 35.636 42.163 20.307 1.00 72.70 150 SER C CA 1
ATOM 4387 C C . SER C 1 150 ? 35.506 42.965 19.017 1.00 72.77 150 SER C C 1
ATOM 4388 O O . SER C 1 150 ? 35.786 42.462 17.930 1.00 70.86 150 SER C O 1
ATOM 4390 N N . PRO C 1 151 ? 35.061 44.237 19.100 1.00 75.23 151 PRO C N 1
ATOM 4391 C CA . PRO C 1 151 ? 35.182 45.171 17.977 1.00 76.07 151 PRO C CA 1
ATOM 4392 C C . PRO C 1 151 ? 36.642 45.476 17.582 1.00 76.40 151 PRO C C 1
ATOM 4393 O O . PRO C 1 151 ? 36.873 45.785 16.425 1.00 74.97 151 PRO C O 1
ATOM 4397 N N . ASP C 1 152 ? 37.584 45.352 18.529 1.00 77.97 152 ASP C N 1
ATOM 4398 C CA . ASP C 1 152 ? 39.042 45.611 18.336 1.00 78.64 152 ASP C CA 1
ATOM 4399 C C . ASP C 1 152 ? 39.704 44.446 17.580 1.00 76.88 152 ASP C C 1
ATOM 4400 O O . ASP C 1 152 ? 40.953 44.424 17.497 1.00 74.61 152 ASP C O 1
ATOM 4402 N N . ARG C 1 153 ? 38.895 43.523 17.040 1.00 76.77 153 ARG C N 1
ATOM 4403 C CA . ARG C 1 153 ? 39.298 42.352 16.210 1.00 73.97 153 ARG C CA 1
ATOM 4404 C C . ARG C 1 153 ? 40.323 42.793 15.165 1.00 72.72 153 ARG C C 1
ATOM 4405 O O . ARG C 1 153 ? 40.058 43.790 14.473 1.00 77.21 153 ARG C O 1
ATOM 4413 N N . ARG C 1 154 ? 41.437 42.068 15.064 1.00 71.95 154 ARG C N 1
ATOM 4414 C CA . ARG C 1 154 ? 42.563 42.394 14.160 1.00 70.63 154 ARG C CA 1
ATOM 4415 C C . ARG C 1 154 ? 43.228 41.103 13.674 1.00 67.41 154 ARG C C 1
ATOM 4416 O O . ARG C 1 154 ? 43.760 40.366 14.512 1.00 65.22 154 ARG C O 1
ATOM 4424 N N . ILE C 1 155 ? 43.210 40.879 12.360 1.00 65.60 155 ILE C N 1
ATOM 4425 C CA . ILE C 1 155 ? 43.845 39.730 11.651 1.00 63.35 155 ILE C CA 1
ATOM 4426 C C . ILE C 1 155 ? 45.295 40.108 11.341 1.00 64.49 155 ILE C C 1
ATOM 4427 O O . ILE C 1 155 ? 45.495 41.146 10.687 1.00 67.12 155 ILE C O 1
ATOM 4432 N N . MET C 1 156 ? 46.259 39.297 11.777 1.00 64.72 156 MET C N 1
ATOM 4433 C CA . MET C 1 156 ? 47.718 39.564 11.630 1.00 65.60 156 MET C CA 1
ATOM 4434 C C . MET C 1 156 ? 48.394 38.353 10.979 1.00 64.55 156 MET C C 1
ATOM 4435 O O . MET C 1 156 ? 48.041 37.222 11.331 1.00 64.33 156 MET C O 1
ATOM 4440 N N . LEU C 1 157 ? 49.334 38.596 10.064 1.00 64.72 157 LEU C N 1
ATOM 4441 C CA . LEU C 1 157 ? 50.236 37.577 9.475 1.00 64.09 157 LEU C CA 1
ATOM 4442 C C . LEU C 1 157 ? 51.583 37.672 10.190 1.00 66.08 157 LEU C C 1
ATOM 4443 O O . LEU C 1 157 ? 52.172 38.786 10.203 1.00 67.77 157 LEU C O 1
ATOM 4448 N N . ALA C 1 158 ? 52.036 36.562 10.776 1.00 67.50 158 ALA C N 1
ATOM 4449 C CA . ALA C 1 158 ? 53.252 36.503 11.616 1.00 70.42 158 ALA C CA 1
ATOM 4450 C C . ALA C 1 158 ? 54.301 35.612 10.950 1.00 72.08 158 ALA C C 1
ATOM 4451 O O . ALA C 1 158 ? 53.963 34.923 9.978 1.00 70.30 158 ALA C O 1
ATOM 4453 N N . ASP C 1 159 ? 55.535 35.670 11.459 1.00 76.94 159 ASP C N 1
ATOM 4454 C CA . ASP C 1 159 ? 56.656 34.737 11.165 1.00 80.99 159 ASP C CA 1
ATOM 4455 C C . ASP C 1 159 ? 57.153 34.932 9.726 1.00 80.26 159 ASP C C 1
ATOM 4456 O O . ASP C 1 159 ? 57.508 33.930 9.073 1.00 79.54 159 ASP C O 1
ATOM 4461 N N . PHE C 1 160 ? 57.220 36.185 9.260 1.00 80.82 160 PHE C N 1
ATOM 4462 C CA . PHE C 1 160 ? 57.987 36.579 8.052 1.00 80.85 160 PHE C CA 1
ATOM 4463 C C . PHE C 1 160 ? 59.479 36.236 8.246 1.00 82.72 160 PHE C C 1
ATOM 4464 O O . PHE C 1 160 ? 59.990 35.481 7.395 1.00 82.13 160 PHE C O 1
ATOM 4472 N N . THR C 1 181 ? 56.112 21.032 8.546 1.00 60.76 181 THR C N 1
ATOM 4473 C CA . THR C 1 181 ? 54.764 20.830 7.943 1.00 60.69 181 THR C CA 1
ATOM 4474 C C . THR C 1 181 ? 54.768 21.221 6.459 1.00 58.90 181 THR C C 1
ATOM 4475 O O . THR C 1 181 ? 55.150 22.359 6.130 1.00 60.54 181 THR C O 1
ATOM 4479 N N . VAL C 1 182 ? 54.274 20.315 5.618 1.00 56.72 182 VAL C N 1
ATOM 4480 C CA . VAL C 1 182 ? 54.370 20.358 4.128 1.00 55.10 182 VAL C CA 1
ATOM 4481 C C . VAL C 1 182 ? 52.956 20.456 3.548 1.00 53.90 182 VAL C C 1
ATOM 4482 O O . VAL C 1 182 ? 52.809 20.402 2.314 1.00 53.72 182 VAL C O 1
ATOM 4486 N N . SER C 1 183 ? 51.951 20.603 4.404 1.00 53.04 183 SER C N 1
ATOM 4487 C CA . SER C 1 183 ? 50.524 20.675 4.006 1.00 53.61 183 SER C CA 1
ATOM 4488 C C . SER C 1 183 ? 50.241 21.833 3.036 1.00 52.78 183 SER C C 1
ATOM 4489 O O . SER C 1 183 ? 49.327 21.665 2.198 1.00 52.30 183 SER C O 1
ATOM 4492 N N . TYR C 1 184 ? 50.967 22.960 3.126 1.00 52.66 184 TYR C N 1
ATOM 4493 C CA . TYR C 1 184 ? 50.616 24.210 2.393 1.00 52.01 184 TYR C CA 1
ATOM 4494 C C . TYR C 1 184 ? 51.716 24.622 1.405 1.00 52.46 184 TYR C C 1
ATOM 4495 O O . TYR C 1 184 ? 51.403 25.509 0.579 1.00 52.16 184 TYR C O 1
ATOM 4504 N N . ALA C 1 185 ? 52.892 23.978 1.422 1.00 53.18 185 ALA C N 1
ATOM 4505 C CA . ALA C 1 185 ? 54.047 24.404 0.580 1.00 54.08 185 ALA C CA 1
ATOM 4506 C C . ALA C 1 185 ? 53.756 24.180 -0.912 1.00 54.68 185 ALA C C 1
ATOM 4507 O O . ALA C 1 185 ? 53.230 23.115 -1.263 1.00 55.15 185 ALA C O 1
ATOM 4509 N N . ALA C 1 186 ? 54.114 25.149 -1.746 1.00 55.09 186 ALA C N 1
ATOM 4510 C CA . ALA C 1 186 ? 53.928 25.125 -3.213 1.00 55.61 186 ALA C CA 1
ATOM 4511 C C . ALA C 1 186 ? 54.979 24.216 -3.823 1.00 55.78 186 ALA C C 1
ATOM 4512 O O . ALA C 1 186 ? 56.089 24.121 -3.304 1.00 56.08 186 ALA C O 1
ATOM 4514 N N . PRO C 1 187 ? 54.660 23.534 -4.941 1.00 56.64 187 PRO C N 1
ATOM 4515 C CA . PRO C 1 187 ? 55.580 22.583 -5.554 1.00 57.09 187 PRO C CA 1
ATOM 4516 C C . PRO C 1 187 ? 56.952 23.189 -5.879 1.00 58.56 187 PRO C C 1
ATOM 4517 O O . PRO C 1 187 ? 57.947 22.562 -5.589 1.00 58.71 187 PRO C O 1
ATOM 4521 N N . GLU C 1 188 ? 56.978 24.389 -6.457 1.00 60.33 188 GLU C N 1
ATOM 4522 C CA . GLU C 1 188 ? 58.238 25.082 -6.864 1.00 61.73 188 GLU C CA 1
ATOM 4523 C C . GLU C 1 188 ? 59.098 25.317 -5.617 1.00 61.61 188 GLU C C 1
ATOM 4524 O O . GLU C 1 188 ? 60.342 25.237 -5.742 1.00 62.10 188 GLU C O 1
ATOM 4530 N N . GLN C 1 189 ? 58.468 25.568 -4.464 1.00 60.44 189 GLN C N 1
ATOM 4531 C CA . GLN C 1 189 ? 59.192 25.816 -3.193 1.00 60.94 189 GLN C CA 1
ATOM 4532 C C . GLN C 1 189 ? 59.744 24.489 -2.660 1.00 60.87 189 GLN C C 1
ATOM 4533 O O . GLN C 1 189 ? 60.909 24.462 -2.230 1.00 61.49 189 GLN C O 1
ATOM 4539 N N . LEU C 1 190 ? 58.942 23.424 -2.704 1.00 59.36 190 LEU C N 1
ATOM 4540 C CA . LEU C 1 190 ? 59.389 22.055 -2.338 1.00 59.21 190 LEU C CA 1
ATOM 4541 C C . LEU C 1 190 ? 60.588 21.655 -3.209 1.00 59.64 190 LEU C C 1
ATOM 4542 O O . LEU C 1 190 ? 61.536 21.085 -2.652 1.00 60.11 190 LEU C O 1
ATOM 4547 N N . MET C 1 191 ? 60.565 21.969 -4.509 1.00 59.82 191 MET C N 1
ATOM 4548 C CA . MET C 1 191 ? 61.649 21.619 -5.471 1.00 61.60 191 MET C CA 1
ATOM 4549 C C . MET C 1 191 ? 62.893 22.493 -5.257 1.00 62.26 191 MET C C 1
ATOM 4550 O O . MET C 1 191 ? 63.946 22.165 -5.831 1.00 64.48 191 MET C O 1
ATOM 4555 N N . GLY C 1 192 ? 62.796 23.568 -4.477 1.00 62.52 192 GLY C N 1
ATOM 4556 C CA . GLY C 1 192 ? 63.914 24.501 -4.249 1.00 63.11 192 GLY C CA 1
ATOM 4557 C C . GLY C 1 192 ? 64.220 25.334 -5.481 1.00 63.66 192 GLY C C 1
ATOM 4558 O O . GLY C 1 192 ? 65.383 25.692 -5.634 1.00 65.11 192 GLY C O 1
ATOM 4559 N N . ASN C 1 193 ? 63.216 25.635 -6.311 1.00 64.55 193 ASN C N 1
ATOM 4560 C CA . ASN C 1 193 ? 63.344 26.479 -7.528 1.00 67.09 193 ASN C CA 1
ATOM 4561 C C . ASN C 1 193 ? 63.246 27.963 -7.156 1.00 68.23 193 ASN C C 1
ATOM 4562 O O . ASN C 1 193 ? 62.932 28.263 -5.984 1.00 66.42 193 ASN C O 1
ATOM 4567 N N . GLU C 1 194 ? 63.489 28.844 -8.139 1.00 69.46 194 GLU C N 1
ATOM 4568 C CA . GLU C 1 194 ? 63.338 30.317 -8.017 1.00 70.86 194 GLU C CA 1
ATOM 4569 C C . GLU C 1 194 ? 61.868 30.617 -7.705 1.00 70.76 194 GLU C C 1
ATOM 4570 O O . GLU C 1 194 ? 60.982 30.082 -8.418 1.00 69.74 194 GLU C O 1
ATOM 4572 N N . LEU C 1 195 ? 61.628 31.421 -6.661 1.00 69.91 195 LEU C N 1
ATOM 4573 C CA . LEU C 1 195 ? 60.275 31.701 -6.116 1.00 68.10 195 LEU C CA 1
ATOM 4574 C C . LEU C 1 195 ? 59.787 33.072 -6.592 1.00 68.22 195 LEU C C 1
ATOM 4575 O O . LEU C 1 195 ? 60.615 33.918 -6.954 1.00 68.99 195 LEU C O 1
ATOM 4580 N N . ASP C 1 196 ? 58.475 33.268 -6.564 1.00 67.42 196 ASP C N 1
ATOM 4581 C CA . ASP C 1 196 ? 57.825 34.593 -6.687 1.00 67.29 196 ASP C CA 1
ATOM 4582 C C . ASP C 1 196 ? 56.613 34.582 -5.749 1.00 67.10 196 ASP C C 1
ATOM 4583 O O . ASP C 1 196 ? 56.430 33.586 -5.013 1.00 64.95 196 ASP C O 1
ATOM 4588 N N . GLY C 1 197 ? 55.825 35.654 -5.764 1.00 68.85 197 GLY C N 1
ATOM 4589 C CA . GLY C 1 197 ? 54.653 35.832 -4.889 1.00 69.72 197 GLY C CA 1
ATOM 4590 C C . GLY C 1 197 ? 53.660 34.694 -5.028 1.00 69.41 197 GLY C C 1
ATOM 4591 O O . GLY C 1 197 ? 52.978 34.388 -4.031 1.00 70.70 197 GLY C O 1
ATOM 4592 N N . ARG C 1 198 ? 53.586 34.063 -6.201 1.00 68.69 198 ARG C N 1
ATOM 4593 C CA . ARG C 1 198 ? 52.572 33.017 -6.478 1.00 68.86 198 ARG C CA 1
ATOM 4594 C C . ARG C 1 198 ? 52.825 31.780 -5.600 1.00 67.05 198 ARG C C 1
ATOM 4595 O O . ARG C 1 198 ? 51.882 30.986 -5.447 1.00 67.07 198 ARG C O 1
ATOM 4603 N N . ALA C 1 199 ? 54.021 31.616 -5.020 1.00 64.85 199 ALA C N 1
ATOM 4604 C CA . ALA C 1 199 ? 54.317 30.538 -4.051 1.00 62.58 199 ALA C CA 1
ATOM 4605 C C . ALA C 1 199 ? 53.489 30.757 -2.784 1.00 61.72 199 ALA C C 1
ATOM 4606 O O . ALA C 1 199 ? 52.828 29.807 -2.347 1.00 64.65 199 ALA C O 1
ATOM 4608 N N . ASP C 1 200 ? 53.511 31.968 -2.224 1.00 61.37 200 ASP C N 1
ATOM 4609 C CA . ASP C 1 200 ? 52.699 32.354 -1.037 1.00 59.95 200 ASP C CA 1
ATOM 4610 C C . ASP C 1 200 ? 51.208 32.245 -1.376 1.00 59.18 200 ASP C C 1
ATOM 4611 O O . ASP C 1 200 ? 50.421 31.916 -0.462 1.00 58.65 200 ASP C O 1
ATOM 4616 N N . GLN C 1 201 ? 50.822 32.523 -2.628 1.00 58.32 201 GLN C N 1
ATOM 4617 C CA . GLN C 1 201 ? 49.406 32.439 -3.073 1.00 57.76 201 GLN C CA 1
ATOM 4618 C C . GLN C 1 201 ? 48.923 30.995 -2.864 1.00 56.05 201 GLN C C 1
ATOM 4619 O O . GLN C 1 201 ? 47.867 30.798 -2.217 1.00 54.95 201 GLN C O 1
ATOM 4625 N N . TYR C 1 202 ? 49.684 30.034 -3.395 1.00 54.89 202 TYR C N 1
ATOM 4626 C CA . TYR C 1 202 ? 49.448 28.576 -3.255 1.00 54.10 202 TYR C CA 1
ATOM 4627 C C . TYR C 1 202 ? 49.202 28.258 -1.775 1.00 52.93 202 TYR C C 1
ATOM 4628 O O . TYR C 1 202 ? 48.152 27.666 -1.433 1.00 52.75 202 TYR C O 1
ATOM 4637 N N . ALA C 1 203 ? 50.140 28.656 -0.915 1.00 51.59 203 ALA C N 1
ATOM 4638 C CA . ALA C 1 203 ? 50.071 28.416 0.542 1.00 51.01 203 ALA C CA 1
ATOM 4639 C C . ALA C 1 203 ? 48.775 29.010 1.094 1.00 51.32 203 ALA C C 1
ATOM 4640 O O . ALA C 1 203 ? 48.082 28.304 1.852 1.00 51.22 203 ALA C O 1
ATOM 4642 N N . LEU C 1 204 ? 48.447 30.249 0.706 1.00 52.19 204 LEU C N 1
ATOM 4643 C CA . LEU C 1 204 ? 47.224 30.965 1.164 1.00 52.56 204 LEU C CA 1
ATOM 4644 C C . LEU C 1 204 ? 45.978 30.198 0.707 1.00 52.46 204 LEU C C 1
ATOM 4645 O O . LEU C 1 204 ? 45.018 30.123 1.486 1.00 52.61 204 LEU C O 1
ATOM 4650 N N . ALA C 1 205 ? 45.988 29.671 -0.516 1.00 52.54 205 ALA C N 1
ATOM 4651 C CA . ALA C 1 205 ? 44.865 28.893 -1.085 1.00 53.60 205 ALA C CA 1
ATOM 4652 C C . ALA C 1 205 ? 44.706 27.574 -0.312 1.00 53.63 205 ALA C C 1
ATOM 4653 O O . ALA C 1 205 ? 43.554 27.222 0.069 1.00 55.03 205 ALA C O 1
ATOM 4655 N N . ALA C 1 206 ? 45.823 26.880 -0.071 1.00 52.39 206 ALA C N 1
ATOM 4656 C CA . ALA C 1 206 ? 45.881 25.651 0.750 1.00 51.87 206 ALA C CA 1
ATOM 4657 C C . ALA C 1 206 ? 45.349 25.967 2.151 1.00 51.62 206 ALA C C 1
ATOM 4658 O O . ALA C 1 206 ? 44.542 25.170 2.685 1.00 51.86 206 ALA C O 1
ATOM 4660 N N . THR C 1 207 ? 45.770 27.098 2.716 1.00 51.56 207 THR C N 1
ATOM 4661 C CA . THR C 1 207 ? 45.290 27.603 4.029 1.00 51.66 207 THR C CA 1
ATOM 4662 C C . THR C 1 207 ? 43.768 27.789 3.972 1.00 51.31 207 THR C C 1
ATOM 4663 O O . THR C 1 207 ? 43.081 27.289 4.874 1.00 50.62 207 THR C O 1
ATOM 4667 N N . ALA C 1 208 ? 43.260 28.443 2.930 1.00 51.54 208 ALA C N 1
ATOM 4668 C CA . ALA C 1 208 ? 41.821 28.753 2.780 1.00 52.55 208 ALA C CA 1
ATOM 4669 C C . ALA C 1 208 ? 41.023 27.454 2.709 1.00 52.95 208 ALA C C 1
ATOM 4670 O O . ALA C 1 208 ? 39.956 27.368 3.381 1.00 53.78 208 ALA C O 1
ATOM 4672 N N . PHE C 1 209 ? 41.519 26.492 1.921 1.00 52.76 209 PHE C N 1
ATOM 4673 C CA . PHE C 1 209 ? 40.920 25.142 1.774 1.00 52.85 209 PHE C CA 1
ATOM 4674 C C . PHE C 1 209 ? 40.707 24.555 3.177 1.00 52.63 209 PHE C C 1
ATOM 4675 O O . PHE C 1 209 ? 39.573 24.152 3.525 1.00 52.68 209 PHE C O 1
ATOM 4683 N N . HIS C 1 210 ? 41.773 24.542 3.979 1.00 52.15 210 HIS C N 1
ATOM 4684 C CA . HIS C 1 210 ? 41.769 24.008 5.365 1.00 52.19 210 HIS C CA 1
ATOM 4685 C C . HIS C 1 210 ? 40.716 24.759 6.178 1.00 52.52 210 HIS C C 1
ATOM 4686 O O . HIS C 1 210 ? 39.859 24.085 6.768 1.00 52.96 210 HIS C O 1
ATOM 4693 N N . LEU C 1 211 ? 40.744 26.095 6.168 1.00 52.93 211 LEU C N 1
ATOM 4694 C CA . LEU C 1 211 ? 39.820 26.940 6.973 1.00 53.76 211 LEU C CA 1
ATOM 4695 C C . LEU C 1 211 ? 38.369 26.624 6.605 1.00 54.40 211 LEU C C 1
ATOM 4696 O O . LEU C 1 211 ? 37.558 26.608 7.534 1.00 55.39 211 LEU C O 1
ATOM 4701 N N . LEU C 1 212 ? 38.059 26.387 5.324 1.00 54.92 212 LEU C N 1
ATOM 4702 C CA . LEU C 1 212 ? 36.664 26.172 4.843 1.00 56.57 212 LEU C CA 1
ATOM 4703 C C . LEU C 1 212 ? 36.141 24.764 5.174 1.00 56.85 212 LEU C C 1
ATOM 4704 O O . LEU C 1 212 ? 34.948 24.666 5.514 1.00 56.85 212 LEU C O 1
ATOM 4709 N N . THR C 1 213 ? 36.972 23.719 5.039 1.00 56.47 213 THR C N 1
ATOM 4710 C CA . THR C 1 213 ? 36.548 22.297 5.075 1.00 56.07 213 THR C CA 1
ATOM 4711 C C . THR C 1 213 ? 36.832 21.632 6.424 1.00 55.84 213 THR C C 1
ATOM 4712 O O . THR C 1 213 ? 36.060 20.762 6.788 1.00 57.65 213 THR C O 1
ATOM 4716 N N . GLY C 1 214 ? 37.930 21.955 7.095 1.00 55.55 214 GLY C N 1
ATOM 4717 C CA . GLY C 1 214 ? 38.357 21.249 8.321 1.00 55.93 214 GLY C CA 1
ATOM 4718 C C . GLY C 1 214 ? 39.687 20.553 8.116 1.00 55.99 214 GLY C C 1
ATOM 4719 O O . GLY C 1 214 ? 40.333 20.267 9.135 1.00 56.61 214 GLY C O 1
ATOM 4720 N N . SER C 1 215 ? 40.110 20.357 6.861 1.00 56.28 215 SER C N 1
ATOM 4721 C CA . SER C 1 215 ? 41.350 19.620 6.497 1.00 56.37 215 SER C CA 1
ATOM 4722 C C . SER C 1 215 ? 42.027 20.242 5.271 1.00 55.26 215 SER C C 1
ATOM 4723 O O . SER C 1 215 ? 41.377 20.867 4.439 1.00 54.79 215 SER C O 1
ATOM 4726 N N . PRO C 1 216 ? 43.364 20.105 5.141 1.00 54.43 216 PRO C N 1
ATOM 4727 C CA . PRO C 1 216 ? 44.076 20.636 3.978 1.00 54.03 216 PRO C CA 1
ATOM 4728 C C . PRO C 1 216 ? 43.798 19.847 2.703 1.00 54.19 216 PRO C C 1
ATOM 4729 O O . PRO C 1 216 ? 43.303 18.729 2.759 1.00 54.67 216 PRO C O 1
ATOM 4733 N N . PRO C 1 217 ? 44.140 20.397 1.519 1.00 54.46 217 PRO C N 1
ATOM 4734 C CA . PRO C 1 217 ? 43.812 19.757 0.241 1.00 55.53 217 PRO C CA 1
ATOM 4735 C C . PRO C 1 217 ? 44.388 18.340 0.095 1.00 56.34 217 PRO C C 1
ATOM 4736 O O . PRO C 1 217 ? 43.730 17.535 -0.502 1.00 56.13 217 PRO C O 1
ATOM 4740 N N . PHE C 1 218 ? 45.593 18.104 0.608 1.00 56.91 218 PHE C N 1
ATOM 4741 C CA . PHE C 1 218 ? 46.245 16.807 0.504 1.00 57.63 218 PHE C CA 1
ATOM 4742 C C . PHE C 1 218 ? 46.626 16.359 1.901 1.00 58.98 218 PHE C C 1
ATOM 4743 O O . PHE C 1 218 ? 47.328 17.073 2.611 1.00 59.57 218 PHE C O 1
ATOM 4751 N N . GLN C 1 219 ? 46.179 15.175 2.299 1.00 61.83 219 GLN C N 1
ATOM 4752 C CA . GLN C 1 219 ? 46.482 14.667 3.634 1.00 63.15 219 GLN C CA 1
ATOM 4753 C C . GLN C 1 219 ? 46.949 13.220 3.663 1.00 63.68 219 GLN C C 1
ATOM 4754 O O . GLN C 1 219 ? 46.408 12.385 2.943 1.00 65.90 219 GLN C O 1
ATOM 4760 N N . HIS C 1 220 ? 47.947 12.927 4.492 1.00 64.44 220 HIS C N 1
ATOM 4761 C CA . HIS C 1 220 ? 48.485 11.576 4.607 1.00 64.94 220 HIS C CA 1
ATOM 4762 C C . HIS C 1 220 ? 49.384 11.553 5.833 1.00 65.50 220 HIS C C 1
ATOM 4763 O O . HIS C 1 220 ? 49.864 12.596 6.262 1.00 66.71 220 HIS C O 1
ATOM 4770 N N . ALA C 1 221 ? 49.618 10.373 6.398 1.00 68.41 221 ALA C N 1
ATOM 4771 C CA . ALA C 1 221 ? 50.458 10.251 7.612 1.00 68.66 221 ALA C CA 1
ATOM 4772 C C . ALA C 1 221 ? 51.906 10.465 7.142 1.00 67.98 221 ALA C C 1
ATOM 4773 O O . ALA C 1 221 ? 52.684 11.054 7.906 1.00 69.12 221 ALA C O 1
ATOM 4775 N N . ASN C 1 222 ? 52.231 10.022 5.922 1.00 66.18 222 ASN C N 1
ATOM 4776 C CA . ASN C 1 222 ? 53.580 10.130 5.306 1.00 64.86 222 ASN C CA 1
ATOM 4777 C C . ASN C 1 222 ? 53.743 11.495 4.642 1.00 61.87 222 ASN C C 1
ATOM 4778 O O . ASN C 1 222 ? 53.149 11.752 3.593 1.00 60.95 222 ASN C O 1
ATOM 4783 N N . PRO C 1 223 ? 54.586 12.395 5.204 1.00 60.34 223 PRO C N 1
ATOM 4784 C CA . PRO C 1 223 ? 54.851 13.702 4.593 1.00 58.80 223 PRO C CA 1
ATOM 4785 C C . PRO C 1 223 ? 55.285 13.593 3.125 1.00 58.31 223 PRO C C 1
ATOM 4786 O O . PRO C 1 223 ? 54.896 14.447 2.334 1.00 57.36 223 PRO C O 1
ATOM 4790 N N . ALA C 1 224 ? 56.077 12.560 2.802 1.00 58.03 224 ALA C N 1
ATOM 4791 C CA . ALA C 1 224 ? 56.617 12.317 1.445 1.00 57.45 224 ALA C CA 1
ATOM 4792 C C . ALA C 1 224 ? 55.452 12.176 0.462 1.00 56.61 224 ALA C C 1
ATOM 4793 O O . ALA C 1 224 ? 55.587 12.628 -0.682 1.00 56.56 224 ALA C O 1
ATOM 4795 N N . VAL C 1 225 ? 54.337 11.596 0.897 1.00 56.33 225 VAL C N 1
ATOM 4796 C CA . VAL C 1 225 ? 53.141 11.389 0.027 1.00 56.91 225 VAL C CA 1
ATOM 4797 C C . VAL C 1 225 ? 52.480 12.751 -0.224 1.00 56.13 225 VAL C C 1
ATOM 4798 O O . VAL C 1 225 ? 52.237 13.075 -1.400 1.00 55.20 225 VAL C O 1
ATOM 4802 N N . VAL C 1 226 ? 52.244 13.526 0.837 1.00 55.90 226 VAL C N 1
ATOM 4803 C CA . VAL C 1 226 ? 51.716 14.921 0.741 1.00 55.54 226 VAL C CA 1
ATOM 4804 C C . VAL C 1 226 ? 52.599 15.706 -0.244 1.00 54.45 226 VAL C C 1
ATOM 4805 O O . VAL C 1 226 ? 52.060 16.305 -1.190 1.00 53.13 226 VAL C O 1
ATOM 4809 N N . ILE C 1 227 ? 53.919 15.664 -0.065 1.00 54.56 227 ILE C N 1
ATOM 4810 C CA . ILE C 1 227 ? 54.887 16.375 -0.957 1.00 55.02 227 ILE C CA 1
ATOM 4811 C C . ILE C 1 227 ? 54.662 15.923 -2.407 1.00 55.14 227 ILE C C 1
ATOM 4812 O O . ILE C 1 227 ? 54.659 16.777 -3.284 1.00 54.74 227 ILE C O 1
ATOM 4817 N N . SER C 1 228 ? 54.489 14.626 -2.652 1.00 55.46 228 SER C N 1
ATOM 4818 C CA . SER C 1 228 ? 54.356 14.060 -4.019 1.00 55.92 228 SER C CA 1
ATOM 4819 C C . SER C 1 228 ? 53.057 14.564 -4.658 1.00 55.85 228 SER C C 1
ATOM 4820 O O . SER C 1 228 ? 53.035 14.756 -5.880 1.00 55.15 228 SER C O 1
ATOM 4823 N N . GLN C 1 229 ? 52.022 14.784 -3.857 1.00 56.93 229 GLN C N 1
ATOM 4824 C CA . GLN C 1 229 ? 50.697 15.243 -4.343 1.00 58.70 229 GLN C CA 1
ATOM 4825 C C . GLN C 1 229 ? 50.805 16.727 -4.723 1.00 58.32 229 GLN C C 1
ATOM 4826 O O . GLN C 1 229 ? 50.271 17.119 -5.786 1.00 59.65 229 GLN C O 1
ATOM 4832 N N . HIS C 1 230 ? 51.484 17.527 -3.899 1.00 56.20 230 HIS C N 1
ATOM 4833 C CA . HIS C 1 230 ? 51.847 18.930 -4.219 1.00 54.19 230 HIS C CA 1
ATOM 4834 C C . HIS C 1 230 ? 52.516 18.985 -5.597 1.00 54.65 230 HIS C C 1
ATOM 4835 O O . HIS C 1 230 ? 52.097 19.820 -6.417 1.00 54.05 230 HIS C O 1
ATOM 4842 N N . LEU C 1 231 ? 53.463 18.078 -5.861 1.00 55.93 231 LEU C N 1
ATOM 4843 C CA . LEU C 1 231 ? 54.308 18.069 -7.087 1.00 56.87 231 LEU C CA 1
ATOM 4844 C C . LEU C 1 231 ? 53.537 17.542 -8.299 1.00 58.52 231 LEU C C 1
ATOM 4845 O O . LEU C 1 231 ? 53.720 18.136 -9.382 1.00 59.44 231 LEU C O 1
ATOM 4850 N N . SER C 1 232 ? 52.729 16.483 -8.147 1.00 59.51 232 SER C N 1
ATOM 4851 C CA . SER C 1 232 ? 52.216 15.665 -9.280 1.00 60.81 232 SER C CA 1
ATOM 4852 C C . SER C 1 232 ? 50.678 15.591 -9.308 1.00 62.16 232 SER C C 1
ATOM 4853 O O . SER C 1 232 ? 50.128 15.512 -10.418 1.00 64.05 232 SER C O 1
ATOM 4855 N N . ALA C 1 233 ? 50.010 15.565 -8.152 1.00 62.27 233 ALA C N 1
ATOM 4856 C CA . ALA C 1 233 ? 48.569 15.240 -8.029 1.00 63.23 233 ALA C CA 1
ATOM 4857 C C . ALA C 1 233 ? 47.725 16.441 -8.439 1.00 64.13 233 ALA C C 1
ATOM 4858 O O . ALA C 1 233 ? 48.006 17.558 -7.971 1.00 63.84 233 ALA C O 1
ATOM 4860 N N . SER C 1 234 ? 46.709 16.201 -9.270 1.00 65.12 234 SER C N 1
ATOM 4861 C CA . SER C 1 234 ? 45.645 17.173 -9.608 1.00 65.96 234 SER C CA 1
ATOM 4862 C C . SER C 1 234 ? 45.105 17.787 -8.315 1.00 65.19 234 SER C C 1
ATOM 4863 O O . SER C 1 234 ? 44.882 17.078 -7.338 1.00 66.02 234 SER C O 1
ATOM 4866 N N . PRO C 1 235 ? 44.927 19.125 -8.231 1.00 64.91 235 PRO C N 1
ATOM 4867 C CA . PRO C 1 235 ? 44.372 19.731 -7.022 1.00 64.59 235 PRO C CA 1
ATOM 4868 C C . PRO C 1 235 ? 42.947 19.236 -6.813 1.00 63.87 235 PRO C C 1
ATOM 4869 O O . PRO C 1 235 ? 42.171 19.172 -7.765 1.00 64.61 235 PRO C O 1
ATOM 4873 N N . PRO C 1 236 ? 42.551 18.887 -5.570 1.00 63.34 236 PRO C N 1
ATOM 4874 C CA . PRO C 1 236 ? 41.257 18.255 -5.335 1.00 62.98 236 PRO C CA 1
ATOM 4875 C C . PRO C 1 236 ? 40.124 19.280 -5.462 1.00 62.28 236 PRO C C 1
ATOM 4876 O O . PRO C 1 236 ? 40.374 20.433 -5.248 1.00 62.45 236 PRO C O 1
ATOM 4880 N N . ALA C 1 237 ? 38.928 18.818 -5.818 1.00 62.49 237 ALA C N 1
ATOM 4881 C CA . ALA C 1 237 ? 37.686 19.608 -5.808 1.00 63.41 237 ALA C CA 1
ATOM 4882 C C . ALA C 1 237 ? 37.246 19.776 -4.353 1.00 63.63 237 ALA C C 1
ATOM 4883 O O . ALA C 1 237 ? 37.048 18.757 -3.668 1.00 66.22 237 ALA C O 1
ATOM 4885 N N . ILE C 1 238 ? 37.112 21.021 -3.901 1.00 63.16 238 ILE C N 1
ATOM 4886 C CA . ILE C 1 238 ? 36.640 21.368 -2.529 1.00 62.44 238 ILE C CA 1
ATOM 4887 C C . ILE C 1 238 ? 35.196 20.870 -2.385 1.00 62.64 238 ILE C C 1
ATOM 4888 O O . ILE C 1 238 ? 34.801 20.510 -1.264 1.00 61.99 238 ILE C O 1
ATOM 4893 N N . GLY C 1 239 ? 34.454 20.831 -3.495 1.00 63.37 239 GLY C N 1
ATOM 4894 C CA . GLY C 1 239 ? 33.076 20.309 -3.576 1.00 64.89 239 GLY C CA 1
ATOM 4895 C C . GLY C 1 239 ? 32.997 18.838 -3.217 1.00 65.81 239 GLY C C 1
ATOM 4896 O O . GLY C 1 239 ? 31.946 18.432 -2.677 1.00 68.67 239 GLY C O 1
ATOM 4897 N N . ASP C 1 240 ? 34.058 18.067 -3.488 1.00 65.73 240 ASP C N 1
ATOM 4898 C CA . ASP C 1 240 ? 34.151 16.615 -3.166 1.00 65.74 240 ASP C CA 1
ATOM 4899 C C . ASP C 1 240 ? 34.222 16.384 -1.646 1.00 65.52 240 ASP C C 1
ATOM 4900 O O . ASP C 1 240 ? 34.014 15.250 -1.236 1.00 66.75 240 ASP C O 1
ATOM 4905 N N . ARG C 1 241 ? 34.517 17.407 -0.839 1.00 66.67 241 ARG C N 1
ATOM 4906 C CA . ARG C 1 241 ? 34.563 17.307 0.652 1.00 67.59 241 ARG C CA 1
ATOM 4907 C C . ARG C 1 241 ? 33.319 17.947 1.264 1.00 66.50 241 ARG C C 1
ATOM 4908 O O . ARG C 1 241 ? 32.784 17.389 2.242 1.00 66.31 241 ARG C O 1
ATOM 4916 N N . VAL C 1 242 ? 32.929 19.113 0.743 1.00 65.71 242 VAL C N 1
ATOM 4917 C CA . VAL C 1 242 ? 31.770 19.921 1.221 1.00 65.49 242 VAL C CA 1
ATOM 4918 C C . VAL C 1 242 ? 30.935 20.300 0.003 1.00 65.64 242 VAL C C 1
ATOM 4919 O O . VAL C 1 242 ? 31.266 21.244 -0.707 1.00 64.96 242 VAL C O 1
ATOM 4923 N N . PRO C 1 243 ? 29.857 19.535 -0.299 1.00 66.37 243 PRO C N 1
ATOM 4924 C CA . PRO C 1 243 ? 29.030 19.774 -1.483 1.00 66.93 243 PRO C CA 1
ATOM 4925 C C . PRO C 1 243 ? 28.609 21.232 -1.703 1.00 67.11 243 PRO C C 1
ATOM 4926 O O . PRO C 1 243 ? 28.654 21.673 -2.833 1.00 66.34 243 PRO C O 1
ATOM 4930 N N . GLU C 1 244 ? 28.226 21.929 -0.627 1.00 67.91 244 GLU C N 1
ATOM 4931 C CA . GLU C 1 244 ? 27.793 23.357 -0.645 1.00 67.53 244 GLU C CA 1
ATOM 4932 C C . GLU C 1 244 ? 28.857 24.233 -1.323 1.00 66.19 244 GLU C C 1
ATOM 4933 O O . GLU C 1 244 ? 28.462 25.264 -1.895 1.00 66.57 244 GLU C O 1
ATOM 4935 N N . LEU C 1 245 ? 30.137 23.827 -1.288 1.00 65.46 245 LEU C N 1
ATOM 4936 C CA . LEU C 1 245 ? 31.302 24.643 -1.735 1.00 65.01 245 LEU C CA 1
ATOM 4937 C C . LEU C 1 245 ? 31.711 24.323 -3.180 1.00 64.43 245 LEU C C 1
ATOM 4938 O O . LEU C 1 245 ? 32.775 24.807 -3.598 1.00 64.58 245 LEU C O 1
ATOM 4943 N N . THR C 1 246 ? 30.896 23.583 -3.938 1.00 64.91 246 THR C N 1
ATOM 4944 C CA . THR C 1 246 ? 31.230 23.147 -5.327 1.00 64.85 246 THR C CA 1
ATOM 4945 C C . THR C 1 246 ? 31.577 24.353 -6.204 1.00 65.15 246 THR C C 1
ATOM 4946 O O . THR C 1 246 ? 32.508 24.273 -7.001 1.00 66.37 246 THR C O 1
ATOM 4950 N N . PRO C 1 247 ? 30.851 25.489 -6.121 1.00 65.40 247 PRO C N 1
ATOM 4951 C CA . PRO C 1 247 ? 31.162 26.655 -6.952 1.00 65.88 247 PRO C CA 1
ATOM 4952 C C . PRO C 1 247 ? 32.623 27.130 -6.894 1.00 65.52 247 PRO C C 1
ATOM 4953 O O . PRO C 1 247 ? 33.085 27.685 -7.886 1.00 66.85 247 PRO C O 1
ATOM 4957 N N . LEU C 1 248 ? 33.309 26.913 -5.764 1.00 64.67 248 LEU C N 1
ATOM 4958 C CA . LEU C 1 248 ? 34.714 27.351 -5.547 1.00 65.32 248 LEU C CA 1
ATOM 4959 C C . LEU C 1 248 ? 35.700 26.409 -6.256 1.00 65.67 248 LEU C C 1
ATOM 4960 O O . LEU C 1 248 ? 36.913 26.701 -6.210 1.00 69.10 248 LEU C O 1
ATOM 4965 N N . ASP C 1 249 ? 35.227 25.316 -6.861 1.00 64.66 249 ASP C N 1
ATOM 4966 C CA . ASP C 1 249 ? 36.101 24.262 -7.439 1.00 65.01 249 ASP C CA 1
ATOM 4967 C C . ASP C 1 249 ? 37.142 24.889 -8.366 1.00 64.99 249 ASP C C 1
ATOM 4968 O O . ASP C 1 249 ? 38.342 24.646 -8.199 1.00 65.06 249 ASP C O 1
ATOM 4973 N N . PRO C 1 250 ? 36.739 25.715 -9.365 1.00 64.21 250 PRO C N 1
ATOM 4974 C CA . PRO C 1 250 ? 37.697 26.231 -10.345 1.00 64.52 250 PRO C CA 1
ATOM 4975 C C . PRO C 1 250 ? 38.672 27.242 -9.715 1.00 64.05 250 PRO C C 1
ATOM 4976 O O . PRO C 1 250 ? 39.787 27.364 -10.219 1.00 63.92 250 PRO C O 1
ATOM 4980 N N . VAL C 1 251 ? 38.232 27.917 -8.640 1.00 62.81 251 VAL C N 1
ATOM 4981 C CA . VAL C 1 251 ? 39.030 28.908 -7.856 1.00 61.92 251 VAL C CA 1
ATOM 4982 C C . VAL C 1 251 ? 40.235 28.187 -7.247 1.00 59.84 251 VAL C C 1
ATOM 4983 O O . VAL C 1 251 ? 41.366 28.653 -7.464 1.00 59.94 251 VAL C O 1
ATOM 4987 N N . PHE C 1 252 ? 40.012 27.086 -6.528 1.00 58.71 252 PHE C N 1
ATOM 4988 C CA . PHE C 1 252 ? 41.101 26.296 -5.892 1.00 58.21 252 PHE C CA 1
ATOM 4989 C C . PHE C 1 252 ? 41.898 25.540 -6.960 1.00 58.10 252 PHE C C 1
ATOM 4990 O O . PHE C 1 252 ? 43.125 25.458 -6.815 1.00 57.33 252 PHE C O 1
ATOM 4998 N N . ALA C 1 253 ? 41.241 25.048 -8.012 1.00 59.39 253 ALA C N 1
ATOM 4999 C CA . ALA C 1 253 ? 41.913 24.425 -9.178 1.00 61.06 253 ALA C CA 1
ATOM 5000 C C . ALA C 1 253 ? 42.978 25.395 -9.717 1.00 63.71 253 ALA C C 1
ATOM 5001 O O . ALA C 1 253 ? 44.097 24.945 -10.031 1.00 64.61 253 ALA C O 1
ATOM 5003 N N . LYS C 1 254 ? 42.639 26.689 -9.790 1.00 65.11 254 LYS C N 1
ATOM 5004 C CA . LYS C 1 254 ? 43.497 27.760 -10.354 1.00 65.95 254 LYS C CA 1
ATOM 5005 C C . LYS C 1 254 ? 44.613 28.137 -9.373 1.00 65.40 254 LYS C C 1
ATOM 5006 O O . LYS C 1 254 ? 45.789 28.147 -9.787 1.00 66.60 254 LYS C O 1
ATOM 5012 N N . ALA C 1 255 ? 44.265 28.496 -8.137 1.00 63.67 255 ALA C N 1
ATOM 5013 C CA . ALA C 1 255 ? 45.229 28.993 -7.132 1.00 62.72 255 ALA C CA 1
ATOM 5014 C C . ALA C 1 255 ? 46.192 27.864 -6.728 1.00 62.48 255 ALA C C 1
ATOM 5015 O O . ALA C 1 255 ? 47.359 28.180 -6.395 1.00 62.00 255 ALA C O 1
ATOM 5017 N N . LEU C 1 256 ? 45.740 26.601 -6.769 1.00 62.34 256 LEU C N 1
ATOM 5018 C CA . LEU C 1 256 ? 46.558 25.416 -6.393 1.00 62.68 256 LEU C CA 1
ATOM 5019 C C . LEU C 1 256 ? 47.192 24.784 -7.641 1.00 64.78 256 LEU C C 1
ATOM 5020 O O . LEU C 1 256 ? 47.711 23.643 -7.531 1.00 68.72 256 LEU C O 1
ATOM 5025 N N . ALA C 1 257 ? 47.177 25.483 -8.777 1.00 64.99 257 ALA C N 1
ATOM 5026 C CA . ALA C 1 257 ? 47.807 25.033 -10.038 1.00 66.02 257 ALA C CA 1
ATOM 5027 C C . ALA C 1 257 ? 49.269 24.674 -9.774 1.00 66.70 257 ALA C C 1
ATOM 5028 O O . ALA C 1 257 ? 49.872 25.259 -8.856 1.00 65.86 257 ALA C O 1
ATOM 5030 N N . LYS C 1 258 ? 49.798 23.724 -10.550 1.00 68.30 258 LYS C N 1
ATOM 5031 C CA . LYS C 1 258 ? 51.187 23.207 -10.418 1.00 68.01 258 LYS C CA 1
ATOM 5032 C C . LYS C 1 258 ? 52.165 24.270 -10.905 1.00 69.51 258 LYS C C 1
ATOM 5033 O O . LYS C 1 258 ? 53.106 24.588 -10.159 1.00 71.49 258 LYS C O 1
ATOM 5039 N N . GLN C 1 259 ? 51.934 24.792 -12.112 1.00 70.48 259 GLN C N 1
ATOM 5040 C CA . GLN C 1 259 ? 52.757 25.868 -12.732 1.00 71.11 259 GLN C CA 1
ATOM 5041 C C . GLN C 1 259 ? 52.278 27.218 -12.191 1.00 70.04 259 GLN C C 1
ATOM 5042 O O . GLN C 1 259 ? 51.108 27.578 -12.352 1.00 68.92 259 GLN C O 1
ATOM 5044 N N . PRO C 1 260 ? 53.149 28.005 -11.511 1.00 70.11 260 PRO C N 1
ATOM 5045 C CA . PRO C 1 260 ? 52.797 29.355 -11.061 1.00 69.50 260 PRO C CA 1
ATOM 5046 C C . PRO C 1 260 ? 52.080 30.220 -12.112 1.00 69.74 260 PRO C C 1
ATOM 5047 O O . PRO C 1 260 ? 51.169 30.926 -11.746 1.00 68.72 260 PRO C O 1
ATOM 5051 N N . LYS C 1 261 ? 52.499 30.137 -13.381 1.00 70.72 261 LYS C N 1
ATOM 5052 C CA . LYS C 1 261 ? 51.936 30.887 -14.540 1.00 71.22 261 LYS C CA 1
ATOM 5053 C C . LYS C 1 261 ? 50.410 30.714 -14.628 1.00 70.21 261 LYS C C 1
ATOM 5054 O O . LYS C 1 261 ? 49.762 31.592 -15.206 1.00 71.32 261 LYS C O 1
ATOM 5056 N N . ASP C 1 262 ? 49.851 29.622 -14.101 1.00 69.60 262 ASP C N 1
ATOM 5057 C CA . ASP C 1 262 ? 48.418 29.255 -14.286 1.00 70.06 262 ASP C CA 1
ATOM 5058 C C . ASP C 1 262 ? 47.592 29.705 -13.071 1.00 68.26 262 ASP C C 1
ATOM 5059 O O . ASP C 1 262 ? 46.367 29.509 -13.091 1.00 67.52 262 ASP C O 1
ATOM 5064 N N . ARG C 1 263 ? 48.224 30.297 -12.057 1.00 67.20 263 ARG C N 1
ATOM 5065 C CA . ARG C 1 263 ? 47.530 30.793 -10.838 1.00 66.48 263 ARG C CA 1
ATOM 5066 C C . ARG C 1 263 ? 47.028 32.218 -11.088 1.00 67.83 263 ARG C C 1
ATOM 5067 O O . ARG C 1 263 ? 47.141 32.701 -12.239 1.00 69.84 263 ARG C O 1
ATOM 5075 N N . TYR C 1 264 ? 46.470 32.859 -10.058 1.00 67.27 264 TYR C N 1
ATOM 5076 C CA . TYR C 1 264 ? 46.070 34.288 -10.097 1.00 68.09 264 TYR C CA 1
ATOM 5077 C C . TYR C 1 264 ? 47.333 35.155 -10.124 1.00 70.29 264 TYR C C 1
ATOM 5078 O O . TYR C 1 264 ? 48.413 34.679 -9.745 1.00 71.63 264 TYR C O 1
ATOM 5087 N N . GLN C 1 265 ? 47.208 36.399 -10.576 1.00 73.16 265 GLN C N 1
ATOM 5088 C CA . GLN C 1 265 ? 48.361 37.327 -10.692 1.00 76.58 265 GLN C CA 1
ATOM 5089 C C . GLN C 1 265 ? 48.739 37.845 -9.303 1.00 76.09 265 GLN C C 1
ATOM 5090 O O . GLN C 1 265 ? 49.944 37.966 -9.045 1.00 78.26 265 GLN C O 1
ATOM 5096 N N . ARG C 1 266 ? 47.744 38.152 -8.464 1.00 74.77 266 ARG C N 1
ATOM 5097 C CA . ARG C 1 266 ? 47.920 38.651 -7.071 1.00 73.27 266 ARG C CA 1
ATOM 5098 C C . ARG C 1 266 ? 47.079 37.793 -6.117 1.00 70.81 266 ARG C C 1
ATOM 5099 O O . ARG C 1 266 ? 46.087 37.175 -6.566 1.00 69.91 266 ARG C O 1
ATOM 5101 N N . CYS C 1 267 ? 47.458 37.770 -4.840 1.00 69.81 267 CYS C N 1
ATOM 5102 C CA . CYS C 1 267 ? 46.743 37.049 -3.755 1.00 68.62 267 CYS C CA 1
ATOM 5103 C C . CYS C 1 267 ? 45.330 37.622 -3.565 1.00 67.96 267 CYS C C 1
ATOM 5104 O O . CYS C 1 267 ? 44.423 36.833 -3.265 1.00 67.98 267 CYS C O 1
ATOM 5107 N N . VAL C 1 268 ? 45.136 38.935 -3.718 1.00 68.32 268 VAL C N 1
ATOM 5108 C CA . VAL C 1 268 ? 43.793 39.573 -3.548 1.00 67.96 268 VAL C CA 1
ATOM 5109 C C . VAL C 1 268 ? 42.863 39.141 -4.687 1.00 67.54 268 VAL C C 1
ATOM 5110 O O . VAL C 1 268 ? 41.641 39.132 -4.463 1.00 67.76 268 VAL C O 1
ATOM 5114 N N . ASP C 1 269 ? 43.398 38.820 -5.866 1.00 67.85 269 ASP C N 1
ATOM 5115 C CA . ASP C 1 269 ? 42.577 38.288 -6.988 1.00 68.28 269 ASP C CA 1
ATOM 5116 C C . ASP C 1 269 ? 41.940 36.975 -6.522 1.00 66.76 269 ASP C C 1
ATOM 5117 O O . ASP C 1 269 ? 40.711 36.797 -6.723 1.00 66.78 269 ASP C O 1
ATOM 5122 N N . PHE C 1 270 ? 42.745 36.103 -5.901 1.00 64.29 270 PHE C N 1
ATOM 5123 C CA . PHE C 1 270 ? 42.284 34.823 -5.314 1.00 62.48 270 PHE C CA 1
ATOM 5124 C C . PHE C 1 270 ? 41.260 35.129 -4.222 1.00 62.64 270 PHE C C 1
ATOM 5125 O O . PHE C 1 270 ? 40.165 34.553 -4.279 1.00 64.21 270 PHE C O 1
ATOM 5133 N N . ALA C 1 271 ? 41.603 36.008 -3.277 1.00 63.33 271 ALA C N 1
ATOM 5134 C CA . ALA C 1 271 ? 40.729 36.419 -2.152 1.00 64.27 271 ALA C CA 1
ATOM 5135 C C . ALA C 1 271 ? 39.381 36.909 -2.692 1.00 66.23 271 ALA C C 1
ATOM 5136 O O . ALA C 1 271 ? 38.353 36.563 -2.075 1.00 64.03 271 ALA C O 1
ATOM 5138 N N . ARG C 1 272 ? 39.380 37.672 -3.793 1.00 70.27 272 ARG C N 1
ATOM 5139 C CA . ARG C 1 272 ? 38.145 38.237 -4.402 1.00 72.63 272 ARG C CA 1
ATOM 5140 C C . ARG C 1 272 ? 37.310 37.106 -5.012 1.00 72.70 272 ARG C C 1
ATOM 5141 O O . ARG C 1 272 ? 36.078 37.114 -4.813 1.00 73.49 272 ARG C O 1
ATOM 5149 N N . ALA C 1 273 ? 37.958 36.170 -5.720 1.00 73.03 273 ALA C N 1
ATOM 5150 C CA . ALA C 1 273 ? 37.304 35.009 -6.371 1.00 71.21 273 ALA C CA 1
ATOM 5151 C C . ALA C 1 273 ? 36.608 34.150 -5.307 1.00 69.61 273 ALA C C 1
ATOM 5152 O O . ALA C 1 273 ? 35.493 33.656 -5.580 1.00 70.56 273 ALA C O 1
ATOM 5154 N N . LEU C 1 274 ? 37.247 33.981 -4.143 1.00 68.09 274 LEU C N 1
ATOM 5155 C CA . LEU C 1 274 ? 36.664 33.320 -2.942 1.00 66.98 274 LEU C CA 1
ATOM 5156 C C . LEU C 1 274 ? 35.403 34.090 -2.526 1.00 67.34 274 LEU C C 1
ATOM 5157 O O . LEU C 1 274 ? 34.323 33.481 -2.520 1.00 67.23 274 LEU C O 1
ATOM 5162 N N . GLY C 1 275 ? 35.555 35.380 -2.203 1.00 67.04 275 GLY C N 1
ATOM 5163 C CA . GLY C 1 275 ? 34.466 36.253 -1.727 1.00 67.12 275 GLY C CA 1
ATOM 5164 C C . GLY C 1 275 ? 33.248 36.162 -2.619 1.00 66.79 275 GLY C C 1
ATOM 5165 O O . GLY C 1 275 ? 32.154 36.008 -2.068 1.00 65.92 275 GLY C O 1
ATOM 5166 N N . HIS C 1 276 ? 33.438 36.236 -3.942 1.00 67.83 276 HIS C N 1
ATOM 5167 C CA . HIS C 1 276 ? 32.363 36.227 -4.972 1.00 70.51 276 HIS C CA 1
ATOM 5168 C C . HIS C 1 276 ? 31.401 35.058 -4.730 1.00 70.89 276 HIS C C 1
ATOM 5169 O O . HIS C 1 276 ? 30.184 35.261 -4.886 1.00 70.62 276 HIS C O 1
ATOM 5171 N N . ARG C 1 277 ? 31.922 33.893 -4.344 1.00 73.64 277 ARG C N 1
ATOM 5172 C CA . ARG C 1 277 ? 31.123 32.643 -4.176 1.00 76.07 277 ARG C CA 1
ATOM 5173 C C . ARG C 1 277 ? 30.833 32.377 -2.692 1.00 76.07 277 ARG C C 1
ATOM 5174 O O . ARG C 1 277 ? 29.696 31.999 -2.382 1.00 77.63 277 ARG C O 1
ATOM 5182 N N . LEU C 1 278 ? 31.830 32.547 -1.817 1.00 76.43 278 LEU C N 1
ATOM 5183 C CA . LEU C 1 278 ? 31.713 32.285 -0.353 1.00 76.92 278 LEU C CA 1
ATOM 5184 C C . LEU C 1 278 ? 31.364 33.601 0.355 1.00 78.35 278 LEU C C 1
ATOM 5185 O O . LEU C 1 278 ? 30.293 34.171 0.109 1.00 79.31 278 LEU C O 1
ATOM 5187 N N . ALA D 1 4 ? 69.321 70.049 15.195 1.00 130.87 4 ALA D N 1
ATOM 5188 C CA . ALA D 1 4 ? 69.546 69.961 13.717 1.00 129.32 4 ALA D CA 1
ATOM 5189 C C . ALA D 1 4 ? 70.996 69.524 13.463 1.00 129.58 4 ALA D C 1
ATOM 5190 O O . ALA D 1 4 ? 71.894 70.416 13.442 1.00 131.86 4 ALA D O 1
ATOM 5192 N N . GLU D 1 5 ? 71.224 68.202 13.327 1.00 120.90 5 GLU D N 1
ATOM 5193 C CA . GLU D 1 5 ? 72.580 67.599 13.165 1.00 119.71 5 GLU D CA 1
ATOM 5194 C C . GLU D 1 5 ? 72.469 66.171 12.625 1.00 113.15 5 GLU D C 1
ATOM 5195 O O . GLU D 1 5 ? 71.691 65.414 13.197 1.00 115.27 5 GLU D O 1
ATOM 5197 N N . GLY D 1 6 ? 73.265 65.819 11.608 1.00 110.26 6 GLY D N 1
ATOM 5198 C CA . GLY D 1 6 ? 73.271 64.496 10.946 1.00 106.05 6 GLY D CA 1
ATOM 5199 C C . GLY D 1 6 ? 74.154 63.478 11.669 1.00 104.47 6 GLY D C 1
ATOM 5200 O O . GLY D 1 6 ? 74.771 62.613 10.991 1.00 101.79 6 GLY D O 1
ATOM 5201 N N . SER D 1 7 ? 74.224 63.576 13.000 1.00 103.93 7 SER D N 1
ATOM 5202 C CA . SER D 1 7 ? 75.120 62.784 13.881 1.00 105.73 7 SER D CA 1
ATOM 5203 C C . SER D 1 7 ? 74.447 61.466 14.311 1.00 105.74 7 SER D C 1
ATOM 5204 O O . SER D 1 7 ? 73.372 61.087 13.756 1.00 103.82 7 SER D O 1
ATOM 5206 N N . THR D 1 8 ? 75.090 60.789 15.271 1.00 107.01 8 THR D N 1
ATOM 5207 C CA . THR D 1 8 ? 74.621 59.550 15.944 1.00 104.65 8 THR D CA 1
ATOM 5208 C C . THR D 1 8 ? 74.062 59.909 17.326 1.00 105.47 8 THR D C 1
ATOM 5209 O O . THR D 1 8 ? 74.758 60.609 18.087 1.00 106.56 8 THR D O 1
ATOM 5211 N N . PHE D 1 9 ? 72.848 59.442 17.629 1.00 105.10 9 PHE D N 1
ATOM 5212 C CA . PHE D 1 9 ? 72.138 59.645 18.920 1.00 105.77 9 PHE D CA 1
ATOM 5213 C C . PHE D 1 9 ? 71.503 58.322 19.361 1.00 103.30 9 PHE D C 1
ATOM 5214 O O . PHE D 1 9 ? 70.558 57.845 18.696 1.00 100.38 9 PHE D O 1
ATOM 5222 N N . ALA D 1 10 ? 72.010 57.758 20.460 1.00 104.00 10 ALA D N 1
ATOM 5223 C CA . ALA D 1 10 ? 71.590 56.454 21.019 1.00 101.49 10 ALA D CA 1
ATOM 5224 C C . ALA D 1 10 ? 71.623 55.407 19.901 1.00 99.74 10 ALA D C 1
ATOM 5225 O O . ALA D 1 10 ? 70.678 54.618 19.816 1.00 102.09 10 ALA D O 1
ATOM 5227 N N . GLY D 1 11 ? 72.656 55.438 19.054 1.00 99.07 11 GLY D N 1
ATOM 5228 C CA . GLY D 1 11 ? 72.853 54.485 17.944 1.00 97.08 11 GLY D CA 1
ATOM 5229 C C . GLY D 1 11 ? 72.125 54.908 16.678 1.00 95.27 11 GLY D C 1
ATOM 5230 O O . GLY D 1 11 ? 72.561 54.491 15.583 1.00 93.72 11 GLY D O 1
ATOM 5231 N N . PHE D 1 12 ? 71.041 55.684 16.807 1.00 94.75 12 PHE D N 1
ATOM 5232 C CA . PHE D 1 12 ? 70.255 56.215 15.659 1.00 94.26 12 PHE D CA 1
ATOM 5233 C C . PHE D 1 12 ? 71.128 57.213 14.887 1.00 94.51 12 PHE D C 1
ATOM 5234 O O . PHE D 1 12 ? 71.842 57.991 15.533 1.00 94.12 12 PHE D O 1
ATOM 5236 N N . THR D 1 13 ? 71.092 57.177 13.552 1.00 94.71 13 THR D N 1
ATOM 5237 C CA . THR D 1 13 ? 71.683 58.223 12.670 1.00 97.41 13 THR D CA 1
ATOM 5238 C C . THR D 1 13 ? 70.598 59.260 12.349 1.00 98.10 13 THR D C 1
ATOM 5239 O O . THR D 1 13 ? 69.575 58.869 11.737 1.00 98.42 13 THR D O 1
ATOM 5243 N N . ILE D 1 14 ? 70.813 60.524 12.741 1.00 97.98 14 ILE D N 1
ATOM 5244 C CA . ILE D 1 14 ? 69.833 61.630 12.523 1.00 95.91 14 ILE D CA 1
ATOM 5245 C C . ILE D 1 14 ? 69.881 61.979 11.034 1.00 96.35 14 ILE D C 1
ATOM 5246 O O . ILE D 1 14 ? 71.002 62.036 10.494 1.00 99.02 14 ILE D O 1
ATOM 5248 N N . VAL D 1 15 ? 68.721 62.135 10.392 1.00 94.97 15 VAL D N 1
ATOM 5249 C CA . VAL D 1 15 ? 68.599 62.367 8.921 1.00 95.79 15 VAL D CA 1
ATOM 5250 C C . VAL D 1 15 ? 68.061 63.783 8.685 1.00 96.27 15 VAL D C 1
ATOM 5251 O O . VAL D 1 15 ? 68.686 64.511 7.902 1.00 98.24 15 VAL D O 1
ATOM 5255 N N . ARG D 1 16 ? 66.938 64.143 9.312 1.00 95.04 16 ARG D N 1
ATOM 5256 C CA . ARG D 1 16 ? 66.207 65.424 9.082 1.00 95.07 16 ARG D CA 1
ATOM 5257 C C . ARG D 1 16 ? 65.334 65.727 10.307 1.00 95.97 16 ARG D C 1
ATOM 5258 O O . ARG D 1 16 ? 65.050 64.776 11.066 1.00 96.56 16 ARG D O 1
ATOM 5260 N N . GLN D 1 17 ? 64.979 67.000 10.524 1.00 97.06 17 GLN D N 1
ATOM 5261 C CA . GLN D 1 17 ? 64.036 67.428 11.595 1.00 95.53 17 GLN D CA 1
ATOM 5262 C C . GLN D 1 17 ? 62.609 67.281 11.049 1.00 92.94 17 GLN D C 1
ATOM 5263 O O . GLN D 1 17 ? 62.388 67.639 9.879 1.00 91.18 17 GLN D O 1
ATOM 5265 N N . LEU D 1 18 ? 61.689 66.746 11.857 1.00 90.98 18 LEU D N 1
ATOM 5266 C CA . LEU D 1 18 ? 60.244 66.595 11.530 1.00 89.69 18 LEU D CA 1
ATOM 5267 C C . LEU D 1 18 ? 59.442 67.655 12.302 1.00 89.43 18 LEU D C 1
ATOM 5268 O O . LEU D 1 18 ? 58.287 67.908 11.904 1.00 86.74 18 LEU D O 1
ATOM 5270 N N . GLU D 1 25 ? 62.833 68.214 20.150 1.00 110.85 25 GLU D N 1
ATOM 5271 C CA . GLU D 1 25 ? 63.015 68.004 18.688 1.00 108.49 25 GLU D CA 1
ATOM 5272 C C . GLU D 1 25 ? 62.543 66.583 18.324 1.00 106.37 25 GLU D C 1
ATOM 5273 O O . GLU D 1 25 ? 62.855 65.646 19.091 1.00 108.01 25 GLU D O 1
ATOM 5275 N N . VAL D 1 26 ? 61.850 66.435 17.188 1.00 102.41 26 VAL D N 1
ATOM 5276 C CA . VAL D 1 26 ? 61.447 65.125 16.586 1.00 98.89 26 VAL D CA 1
ATOM 5277 C C . VAL D 1 26 ? 62.163 64.943 15.240 1.00 97.69 26 VAL D C 1
ATOM 5278 O O . VAL D 1 26 ? 61.890 65.724 14.313 1.00 99.11 26 VAL D O 1
ATOM 5282 N N . TYR D 1 27 ? 63.034 63.937 15.138 1.00 96.43 27 TYR D N 1
ATOM 5283 C CA . TYR D 1 27 ? 63.934 63.708 13.976 1.00 96.04 27 TYR D CA 1
ATOM 5284 C C . TYR D 1 27 ? 63.535 62.413 13.258 1.00 94.46 27 TYR D C 1
ATOM 5285 O O . TYR D 1 27 ? 63.180 61.439 13.938 1.00 96.09 27 TYR D O 1
ATOM 5287 N N . LEU D 1 28 ? 63.594 62.410 11.922 1.00 93.17 28 LEU D N 1
ATOM 5288 C CA . LEU D 1 28 ? 63.694 61.178 11.094 1.00 93.05 28 LEU D CA 1
ATOM 5289 C C . LEU D 1 28 ? 65.103 60.606 11.295 1.00 95.41 28 LEU D C 1
ATOM 5290 O O . LEU D 1 28 ? 66.075 61.350 11.073 1.00 99.27 28 LEU D O 1
ATOM 5292 N N . ALA D 1 29 ? 65.209 59.355 11.751 1.00 95.22 29 ALA D N 1
ATOM 5293 C CA . ALA D 1 29 ? 66.491 58.731 12.150 1.00 96.87 29 ALA D CA 1
ATOM 5294 C C . ALA D 1 29 ? 66.559 57.282 11.651 1.00 97.27 29 ALA D C 1
ATOM 5295 O O . ALA D 1 29 ? 65.532 56.573 11.758 1.00 96.37 29 ALA D O 1
ATOM 5297 N N . ARG D 1 30 ? 67.721 56.870 11.126 1.00 97.60 30 ARG D N 1
ATOM 5298 C CA . ARG D 1 30 ? 68.011 55.458 10.757 1.00 97.56 30 ARG D CA 1
ATOM 5299 C C . ARG D 1 30 ? 68.261 54.675 12.052 1.00 97.81 30 ARG D C 1
ATOM 5300 O O . ARG D 1 30 ? 69.098 55.132 12.854 1.00 97.61 30 ARG D O 1
ATOM 5302 N N . HIS D 1 31 ? 67.530 53.573 12.258 1.00 97.60 31 HIS D N 1
ATOM 5303 C CA . HIS D 1 31 ? 67.572 52.725 13.481 1.00 97.44 31 HIS D CA 1
ATOM 5304 C C . HIS D 1 31 ? 68.954 52.082 13.575 1.00 98.33 31 HIS D C 1
ATOM 5305 O O . HIS D 1 31 ? 69.530 51.705 12.557 1.00 97.89 31 HIS D O 1
ATOM 5312 N N . PRO D 1 32 ? 69.545 51.964 14.785 1.00 98.96 32 PRO D N 1
ATOM 5313 C CA . PRO D 1 32 ? 70.877 51.375 14.931 1.00 100.88 32 PRO D CA 1
ATOM 5314 C C . PRO D 1 32 ? 71.032 49.920 14.447 1.00 101.53 32 PRO D C 1
ATOM 5315 O O . PRO D 1 32 ? 72.111 49.596 14.000 1.00 102.38 32 PRO D O 1
ATOM 5319 N N . ARG D 1 33 ? 69.987 49.088 14.536 1.00 101.65 33 ARG D N 1
ATOM 5320 C CA . ARG D 1 33 ? 70.081 47.626 14.266 1.00 104.91 33 ARG D CA 1
ATOM 5321 C C . ARG D 1 33 ? 69.202 47.220 13.078 1.00 103.87 33 ARG D C 1
ATOM 5322 O O . ARG D 1 33 ? 69.663 46.392 12.275 1.00 105.21 33 ARG D O 1
ATOM 5330 N N . LEU D 1 34 ? 67.979 47.742 12.981 1.00 101.41 34 LEU D N 1
ATOM 5331 C CA . LEU D 1 34 ? 67.029 47.390 11.891 1.00 100.13 34 LEU D CA 1
ATOM 5332 C C . LEU D 1 34 ? 67.243 48.341 10.719 1.00 98.23 34 LEU D C 1
ATOM 5333 O O . LEU D 1 34 ? 67.448 49.533 10.924 1.00 97.96 34 LEU D O 1
ATOM 5338 N N . PRO D 1 35 ? 67.207 47.853 9.459 1.00 96.48 35 PRO D N 1
ATOM 5339 C CA . PRO D 1 35 ? 67.403 48.711 8.294 1.00 96.16 35 PRO D CA 1
ATOM 5340 C C . PRO D 1 35 ? 66.090 49.398 7.895 1.00 93.74 35 PRO D C 1
ATOM 5341 O O . PRO D 1 35 ? 65.433 48.965 6.960 1.00 93.29 35 PRO D O 1
ATOM 5345 N N . ARG D 1 36 ? 65.726 50.442 8.640 1.00 91.88 36 ARG D N 1
ATOM 5346 C CA . ARG D 1 36 ? 64.526 51.279 8.381 1.00 92.10 36 ARG D CA 1
ATOM 5347 C C . ARG D 1 36 ? 64.725 52.644 9.047 1.00 93.18 36 ARG D C 1
ATOM 5348 O O . ARG D 1 36 ? 65.633 52.771 9.904 1.00 93.08 36 ARG D O 1
ATOM 5356 N N . GLN D 1 37 ? 63.874 53.612 8.693 1.00 93.18 37 GLN D N 1
ATOM 5357 C CA . GLN D 1 37 ? 63.855 54.972 9.291 1.00 92.16 37 GLN D CA 1
ATOM 5358 C C . GLN D 1 37 ? 62.736 55.023 10.339 1.00 89.48 37 GLN D C 1
ATOM 5359 O O . GLN D 1 37 ? 61.623 54.531 10.054 1.00 85.66 37 GLN D O 1
ATOM 5361 N N . ASP D 1 38 ? 63.042 55.601 11.501 1.00 89.97 38 ASP D N 1
ATOM 5362 C CA . ASP D 1 38 ? 62.089 55.828 12.616 1.00 89.53 38 ASP D CA 1
ATOM 5363 C C . ASP D 1 38 ? 62.003 57.327 12.920 1.00 90.73 38 ASP D C 1
ATOM 5364 O O . ASP D 1 38 ? 62.910 58.082 12.494 1.00 93.66 38 ASP D O 1
ATOM 5369 N N . ALA D 1 39 ? 60.936 57.727 13.617 1.00 90.09 39 ALA D N 1
ATOM 5370 C CA . ALA D 1 39 ? 60.745 59.074 14.195 1.00 89.54 39 ALA D CA 1
ATOM 5371 C C . ALA D 1 39 ? 61.259 59.058 15.637 1.00 89.31 39 ALA D C 1
ATOM 5372 O O . ALA D 1 39 ? 60.695 58.308 16.439 1.00 87.04 39 ALA D O 1
ATOM 5374 N N . LEU D 1 40 ? 62.308 59.827 15.930 1.00 90.84 40 LEU D N 1
ATOM 5375 C CA . LEU D 1 40 ? 62.939 59.911 17.273 1.00 92.18 40 LEU D CA 1
ATOM 5376 C C . LEU D 1 40 ? 62.590 61.269 17.887 1.00 92.02 40 LEU D C 1
ATOM 5377 O O . LEU D 1 40 ? 63.045 62.285 17.332 1.00 95.82 40 LEU D O 1
ATOM 5382 N N . LYS D 1 41 ? 61.814 61.285 18.977 1.00 91.52 41 LYS D N 1
ATOM 5383 C CA . LYS D 1 41 ? 61.569 62.503 19.799 1.00 93.79 41 LYS D CA 1
ATOM 5384 C C . LYS D 1 41 ? 62.635 62.562 20.898 1.00 98.51 41 LYS D C 1
ATOM 5385 O O . LYS D 1 41 ? 62.872 61.514 21.530 1.00 97.91 41 LYS D O 1
ATOM 5387 N N . VAL D 1 42 ? 63.260 63.732 21.094 1.00 103.30 42 VAL D N 1
ATOM 5388 C CA . VAL D 1 42 ? 64.368 63.956 22.074 1.00 104.43 42 VAL D CA 1
ATOM 5389 C C . VAL D 1 42 ? 63.984 65.122 22.994 1.00 106.78 42 VAL D C 1
ATOM 5390 O O . VAL D 1 42 ? 63.407 66.103 22.479 1.00 104.50 42 VAL D O 1
ATOM 5394 N N . LEU D 1 43 ? 64.279 64.993 24.296 1.00 111.48 43 LEU D N 1
ATOM 5395 C CA . LEU D 1 43 ? 64.074 66.036 25.344 1.00 117.60 43 LEU D CA 1
ATOM 5396 C C . LEU D 1 43 ? 65.443 66.580 25.790 1.00 123.22 43 LEU D C 1
ATOM 5397 O O . LEU D 1 43 ? 66.448 65.833 25.656 1.00 126.46 43 LEU D O 1
ATOM 5399 N N . ARG D 1 44 ? 65.467 67.818 26.310 1.00 126.20 44 ARG D N 1
ATOM 5400 C CA . ARG D 1 44 ? 66.684 68.642 26.547 1.00 130.43 44 ARG D CA 1
ATOM 5401 C C . ARG D 1 44 ? 67.087 68.596 28.032 1.00 136.43 44 ARG D C 1
ATOM 5402 O O . ARG D 1 44 ? 68.252 68.234 28.311 1.00 138.80 44 ARG D O 1
ATOM 5404 N N . ALA D 1 45 ? 66.177 68.974 28.941 1.00 138.62 45 ALA D N 1
ATOM 5405 C CA . ALA D 1 45 ? 66.360 68.936 30.415 1.00 140.06 45 ALA D CA 1
ATOM 5406 C C . ALA D 1 45 ? 65.147 68.257 31.062 1.00 138.10 45 ALA D C 1
ATOM 5407 O O . ALA D 1 45 ? 65.370 67.440 31.977 1.00 136.96 45 ALA D O 1
ATOM 5409 N N . GLU D 1 60 ? 56.918 58.835 31.541 1.00 125.92 60 GLU D N 1
ATOM 5410 C CA . GLU D 1 60 ? 55.948 59.833 31.112 1.00 120.67 60 GLU D CA 1
ATOM 5411 C C . GLU D 1 60 ? 54.812 59.191 30.336 1.00 120.66 60 GLU D C 1
ATOM 5412 O O . GLU D 1 60 ? 54.059 58.394 30.893 1.00 122.39 60 GLU D O 1
ATOM 5418 N N . ALA D 1 61 ? 54.666 59.557 29.068 1.00 119.32 61 ALA D N 1
ATOM 5419 C CA . ALA D 1 61 ? 53.640 58.946 28.188 1.00 116.98 61 ALA D CA 1
ATOM 5420 C C . ALA D 1 61 ? 54.019 57.491 27.875 1.00 117.41 61 ALA D C 1
ATOM 5421 O O . ALA D 1 61 ? 54.396 57.216 26.730 1.00 114.77 61 ALA D O 1
ATOM 5423 N N . ASP D 1 62 ? 53.937 56.599 28.874 1.00 120.52 62 ASP D N 1
ATOM 5424 C CA . ASP D 1 62 ? 53.988 55.115 28.724 1.00 118.64 62 ASP D CA 1
ATOM 5425 C C . ASP D 1 62 ? 52.647 54.607 28.172 1.00 117.61 62 ASP D C 1
ATOM 5426 O O . ASP D 1 62 ? 52.571 53.423 27.809 1.00 116.80 62 ASP D O 1
ATOM 5428 N N . ALA D 1 63 ? 51.615 55.456 28.162 1.00 117.57 63 ALA D N 1
ATOM 5429 C CA . ALA D 1 63 ? 50.232 55.138 27.733 1.00 116.44 63 ALA D CA 1
ATOM 5430 C C . ALA D 1 63 ? 50.181 54.942 26.212 1.00 111.06 63 ALA D C 1
ATOM 5431 O O . ALA D 1 63 ? 49.424 54.056 25.760 1.00 110.05 63 ALA D O 1
ATOM 5433 N N . ALA D 1 64 ? 50.986 55.699 25.458 1.00 106.72 64 ALA D N 1
ATOM 5434 C CA . ALA D 1 64 ? 51.194 55.564 23.994 1.00 103.18 64 ALA D CA 1
ATOM 5435 C C . ALA D 1 64 ? 51.571 54.118 23.616 1.00 101.41 64 ALA D C 1
ATOM 5436 O O . ALA D 1 64 ? 51.086 53.634 22.574 1.00 96.75 64 ALA D O 1
ATOM 5438 N N . ALA D 1 65 ? 52.423 53.468 24.418 1.00 102.14 65 ALA D N 1
ATOM 5439 C CA . ALA D 1 65 ? 52.853 52.055 24.264 1.00 99.72 65 ALA D CA 1
ATOM 5440 C C . ALA D 1 65 ? 51.699 51.110 24.620 1.00 99.00 65 ALA D C 1
ATOM 5441 O O . ALA D 1 65 ? 51.682 49.989 24.080 1.00 97.12 65 ALA D O 1
ATOM 5443 N N . SER D 1 66 ? 50.788 51.543 25.502 1.00 91.80 66 SER D N 1
ATOM 5444 C CA . SER D 1 66 ? 49.534 50.833 25.880 1.00 91.72 66 SER D CA 1
ATOM 5445 C C . SER D 1 66 ? 48.591 50.683 24.677 1.00 88.12 66 SER D C 1
ATOM 5446 O O . SER D 1 66 ? 47.816 49.718 24.672 1.00 91.33 66 SER D O 1
ATOM 5448 N N . LEU D 1 67 ? 48.645 51.586 23.699 1.00 83.55 67 LEU D N 1
ATOM 5449 C CA . LEU D 1 67 ? 47.698 51.607 22.547 1.00 80.18 67 LEU D CA 1
ATOM 5450 C C . LEU D 1 67 ? 48.294 50.822 21.374 1.00 76.36 67 LEU D C 1
ATOM 5451 O O . LEU D 1 67 ? 49.435 51.091 21.013 1.00 76.26 67 LEU D O 1
ATOM 5456 N N . TRP D 1 68 ? 47.519 49.912 20.792 1.00 74.15 68 TRP D N 1
ATOM 5457 C CA . TRP D 1 68 ? 47.858 49.072 19.616 1.00 72.06 68 TRP D CA 1
ATOM 5458 C C . TRP D 1 68 ? 46.671 49.125 18.644 1.00 69.38 68 TRP D C 1
ATOM 5459 O O . TRP D 1 68 ? 45.676 48.419 18.859 1.00 72.17 68 TRP D O 1
ATOM 5470 N N . HIS D 1 69 ? 46.770 49.996 17.644 1.00 66.77 69 HIS D N 1
ATOM 5471 C CA . HIS D 1 69 ? 45.679 50.332 16.696 1.00 64.87 69 HIS D CA 1
ATOM 5472 C C . HIS D 1 69 ? 46.299 50.595 15.329 1.00 64.67 69 HIS D C 1
ATOM 5473 O O . HIS D 1 69 ? 47.385 51.166 15.240 1.00 64.90 69 HIS D O 1
ATOM 5480 N N . PRO D 1 70 ? 45.646 50.177 14.222 1.00 65.71 70 PRO D N 1
ATOM 5481 C CA . PRO D 1 70 ? 46.207 50.372 12.885 1.00 67.40 70 PRO D CA 1
ATOM 5482 C C . PRO D 1 70 ? 46.296 51.842 12.442 1.00 68.42 70 PRO D C 1
ATOM 5483 O O . PRO D 1 70 ? 46.986 52.100 11.469 1.00 69.95 70 PRO D O 1
ATOM 5487 N N . HIS D 1 71 ? 45.618 52.754 13.149 1.00 68.48 71 HIS D N 1
ATOM 5488 C CA . HIS D 1 71 ? 45.563 54.213 12.845 1.00 68.93 71 HIS D CA 1
ATOM 5489 C C . HIS D 1 71 ? 46.241 55.048 13.945 1.00 67.94 71 HIS D C 1
ATOM 5490 O O . HIS D 1 71 ? 46.105 56.275 13.888 1.00 68.82 71 HIS D O 1
ATOM 5497 N N . ILE D 1 72 ? 46.915 54.422 14.917 1.00 66.99 72 ILE D N 1
ATOM 5498 C CA . ILE D 1 72 ? 47.721 55.132 15.956 1.00 66.99 72 ILE D CA 1
ATOM 5499 C C . ILE D 1 72 ? 49.190 54.780 15.735 1.00 67.87 72 ILE D C 1
ATOM 5500 O O . ILE D 1 72 ? 49.486 53.587 15.633 1.00 70.24 72 ILE D O 1
ATOM 5505 N N . VAL D 1 73 ? 50.052 55.794 15.644 1.00 68.35 73 VAL D N 1
ATOM 5506 C CA . VAL D 1 73 ? 51.521 55.646 15.432 1.00 68.68 73 VAL D CA 1
ATOM 5507 C C . VAL D 1 73 ? 52.088 54.828 16.598 1.00 67.87 73 VAL D C 1
ATOM 5508 O O . VAL D 1 73 ? 51.768 55.152 17.745 1.00 66.13 73 VAL D O 1
ATOM 5512 N N . ALA D 1 74 ? 52.882 53.797 16.301 1.00 69.98 74 ALA D N 1
ATOM 5513 C CA . ALA D 1 74 ? 53.391 52.810 17.283 1.00 71.51 74 ALA D CA 1
ATOM 5514 C C . ALA D 1 74 ? 54.683 53.327 17.911 1.00 72.40 74 ALA D C 1
ATOM 5515 O O . ALA D 1 74 ? 55.512 53.866 17.159 1.00 71.63 74 ALA D O 1
ATOM 5517 N N . VAL D 1 75 ? 54.846 53.140 19.226 1.00 74.49 75 VAL D N 1
ATOM 5518 C CA . VAL D 1 75 ? 56.136 53.387 19.934 1.00 78.05 75 VAL D CA 1
ATOM 5519 C C . VAL D 1 75 ? 56.874 52.054 20.043 1.00 81.77 75 VAL D C 1
ATOM 5520 O O . VAL D 1 75 ? 56.262 51.080 20.494 1.00 85.15 75 VAL D O 1
ATOM 5524 N N . HIS D 1 76 ? 58.145 52.034 19.654 1.00 84.41 76 HIS D N 1
ATOM 5525 C CA . HIS D 1 76 ? 59.014 50.835 19.685 1.00 86.95 76 HIS D CA 1
ATOM 5526 C C . HIS D 1 76 ? 59.736 50.778 21.035 1.00 87.33 76 HIS D C 1
ATOM 5527 O O . HIS D 1 76 ? 59.745 49.687 21.633 1.00 86.97 76 HIS D O 1
ATOM 5534 N N . ASP D 1 77 ? 60.285 51.906 21.512 1.00 86.21 77 ASP D N 1
ATOM 5535 C CA . ASP D 1 77 ? 61.187 51.936 22.694 1.00 87.06 77 ASP D CA 1
ATOM 5536 C C . ASP D 1 77 ? 61.305 53.360 23.257 1.00 87.31 77 ASP D C 1
ATOM 5537 O O . ASP D 1 77 ? 61.002 54.331 22.514 1.00 84.38 77 ASP D O 1
ATOM 5542 N N . ARG D 1 78 ? 61.718 53.467 24.529 1.00 91.37 78 ARG D N 1
ATOM 5543 C CA . ARG D 1 78 ? 62.109 54.735 25.215 1.00 94.49 78 ARG D CA 1
ATOM 5544 C C . ARG D 1 78 ? 63.514 54.528 25.797 1.00 99.63 78 ARG D C 1
ATOM 5545 O O . ARG D 1 78 ? 63.910 53.359 25.942 1.00 100.75 78 ARG D O 1
ATOM 5547 N N . GLY D 1 79 ? 64.247 55.602 26.107 1.00 102.94 79 GLY D N 1
ATOM 5548 C CA . GLY D 1 79 ? 65.616 55.511 26.662 1.00 106.03 79 GLY D CA 1
ATOM 5549 C C . GLY D 1 79 ? 66.175 56.859 27.090 1.00 107.72 79 GLY D C 1
ATOM 5550 O O . GLY D 1 79 ? 65.491 57.877 26.876 1.00 102.55 79 GLY D O 1
ATOM 5551 N N . GLU D 1 80 ? 67.369 56.853 27.695 1.00 114.45 80 GLU D N 1
ATOM 5552 C CA . GLU D 1 80 ? 68.125 58.065 28.125 1.00 118.21 80 GLU D CA 1
ATOM 5553 C C . GLU D 1 80 ? 69.554 57.979 27.573 1.00 120.74 80 GLU D C 1
ATOM 5554 O O . GLU D 1 80 ? 70.260 57.008 27.902 1.00 121.57 80 GLU D O 1
ATOM 5556 N N . PHE D 1 81 ? 69.935 58.943 26.732 1.00 124.96 81 PHE D N 1
ATOM 5557 C CA . PHE D 1 81 ? 71.282 59.069 26.119 1.00 129.54 81 PHE D CA 1
ATOM 5558 C C . PHE D 1 81 ? 71.881 60.422 26.522 1.00 135.13 81 PHE D C 1
ATOM 5559 O O . PHE D 1 81 ? 71.330 61.472 26.108 1.00 135.55 81 PHE D O 1
ATOM 5567 N N . ASP D 1 82 ? 72.956 60.386 27.324 1.00 137.47 82 ASP D N 1
ATOM 5568 C CA . ASP D 1 82 ? 73.650 61.575 27.887 1.00 136.03 82 ASP D CA 1
ATOM 5569 C C . ASP D 1 82 ? 72.607 62.539 28.464 1.00 136.36 82 ASP D C 1
ATOM 5570 O O . ASP D 1 82 ? 72.582 63.700 28.023 1.00 136.01 82 ASP D O 1
ATOM 5572 N N . GLY D 1 83 ? 71.755 62.053 29.377 1.00 136.06 83 GLY D N 1
ATOM 5573 C CA . GLY D 1 83 ? 70.797 62.864 30.156 1.00 135.62 83 GLY D CA 1
ATOM 5574 C C . GLY D 1 83 ? 69.611 63.370 29.343 1.00 133.06 83 GLY D C 1
ATOM 5575 O O . GLY D 1 83 ? 68.765 64.063 29.936 1.00 131.52 83 GLY D O 1
ATOM 5576 N N . GLN D 1 84 ? 69.528 63.038 28.048 1.00 130.73 84 GLN D N 1
ATOM 5577 C CA . GLN D 1 84 ? 68.407 63.434 27.147 1.00 127.03 84 GLN D CA 1
ATOM 5578 C C . GLN D 1 84 ? 67.497 62.214 26.917 1.00 122.26 84 GLN D C 1
ATOM 5579 O O . GLN D 1 84 ? 68.005 61.184 26.428 1.00 120.83 84 GLN D O 1
ATOM 5581 N N . LEU D 1 85 ? 66.212 62.318 27.285 1.00 118.80 85 LEU D N 1
ATOM 5582 C CA . LEU D 1 85 ? 65.193 61.246 27.107 1.00 117.03 85 LEU D CA 1
ATOM 5583 C C . LEU D 1 85 ? 64.763 61.192 25.638 1.00 116.01 85 LEU D C 1
ATOM 5584 O O . LEU D 1 85 ? 64.483 62.264 25.077 1.00 120.53 85 LEU D O 1
ATOM 5589 N N . TRP D 1 86 ? 64.696 59.990 25.054 1.00 111.45 86 TRP D N 1
ATOM 5590 C CA . TRP D 1 86 ? 64.319 59.762 23.632 1.00 108.71 86 TRP D CA 1
ATOM 5591 C C . TRP D 1 86 ? 63.200 58.720 23.528 1.00 107.64 86 TRP D C 1
ATOM 5592 O O . TRP D 1 86 ? 63.163 57.790 24.361 1.00 110.40 86 TRP D O 1
ATOM 5594 N N . ILE D 1 87 ? 62.311 58.902 22.550 1.00 103.38 87 ILE D N 1
ATOM 5595 C CA . ILE D 1 87 ? 61.167 57.991 22.245 1.00 99.53 87 ILE D CA 1
ATOM 5596 C C . ILE D 1 87 ? 61.261 57.608 20.767 1.00 97.93 87 ILE D C 1
ATOM 5597 O O . ILE D 1 87 ? 61.141 58.517 19.912 1.00 100.02 87 ILE D O 1
ATOM 5602 N N . ASP D 1 88 ? 61.529 56.325 20.503 1.00 101.30 88 ASP D N 1
ATOM 5603 C CA . ASP D 1 88 ? 61.625 55.733 19.143 1.00 97.18 88 ASP D CA 1
ATOM 5604 C C . ASP D 1 88 ? 60.212 55.301 18.753 1.00 93.84 88 ASP D C 1
ATOM 5605 O O . ASP D 1 88 ? 59.618 54.525 19.515 1.00 97.14 88 ASP D O 1
ATOM 5610 N N . MET D 1 89 ? 59.686 55.813 17.639 1.00 88.82 89 MET D N 1
ATOM 5611 C CA . MET D 1 89 ? 58.325 55.478 17.145 1.00 86.26 89 MET D CA 1
ATOM 5612 C C . MET D 1 89 ? 58.355 55.307 15.622 1.00 82.26 89 MET D C 1
ATOM 5613 O O . MET D 1 89 ? 59.348 55.697 15.000 1.00 78.72 89 MET D O 1
ATOM 5618 N N . ASP D 1 90 ? 57.321 54.668 15.065 1.00 82.25 90 ASP D N 1
ATOM 5619 C CA . ASP D 1 90 ? 57.107 54.518 13.601 1.00 80.90 90 ASP D CA 1
ATOM 5620 C C . ASP D 1 90 ? 57.310 55.871 12.917 1.00 77.97 90 ASP D C 1
ATOM 5621 O O . ASP D 1 90 ? 56.840 56.866 13.470 1.00 77.97 90 ASP D O 1
ATOM 5626 N N . PHE D 1 91 ? 57.966 55.891 11.758 1.00 76.77 91 PHE D N 1
ATOM 5627 C CA . PHE D 1 91 ? 58.026 57.058 10.847 1.00 75.58 91 PHE D CA 1
ATOM 5628 C C . PHE D 1 91 ? 56.943 56.894 9.778 1.00 74.99 91 PHE D C 1
ATOM 5629 O O . PHE D 1 91 ? 57.017 55.902 9.023 1.00 79.21 91 PHE D O 1
ATOM 5637 N N . VAL D 1 92 ? 55.986 57.824 9.714 1.00 71.31 92 VAL D N 1
ATOM 5638 C CA . VAL D 1 92 ? 54.922 57.841 8.669 1.00 70.01 92 VAL D CA 1
ATOM 5639 C C . VAL D 1 92 ? 55.471 58.594 7.453 1.00 70.23 92 VAL D C 1
ATOM 5640 O O . VAL D 1 92 ? 55.496 59.824 7.489 1.00 71.10 92 VAL D O 1
ATOM 5644 N N . ASP D 1 93 ? 55.932 57.867 6.437 1.00 72.58 93 ASP D N 1
ATOM 5645 C CA . ASP D 1 93 ? 56.524 58.436 5.200 1.00 75.11 93 ASP D CA 1
ATOM 5646 C C . ASP D 1 93 ? 55.391 58.919 4.292 1.00 75.83 93 ASP D C 1
ATOM 5647 O O . ASP D 1 93 ? 54.876 58.125 3.497 1.00 76.35 93 ASP D O 1
ATOM 5652 N N . GLY D 1 94 ? 55.030 60.191 4.421 1.00 76.60 94 GLY D N 1
ATOM 5653 C CA . GLY D 1 94 ? 54.073 60.889 3.545 1.00 77.67 94 GLY D CA 1
ATOM 5654 C C . GLY D 1 94 ? 54.009 62.358 3.913 1.00 77.61 94 GLY D C 1
ATOM 5655 O O . GLY D 1 94 ? 55.071 62.989 3.969 1.00 76.90 94 GLY D O 1
ATOM 5656 N N . THR D 1 95 ? 52.808 62.855 4.216 1.00 77.79 95 THR D N 1
ATOM 5657 C CA . THR D 1 95 ? 52.508 64.271 4.535 1.00 77.37 95 THR D CA 1
ATOM 5658 C C . THR D 1 95 ? 51.609 64.328 5.774 1.00 75.98 95 THR D C 1
ATOM 5659 O O . THR D 1 95 ? 50.887 63.345 6.020 1.00 76.48 95 THR D O 1
ATOM 5663 N N . ASP D 1 96 ? 51.626 65.445 6.514 1.00 76.11 96 ASP D N 1
ATOM 5664 C CA . ASP D 1 96 ? 50.533 65.801 7.462 1.00 75.81 96 ASP D CA 1
ATOM 5665 C C . ASP D 1 96 ? 49.438 66.503 6.655 1.00 74.11 96 ASP D C 1
ATOM 5666 O O . ASP D 1 96 ? 49.721 66.888 5.511 1.00 72.35 96 ASP D O 1
ATOM 5671 N N . THR D 1 97 ? 48.238 66.646 7.218 1.00 74.56 97 THR D N 1
ATOM 5672 C CA . THR D 1 97 ? 47.062 67.212 6.506 1.00 76.22 97 THR D CA 1
ATOM 5673 C C . THR D 1 97 ? 47.256 68.718 6.291 1.00 78.58 97 THR D C 1
ATOM 5674 O O . THR D 1 97 ? 46.641 69.232 5.342 1.00 79.41 97 THR D O 1
ATOM 5678 N N . VAL D 1 98 ? 48.067 69.379 7.135 1.00 80.21 98 VAL D N 1
ATOM 5679 C CA . VAL D 1 98 ? 48.409 70.833 7.033 1.00 81.24 98 VAL D CA 1
ATOM 5680 C C . VAL D 1 98 ? 49.004 71.081 5.643 1.00 81.53 98 VAL D C 1
ATOM 5681 O O . VAL D 1 98 ? 48.469 71.947 4.908 1.00 81.84 98 VAL D O 1
ATOM 5685 N N . SER D 1 99 ? 50.070 70.338 5.317 1.00 79.57 99 SER D N 1
ATOM 5686 C CA . SER D 1 99 ? 50.848 70.451 4.059 1.00 79.74 99 SER D CA 1
ATOM 5687 C C . SER D 1 99 ? 49.972 70.063 2.867 1.00 79.44 99 SER D C 1
ATOM 5688 O O . SER D 1 99 ? 50.169 70.633 1.775 1.00 78.95 99 SER D O 1
ATOM 5691 N N . LEU D 1 100 ? 49.043 69.125 3.068 1.00 78.84 100 LEU D N 1
ATOM 5692 C CA . LEU D 1 100 ? 48.084 68.697 2.018 1.00 79.02 100 LEU D CA 1
ATOM 5693 C C . LEU D 1 100 ? 47.159 69.878 1.695 1.00 77.87 100 LEU D C 1
ATOM 5694 O O . LEU D 1 100 ? 46.825 70.048 0.508 1.00 78.45 100 LEU D O 1
ATOM 5696 N N . LEU D 1 101 ? 46.771 70.660 2.709 1.00 76.41 101 LEU D N 1
ATOM 5697 C CA . LEU D 1 101 ? 45.891 71.849 2.547 1.00 77.83 101 LEU D CA 1
ATOM 5698 C C . LEU D 1 101 ? 46.690 72.971 1.868 1.00 80.15 101 LEU D C 1
ATOM 5699 O O . LEU D 1 101 ? 46.192 73.522 0.868 1.00 82.21 101 LEU D O 1
ATOM 5701 N N . ARG D 1 102 ? 47.874 73.302 2.391 1.00 81.20 102 ARG D N 1
ATOM 5702 C CA . ARG D 1 102 ? 48.729 74.403 1.866 1.00 82.07 102 ARG D CA 1
ATOM 5703 C C . ARG D 1 102 ? 49.042 74.134 0.387 1.00 83.27 102 ARG D C 1
ATOM 5704 O O . ARG D 1 102 ? 48.765 75.033 -0.423 1.00 87.86 102 ARG D O 1
ATOM 5706 N N . ASP D 1 103 ? 49.523 72.935 0.033 1.00 81.63 103 ASP D N 1
ATOM 5707 C CA . ASP D 1 103 ? 50.191 72.656 -1.274 1.00 83.20 103 ASP D CA 1
ATOM 5708 C C . ASP D 1 103 ? 49.210 72.104 -2.326 1.00 84.73 103 ASP D C 1
ATOM 5709 O O . ASP D 1 103 ? 49.495 72.230 -3.508 1.00 86.27 103 ASP D O 1
ATOM 5711 N N . ARG D 1 104 ? 48.122 71.463 -1.913 1.00 86.47 104 ARG D N 1
ATOM 5712 C CA . ARG D 1 104 ? 46.919 71.160 -2.735 1.00 89.16 104 ARG D CA 1
ATOM 5713 C C . ARG D 1 104 ? 45.738 71.656 -1.902 1.00 90.83 104 ARG D C 1
ATOM 5714 O O . ARG D 1 104 ? 45.943 71.806 -0.701 1.00 93.32 104 ARG D O 1
ATOM 5716 N N . TYR D 1 105 ? 44.550 71.875 -2.461 1.00 92.45 105 TYR D N 1
ATOM 5717 C CA . TYR D 1 105 ? 43.308 72.144 -1.673 1.00 93.82 105 TYR D CA 1
ATOM 5718 C C . TYR D 1 105 ? 43.468 73.284 -0.653 1.00 90.77 105 TYR D C 1
ATOM 5719 O O . TYR D 1 105 ? 43.058 73.151 0.502 1.00 86.41 105 TYR D O 1
ATOM 5728 N N . PRO D 1 106 ? 43.957 74.486 -1.040 1.00 91.52 106 PRO D N 1
ATOM 5729 C CA . PRO D 1 106 ? 44.005 75.619 -0.110 1.00 91.60 106 PRO D CA 1
ATOM 5730 C C . PRO D 1 106 ? 42.619 76.096 0.361 1.00 92.60 106 PRO D C 1
ATOM 5731 O O . PRO D 1 106 ? 42.529 76.665 1.431 1.00 89.32 106 PRO D O 1
ATOM 5735 N N . ASN D 1 107 ? 41.587 75.831 -0.450 1.00 95.96 107 ASN D N 1
ATOM 5736 C CA . ASN D 1 107 ? 40.169 76.229 -0.248 1.00 98.56 107 ASN D CA 1
ATOM 5737 C C . ASN D 1 107 ? 39.388 75.104 0.453 1.00 99.31 107 ASN D C 1
ATOM 5738 O O . ASN D 1 107 ? 38.180 75.292 0.699 1.00 99.58 107 ASN D O 1
ATOM 5743 N N . GLY D 1 108 ? 40.035 73.958 0.715 1.00 98.88 108 GLY D N 1
ATOM 5744 C CA . GLY D 1 108 ? 39.431 72.808 1.413 1.00 97.89 108 GLY D CA 1
ATOM 5745 C C . GLY D 1 108 ? 39.556 71.535 0.599 1.00 97.71 108 GLY D C 1
ATOM 5746 O O . GLY D 1 108 ? 39.576 71.627 -0.647 1.00 98.33 108 GLY D O 1
ATOM 5747 N N . MET D 1 109 ? 39.621 70.388 1.282 1.00 97.20 109 MET D N 1
ATOM 5748 C CA . MET D 1 109 ? 39.764 69.045 0.664 1.00 97.32 109 MET D CA 1
ATOM 5749 C C . MET D 1 109 ? 38.397 68.562 0.195 1.00 98.05 109 MET D C 1
ATOM 5750 O O . MET D 1 109 ? 37.372 69.028 0.689 1.00 98.36 109 MET D O 1
ATOM 5755 N N . PRO D 1 110 ? 38.342 67.619 -0.770 1.00 90.68 110 PRO D N 1
ATOM 5756 C CA . PRO D 1 110 ? 37.081 66.989 -1.162 1.00 91.95 110 PRO D CA 1
ATOM 5757 C C . PRO D 1 110 ? 36.390 66.288 0.021 1.00 92.21 110 PRO D C 1
ATOM 5758 O O . PRO D 1 110 ? 37.064 65.663 0.807 1.00 90.17 110 PRO D O 1
ATOM 5762 N N . GLY D 1 111 ? 35.062 66.417 0.112 1.00 94.58 111 GLY D N 1
ATOM 5763 C CA . GLY D 1 111 ? 34.205 65.814 1.156 1.00 93.80 111 GLY D CA 1
ATOM 5764 C C . GLY D 1 111 ? 34.539 64.347 1.423 1.00 92.18 111 GLY D C 1
ATOM 5765 O O . GLY D 1 111 ? 34.827 63.977 2.557 1.00 92.44 111 GLY D O 1
ATOM 5766 N N . PRO D 1 112 ? 34.505 63.460 0.403 1.00 91.27 112 PRO D N 1
ATOM 5767 C CA . PRO D 1 112 ? 34.829 62.048 0.604 1.00 90.44 112 PRO D CA 1
ATOM 5768 C C . PRO D 1 112 ? 36.201 61.790 1.255 1.00 87.35 112 PRO D C 1
ATOM 5769 O O . PRO D 1 112 ? 36.288 60.884 2.056 1.00 87.43 112 PRO D O 1
ATOM 5773 N N . GLU D 1 113 ? 37.230 62.572 0.915 1.00 85.44 113 GLU D N 1
ATOM 5774 C CA . GLU D 1 113 ? 38.600 62.417 1.481 1.00 82.24 113 GLU D CA 1
ATOM 5775 C C . GLU D 1 113 ? 38.583 62.827 2.958 1.00 79.56 113 GLU D C 1
ATOM 5776 O O . GLU D 1 113 ? 39.307 62.192 3.748 1.00 79.45 113 GLU D O 1
ATOM 5782 N N . VAL D 1 114 ? 37.770 63.820 3.333 1.00 77.47 114 VAL D N 1
ATOM 5783 C CA . VAL D 1 114 ? 37.680 64.311 4.739 1.00 76.11 114 VAL D CA 1
ATOM 5784 C C . VAL D 1 114 ? 36.984 63.243 5.591 1.00 75.03 114 VAL D C 1
ATOM 5785 O O . VAL D 1 114 ? 37.484 62.968 6.689 1.00 74.47 114 VAL D O 1
ATOM 5789 N N . THR D 1 115 ? 35.937 62.600 5.085 1.00 76.24 115 THR D N 1
ATOM 5790 C CA . THR D 1 115 ? 35.222 61.599 5.872 1.00 77.30 115 THR D CA 1
ATOM 5791 C C . THR D 1 115 ? 36.150 60.405 6.047 1.00 75.05 115 THR D C 1
ATOM 5792 O O . THR D 1 115 ? 36.169 59.840 7.108 1.00 74.12 115 THR D O 1
ATOM 5796 N N . GLU D 1 116 ? 36.906 60.016 5.026 1.00 73.31 116 GLU D N 1
ATOM 5797 C CA . GLU D 1 116 ? 37.942 58.954 5.143 1.00 72.34 116 GLU D CA 1
ATOM 5798 C C . GLU D 1 116 ? 38.846 59.281 6.340 1.00 70.07 116 GLU D C 1
ATOM 5799 O O . GLU D 1 116 ? 38.938 58.448 7.255 1.00 69.21 116 GLU D O 1
ATOM 5805 N N . ILE D 1 117 ? 39.445 60.472 6.358 1.00 68.96 117 ILE D N 1
ATOM 5806 C CA . ILE D 1 117 ? 40.465 60.871 7.369 1.00 67.07 117 ILE D CA 1
ATOM 5807 C C . ILE D 1 117 ? 39.807 60.955 8.752 1.00 65.59 117 ILE D C 1
ATOM 5808 O O . ILE D 1 117 ? 40.374 60.406 9.718 1.00 63.84 117 ILE D O 1
ATOM 5813 N N . ILE D 1 118 ? 38.652 61.610 8.855 1.00 65.85 118 ILE D N 1
ATOM 5814 C CA . ILE D 1 118 ? 37.989 61.869 10.167 1.00 66.38 118 ILE D CA 1
ATOM 5815 C C . ILE D 1 118 ? 37.505 60.538 10.750 1.00 67.97 118 ILE D C 1
ATOM 5816 O O . ILE D 1 118 ? 37.731 60.337 11.959 1.00 68.47 118 ILE D O 1
ATOM 5821 N N . THR D 1 119 ? 36.917 59.635 9.952 1.00 69.28 119 THR D N 1
ATOM 5822 C CA . THR D 1 119 ? 36.522 58.305 10.457 1.00 70.18 119 THR D CA 1
ATOM 5823 C C . THR D 1 119 ? 37.722 57.515 10.963 1.00 68.08 119 THR D C 1
ATOM 5824 O O . THR D 1 119 ? 37.631 56.871 11.985 1.00 68.68 119 THR D O 1
ATOM 5828 N N . ALA D 1 120 ? 38.828 57.526 10.233 1.00 65.18 120 ALA D N 1
ATOM 5829 C CA . ALA D 1 120 ? 40.058 56.819 10.653 1.00 64.52 120 ALA D CA 1
ATOM 5830 C C . ALA D 1 120 ? 40.512 57.339 12.024 1.00 65.23 120 ALA D C 1
ATOM 5831 O O . ALA D 1 120 ? 40.808 56.513 12.909 1.00 67.13 120 ALA D O 1
ATOM 5833 N N . VAL D 1 121 ? 40.560 58.663 12.191 1.00 65.67 121 VAL D N 1
ATOM 5834 C CA . VAL D 1 121 ? 41.031 59.328 13.441 1.00 65.29 121 VAL D CA 1
ATOM 5835 C C . VAL D 1 121 ? 39.979 59.134 14.542 1.00 65.60 121 VAL D C 1
ATOM 5836 O O . VAL D 1 121 ? 40.385 58.928 15.705 1.00 64.17 121 VAL D O 1
ATOM 5840 N N . ALA D 1 122 ? 38.689 59.183 14.192 1.00 66.92 122 ALA D N 1
ATOM 5841 C CA . ALA D 1 122 ? 37.558 58.976 15.128 1.00 68.99 122 ALA D CA 1
ATOM 5842 C C . ALA D 1 122 ? 37.695 57.598 15.789 1.00 70.23 122 ALA D C 1
ATOM 5843 O O . ALA D 1 122 ? 37.507 57.486 17.020 1.00 72.25 122 ALA D O 1
ATOM 5845 N N . GLU D 1 123 ? 38.031 56.591 14.987 1.00 68.70 123 GLU D N 1
ATOM 5846 C CA . GLU D 1 123 ? 38.212 55.192 15.439 1.00 69.57 123 GLU D CA 1
ATOM 5847 C C . GLU D 1 123 ? 39.378 55.140 16.429 1.00 67.17 123 GLU D C 1
ATOM 5848 O O . GLU D 1 123 ? 39.189 54.638 17.554 1.00 67.44 123 GLU D O 1
ATOM 5854 N N . ALA D 1 124 ? 40.536 55.658 16.032 1.00 65.30 124 ALA D N 1
ATOM 5855 C CA . ALA D 1 124 ? 41.750 55.698 16.874 1.00 64.73 124 ALA D CA 1
ATOM 5856 C C . ALA D 1 124 ? 41.407 56.341 18.229 1.00 65.67 124 ALA D C 1
ATOM 5857 O O . ALA D 1 124 ? 41.828 55.800 19.271 1.00 66.06 124 ALA D O 1
ATOM 5859 N N . LEU D 1 125 ? 40.658 57.448 18.217 1.00 65.74 125 LEU D N 1
ATOM 5860 C CA . LEU D 1 125 ? 40.334 58.220 19.442 1.00 66.17 125 LEU D CA 1
ATOM 5861 C C . LEU D 1 125 ? 39.348 57.427 20.305 1.00 65.71 125 LEU D C 1
ATOM 5862 O O . LEU D 1 125 ? 39.584 57.321 21.522 1.00 64.45 125 LEU D O 1
ATOM 5867 N N . ASP D 1 126 ? 38.291 56.887 19.695 1.00 66.02 126 ASP D N 1
ATOM 5868 C CA . ASP D 1 126 ? 37.252 56.075 20.389 1.00 66.98 126 ASP D CA 1
ATOM 5869 C C . ASP D 1 126 ? 37.917 54.869 21.055 1.00 66.22 126 ASP D C 1
ATOM 5870 O O . ASP D 1 126 ? 37.570 54.580 22.209 1.00 66.01 126 ASP D O 1
ATOM 5875 N N . TYR D 1 127 ? 38.860 54.229 20.363 1.00 65.38 127 TYR D N 1
ATOM 5876 C CA . TYR D 1 127 ? 39.671 53.105 20.894 1.00 66.23 127 TYR D CA 1
ATOM 5877 C C . TYR D 1 127 ? 40.404 53.576 22.155 1.00 66.53 127 TYR D C 1
ATOM 5878 O O . TYR D 1 127 ? 40.276 52.926 23.206 1.00 66.76 127 TYR D O 1
ATOM 5887 N N . ALA D 1 128 ? 41.135 54.689 22.061 1.00 67.67 128 ALA D N 1
ATOM 5888 C CA . ALA D 1 128 ? 41.942 55.242 23.173 1.00 67.69 128 ALA D CA 1
ATOM 5889 C C . ALA D 1 128 ? 41.024 55.617 24.341 1.00 69.12 128 ALA D C 1
ATOM 5890 O O . ALA D 1 128 ? 41.418 55.384 25.507 1.00 69.13 128 ALA D O 1
ATOM 5892 N N . HIS D 1 129 ? 39.836 56.151 24.044 1.00 70.12 129 HIS D N 1
ATOM 5893 C CA . HIS D 1 129 ? 38.866 56.619 25.069 1.00 73.50 129 HIS D CA 1
ATOM 5894 C C . HIS D 1 129 ? 38.351 55.421 25.869 1.00 75.90 129 HIS D C 1
ATOM 5895 O O . HIS D 1 129 ? 38.326 55.527 27.103 1.00 76.29 129 HIS D O 1
ATOM 5902 N N . GLU D 1 130 ? 37.992 54.323 25.192 1.00 79.00 130 GLU D N 1
ATOM 5903 C CA . GLU D 1 130 ? 37.518 53.058 25.826 1.00 81.65 130 GLU D CA 1
ATOM 5904 C C . GLU D 1 130 ? 38.550 52.568 26.848 1.00 81.25 130 GLU D C 1
ATOM 5905 O O . GLU D 1 130 ? 38.121 51.909 27.815 1.00 85.02 130 GLU D O 1
ATOM 5911 N N . ARG D 1 131 ? 39.839 52.884 26.649 1.00 79.22 131 ARG D N 1
ATOM 5912 C CA . ARG D 1 131 ? 40.968 52.522 27.552 1.00 79.16 131 ARG D CA 1
ATOM 5913 C C . ARG D 1 131 ? 41.338 53.697 28.476 1.00 79.35 131 ARG D C 1
ATOM 5914 O O . ARG D 1 131 ? 42.460 53.690 29.005 1.00 76.65 131 ARG D O 1
ATOM 5922 N N . ARG D 1 132 ? 40.425 54.655 28.672 1.00 81.49 132 ARG D N 1
ATOM 5923 C CA . ARG D 1 132 ? 40.556 55.796 29.622 1.00 84.11 132 ARG D CA 1
ATOM 5924 C C . ARG D 1 132 ? 41.809 56.633 29.290 1.00 84.83 132 ARG D C 1
ATOM 5925 O O . ARG D 1 132 ? 42.482 57.094 30.244 1.00 86.43 132 ARG D O 1
ATOM 5927 N N . LEU D 1 133 ? 42.114 56.836 27.997 1.00 82.97 133 LEU D N 1
ATOM 5928 C CA . LEU D 1 133 ? 43.257 57.669 27.523 1.00 80.80 133 LEU D CA 1
ATOM 5929 C C . LEU D 1 133 ? 42.751 58.718 26.524 1.00 78.49 133 LEU D C 1
ATOM 5930 O O . LEU D 1 133 ? 42.062 58.345 25.559 1.00 74.75 133 LEU D O 1
ATOM 5935 N N . LEU D 1 134 ? 43.103 59.990 26.746 1.00 78.71 134 LEU D N 1
ATOM 5936 C CA . LEU D 1 134 ? 42.745 61.139 25.871 1.00 76.22 134 LEU D CA 1
ATOM 5937 C C . LEU D 1 134 ? 43.977 61.545 25.063 1.00 74.66 134 LEU D C 1
ATOM 5938 O O . LEU D 1 134 ? 45.086 61.479 25.611 1.00 76.24 134 LEU D O 1
ATOM 5943 N N . HIS D 1 135 ? 43.789 61.946 23.808 1.00 73.59 135 HIS D N 1
ATOM 5944 C CA . HIS D 1 135 ? 44.873 62.499 22.959 1.00 74.41 135 HIS D CA 1
ATOM 5945 C C . HIS D 1 135 ? 45.303 63.902 23.394 1.00 75.99 135 HIS D C 1
ATOM 5946 O O . HIS D 1 135 ? 46.513 64.156 23.402 1.00 75.23 135 HIS D O 1
ATOM 5953 N N . ARG D 1 136 ? 44.332 64.755 23.728 1.00 78.08 136 ARG D N 1
ATOM 5954 C CA . ARG D 1 136 ? 44.535 66.117 24.301 1.00 80.47 136 ARG D CA 1
ATOM 5955 C C . ARG D 1 136 ? 44.908 67.170 23.250 1.00 77.11 136 ARG D C 1
ATOM 5956 O O . ARG D 1 136 ? 44.733 68.361 23.563 1.00 78.20 136 ARG D O 1
ATOM 5964 N N . ASP D 1 137 ? 45.409 66.791 22.067 1.00 73.44 137 ASP D N 1
ATOM 5965 C CA . ASP D 1 137 ? 45.903 67.771 21.061 1.00 72.32 137 ASP D CA 1
ATOM 5966 C C . ASP D 1 137 ? 45.649 67.285 19.630 1.00 68.92 137 ASP D C 1
ATOM 5967 O O . ASP D 1 137 ? 46.579 67.375 18.808 1.00 67.40 137 ASP D O 1
ATOM 5972 N N . VAL D 1 138 ? 44.408 66.900 19.327 1.00 67.72 138 VAL D N 1
ATOM 5973 C CA . VAL D 1 138 ? 43.986 66.535 17.941 1.00 68.01 138 VAL D CA 1
ATOM 5974 C C . VAL D 1 138 ? 44.068 67.797 17.086 1.00 68.43 138 VAL D C 1
ATOM 5975 O O . VAL D 1 138 ? 43.472 68.811 17.476 1.00 72.48 138 VAL D O 1
ATOM 5979 N N . LYS D 1 139 ? 44.799 67.737 15.974 1.00 68.16 139 LYS D N 1
ATOM 5980 C CA . LYS D 1 139 ? 44.987 68.889 15.054 1.00 68.20 139 LYS D CA 1
ATOM 5981 C C . LYS D 1 139 ? 45.540 68.381 13.731 1.00 65.96 139 LYS D C 1
ATOM 5982 O O . LYS D 1 139 ? 46.179 67.331 13.689 1.00 64.58 139 LYS D O 1
ATOM 5988 N N . PRO D 1 140 ? 45.327 69.122 12.619 1.00 64.46 140 PRO D N 1
ATOM 5989 C CA . PRO D 1 140 ? 45.797 68.699 11.299 1.00 63.65 140 PRO D CA 1
ATOM 5990 C C . PRO D 1 140 ? 47.248 68.200 11.250 1.00 63.82 140 PRO D C 1
ATOM 5991 O O . PRO D 1 140 ? 47.526 67.324 10.472 1.00 64.63 140 PRO D O 1
ATOM 5995 N N . ALA D 1 141 ? 48.127 68.758 12.076 1.00 65.28 141 ALA D N 1
ATOM 5996 C CA . ALA D 1 141 ? 49.582 68.475 12.074 1.00 66.68 141 ALA D CA 1
ATOM 5997 C C . ALA D 1 141 ? 49.867 67.102 12.706 1.00 66.49 141 ALA D C 1
ATOM 5998 O O . ALA D 1 141 ? 50.957 66.569 12.450 1.00 66.87 141 ALA D O 1
ATOM 6000 N N . ASN D 1 142 ? 48.938 66.578 13.509 1.00 66.44 142 ASN D N 1
ATOM 6001 C CA . ASN D 1 142 ? 49.027 65.245 14.165 1.00 66.64 142 ASN D CA 1
ATOM 6002 C C . ASN D 1 142 ? 48.309 64.176 13.338 1.00 64.46 142 ASN D C 1
ATOM 6003 O O . ASN D 1 142 ? 48.285 63.023 13.787 1.00 64.81 142 ASN D O 1
ATOM 6008 N N . ILE D 1 143 ? 47.697 64.547 12.211 1.00 63.42 143 ILE D N 1
ATOM 6009 C CA . ILE D 1 143 ? 47.043 63.591 11.279 1.00 62.87 143 ILE D CA 1
ATOM 6010 C C . ILE D 1 143 ? 47.986 63.415 10.089 1.00 64.15 143 ILE D C 1
ATOM 6011 O O . ILE D 1 143 ? 48.042 64.318 9.238 1.00 64.97 143 ILE D O 1
ATOM 6016 N N . LEU D 1 144 ? 48.697 62.286 10.060 1.00 64.71 144 LEU D N 1
ATOM 6017 C CA . LEU D 1 144 ? 49.692 61.936 9.018 1.00 65.15 144 LEU D CA 1
ATOM 6018 C C . LEU D 1 144 ? 49.049 60.957 8.041 1.00 65.37 144 LEU D C 1
ATOM 6019 O O . LEU D 1 144 ? 48.155 60.190 8.464 1.00 66.41 144 LEU D O 1
ATOM 6024 N N . ILE D 1 145 ? 49.451 61.036 6.773 1.00 66.24 145 ILE D N 1
ATOM 6025 C CA . ILE D 1 145 ? 48.982 60.125 5.693 1.00 67.50 145 ILE D CA 1
ATOM 6026 C C . ILE D 1 145 ? 50.211 59.619 4.940 1.00 69.66 145 ILE D C 1
ATOM 6027 O O . ILE D 1 145 ? 50.828 60.421 4.216 1.00 68.91 145 ILE D O 1
ATOM 6032 N N . ALA D 1 146 ? 50.560 58.343 5.118 1.00 72.31 146 ALA D N 1
ATOM 6033 C CA . ALA D 1 146 ? 51.659 57.693 4.372 1.00 74.66 146 ALA D CA 1
ATOM 6034 C C . ALA D 1 146 ? 51.161 57.369 2.963 1.00 76.93 146 ALA D C 1
ATOM 6035 O O . ALA D 1 146 ? 49.981 57.003 2.837 1.00 76.21 146 ALA D O 1
ATOM 6037 N N . ASN D 1 147 ? 52.023 57.536 1.957 1.00 81.58 147 ASN D N 1
ATOM 6038 C CA . ASN D 1 147 ? 51.753 57.162 0.542 1.00 86.58 147 ASN D CA 1
ATOM 6039 C C . ASN D 1 147 ? 50.366 57.680 0.160 1.00 86.57 147 ASN D C 1
ATOM 6040 O O . ASN D 1 147 ? 49.482 56.900 -0.178 1.00 88.17 147 ASN D O 1
ATOM 6045 N N . PRO D 1 148 ? 50.112 59.003 0.242 1.00 89.33 148 PRO D N 1
ATOM 6046 C CA . PRO D 1 148 ? 48.770 59.546 0.019 1.00 90.15 148 PRO D CA 1
ATOM 6047 C C . PRO D 1 148 ? 48.159 59.185 -1.344 1.00 89.40 148 PRO D C 1
ATOM 6048 O O . PRO D 1 148 ? 46.950 58.992 -1.391 1.00 87.69 148 PRO D O 1
ATOM 6052 N N . ASP D 1 149 ? 48.993 59.098 -2.390 1.00 90.22 149 ASP D N 1
ATOM 6053 C CA . ASP D 1 149 ? 48.555 58.932 -3.805 1.00 91.82 149 ASP D CA 1
ATOM 6054 C C . ASP D 1 149 ? 48.678 57.470 -4.253 1.00 93.23 149 ASP D C 1
ATOM 6055 O O . ASP D 1 149 ? 48.377 57.203 -5.430 1.00 93.52 149 ASP D O 1
ATOM 6060 N N . SER D 1 150 ? 49.088 56.572 -3.347 1.00 94.16 150 SER D N 1
ATOM 6061 C CA . SER D 1 150 ? 49.285 55.117 -3.590 1.00 95.56 150 SER D CA 1
ATOM 6062 C C . SER D 1 150 ? 48.092 54.331 -3.055 1.00 96.93 150 SER D C 1
ATOM 6063 O O . SER D 1 150 ? 47.293 54.850 -2.273 1.00 96.29 150 SER D O 1
ATOM 6065 N N . PRO D 1 151 ? 47.929 53.056 -3.480 1.00 99.37 151 PRO D N 1
ATOM 6066 C CA . PRO D 1 151 ? 47.006 52.133 -2.815 1.00 99.21 151 PRO D CA 1
ATOM 6067 C C . PRO D 1 151 ? 47.376 51.840 -1.347 1.00 97.66 151 PRO D C 1
ATOM 6068 O O . PRO D 1 151 ? 46.480 51.539 -0.574 1.00 97.21 151 PRO D O 1
ATOM 6072 N N . ASP D 1 152 ? 48.667 51.955 -0.996 1.00 96.12 152 ASP D N 1
ATOM 6073 C CA . ASP D 1 152 ? 49.224 51.704 0.362 1.00 92.67 152 ASP D CA 1
ATOM 6074 C C . ASP D 1 152 ? 48.885 52.866 1.312 1.00 87.52 152 ASP D C 1
ATOM 6075 O O . ASP D 1 152 ? 49.428 52.874 2.431 1.00 82.86 152 ASP D O 1
ATOM 6077 N N . ARG D 1 153 ? 48.023 53.796 0.877 1.00 87.30 153 ARG D N 1
ATOM 6078 C CA . ARG D 1 153 ? 47.530 54.985 1.633 1.00 84.34 153 ARG D CA 1
ATOM 6079 C C . ARG D 1 153 ? 47.125 54.558 3.047 1.00 80.05 153 ARG D C 1
ATOM 6080 O O . ARG D 1 153 ? 46.372 53.589 3.164 1.00 82.95 153 ARG D O 1
ATOM 6088 N N . ARG D 1 154 ? 47.601 55.271 4.063 1.00 75.53 154 ARG D N 1
ATOM 6089 C CA . ARG D 1 154 ? 47.431 54.901 5.494 1.00 73.55 154 ARG D CA 1
ATOM 6090 C C . ARG D 1 154 ? 47.351 56.170 6.345 1.00 72.32 154 ARG D C 1
ATOM 6091 O O . ARG D 1 154 ? 48.324 56.956 6.360 1.00 73.52 154 ARG D O 1
ATOM 6099 N N . ILE D 1 155 ? 46.198 56.375 6.989 1.00 69.43 155 ILE D N 1
ATOM 6100 C CA . ILE D 1 155 ? 45.894 57.562 7.836 1.00 67.02 155 ILE D CA 1
ATOM 6101 C C . ILE D 1 155 ? 46.296 57.219 9.269 1.00 65.83 155 ILE D C 1
ATOM 6102 O O . ILE D 1 155 ? 45.790 56.200 9.782 1.00 65.00 155 ILE D O 1
ATOM 6107 N N . MET D 1 156 ? 47.161 58.033 9.886 1.00 73.52 156 MET D N 1
ATOM 6108 C CA . MET D 1 156 ? 47.731 57.761 11.235 1.00 73.75 156 MET D CA 1
ATOM 6109 C C . MET D 1 156 ? 47.531 58.982 12.135 1.00 72.62 156 MET D C 1
ATOM 6110 O O . MET D 1 156 ? 47.699 60.111 11.646 1.00 72.12 156 MET D O 1
ATOM 6115 N N . LEU D 1 157 ? 47.188 58.747 13.403 1.00 72.58 157 LEU D N 1
ATOM 6116 C CA . LEU D 1 157 ? 47.109 59.780 14.464 1.00 71.96 157 LEU D CA 1
ATOM 6117 C C . LEU D 1 157 ? 48.376 59.669 15.315 1.00 73.45 157 LEU D C 1
ATOM 6118 O O . LEU D 1 157 ? 48.636 58.576 15.843 1.00 73.12 157 LEU D O 1
ATOM 6123 N N . ALA D 1 158 ? 49.129 60.764 15.439 1.00 75.17 158 ALA D N 1
ATOM 6124 C CA . ALA D 1 158 ? 50.422 60.802 16.156 1.00 76.80 158 ALA D CA 1
ATOM 6125 C C . ALA D 1 158 ? 50.309 61.684 17.403 1.00 77.57 158 ALA D C 1
ATOM 6126 O O . ALA D 1 158 ? 49.312 62.410 17.538 1.00 77.52 158 ALA D O 1
ATOM 6128 N N . ASP D 1 159 ? 51.308 61.583 18.281 1.00 81.49 159 ASP D N 1
ATOM 6129 C CA . ASP D 1 159 ? 51.579 62.515 19.411 1.00 83.01 159 ASP D CA 1
ATOM 6130 C C . ASP D 1 159 ? 50.528 62.330 20.512 1.00 80.68 159 ASP D C 1
ATOM 6131 O O . ASP D 1 159 ? 50.149 63.334 21.138 1.00 81.78 159 ASP D O 1
ATOM 6136 N N . PHE D 1 160 ? 50.102 61.093 20.771 1.00 79.37 160 PH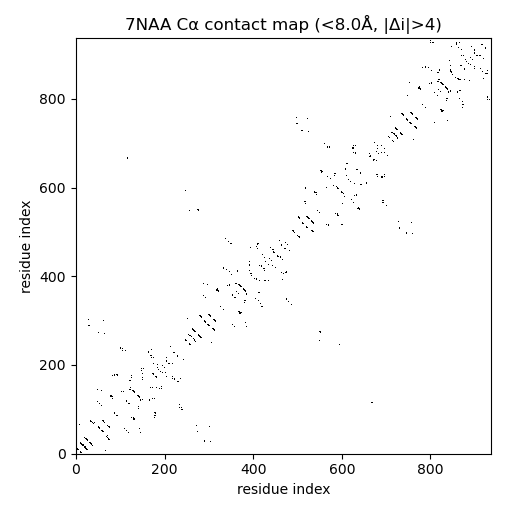E D N 1
ATOM 6137 C CA . PHE D 1 160 ? 49.335 60.714 21.990 1.00 79.45 160 PHE D CA 1
ATOM 6138 C C . PHE D 1 160 ? 50.211 60.971 23.225 1.00 79.49 160 PHE D C 1
ATOM 6139 O O . PHE D 1 160 ? 49.791 61.758 24.099 1.00 79.44 160 PHE D O 1
ATOM 6147 N N . THR D 1 181 ? 49.352 76.160 20.174 1.00 66.98 181 THR D N 1
ATOM 6148 C CA . THR D 1 181 ? 48.206 76.423 19.257 1.00 68.23 181 THR D CA 1
ATOM 6149 C C . THR D 1 181 ? 46.871 75.993 19.887 1.00 67.23 181 THR D C 1
ATOM 6150 O O . THR D 1 181 ? 46.744 74.850 20.315 1.00 67.41 181 THR D O 1
ATOM 6154 N N . VAL D 1 182 ? 45.898 76.898 19.852 1.00 66.58 182 VAL D N 1
ATOM 6155 C CA . VAL D 1 182 ? 44.608 76.856 20.597 1.00 65.87 182 VAL D CA 1
ATOM 6156 C C . VAL D 1 182 ? 43.460 76.831 19.583 1.00 65.29 182 VAL D C 1
ATOM 6157 O O . VAL D 1 182 ? 42.280 76.968 19.987 1.00 65.05 182 VAL D O 1
ATOM 6161 N N . SER D 1 183 ? 43.775 76.676 18.302 1.00 65.35 183 SER D N 1
ATOM 6162 C CA . SER D 1 183 ? 42.784 76.730 17.200 1.00 68.54 183 SER D CA 1
ATOM 6163 C C . SER D 1 183 ? 41.719 75.628 17.343 1.00 69.36 183 SER D C 1
ATOM 6164 O O . SER D 1 183 ? 40.580 75.858 16.897 1.00 69.45 183 SER D O 1
ATOM 6167 N N . TYR D 1 184 ? 42.065 74.473 17.931 1.00 70.37 184 TYR D N 1
ATOM 6168 C CA . TYR D 1 184 ? 41.204 73.262 17.963 1.00 71.23 184 TYR D CA 1
ATOM 6169 C C . TYR D 1 184 ? 40.825 72.867 19.400 1.00 72.72 184 TYR D C 1
ATOM 6170 O O . TYR D 1 184 ? 39.955 71.989 19.533 1.00 73.03 184 TYR D O 1
ATOM 6179 N N . ALA D 1 185 ? 41.408 73.491 20.431 1.00 72.17 185 ALA D N 1
ATOM 6180 C CA . ALA D 1 185 ? 41.201 73.132 21.856 1.00 73.43 185 ALA D CA 1
ATOM 6181 C C . ALA D 1 185 ? 39.759 73.408 22.288 1.00 74.57 185 ALA D C 1
ATOM 6182 O O . ALA D 1 185 ? 39.233 74.472 21.959 1.00 72.53 185 ALA D O 1
ATOM 6184 N N . ALA D 1 186 ? 39.159 72.458 23.010 1.00 77.13 186 ALA D N 1
ATOM 6185 C CA . ALA D 1 186 ? 37.775 72.534 23.530 1.00 77.24 186 ALA D CA 1
ATOM 6186 C C . ALA D 1 186 ? 37.747 73.484 24.723 1.00 75.58 186 ALA D C 1
ATOM 6187 O O . ALA D 1 186 ? 38.720 73.582 25.467 1.00 73.19 186 ALA D O 1
ATOM 6189 N N . PRO D 1 187 ? 36.626 74.204 24.935 1.00 76.36 187 PRO D N 1
ATOM 6190 C CA . PRO D 1 187 ? 36.540 75.198 26.002 1.00 77.34 187 PRO D CA 1
ATOM 6191 C C . PRO D 1 187 ? 36.847 74.615 27.389 1.00 77.75 187 PRO D C 1
ATOM 6192 O O . PRO D 1 187 ? 37.580 75.250 28.126 1.00 79.90 187 PRO D O 1
ATOM 6196 N N . GLU D 1 188 ? 36.307 73.435 27.706 1.00 76.95 188 GLU D N 1
ATOM 6197 C CA . GLU D 1 188 ? 36.506 72.778 29.028 1.00 77.18 188 GLU D CA 1
ATOM 6198 C C . GLU D 1 188 ? 38.001 72.499 29.233 1.00 75.61 188 GLU D C 1
ATOM 6199 O O . GLU D 1 188 ? 38.466 72.576 30.388 1.00 74.64 188 GLU D O 1
ATOM 6205 N N . GLN D 1 189 ? 38.734 72.204 28.156 1.00 74.38 189 GLN D N 1
ATOM 6206 C CA . GLN D 1 189 ? 40.187 71.908 28.219 1.00 75.12 189 GLN D CA 1
ATOM 6207 C C . GLN D 1 189 ? 40.948 73.215 28.444 1.00 74.25 189 GLN D C 1
ATOM 6208 O O . GLN D 1 189 ? 41.864 73.225 29.284 1.00 74.23 189 GLN D O 1
ATOM 6214 N N . LEU D 1 190 ? 40.569 74.281 27.736 1.00 73.58 190 LEU D N 1
ATOM 6215 C CA . LEU D 1 190 ? 41.149 75.635 27.930 1.00 72.11 190 LEU D CA 1
ATOM 6216 C C . LEU D 1 190 ? 40.927 76.072 29.386 1.00 73.19 190 LEU D C 1
ATOM 6217 O O . LEU D 1 190 ? 41.875 76.603 29.976 1.00 74.18 190 LEU D O 1
ATOM 6222 N N . MET D 1 191 ? 39.750 75.811 29.960 1.00 73.87 191 MET D N 1
ATOM 6223 C CA . MET D 1 191 ? 39.395 76.188 31.357 1.00 77.32 191 MET D CA 1
ATOM 6224 C C . MET D 1 191 ? 40.116 75.307 32.388 1.00 79.62 191 MET D C 1
ATOM 6225 O O . MET D 1 191 ? 40.080 75.651 33.578 1.00 82.18 191 MET D O 1
ATOM 6230 N N . GLY D 1 192 ? 40.734 74.206 31.970 1.00 82.32 192 GLY D N 1
ATOM 6231 C CA . GLY D 1 192 ? 41.431 73.278 32.881 1.00 84.87 192 GLY D CA 1
ATOM 6232 C C . GLY D 1 192 ? 40.457 72.482 33.737 1.00 86.92 192 GLY D C 1
ATOM 6233 O O . GLY D 1 192 ? 40.824 72.153 34.880 1.00 89.20 192 GLY D O 1
ATOM 6234 N N . ASN D 1 193 ? 39.263 72.182 33.211 1.00 86.42 193 ASN D N 1
ATOM 6235 C CA . ASN D 1 193 ? 38.222 71.357 33.891 1.00 87.15 193 ASN D CA 1
ATOM 6236 C C . ASN D 1 193 ? 38.509 69.868 33.661 1.00 87.24 193 ASN D C 1
ATOM 6237 O O . ASN D 1 193 ? 39.402 69.561 32.848 1.00 85.64 193 ASN D O 1
ATOM 6242 N N . GLU D 1 194 ? 37.787 68.986 34.363 1.00 88.21 194 GLU D N 1
ATOM 6243 C CA . GLU D 1 194 ? 37.895 67.502 34.216 1.00 86.63 194 GLU D CA 1
ATOM 6244 C C . GLU D 1 194 ? 37.452 67.140 32.794 1.00 85.17 194 GLU D C 1
ATOM 6245 O O . GLU D 1 194 ? 36.379 67.619 32.374 1.00 84.84 194 GLU D O 1
ATOM 6247 N N . LEU D 1 195 ? 38.266 66.361 32.078 1.00 83.44 195 LEU D N 1
ATOM 6248 C CA . LEU D 1 195 ? 38.091 66.070 30.631 1.00 81.98 195 LEU D CA 1
ATOM 6249 C C . LEU D 1 195 ? 37.484 64.678 30.430 1.00 82.44 195 LEU D C 1
ATOM 6250 O O . LEU D 1 195 ? 37.590 63.828 31.330 1.00 83.33 195 LEU D O 1
ATOM 6255 N N . ASP D 1 196 ? 36.892 64.467 29.260 1.00 80.57 196 ASP D N 1
ATOM 6256 C CA . ASP D 1 196 ? 36.462 63.140 28.766 1.00 79.15 196 ASP D CA 1
ATOM 6257 C C . ASP D 1 196 ? 36.723 63.119 27.255 1.00 76.85 196 ASP D C 1
ATOM 6258 O O . ASP D 1 196 ? 37.288 64.100 26.728 1.00 74.88 196 ASP D O 1
ATOM 6263 N N . GLY D 1 197 ? 36.323 62.042 26.585 1.00 77.87 197 GLY D N 1
ATOM 6264 C CA . GLY D 1 197 ? 36.549 61.831 25.141 1.00 77.03 197 GLY D CA 1
ATOM 6265 C C . GLY D 1 197 ? 35.975 62.960 24.307 1.00 76.38 197 GLY D C 1
ATOM 6266 O O . GLY D 1 197 ? 36.537 63.247 23.237 1.00 75.47 197 GLY D O 1
ATOM 6267 N N . ARG D 1 198 ? 34.909 63.606 24.781 1.00 77.64 198 ARG D N 1
ATOM 6268 C CA . ARG D 1 198 ? 34.184 64.641 24.000 1.00 77.82 198 ARG D CA 1
ATOM 6269 C C . ARG D 1 198 ? 35.076 65.880 23.797 1.00 75.99 198 ARG D C 1
ATOM 6270 O O . ARG D 1 198 ? 34.776 66.663 22.875 1.00 76.42 198 ARG D O 1
ATOM 6272 N N . ALA D 1 199 ? 36.144 66.054 24.583 1.00 75.17 199 ALA D N 1
ATOM 6273 C CA . ALA D 1 199 ? 37.149 67.125 24.371 1.00 72.73 199 ALA D CA 1
ATOM 6274 C C . ALA D 1 199 ? 37.891 66.875 23.051 1.00 71.53 199 ALA D C 1
ATOM 6275 O O . ALA D 1 199 ? 37.968 67.810 22.238 1.00 71.56 199 ALA D O 1
ATOM 6277 N N . ASP D 1 200 ? 38.396 65.657 22.838 1.00 71.31 200 ASP D N 1
ATOM 6278 C CA . ASP D 1 200 ? 39.065 65.247 21.573 1.00 71.13 200 ASP D CA 1
ATOM 6279 C C . ASP D 1 200 ? 38.062 65.331 20.408 1.00 71.08 200 ASP D C 1
ATOM 6280 O O . ASP D 1 200 ? 38.495 65.628 19.277 1.00 70.65 200 ASP D O 1
ATOM 6285 N N . GLN D 1 201 ? 36.775 65.079 20.658 1.00 71.49 201 GLN D N 1
ATOM 6286 C CA . GLN D 1 201 ? 35.723 65.153 19.609 1.00 73.16 201 GLN D CA 1
ATOM 6287 C C . GLN D 1 201 ? 35.684 66.581 19.054 1.00 71.82 201 GLN D C 1
ATOM 6288 O O . GLN D 1 201 ? 35.768 66.746 17.809 1.00 70.57 201 GLN D O 1
ATOM 6294 N N . TYR D 1 202 ? 35.581 67.567 19.956 1.00 70.68 202 TYR D N 1
ATOM 6295 C CA . TYR D 1 202 ? 35.608 69.020 19.645 1.00 69.26 202 TYR D CA 1
ATOM 6296 C C . TYR D 1 202 ? 36.802 69.296 18.728 1.00 67.20 202 TYR D C 1
ATOM 6297 O O . TYR D 1 202 ? 36.626 69.863 17.630 1.00 66.44 202 TYR D O 1
ATOM 6306 N N . ALA D 1 203 ? 37.992 68.891 19.166 1.00 66.09 203 ALA D N 1
ATOM 6307 C CA . ALA D 1 203 ? 39.257 69.097 18.427 1.00 65.54 203 ALA D CA 1
ATOM 6308 C C . ALA D 1 203 ? 39.134 68.488 17.029 1.00 65.85 203 ALA D C 1
ATOM 6309 O O . ALA D 1 203 ? 39.490 69.181 16.048 1.00 65.10 203 ALA D O 1
ATOM 6311 N N . LEU D 1 204 ? 38.626 67.252 16.945 1.00 65.95 204 LEU D N 1
ATOM 6312 C CA . LEU D 1 204 ? 38.466 66.518 15.665 1.00 66.38 204 LEU D CA 1
ATOM 6313 C C . LEU D 1 204 ? 37.483 67.266 14.760 1.00 67.03 204 LEU D C 1
ATOM 6314 O O . LEU D 1 204 ? 37.725 67.317 13.542 1.00 67.93 204 LEU D O 1
ATOM 6319 N N . ALA D 1 205 ? 36.408 67.811 15.328 1.00 67.28 205 ALA D N 1
ATOM 6320 C CA . ALA D 1 205 ? 35.388 68.586 14.584 1.00 68.41 205 ALA D CA 1
ATOM 6321 C C . ALA D 1 205 ? 36.015 69.891 14.064 1.00 67.98 205 ALA D C 1
ATOM 6322 O O . ALA D 1 205 ? 35.816 70.229 12.870 1.00 67.96 205 ALA D O 1
ATOM 6324 N N . ALA D 1 206 ? 36.756 70.591 14.925 1.00 66.49 206 ALA D N 1
ATOM 6325 C CA . ALA D 1 206 ? 37.516 71.810 14.574 1.00 67.27 206 ALA D CA 1
ATOM 6326 C C . ALA D 1 206 ? 38.501 71.472 13.455 1.00 66.63 206 ALA D C 1
ATOM 6327 O O . ALA D 1 206 ? 38.605 72.263 12.484 1.00 67.93 206 ALA D O 1
ATOM 6329 N N . THR D 1 207 ? 39.186 70.334 13.581 1.00 65.80 207 THR D N 1
ATOM 6330 C CA . THR D 1 207 ? 40.116 69.811 12.551 1.00 65.49 207 THR D CA 1
ATOM 6331 C C . THR D 1 207 ? 39.348 69.607 11.241 1.00 67.24 207 THR D C 1
ATOM 6332 O O . THR D 1 207 ? 39.819 70.085 10.197 1.00 68.81 207 THR D O 1
ATOM 6336 N N . ALA D 1 208 ? 38.192 68.953 11.291 1.00 69.04 208 ALA D N 1
ATOM 6337 C CA . ALA D 1 208 ? 37.376 68.635 10.093 1.00 71.26 208 ALA D CA 1
ATOM 6338 C C . ALA D 1 208 ? 36.937 69.933 9.404 1.00 72.43 208 ALA D C 1
ATOM 6339 O O . ALA D 1 208 ? 37.012 70.011 8.157 1.00 72.31 208 ALA D O 1
ATOM 6341 N N . PHE D 1 209 ? 36.491 70.910 10.195 1.00 73.13 209 PHE D N 1
ATOM 6342 C CA . PHE D 1 209 ? 36.091 72.256 9.713 1.00 74.92 209 PHE D CA 1
ATOM 6343 C C . PHE D 1 209 ? 37.235 72.827 8.862 1.00 73.90 209 PHE D C 1
ATOM 6344 O O . PHE D 1 209 ? 37.003 73.217 7.690 1.00 76.13 209 PHE D O 1
ATOM 6352 N N . HIS D 1 210 ? 38.448 72.841 9.425 1.00 70.69 210 HIS D N 1
ATOM 6353 C CA . HIS D 1 210 ? 39.679 73.327 8.749 1.00 69.15 210 HIS D CA 1
ATOM 6354 C C . HIS D 1 210 ? 39.867 72.553 7.436 1.00 70.84 210 HIS D C 1
ATOM 6355 O O . HIS D 1 210 ? 39.986 73.196 6.395 1.00 70.48 210 HIS D O 1
ATOM 6362 N N . LEU D 1 211 ? 39.836 71.218 7.482 1.00 71.54 211 LEU D N 1
ATOM 6363 C CA . LEU D 1 211 ? 40.088 70.351 6.300 1.00 72.54 211 LEU D CA 1
ATOM 6364 C C . LEU D 1 211 ? 39.073 70.658 5.189 1.00 74.28 211 LEU D C 1
ATOM 6365 O O . LEU D 1 211 ? 39.478 70.630 4.017 1.00 73.60 211 LEU D O 1
ATOM 6370 N N . LEU D 1 212 ? 37.812 70.936 5.533 1.00 76.98 212 LEU D N 1
ATOM 6371 C CA . LEU D 1 212 ? 36.718 71.162 4.542 1.00 81.41 212 LEU D CA 1
ATOM 6372 C C . LEU D 1 212 ? 36.786 72.565 3.912 1.00 83.50 212 LEU D C 1
ATOM 6373 O O . LEU D 1 212 ? 36.497 72.663 2.707 1.00 85.81 212 LEU D O 1
ATOM 6378 N N . THR D 1 213 ? 37.097 73.611 4.690 1.00 82.74 213 THR D N 1
ATOM 6379 C CA . THR D 1 213 ? 36.954 75.038 4.279 1.00 84.99 213 THR D CA 1
ATOM 6380 C C . THR D 1 213 ? 38.293 75.678 3.878 1.00 85.37 213 THR D C 1
ATOM 6381 O O . THR D 1 213 ? 38.275 76.565 3.019 1.00 87.96 213 THR D O 1
ATOM 6385 N N . GLY D 1 214 ? 39.399 75.313 4.519 1.00 83.95 214 GLY D N 1
ATOM 6386 C CA . GLY D 1 214 ? 40.707 75.956 4.292 1.00 82.69 214 GLY D CA 1
ATOM 6387 C C . GLY D 1 214 ? 41.212 76.633 5.550 1.00 81.23 214 GLY D C 1
ATOM 6388 O O . GLY D 1 214 ? 42.426 76.869 5.630 1.00 80.94 214 GLY D O 1
ATOM 6389 N N . SER D 1 215 ? 40.318 76.878 6.514 1.00 81.19 215 SER D N 1
ATOM 6390 C CA . SER D 1 215 ? 40.598 77.640 7.755 1.00 81.59 215 SER D CA 1
ATOM 6391 C C . SER D 1 215 ? 39.806 77.068 8.928 1.00 81.14 215 SER D C 1
ATOM 6392 O O . SER D 1 215 ? 38.734 76.480 8.753 1.00 83.26 215 SER D O 1
ATOM 6395 N N . PRO D 1 216 ? 40.312 77.215 10.170 1.00 80.99 216 PRO D N 1
ATOM 6396 C CA . PRO D 1 216 ? 39.592 76.751 11.354 1.00 82.00 216 PRO D CA 1
ATOM 6397 C C . PRO D 1 216 ? 38.342 77.577 11.641 1.00 84.64 216 PRO D C 1
ATOM 6398 O O . PRO D 1 216 ? 38.179 78.678 11.110 1.00 87.33 216 PRO D O 1
ATOM 6402 N N . PRO D 1 217 ? 37.434 77.086 12.516 1.00 85.68 217 PRO D N 1
ATOM 6403 C CA . PRO D 1 217 ? 36.182 77.795 12.791 1.00 86.82 217 PRO D CA 1
ATOM 6404 C C . PRO D 1 217 ? 36.401 79.215 13.339 1.00 85.51 217 PRO D C 1
ATOM 6405 O O . PRO D 1 217 ? 35.620 80.075 13.008 1.00 86.49 217 PRO D O 1
ATOM 6409 N N . PHE D 1 218 ? 37.444 79.405 14.156 1.00 83.99 218 PHE D N 1
ATOM 6410 C CA . PHE D 1 218 ? 37.831 80.702 14.766 1.00 84.12 218 PHE D CA 1
ATOM 6411 C C . PHE D 1 218 ? 39.259 81.056 14.349 1.00 81.85 218 PHE D C 1
ATOM 6412 O O . PHE D 1 218 ? 40.195 80.410 14.823 1.00 79.52 218 PHE D O 1
ATOM 6420 N N . GLN D 1 219 ? 39.425 82.073 13.508 1.00 83.90 219 GLN D N 1
ATOM 6421 C CA . GLN D 1 219 ? 40.761 82.496 13.011 1.00 86.10 219 GLN D CA 1
ATOM 6422 C C . GLN D 1 219 ? 41.051 83.923 13.490 1.00 85.46 219 GLN D C 1
ATOM 6423 O O . GLN D 1 219 ? 40.160 84.777 13.357 1.00 84.86 219 GLN D O 1
ATOM 6429 N N . HIS D 1 220 ? 42.234 84.128 14.066 1.00 84.18 220 HIS D N 1
ATOM 6430 C CA . HIS D 1 220 ? 42.733 85.438 14.551 1.00 85.34 220 HIS D CA 1
ATOM 6431 C C . HIS D 1 220 ? 44.225 85.304 14.862 1.00 83.79 220 HIS D C 1
ATOM 6432 O O . HIS D 1 220 ? 44.628 84.232 15.335 1.00 84.68 220 HIS D O 1
ATOM 6439 N N . ALA D 1 221 ? 45.006 86.350 14.599 1.00 83.67 221 ALA D N 1
ATOM 6440 C CA . ALA D 1 221 ? 46.460 86.388 14.872 1.00 82.10 221 ALA D CA 1
ATOM 6441 C C . ALA D 1 221 ? 46.701 86.241 16.379 1.00 79.73 221 ALA D C 1
ATOM 6442 O O . ALA D 1 221 ? 47.687 85.579 16.748 1.00 78.39 221 ALA D O 1
ATOM 6444 N N . ASN D 1 222 ? 45.816 86.818 17.201 1.00 78.75 222 ASN D N 1
ATOM 6445 C CA . ASN D 1 222 ? 45.905 86.821 18.687 1.00 77.27 222 ASN D CA 1
ATOM 6446 C C . ASN D 1 222 ? 45.300 85.532 19.245 1.00 75.11 222 ASN D C 1
ATOM 6447 O O . ASN D 1 222 ? 44.084 85.354 19.223 1.00 73.14 222 ASN D O 1
ATOM 6452 N N . PRO D 1 223 ? 46.131 84.616 19.802 1.00 74.45 223 PRO D N 1
ATOM 6453 C CA . PRO D 1 223 ? 45.636 83.385 20.424 1.00 74.05 223 PRO D CA 1
ATOM 6454 C C . PRO D 1 223 ? 44.544 83.643 21.472 1.00 74.97 223 PRO D C 1
ATOM 6455 O O . PRO D 1 223 ? 43.611 82.855 21.560 1.00 72.75 223 PRO D O 1
ATOM 6459 N N . ALA D 1 224 ? 44.686 84.736 22.239 1.00 74.04 224 ALA D N 1
ATOM 6460 C CA . ALA D 1 224 ? 43.756 85.110 23.329 1.00 72.52 224 ALA D CA 1
ATOM 6461 C C . ALA D 1 224 ? 42.352 85.290 22.746 1.00 72.47 224 ALA D C 1
ATOM 6462 O O . ALA D 1 224 ? 41.367 84.930 23.424 1.00 73.23 224 ALA D O 1
ATOM 6464 N N . VAL D 1 225 ? 42.262 85.795 21.515 1.00 72.27 225 VAL D N 1
ATOM 6465 C CA . VAL D 1 225 ? 40.956 86.041 20.835 1.00 73.25 225 VAL D CA 1
ATOM 6466 C C . VAL D 1 225 ? 40.347 84.688 20.466 1.00 72.76 225 VAL D C 1
ATOM 6467 O O . VAL D 1 225 ? 39.171 84.460 20.816 1.00 74.61 225 VAL D O 1
ATOM 6471 N N . VAL D 1 226 ? 41.133 83.821 19.819 1.00 72.14 226 VAL D N 1
ATOM 6472 C CA . VAL D 1 226 ? 40.728 82.425 19.475 1.00 71.15 226 VAL D CA 1
ATOM 6473 C C . VAL D 1 226 ? 40.202 81.755 20.754 1.00 69.19 226 VAL D C 1
ATOM 6474 O O . VAL D 1 226 ? 39.075 81.242 20.727 1.00 69.50 226 VAL D O 1
ATOM 6476 N N . ILE D 1 227 ? 40.963 81.806 21.849 1.00 68.44 227 ILE D N 1
ATOM 6477 C CA . ILE D 1 227 ? 40.574 81.189 23.151 1.00 68.77 227 ILE D CA 1
ATOM 6478 C C . ILE D 1 227 ? 39.207 81.736 23.573 1.00 71.33 227 ILE D C 1
ATOM 6479 O O . ILE D 1 227 ? 38.366 80.931 24.005 1.00 73.18 227 ILE D O 1
ATOM 6484 N N . SER D 1 228 ? 38.996 83.051 23.475 1.00 73.29 228 SER D N 1
ATOM 6485 C CA . SER D 1 228 ? 37.756 83.721 23.942 1.00 74.90 228 SER D CA 1
ATOM 6486 C C . SER D 1 228 ? 36.560 83.225 23.116 1.00 76.01 228 SER D C 1
ATOM 6487 O O . SER D 1 228 ? 35.453 83.101 23.674 1.00 75.87 228 SER D O 1
ATOM 6489 N N . GLN D 1 229 ? 36.781 82.942 21.832 1.00 76.71 229 GLN D N 1
ATOM 6490 C CA . GLN D 1 229 ? 35.707 82.512 20.903 1.00 80.46 229 GLN D CA 1
ATOM 6491 C C . GLN D 1 229 ? 35.334 81.056 21.219 1.00 81.31 229 GLN D C 1
ATOM 6492 O O . GLN D 1 229 ? 34.125 80.734 21.244 1.00 83.53 229 GLN D O 1
ATOM 6498 N N . HIS D 1 230 ? 36.333 80.211 21.476 1.00 79.33 230 HIS D N 1
ATOM 6499 C CA . HIS D 1 230 ? 36.139 78.829 21.986 1.00 79.32 230 HIS D CA 1
ATOM 6500 C C . HIS D 1 230 ? 35.225 78.864 23.214 1.00 82.69 230 HIS D C 1
ATOM 6501 O O . HIS D 1 230 ? 34.291 78.048 23.263 1.00 84.05 230 HIS D O 1
ATOM 6508 N N . LEU D 1 231 ? 35.466 79.795 24.143 1.00 80.24 231 LEU D N 1
ATOM 6509 C CA . LEU D 1 231 ? 34.747 79.867 25.445 1.00 83.78 231 LEU D CA 1
ATOM 6510 C C . LEU D 1 231 ? 33.346 80.473 25.278 1.00 85.66 231 LEU D C 1
ATOM 6511 O O . LEU D 1 231 ? 32.426 79.958 25.934 1.00 88.22 231 LEU D O 1
ATOM 6516 N N . SER D 1 232 ? 33.190 81.531 24.471 1.00 86.69 232 SER D N 1
ATOM 6517 C CA . SER D 1 232 ? 32.009 82.440 24.513 1.00 89.30 232 SER D CA 1
ATOM 6518 C C . SER D 1 232 ? 31.285 82.551 23.161 1.00 90.03 232 SER D C 1
ATOM 6519 O O . SER D 1 232 ? 30.050 82.724 23.179 1.00 91.73 232 SER D O 1
ATOM 6522 N N . ALA D 1 233 ? 31.998 82.482 22.032 1.00 88.50 233 ALA D N 1
ATOM 6523 C CA . ALA D 1 233 ? 31.430 82.730 20.684 1.00 89.03 233 ALA D CA 1
ATOM 6524 C C . ALA D 1 233 ? 30.624 81.515 20.214 1.00 89.47 233 ALA D C 1
ATOM 6525 O O . ALA D 1 233 ? 31.128 80.385 20.325 1.00 88.46 233 ALA D O 1
ATOM 6527 N N . SER D 1 234 ? 29.422 81.746 19.686 1.00 92.25 234 SER D N 1
ATOM 6528 C CA . SER D 1 234 ? 28.613 80.713 18.981 1.00 92.10 234 SER D CA 1
ATOM 6529 C C . SER D 1 234 ? 29.487 80.064 17.908 1.00 90.94 234 SER D C 1
ATOM 6530 O O . SER D 1 234 ? 30.223 80.767 17.214 1.00 89.34 234 SER D O 1
ATOM 6532 N N . PRO D 1 235 ? 29.489 78.715 17.755 1.00 89.02 235 PRO D N 1
ATOM 6533 C CA . PRO D 1 235 ? 30.243 78.084 16.672 1.00 85.86 235 PRO D CA 1
ATOM 6534 C C . PRO D 1 235 ? 29.697 78.543 15.324 1.00 85.90 235 PRO D C 1
ATOM 6535 O O . PRO D 1 235 ? 28.487 78.583 15.135 1.00 88.20 235 PRO D O 1
ATOM 6539 N N . PRO D 1 236 ? 30.557 78.885 14.344 1.00 84.04 236 PRO D N 1
ATOM 6540 C CA . PRO D 1 236 ? 30.100 79.430 13.068 1.00 86.38 236 PRO D CA 1
ATOM 6541 C C . PRO D 1 236 ? 29.453 78.343 12.205 1.00 88.39 236 PRO D C 1
ATOM 6542 O O . PRO D 1 236 ? 29.796 77.200 12.385 1.00 89.09 236 PRO D O 1
ATOM 6546 N N . ALA D 1 237 ? 28.518 78.722 11.329 1.00 91.34 237 ALA D N 1
ATOM 6547 C CA . ALA D 1 237 ? 27.913 77.839 10.303 1.00 93.68 237 ALA D CA 1
ATOM 6548 C C . ALA D 1 237 ? 28.945 77.633 9.194 1.00 95.33 237 ALA D C 1
ATOM 6549 O O . ALA D 1 237 ? 29.428 78.645 8.637 1.00 95.42 237 ALA D O 1
ATOM 6551 N N . ILE D 1 238 ? 29.295 76.372 8.926 1.00 95.96 238 ILE D N 1
ATOM 6552 C CA . ILE D 1 238 ? 30.277 75.978 7.876 1.00 96.99 238 ILE D CA 1
ATOM 6553 C C . ILE D 1 238 ? 29.725 76.421 6.514 1.00 101.48 238 ILE D C 1
ATOM 6554 O O . ILE D 1 238 ? 30.538 76.735 5.626 1.00 103.13 238 ILE D O 1
ATOM 6559 N N . GLY D 1 239 ? 28.395 76.465 6.375 1.00 107.28 239 GLY D N 1
ATOM 6560 C CA . GLY D 1 239 ? 27.698 76.944 5.164 1.00 112.58 239 GLY D CA 1
ATOM 6561 C C . GLY D 1 239 ? 27.996 78.403 4.850 1.00 114.79 239 GLY D C 1
ATOM 6562 O O . GLY D 1 239 ? 27.995 78.758 3.656 1.00 116.42 239 GLY D O 1
ATOM 6563 N N . ASP D 1 240 ? 28.256 79.219 5.878 1.00 115.04 240 ASP D N 1
ATOM 6564 C CA . ASP D 1 240 ? 28.573 80.668 5.744 1.00 117.62 240 ASP D CA 1
ATOM 6565 C C . ASP D 1 240 ? 29.969 80.862 5.127 1.00 115.43 240 ASP D C 1
ATOM 6566 O O . ASP D 1 240 ? 30.243 81.993 4.693 1.00 118.42 240 ASP D O 1
ATOM 6568 N N . ARG D 1 241 ? 30.814 79.824 5.074 1.00 113.26 241 ARG D N 1
ATOM 6569 C CA . ARG D 1 241 ? 32.154 79.879 4.424 1.00 112.79 241 ARG D CA 1
ATOM 6570 C C . ARG D 1 241 ? 32.129 79.179 3.066 1.00 112.91 241 ARG D C 1
ATOM 6571 O O . ARG D 1 241 ? 32.765 79.698 2.134 1.00 114.60 241 ARG D O 1
ATOM 6579 N N . VAL D 1 242 ? 31.479 78.017 2.997 1.00 112.23 242 VAL D N 1
ATOM 6580 C CA . VAL D 1 242 ? 31.355 77.177 1.768 1.00 111.55 242 VAL D CA 1
ATOM 6581 C C . VAL D 1 242 ? 29.883 76.797 1.602 1.00 114.53 242 VAL D C 1
ATOM 6582 O O . VAL D 1 242 ? 29.408 75.869 2.258 1.00 114.52 242 VAL D O 1
ATOM 6586 N N . PRO D 1 243 ? 29.122 77.536 0.760 1.00 117.63 243 PRO D N 1
ATOM 6587 C CA . PRO D 1 243 ? 27.691 77.296 0.571 1.00 119.39 243 PRO D CA 1
ATOM 6588 C C . PRO D 1 243 ? 27.291 75.821 0.380 1.00 117.33 243 PRO D C 1
ATOM 6589 O O . PRO D 1 243 ? 26.305 75.408 0.964 1.00 117.31 243 PRO D O 1
ATOM 6593 N N . GLU D 1 244 ? 28.059 75.078 -0.425 1.00 113.89 244 GLU D N 1
ATOM 6594 C CA . GLU D 1 244 ? 27.807 73.646 -0.751 1.00 110.77 244 GLU D CA 1
ATOM 6595 C C . GLU D 1 244 ? 27.706 72.820 0.540 1.00 107.47 244 GLU D C 1
ATOM 6596 O O . GLU D 1 244 ? 27.017 71.788 0.504 1.00 107.97 244 GLU D O 1
ATOM 6598 N N . LEU D 1 245 ? 28.342 73.265 1.636 1.00 104.97 245 LEU D N 1
ATOM 6599 C CA . LEU D 1 245 ? 28.491 72.491 2.901 1.00 103.13 245 LEU D CA 1
ATOM 6600 C C . LEU D 1 245 ? 27.409 72.861 3.925 1.00 105.09 245 LEU D C 1
ATOM 6601 O O . LEU D 1 245 ? 27.537 72.405 5.077 1.00 104.32 245 LEU D O 1
ATOM 6603 N N . THR D 1 246 ? 26.366 73.602 3.537 1.00 109.39 246 THR D N 1
ATOM 6604 C CA . THR D 1 246 ? 25.302 74.080 4.468 1.00 113.61 246 THR D CA 1
ATOM 6605 C C . THR D 1 246 ? 24.676 72.906 5.219 1.00 113.41 246 THR D C 1
ATOM 6606 O O . THR D 1 246 ? 24.405 73.024 6.410 1.00 112.63 246 THR D O 1
ATOM 6610 N N . PRO D 1 247 ? 24.398 71.751 4.570 1.00 115.53 247 PRO D N 1
ATOM 6611 C CA . PRO D 1 247 ? 23.803 70.603 5.260 1.00 116.92 247 PRO D CA 1
ATOM 6612 C C . PRO D 1 247 ? 24.527 70.155 6.540 1.00 114.72 247 PRO D C 1
ATOM 6613 O O . PRO D 1 247 ? 23.868 69.636 7.420 1.00 117.45 247 PRO D O 1
ATOM 6617 N N . LEU D 1 248 ? 25.846 70.364 6.616 1.00 111.78 248 LEU D N 1
ATOM 6618 C CA . LEU D 1 248 ? 26.692 69.967 7.775 1.00 106.99 248 LEU D CA 1
ATOM 6619 C C . LEU D 1 248 ? 26.530 70.957 8.939 1.00 106.08 248 LEU D C 1
ATOM 6620 O O . LEU D 1 248 ? 27.132 70.701 9.987 1.00 103.26 248 LEU D O 1
ATOM 6622 N N . ASP D 1 249 ? 25.774 72.047 8.770 1.00 107.09 249 ASP D N 1
ATOM 6623 C CA . ASP D 1 249 ? 25.663 73.130 9.784 1.00 107.24 249 ASP D CA 1
ATOM 6624 C C . ASP D 1 249 ? 25.319 72.537 11.148 1.00 104.01 249 ASP D C 1
ATOM 6625 O O . ASP D 1 249 ? 26.027 72.802 12.118 1.00 102.62 249 ASP D O 1
ATOM 6630 N N . PRO D 1 250 ? 24.251 71.715 11.282 1.00 104.23 250 PRO D N 1
ATOM 6631 C CA . PRO D 1 250 ? 23.830 71.218 12.593 1.00 103.08 250 PRO D CA 1
ATOM 6632 C C . PRO D 1 250 ? 24.849 70.233 13.187 1.00 99.81 250 PRO D C 1
ATOM 6633 O O . PRO D 1 250 ? 24.928 70.140 14.406 1.00 99.94 250 PRO D O 1
ATOM 6637 N N . VAL D 1 251 ? 25.598 69.544 12.315 1.00 97.32 251 VAL D N 1
ATOM 6638 C CA . VAL D 1 251 ? 26.663 68.557 12.675 1.00 94.26 251 VAL D CA 1
ATOM 6639 C C . VAL D 1 251 ? 27.767 69.301 13.434 1.00 90.30 251 VAL D C 1
ATOM 6640 O O . VAL D 1 251 ? 28.103 68.865 14.548 1.00 90.19 251 VAL D O 1
ATOM 6644 N N . PHE D 1 252 ? 28.301 70.387 12.866 1.00 86.65 252 PHE D N 1
ATOM 6645 C CA . PHE D 1 252 ? 29.376 71.192 13.503 1.00 82.44 252 PHE D CA 1
ATOM 6646 C C . PHE D 1 252 ? 28.804 71.985 14.681 1.00 82.86 252 PHE D C 1
ATOM 6647 O O . PHE D 1 252 ? 29.516 72.102 15.691 1.00 80.62 252 PHE D O 1
ATOM 6655 N N . ALA D 1 253 ? 27.564 72.473 14.582 1.00 85.60 253 ALA D N 1
ATOM 6656 C CA . ALA D 1 253 ? 26.841 73.122 15.702 1.00 87.98 253 ALA D CA 1
ATOM 6657 C C . ALA D 1 253 ? 26.874 72.198 16.925 1.00 88.09 253 ALA D C 1
ATOM 6658 O O . ALA D 1 253 ? 27.145 72.691 18.041 1.00 86.82 253 ALA D O 1
ATOM 6660 N N . LYS D 1 254 ? 26.647 70.899 16.700 1.00 90.39 254 LYS D N 1
ATOM 6661 C CA . LYS D 1 254 ? 26.554 69.855 17.755 1.00 90.75 254 LYS D CA 1
ATOM 6662 C C . LYS D 1 254 ? 27.950 69.500 18.288 1.00 87.79 254 LYS D C 1
ATOM 6663 O O . LYS D 1 254 ? 28.142 69.537 19.516 1.00 88.80 254 LYS D O 1
ATOM 6669 N N . ALA D 1 255 ? 28.872 69.110 17.406 1.00 83.46 255 ALA D N 1
ATOM 6670 C CA . ALA D 1 255 ? 30.212 68.619 17.794 1.00 82.13 255 ALA D CA 1
ATOM 6671 C C . ALA D 1 255 ? 31.030 69.762 18.411 1.00 81.29 255 ALA D C 1
ATOM 6672 O O . ALA D 1 255 ? 31.871 69.463 19.281 1.00 81.51 255 ALA D O 1
ATOM 6674 N N . LEU D 1 256 ? 30.795 71.016 17.991 1.00 80.33 256 LEU D N 1
ATOM 6675 C CA . LEU D 1 256 ? 31.536 72.214 18.489 1.00 76.61 256 LEU D CA 1
ATOM 6676 C C . LEU D 1 256 ? 30.749 72.896 19.608 1.00 78.10 256 LEU D C 1
ATOM 6677 O O . LEU D 1 256 ? 31.125 74.032 19.972 1.00 83.20 256 LEU D O 1
ATOM 6682 N N . ALA D 1 257 ? 29.725 72.234 20.153 1.00 78.60 257 ALA D N 1
ATOM 6683 C CA . ALA D 1 257 ? 28.930 72.735 21.297 1.00 80.92 257 ALA D CA 1
ATOM 6684 C C . ALA D 1 257 ? 29.877 73.128 22.439 1.00 79.88 257 ALA D C 1
ATOM 6685 O O . ALA D 1 257 ? 30.946 72.503 22.560 1.00 77.34 257 ALA D O 1
ATOM 6687 N N . LYS D 1 258 ? 29.486 74.129 23.237 1.00 81.64 258 LYS D N 1
ATOM 6688 C CA . LYS D 1 258 ? 30.270 74.628 24.397 1.00 83.04 258 LYS D CA 1
ATOM 6689 C C . LYS D 1 258 ? 30.237 73.575 25.511 1.00 81.60 258 LYS D C 1
ATOM 6690 O O . LYS D 1 258 ? 31.314 73.247 26.021 1.00 79.67 258 LYS D O 1
ATOM 6696 N N . GLN D 1 259 ? 29.046 73.086 25.866 1.00 82.88 259 GLN D N 1
ATOM 6697 C CA . GLN D 1 259 ? 28.843 72.035 26.901 1.00 84.23 259 GLN D CA 1
ATOM 6698 C C . GLN D 1 259 ? 29.089 70.650 26.283 1.00 83.85 259 GLN D C 1
ATOM 6699 O O . GLN D 1 259 ? 28.402 70.253 25.345 1.00 82.48 259 GLN D O 1
ATOM 6701 N N . PRO D 1 260 ? 30.081 69.869 26.771 1.00 84.30 260 PRO D N 1
ATOM 6702 C CA . PRO D 1 260 ? 30.304 68.504 26.294 1.00 87.95 260 PRO D CA 1
ATOM 6703 C C . PRO D 1 260 ? 29.039 67.632 26.187 1.00 93.76 260 PRO D C 1
ATOM 6704 O O . PRO D 1 260 ? 28.934 66.886 25.231 1.00 95.64 260 PRO D O 1
ATOM 6708 N N . LYS D 1 261 ? 28.112 67.756 27.145 1.00 95.88 261 LYS D N 1
ATOM 6709 C CA . LYS D 1 261 ? 26.850 66.967 27.206 1.00 95.33 261 LYS D CA 1
ATOM 6710 C C . LYS D 1 261 ? 26.037 67.138 25.911 1.00 96.39 261 LYS D C 1
ATOM 6711 O O . LYS D 1 261 ? 25.205 66.253 25.640 1.00 99.67 261 LYS D O 1
ATOM 6713 N N . ASP D 1 262 ? 26.242 68.218 25.145 1.00 96.05 262 ASP D N 1
ATOM 6714 C CA . ASP D 1 262 ? 25.412 68.543 23.953 1.00 97.54 262 ASP D CA 1
ATOM 6715 C C . ASP D 1 262 ? 26.087 68.041 22.667 1.00 95.00 262 ASP D C 1
ATOM 6716 O O . ASP D 1 262 ? 25.496 68.214 21.594 1.00 97.34 262 ASP D O 1
ATOM 6721 N N . ARG D 1 263 ? 27.273 67.442 22.766 1.00 91.89 263 ARG D N 1
ATOM 6722 C CA . ARG D 1 263 ? 28.017 66.905 21.594 1.00 89.92 263 ARG D CA 1
ATOM 6723 C C . ARG D 1 263 ? 27.551 65.472 21.314 1.00 90.24 263 ARG D C 1
ATOM 6724 O O . ARG D 1 263 ? 26.598 65.012 21.982 1.00 91.39 263 ARG D O 1
ATOM 6732 N N . TYR D 1 264 ? 28.183 64.797 20.348 1.00 89.09 264 TYR D N 1
ATOM 6733 C CA . TYR D 1 264 ? 27.958 63.356 20.055 1.00 87.34 264 TYR D CA 1
ATOM 6734 C C . TYR D 1 264 ? 28.535 62.522 21.202 1.00 86.83 264 TYR D C 1
ATOM 6735 O O . TYR D 1 264 ? 29.386 63.027 21.955 1.00 87.52 264 TYR D O 1
ATOM 6744 N N . GLN D 1 265 ? 28.083 61.279 21.343 1.00 89.04 265 GLN D N 1
ATOM 6745 C CA . GLN D 1 265 ? 28.550 60.381 22.429 1.00 90.90 265 GLN D CA 1
ATOM 6746 C C . GLN D 1 265 ? 29.958 59.870 22.103 1.00 89.00 265 GLN D C 1
ATOM 6747 O O . GLN D 1 265 ? 30.773 59.794 23.042 1.00 89.46 265 GLN D O 1
ATOM 6753 N N . ARG D 1 266 ? 30.216 59.524 20.836 1.00 86.11 266 ARG D N 1
ATOM 6754 C CA . ARG D 1 266 ? 31.520 59.004 20.340 1.00 83.05 266 ARG D CA 1
ATOM 6755 C C . ARG D 1 266 ? 31.966 59.821 19.117 1.00 79.65 266 ARG D C 1
ATOM 6756 O O . ARG D 1 266 ? 31.105 60.431 18.447 1.00 76.73 266 ARG D O 1
ATOM 6758 N N . CYS D 1 267 ? 33.269 59.818 18.835 1.00 77.22 267 CYS D N 1
ATOM 6759 C CA . CYS D 1 267 ? 33.889 60.514 17.680 1.00 76.77 267 CYS D CA 1
ATOM 6760 C C . CYS D 1 267 ? 33.383 59.924 16.358 1.00 76.30 267 CYS D C 1
ATOM 6761 O O . CYS D 1 267 ? 33.220 60.695 15.405 1.00 73.47 267 CYS D O 1
ATOM 6764 N N . VAL D 1 268 ? 33.150 58.611 16.288 1.00 79.68 268 VAL D N 1
ATOM 6765 C CA . VAL D 1 268 ? 32.665 57.940 15.041 1.00 81.45 268 VAL D CA 1
ATOM 6766 C C . VAL D 1 268 ? 31.224 58.371 14.755 1.00 81.54 268 VAL D C 1
ATOM 6767 O O . VAL D 1 268 ? 30.844 58.354 13.572 1.00 80.99 268 VAL D O 1
ATOM 6771 N N . ASP D 1 269 ? 30.446 58.720 15.785 1.00 81.29 269 ASP D N 1
ATOM 6772 C CA . ASP D 1 269 ? 29.072 59.249 15.589 1.00 83.23 269 ASP D CA 1
ATOM 6773 C C . ASP D 1 269 ? 29.184 60.544 14.774 1.00 83.51 269 ASP D C 1
ATOM 6774 O O . ASP D 1 269 ? 28.426 60.693 13.783 1.00 85.34 269 ASP D O 1
ATOM 6779 N N . PHE D 1 270 ? 30.109 61.429 15.167 1.00 80.52 270 PHE D N 1
ATOM 6780 C CA . PHE D 1 270 ? 30.409 62.696 14.453 1.00 77.65 270 PHE D CA 1
ATOM 6781 C C . PHE D 1 270 ? 30.884 62.365 13.036 1.00 76.04 270 PHE D C 1
ATOM 6782 O O . PHE D 1 270 ? 30.325 62.924 12.084 1.00 75.49 270 PHE D O 1
ATOM 6790 N N . ALA D 1 271 ? 31.872 61.473 12.907 1.00 74.54 271 ALA D N 1
ATOM 6791 C CA . ALA D 1 271 ? 32.448 61.038 11.613 1.00 72.96 271 ALA D CA 1
ATOM 6792 C C . ALA D 1 271 ? 31.336 60.509 10.694 1.00 76.49 271 ALA D C 1
ATOM 6793 O O . ALA D 1 271 ? 31.383 60.800 9.482 1.00 77.09 271 ALA D O 1
ATOM 6795 N N . ARG D 1 272 ? 30.363 59.773 11.242 1.00 79.27 272 ARG D N 1
ATOM 6796 C CA . ARG D 1 272 ? 29.242 59.185 10.457 1.00 83.05 272 ARG D CA 1
ATOM 6797 C C . ARG D 1 272 ? 28.302 60.309 10.001 1.00 83.35 272 ARG D C 1
ATOM 6798 O O . ARG D 1 272 ? 27.864 60.265 8.840 1.00 84.97 272 ARG D O 1
ATOM 6800 N N . ALA D 1 273 ? 27.999 61.263 10.885 1.00 82.14 273 ALA D N 1
ATOM 6801 C CA . ALA D 1 273 ? 27.125 62.426 10.593 1.00 84.41 273 ALA D CA 1
ATOM 6802 C C . ALA D 1 273 ? 27.730 63.259 9.453 1.00 82.95 273 ALA D C 1
ATOM 6803 O O . ALA D 1 273 ? 26.965 63.749 8.613 1.00 82.16 273 ALA D O 1
ATOM 6805 N N . LEU D 1 274 ? 29.058 63.407 9.435 1.00 81.46 274 LEU D N 1
ATOM 6806 C CA . LEU D 1 274 ? 29.834 64.013 8.317 1.00 82.21 274 LEU D CA 1
ATOM 6807 C C . LEU D 1 274 ? 29.559 63.214 7.039 1.00 85.42 274 LEU D C 1
ATOM 6808 O O . LEU D 1 274 ? 29.034 63.803 6.081 1.00 85.82 274 LEU D O 1
ATOM 6813 N N . GLY D 1 275 ? 29.890 61.919 7.041 1.00 88.74 275 GLY D N 1
ATOM 6814 C CA . GLY D 1 275 ? 29.708 61.005 5.894 1.00 91.35 275 GLY D CA 1
ATOM 6815 C C . GLY D 1 275 ? 28.330 61.134 5.267 1.00 93.97 275 GLY D C 1
ATOM 6816 O O . GLY D 1 275 ? 28.251 61.300 4.033 1.00 94.50 275 GLY D O 1
ATOM 6817 N N . HIS D 1 276 ? 27.285 61.084 6.099 1.00 96.45 276 HIS D N 1
ATOM 6818 C CA . HIS D 1 276 ? 25.848 61.124 5.700 1.00 100.91 276 HIS D CA 1
ATOM 6819 C C . HIS D 1 276 ? 25.593 62.296 4.739 1.00 102.15 276 HIS D C 1
ATOM 6820 O O . HIS D 1 276 ? 24.821 62.103 3.788 1.00 103.87 276 HIS D O 1
ATOM 6827 N N . ARG D 1 277 ? 26.227 63.455 4.968 1.00 100.18 277 ARG D N 1
ATOM 6828 C CA . ARG D 1 277 ? 25.952 64.723 4.240 1.00 97.61 277 ARG D CA 1
ATOM 6829 C C . ARG D 1 277 ? 27.064 64.985 3.218 1.00 93.28 277 ARG D C 1
ATOM 6830 O O . ARG D 1 277 ? 27.336 64.227 2.290 1.00 91.03 277 ARG D O 1
#

GO terms:
  GO:0004672 protein kinase activity (F, IDA)
  GO:0004674 protein serine/threonine kinase activity (F, IDA)
  GO:0005829 cytosol (C, IDA)
  GO:0005886 plasma membrane (C, IDA)
  GO:0051055 negative regulation of lipid biosynthetic process (P, IDA)
  GO:0000921 septin ring assembly (P, IMP)
  GO:0001558 regulation of cell growth (P, IMP)
  GO:0010827 regulation of D-glucose transmembrane transport (P, IMP)
  GO:0005515 protein binding (F, IPI)

Organism: Mycobacterium tuberculosis (strain ATCC 25618 / H37Rv) (NCBI:txid83332)

Solvent-accessible surface area: 41340 Å² total; per-residue (Å²): 174,67,77,56,38,102,35,21,44,4,54,4,54,133,69,74,37,120,61,33,21,12,2,0,38,14,47,132,8,87,42,83,1,7,0,50,21,34,101,125,115,140,85,75,54,60,70,58,24,19,10,44,10,64,28,43,43,8,10,28,13,2,17,25,20,87,76,133,53,15,38,32,49,2,14,19,38,10,104,44,30,31,0,66,44,5,10,70,118,121,63,88,127,18,7,57,15,98,34,0,20,75,0,0,50,7,1,0,70,0,0,14,39,0,36,95,55,122,42,58,7,44,52,1,31,2,46,12,0,36,0,6,35,26,122,40,143,54,64,33,9,3,1,10,39,41,117,34,24,22,18,0,10,16,49,53,119,67,87,103,64,79,18,15,2,3,1,0,5,0,0,0,0,0,0,33,0,7,14,20,28,10,3,12,119,100,110,70,79,56,47,5,55,61,56,0,68,88,27,85,34,33,32,0,10,125,95,39,108,90,21,69,77,1,36,87,3,0,47,78,0,0,13,52,101,38,164,71,7,34,176,123,2,11,39,0,1,152,14,0,29,157,108,66,211,39,85,33,36,95,36,22,38,3,20,1,1,106,78,76,37,138,68,35,26,20,0,0,50,3,39,125,4,30,22,46,1,8,0,62,20,42,102,144,146,59,64,34,14,8,58,12,62,29,29,42,7,13,28,11,4,16,30,22,120,71,133,53,15,103,30,52,1,25,21,32,11,94,39,58,38,0,65,40,8,9,71,125,106,59,86,128,21,7,58,13,94,32,0,18,81,0,0,49,7,1,0,69,0,0,28,28,0,37,86,97,93,42,34,5,127,52,2,47,2,45,10,0,39,1,1,61,28,121,40,146,36,64,30,8,2,0,14,63,45,198,70,55,43,20,28,21,18,0,9,14,47,54,118,68,84,107,55,58,17,65,1,1,1,0,8,0,0,0,0,0,0,30,0,6,4,34,16,8,5,11,125,101,110,38,56,67,55,5,53,60,55,0,68,89,30,94,30,35,31,0,9,123,96,41,109,88,21,69,69,2,38,80,2,0,50,77,0,1,13,52,116,28,80,88,7,32,148,122,2,27,22,0,2,140,18,0,30,160,111,57,128,95,100,57,79,38,94,23,136,67,14,86,46,56,4,13,33,41,163,91,73,45,33,15,7,52,10,64,30,28,41,6,11,31,11,4,11,28,24,95,138,86,72,94,100,29,14,39,19,77,16,92,46,30,36,0,66,41,6,10,50,62,25,18,22,81,17,8,45,19,104,32,0,32,76,0,0,45,6,1,0,72,0,0,27,35,0,36,149,96,93,43,27,5,133,54,2,40,1,43,10,0,41,0,0,56,25,80,42,145,30,62,29,6,1,0,14,94,46,119,36,25,22,22,0,9,15,49,53,116,66,87,106,50,59,16,61,2,2,1,0,8,0,0,0,0,0,0,31,0,10,14,25,21,17,1,10,77,107,106,70,78,59,48,6,51,54,53,0,65,88,28,94,32,30,30,0,8,93,29,41,46,85,31,69,72,2,36,80,3,0,47,84,0,0,13,59,49,36,82,87,8,30,166,33,2,31,52,0,1,176,19,0,25,92,128,45,148,73,68,62,77,46,48,46,8,67,23,102,59,88,103,105,67,19,16,2,41,21,58,128,5,88,49,50,4,13,15,24,42,52,105,146,207,60,36,40,16,8,54,11,62,29,35,43,9,8,31,13,4,44,44,41,79,93,103,70,16,102,9,68,19,32,18,74,14,94,46,40,37,0,68,52,22,13,78,98,47,92,99,128,18,8,58,32,109,42,0,31,76,0,0,46,5,1,0,78,0,0,24,33,0,35,150,102,94,43,37,4,133,51,1,41,2,44,11,0,40,4,6,61,42,152,34,146,34,54,32,10,3,0,12,90,49,124,34,17,22,21,0,9,15,44,52,118,68,86,107,49,80,17,14,2,2,1,0,6,0,0,0,0,0,0,35,3,32,12,20,31,11,4,14,118,105,109,72,81,59,48,6,53,50,49,0,62,98,30,85,36,35,44,0,12,92,96,45,108,96,22,69,90,9,38,90,16,1,52,83,0,2,14,60,54,46,100,92,11,34,180,30,2,55,60,0,0,64,23,11,40,175,78

Sequence (937 aa):
LAEGSTFAGFTIVRQLGSGEVYLARHPRLPRQDALKVLRAARFNREADAAASLWHPHIVAVHDRGEFDGQLWIDMDFVDGTDTVSLLRDRYPNGMPGPEVTEIITAVAEALDYAHERRLLHRDVKPANILIANPDSPDRRIMLADFTVSYAAPEQLMGNELDGRADQYALAATAFHLLTGSPPFQHANPAVVISQHLSASPPAIGDRVPELTPLDPVFAKALAKQPKDRYQRCVDFARALGHRLLAEGSTFAGFTIVRQLGSGEVYLARHPRLPRQDALKVLRAEADAAASLWHPHIVAVHDRGEFDGQLWIDMDFVDGTDTVSLLRDRYPNGMPGPEVTEIITAVAEALDYAHERRLLHRDVKPANILIANPDSPDRRIMLADFTVGTVSYAAPEQLMGNELDGRADQYALAATAFHLLTGSPPFQHANPAVVISQHLSASPPAIGDRVPELTPLDPVFAKALAKQPKDRYQRCVDFARALGHRLGEVYLARHPRLPRQDALKREADAAASLWHPHIVAVHDRGEDGQLWIDMDFVDGTDTVSLLRDRYPNGMPGPEVTEIITAVAEALDYAHERRLLHRDVKPANILIANPDSPDRRIMLADFTVSYAAPEQLMGNELDGRADQYALAATAFHLLTGSPPFQHANPAVVISQHLSASPPAIGDRVPELTPLDPVFAKALAKQPKDRYQRCVDFARALGHRLAEGSTFAGFTIVRQLEVYLARHPRLPRQDALKVLRAEADAAASLWHPHIVAVHDRGEFDGQLWIDMDFVDGTDTVSLLRDRYPNGMPGPEVTEIITAVAEALDYAHERRLLHRDVKPANILIANPDSPDRRIMLADFTVSYAAPEQLMGNELDGRADQYALAATAFHLLTGSPPFQHANPAVVISQHLSASPPAIGDRVPELTPLDPVFAKALAKQPKDRYQRCVDFARALGHR

InterPro domains:
  IPR000719 Protein kinase domain [PF00069] (12-226)
  IPR000719 Protein kinase domain [PS50011] (12-279)
  IPR000719 Protein kinase domain [SM00220] (12-274)
  IPR008271 Serine/threonine-protein kinase, active site [PS00108] (133-145)
  IPR011009 Protein kinase-like domain superfamily [SSF56112] (11-367)

Foldseek 3Di:
DDQQDAFPQWHFHAFLDPCTWTFTQHNPDRDTWIKNKADACVVVVPPCLQCVDDDQQAWHWDDWDATPNMTMTTIHDQAADFLLCCCVPPNQFADDLVVLLVQLLSVLVSLLRSQVVVQHLQAQASSQWGWHPCVDPVTGTHGYRSLLLQFALCSVVVHDDGSLRVLSSSLQRSLCRGGNGGQDDDPDSVRSNVCNQPNQRDQSCVRPVLCNQCRVLSSQSSPNDSVSHDPGSNVSSVSSVVSD/DFACDAFPQWGFHAFLDPCTWTFTQHNPDGDTWIKNKADQDPCLQCVDDDQAAWHWDDWDATPNMTMTTIHDQAAAFLLCVCPVPVLFADDLVVLLVQLLSVLVSLLRSQVVVQHLQQQASSQWGWHPCVDPVTGTHGYRSVLDCLLQFALCVVVVHDDGSLRVLSSSLQRSLCRGGVGGQDDDPDSVRSSVCNQPNQRDQSCVRPVLCNQCRVLSSQSSPNDSVSHDPGSNVSSVSSVVSD/DDWDFDQDPPDGDTWIKDVPPCVLCVDDDQAAWHWDDWDAVPDTITTTHDQAFAFLLCVCVPPNQFADDLVVLLVQLLSVLVSLLRSQVVVQHLQQQASRQWGWHPCVDPVTGTHGYRVPPLQFALCVVVVHDDGSLRVLSSSLQRSLCRGGNGGQDDDPDVVRSSVCNQPNQGDQSCVRPVLCNQCRVLSSQSSPNDSVSHDPGSNVSSVSSVVRD/DDQPAFPQWGFDQVLVWTFTQHNPDGDTWIKDKADQDPCVLCVDDDQAAWHWDDWDATPNIIMTTIHDQADAFLLCVCVVPVLFADDLVVLLVQLLSVLVSLLRCQVVVQHLQAQASSQWGWHPCVDPVTGTHGYRVLCLQFALCVLVVHDDGSLRVLSSSLQRSLCRGGNGGQDDDPDSVRSNVCNQPNQRDQSCVRPVVCNQCRVLSSQSSPNDSVSHDPGSNVSSVSSVVD